Protein AF-A0A3C1KTX2-F1 (afdb_monomer)

Foldseek 3Di:
DDDDDDDDDDDDDDDDDDDDDDDDDDPPDDDDDDDPDDDDPDDDDDWDWDDDPQDIDTPDDDDDDDPDDFFDWDKDWDFQCAWDDLDLQKIWHGGWIKTWTADRNGTAWIWTKTWMDRHPFKTWIFGWTDRGGPNDKTWGKIKMFTQCWDAQPQFKIWDGGFIWIWTGTSVVHQQQTWIFAWIWMGTHQFKTFIFGADTAGNNFGFGKTWIFGCAWDDLPPQQKIFHGRFIWIWTDGRSDTQATAAWTWIDRNPFKTWIWGFDPRADSQWTWTKTWIFTPQWDDQPFKIFHGRFIWMFTGTRNHGAFIFDKTWIDGPQQKTFIWGFDGVGDPNWTWTKTWMFTQAWDDLDQQKIFGGGATWIFTGTRNHTQFIFAWTWIAGNPFKTWIFHQPTTHGSNWGWGKIKMFGQQWADQPDFKIWHGGFIWIFTGTGNAGAWIFAKTWIGGHPFKTFIFGFDRVDDSNFGWGKTWIWTPAWADQPPFQKIFGGGWIKIFTGDGRAGFFIWGKTWMDGNNFKTFMWTFDDGDDSNFTWTKTWIFGCDWAAAALQKIWDGRFIWIFTDGRRHTQKIFHWTFIAHDAFKFGTWGWIDRDPQFTWTWDATFTQPWAQAADQKIFDGRWFWTFGAGSSHTFWTWGQTWMARPQAAIWTWGWDTRADSQFTWTKTKGWGPAWDDQPDFKIFGTDIWIFGAGRNDTFFIFAKTWMDGPPAFTFMWGFDRPDGSHFTFTKTKGWGPDWAQEPDFKTWDTFIKIFGDGRNDTQWIWAKTWIAGPPAATGMWTWPTRDDSHDTWTWGWGFGPAWDDADVRQWTFGGWTWRFTAHPSDTQWTWTWTWIQHPQAWGGIWTWIQRVVPRFTFIWAKIWGPDWDDDDLKTKDRKIKTFTAGSNHTAKIWMKIWMDNDQFFTWMWTKIWGDDDVDIFIWTKIWGWHDNDPQKTKIKIKIQDRVRDIWTKIWMWGCPDPFKIKIWMWTQDPVRWIKIKIKIWGADWDFPDAKDKDKDKAWPDWDWDWDPDPQIKIKIKTWIKMKIWIKHTWIKGGWMWIKMATPVCRLQIKIKIKIKIKIKTKIKIKIKMKIWIWGDDQWKIKIWIKIKIKIKMKMKMKIKIWMFIQGRSRTWIKIKMKIKIKIWIKIKMKIKMWMKGWHDDPPDIDIDTDDMDMDIDDIQTQWMFMKMKIKMWTRHNNHTDIDMDIDGDDIPPDPVSNCVSVVD

pLDDT: mean 75.64, std 16.86, range [25.42, 95.5]

Sequence (1204 aa):
LTSIDGSLQGQLVAPVSPSGDAFTLLKGGSLRADVKSSSFDKLSGSVNWKYEGDQVKVAGSIELEPSDLQSITGQAKAHPTDVVDVGNNVKLLKGGELALRVDQSKPGSFSGRVNWQYDQWLKGSVQVQTSSGFSGPFSGQAEAQVIKTKKLGDKVELLKGGNAKMQFDTAAGLENTNFTGRVGLKYDNWLKGYITSTGSTFTSLSGDANLLLTKGMDIGDSGIKLLKDSTATFRLDANELKSIEGTVRFRYEDWLEGGVLIQPGSTLESITGSAGGTLKKKKDVKKISVMPGSGVNVDIRANDLASISGSILWESEGWISGSLALDSRTTMDKFYGQGSASTQDVKEIGKGFKIRAGSAALVQVEDSDIKGIGGTLLVGYEDWVEGSVAVDTPGKLDSISGQGTLRLVDEKKVGDKVTLRQGSFLAATVANSDITRWAGTVKFGFDDFIEGQLDLDGGSSLDTVSGFATVGLVKPVPIAGTALVLQEGGSITGTFDGTKMTSMSGQVVLEYDQWLRGTATMTGANSFETFSGTANVQVVKPKDFAGGIRLEENSSLVVEFGSGVPTEYSGNVDVTYDQWLKGSINFTATDLNSITGSGSLRVEQEKRLGGPLSLLDGSYIRANMENSKFKDFSGLVQLRVDEWGTGKLSIEEGSTLESVTGEGEVSLDGPKAMGSLVTLTKGSIGARVEASQLKNIFGEAEAELNNMGKGWIRVNRTSTLESLDGQAGLALTRPQKIGQFAELSGGEILVNFEKNAVKSFGGYAEITVYNWGSGRVEVDPGSTMEMISGVATISLDGPKSFAGGKLTVTHGEASARIENSALTELGGKIGIQIGNVAKGEVSGTLNVPEEKFSGQGKVEQIQAWTAGPATISGGVLQANVVDNELRSASGGADIKAGKFGEGRIDVNYMRRGDEDIIYGKATLDFEPHDRMKGQLIAELTEDGKFIGKGTVNIQITDEIFGEASITLTEEQHVILAGAVRMPGPFTLFEPEPYKKDLTLLDTSFLVYTPPMVKVNASAGMGLECGIKPLTIANVVLSGECNLMEPEFAGLSISADLSSSAYADLNAFIEGSVSVSAAVVAVEAGLNAALNLHLEAAIRATPTITANRNGLSFDMPVSAELSAALRLVLDFFAKVRVGIDVGLFSIMKTVWRYSVSPDPLELASMSIGARGNVRAGPDGFSATMEPQYQPPDMSIEGLKSALGI

Structure (mmCIF, N/CA/C/O backbone):
data_AF-A0A3C1KTX2-F1
#
_entry.id   AF-A0A3C1KTX2-F1
#
loop_
_atom_site.group_PDB
_atom_site.id
_atom_site.type_symbol
_atom_site.label_atom_id
_atom_site.label_alt_id
_atom_site.label_comp_id
_atom_site.label_asym_id
_atom_site.label_entity_id
_atom_site.label_seq_id
_atom_site.pdbx_PDB_ins_code
_atom_site.Cartn_x
_atom_site.Cartn_y
_atom_site.Cartn_z
_atom_site.occupancy
_atom_site.B_iso_or_equiv
_atom_site.auth_seq_id
_atom_site.auth_comp_id
_atom_site.auth_asym_id
_atom_site.auth_atom_id
_atom_site.pdbx_PDB_model_num
ATOM 1 N N . LEU A 1 1 ? 27.589 28.694 -164.954 1.00 37.69 1 LEU A N 1
ATOM 2 C CA . LEU A 1 1 ? 27.201 29.500 -166.138 1.00 37.69 1 LEU A CA 1
ATOM 3 C C . LEU A 1 1 ? 28.475 30.172 -166.635 1.00 37.69 1 LEU A C 1
ATOM 5 O O . LEU A 1 1 ? 29.136 30.775 -165.805 1.00 37.69 1 LEU A O 1
ATOM 9 N N . THR A 1 2 ? 28.904 30.035 -167.888 1.00 31.09 2 THR A N 1
ATOM 10 C CA . THR A 1 2 ? 28.186 29.607 -169.112 1.00 31.09 2 THR A CA 1
ATOM 11 C C . THR A 1 2 ? 28.755 28.335 -169.770 1.00 31.09 2 THR A C 1
ATOM 13 O O . THR A 1 2 ? 29.938 28.065 -169.630 1.00 31.09 2 THR A O 1
ATOM 16 N N . SER A 1 3 ? 27.890 27.614 -170.505 1.00 29.69 3 SER A N 1
ATOM 17 C CA . SER A 1 3 ? 28.160 26.526 -171.481 1.00 29.69 3 SER A CA 1
ATOM 18 C C . SER A 1 3 ? 29.060 25.337 -171.086 1.00 29.69 3 SER A C 1
ATOM 20 O O . SER A 1 3 ? 30.268 25.472 -170.927 1.00 29.69 3 SER A O 1
ATOM 22 N N . ILE A 1 4 ? 28.462 24.141 -171.098 1.00 30.16 4 ILE A N 1
ATOM 23 C CA . ILE A 1 4 ? 29.125 22.868 -171.431 1.00 30.16 4 ILE A CA 1
ATOM 24 C C . ILE A 1 4 ? 28.797 22.575 -172.899 1.00 30.16 4 ILE A C 1
ATOM 26 O O . ILE A 1 4 ? 27.669 22.843 -173.312 1.00 30.16 4 ILE A O 1
ATOM 30 N N . ASP A 1 5 ? 29.726 21.980 -173.646 1.00 27.06 5 ASP A N 1
ATOM 31 C CA . ASP A 1 5 ? 29.413 21.279 -174.895 1.00 27.06 5 ASP A CA 1
ATOM 32 C C . ASP A 1 5 ? 30.326 20.044 -175.023 1.00 27.06 5 ASP A C 1
ATOM 34 O O . ASP A 1 5 ? 31.542 20.152 -174.855 1.00 27.06 5 ASP A O 1
ATOM 38 N N . GLY A 1 6 ? 29.747 18.855 -175.226 1.00 29.38 6 GLY A N 1
ATOM 39 C CA . GLY A 1 6 ? 30.469 17.570 -175.188 1.00 29.38 6 GLY A CA 1
ATOM 40 C C . GLY A 1 6 ? 29.643 16.412 -174.608 1.00 29.38 6 GLY A C 1
ATOM 41 O O . GLY A 1 6 ? 29.035 16.534 -173.546 1.00 29.38 6 GLY A O 1
ATOM 42 N N . SER A 1 7 ? 29.595 15.279 -175.315 1.00 27.48 7 SER A N 1
ATOM 43 C CA . SER A 1 7 ? 28.630 14.194 -175.071 1.00 27.48 7 SER A CA 1
ATOM 44 C C . SER A 1 7 ? 29.121 13.069 -174.150 1.00 27.48 7 SER A C 1
ATOM 46 O O . SER A 1 7 ? 30.234 12.568 -174.294 1.00 27.48 7 SER A O 1
ATOM 48 N N . LEU A 1 8 ? 28.222 12.599 -173.283 1.00 29.97 8 LEU A N 1
ATOM 49 C CA . LEU A 1 8 ? 28.389 11.475 -172.353 1.00 29.97 8 LEU A CA 1
ATOM 50 C C . LEU A 1 8 ? 28.106 10.108 -173.015 1.00 29.97 8 LEU A C 1
ATOM 52 O O . LEU A 1 8 ? 27.215 10.019 -173.859 1.00 29.97 8 LEU A O 1
ATOM 56 N N . GLN A 1 9 ? 28.770 9.024 -172.580 1.00 27.81 9 GLN A N 1
ATOM 57 C CA . GLN A 1 9 ? 28.311 7.655 -172.876 1.00 27.81 9 GLN A CA 1
ATOM 58 C C . GLN A 1 9 ? 28.787 6.585 -171.871 1.00 27.81 9 GLN A C 1
ATOM 60 O O . GLN A 1 9 ? 29.975 6.477 -171.592 1.00 27.81 9 GLN A O 1
ATOM 65 N N . GLY A 1 10 ? 27.842 5.746 -171.419 1.00 25.42 10 GLY A N 1
ATOM 66 C CA . GLY A 1 10 ? 28.071 4.473 -170.715 1.00 25.42 10 GLY A CA 1
ATOM 67 C C . GLY A 1 10 ? 28.436 4.559 -169.219 1.00 25.42 10 GLY A C 1
ATOM 68 O O . GLY A 1 10 ? 29.173 5.438 -168.797 1.00 25.42 10 GLY A O 1
ATOM 69 N N . GLN A 1 11 ? 27.967 3.662 -168.346 1.00 29.09 11 GLN A N 1
ATOM 70 C CA . GLN A 1 11 ? 26.762 2.821 -168.408 1.00 29.09 11 GLN A CA 1
ATOM 71 C C . GLN A 1 11 ? 26.305 2.562 -166.961 1.00 29.09 11 GLN A C 1
ATOM 73 O O . GLN A 1 11 ? 27.083 2.064 -166.152 1.00 29.09 11 GLN A O 1
ATOM 78 N N . LEU A 1 12 ? 25.058 2.903 -166.620 1.00 26.30 12 LEU A N 1
ATOM 79 C CA . LEU A 1 12 ? 24.545 2.822 -165.248 1.00 26.30 12 LEU A CA 1
ATOM 80 C C . LEU A 1 12 ? 23.527 1.682 -165.106 1.00 26.30 12 LEU A C 1
ATOM 82 O O . LEU A 1 12 ? 22.547 1.640 -165.848 1.00 26.30 12 LEU A O 1
ATOM 86 N N . VAL A 1 13 ? 23.718 0.803 -164.120 1.00 36.59 13 VAL A N 1
ATOM 87 C CA . VAL A 1 13 ? 22.683 -0.136 -163.657 1.00 36.59 13 VAL A CA 1
ATOM 88 C C . VAL A 1 13 ? 22.153 0.385 -162.322 1.00 36.59 13 VAL A C 1
ATOM 90 O O . VAL A 1 13 ? 22.881 0.454 -161.336 1.00 36.59 13 VAL A O 1
ATOM 93 N N . ALA A 1 14 ? 20.902 0.843 -162.345 1.00 35.78 14 ALA A N 1
ATOM 94 C CA . ALA A 1 14 ? 20.225 1.556 -161.259 1.00 35.78 14 ALA A CA 1
ATOM 95 C C . ALA A 1 14 ? 19.597 0.570 -160.226 1.00 35.78 14 ALA A C 1
ATOM 97 O O . ALA A 1 14 ? 19.679 -0.641 -160.446 1.00 35.78 14 ALA A O 1
ATOM 98 N N . PRO A 1 15 ? 18.992 1.024 -159.101 1.00 39.66 15 PRO A N 1
ATOM 99 C CA . PRO A 1 15 ? 17.938 2.051 -159.081 1.00 39.66 15 PRO A CA 1
ATOM 100 C C . PRO A 1 15 ? 18.392 3.441 -158.611 1.00 39.66 15 PRO A C 1
ATOM 102 O O . PRO A 1 15 ? 19.232 3.572 -157.727 1.00 39.66 15 PRO A O 1
ATOM 105 N N . VAL A 1 16 ? 17.770 4.486 -159.166 1.00 35.53 16 VAL A N 1
ATOM 106 C CA . VAL A 1 16 ? 17.940 5.897 -158.779 1.00 35.53 16 VAL A CA 1
ATOM 107 C C . VAL A 1 16 ? 16.555 6.549 -158.745 1.00 35.53 16 VAL A C 1
ATOM 109 O O . VAL A 1 16 ? 15.743 6.286 -159.629 1.00 35.53 16 VAL A O 1
ATOM 112 N N . SER A 1 17 ? 16.298 7.414 -157.762 1.00 33.59 17 SER A N 1
ATOM 113 C CA . SER A 1 17 ? 15.111 8.280 -157.711 1.00 33.59 17 SER A CA 1
ATOM 114 C C . SER A 1 17 ? 15.563 9.748 -157.710 1.00 33.59 17 SER A C 1
ATOM 116 O O . SER A 1 17 ? 16.226 10.149 -156.753 1.00 33.59 17 SER A O 1
ATOM 118 N N . PRO A 1 18 ? 15.282 10.544 -158.759 1.00 38.59 18 PRO A N 1
ATOM 119 C CA . PRO A 1 18 ? 15.859 11.879 -158.911 1.00 38.59 18 PRO A CA 1
ATOM 120 C C . PRO A 1 18 ? 14.979 13.005 -158.339 1.00 38.59 18 PRO A C 1
ATOM 122 O O . PRO A 1 18 ? 13.834 13.172 -158.752 1.00 38.59 18 PRO A O 1
ATOM 125 N N . SER A 1 19 ? 15.554 13.852 -157.477 1.00 38.97 19 SER A N 1
ATOM 126 C CA . SER A 1 19 ? 15.031 15.197 -157.178 1.00 38.97 19 SER A CA 1
ATOM 127 C C . SER A 1 19 ? 16.106 16.102 -156.546 1.00 38.97 19 SER A C 1
ATOM 129 O O . SER A 1 19 ? 16.323 16.037 -155.339 1.00 38.97 19 SER A O 1
ATOM 131 N N . GLY A 1 20 ? 16.743 16.965 -157.347 1.00 36.75 20 GLY A N 1
ATOM 132 C CA . GLY A 1 20 ? 17.591 18.073 -156.870 1.00 36.75 20 GLY A CA 1
ATOM 133 C C . GLY A 1 20 ? 19.073 17.755 -156.604 1.00 36.75 20 GLY A C 1
ATOM 134 O O . GLY A 1 20 ? 19.436 17.287 -155.533 1.00 36.75 20 GLY A O 1
ATOM 135 N N . ASP A 1 21 ? 19.917 18.104 -157.577 1.00 39.19 21 ASP A N 1
ATOM 136 C CA . ASP A 1 21 ? 21.264 18.705 -157.478 1.00 39.19 21 ASP A CA 1
ATOM 137 C C . ASP A 1 21 ? 22.382 18.108 -156.582 1.00 39.19 21 ASP A C 1
ATOM 139 O O . ASP A 1 21 ? 23.498 18.627 -156.617 1.00 39.19 21 ASP A O 1
ATOM 143 N N . ALA A 1 22 ? 22.190 17.000 -155.856 1.00 38.31 22 ALA A N 1
ATOM 144 C CA . ALA A 1 22 ? 23.292 16.294 -155.182 1.00 38.31 22 ALA A CA 1
ATOM 145 C C . ALA A 1 22 ? 23.086 14.771 -155.067 1.00 38.31 22 ALA A C 1
ATOM 147 O O . ALA A 1 22 ? 22.065 14.293 -154.575 1.00 38.31 22 ALA A O 1
ATOM 148 N N . PHE A 1 23 ? 24.105 13.991 -155.448 1.00 34.16 23 PHE A N 1
ATOM 149 C CA . PHE A 1 23 ? 24.138 12.537 -155.242 1.00 34.16 23 PHE A CA 1
ATOM 150 C C . PHE A 1 23 ? 24.810 12.176 -153.912 1.00 34.16 23 PHE A C 1
ATOM 152 O O . PHE A 1 23 ? 25.927 12.609 -153.636 1.00 34.16 23 PHE A O 1
ATOM 159 N N . THR A 1 24 ? 24.167 11.312 -153.121 1.00 39.88 24 THR A N 1
ATOM 160 C CA . THR A 1 24 ? 24.758 10.708 -151.914 1.00 39.88 24 THR A CA 1
ATOM 161 C C . THR A 1 24 ? 25.093 9.241 -152.175 1.00 39.88 24 THR A C 1
ATOM 163 O O . THR A 1 24 ? 24.199 8.441 -152.443 1.00 39.88 24 THR A O 1
ATOM 166 N N . LEU A 1 25 ? 26.372 8.869 -152.067 1.00 35.75 25 LEU A N 1
ATOM 167 C CA . LEU A 1 25 ? 26.814 7.471 -152.096 1.00 35.75 25 LEU A CA 1
ATOM 168 C C . LEU A 1 25 ? 26.779 6.875 -150.683 1.00 35.75 25 LEU A C 1
ATOM 170 O O . LEU A 1 25 ? 27.402 7.399 -149.762 1.00 35.75 25 LEU A O 1
ATOM 174 N N . LEU A 1 26 ? 26.066 5.758 -150.518 1.00 43.38 26 LEU A N 1
ATOM 175 C CA . LEU A 1 26 ? 26.029 5.004 -149.264 1.00 43.38 26 LEU A CA 1
ATOM 176 C C . LEU A 1 26 ? 27.102 3.904 -149.224 1.00 43.38 26 LEU A C 1
ATOM 178 O O . LEU A 1 26 ? 27.585 3.416 -150.247 1.00 43.38 26 LEU A O 1
ATOM 182 N N . LYS A 1 27 ? 27.480 3.532 -147.997 1.00 39.34 27 LYS A N 1
ATOM 183 C CA . LYS A 1 27 ? 28.610 2.655 -147.662 1.00 39.34 27 LYS A CA 1
ATOM 184 C C . LYS A 1 27 ? 28.516 1.281 -148.346 1.00 39.34 27 LYS A C 1
ATOM 186 O O . LYS A 1 27 ? 27.815 0.399 -147.860 1.00 39.34 27 LYS A O 1
ATOM 191 N N . GLY A 1 28 ? 29.277 1.097 -149.426 1.00 46.28 28 GLY A N 1
ATOM 192 C CA . GLY A 1 28 ? 29.411 -0.178 -150.143 1.00 46.28 28 GLY A CA 1
ATOM 193 C C . GLY A 1 28 ? 29.586 -0.038 -151.658 1.00 46.28 28 GLY A C 1
ATOM 194 O O . GLY A 1 28 ? 30.169 -0.923 -152.276 1.00 46.28 28 GLY A O 1
ATOM 195 N N . GLY A 1 29 ? 29.131 1.068 -152.256 1.00 33.88 29 GLY A N 1
ATOM 196 C CA . GLY A 1 29 ? 29.366 1.355 -153.674 1.00 33.88 29 GLY A CA 1
ATOM 197 C C . GLY A 1 29 ? 30.774 1.898 -153.939 1.00 33.88 29 GLY A C 1
ATOM 198 O O . GLY A 1 29 ? 31.293 2.686 -153.149 1.00 33.88 29 GLY A O 1
ATOM 199 N N . SER A 1 30 ? 31.370 1.519 -155.071 1.00 33.28 30 SER A N 1
ATOM 200 C CA . SER A 1 30 ? 32.584 2.139 -155.610 1.00 33.28 30 SER A CA 1
ATOM 201 C C . SER A 1 30 ? 32.262 2.909 -156.892 1.00 33.28 30 SER A C 1
ATOM 203 O O . SER A 1 30 ? 31.525 2.433 -157.754 1.00 33.28 30 SER A O 1
ATOM 205 N N . LEU A 1 31 ? 32.821 4.112 -157.017 1.00 34.22 31 LEU A N 1
ATOM 206 C CA . LEU A 1 31 ? 32.758 4.929 -158.226 1.00 34.22 31 LEU A CA 1
ATOM 207 C C . LEU A 1 31 ? 34.181 5.062 -158.769 1.00 34.22 31 LEU A C 1
ATOM 209 O O . LEU A 1 31 ? 35.062 5.549 -158.063 1.00 34.22 31 LEU A O 1
ATOM 213 N N . ARG A 1 32 ? 34.410 4.628 -160.011 1.00 33.50 32 ARG A N 1
ATOM 214 C CA . ARG A 1 32 ? 35.694 4.787 -160.702 1.00 33.50 32 ARG A CA 1
ATOM 215 C C . ARG A 1 32 ? 35.477 5.617 -161.960 1.00 33.50 32 ARG A C 1
ATOM 217 O O . ARG A 1 32 ? 34.832 5.152 -162.893 1.00 33.50 32 ARG A O 1
ATOM 224 N N . ALA A 1 33 ? 36.012 6.832 -161.961 1.00 31.36 33 ALA A N 1
ATOM 225 C CA . ALA A 1 33 ? 35.987 7.743 -163.096 1.00 31.36 33 ALA A CA 1
ATOM 226 C C . ALA A 1 33 ? 37.378 8.367 -163.256 1.00 31.36 33 ALA A C 1
ATOM 228 O O . ALA A 1 33 ? 37.826 9.110 -162.385 1.00 31.36 33 ALA A O 1
ATOM 229 N N . ASP A 1 34 ? 38.064 8.050 -164.353 1.00 32.66 34 ASP A N 1
ATOM 230 C CA . ASP A 1 34 ? 39.357 8.648 -164.684 1.00 32.66 34 ASP A CA 1
ATOM 231 C C . ASP A 1 34 ? 39.141 10.049 -165.278 1.00 32.66 34 ASP A C 1
ATOM 233 O O . ASP A 1 34 ? 38.826 10.198 -166.459 1.00 32.66 34 ASP A O 1
ATOM 237 N N . VAL A 1 35 ? 39.311 11.088 -164.455 1.00 32.22 35 VAL A N 1
ATOM 238 C CA . VAL A 1 35 ? 39.239 12.495 -164.880 1.00 32.22 35 VAL A CA 1
ATOM 239 C C . VAL A 1 35 ? 40.634 13.107 -164.822 1.00 32.22 35 VAL A C 1
ATOM 241 O O . VAL A 1 35 ? 41.182 13.344 -163.747 1.00 32.22 35 VAL A O 1
ATOM 244 N N . LYS A 1 36 ? 41.226 13.379 -165.989 1.00 35.19 36 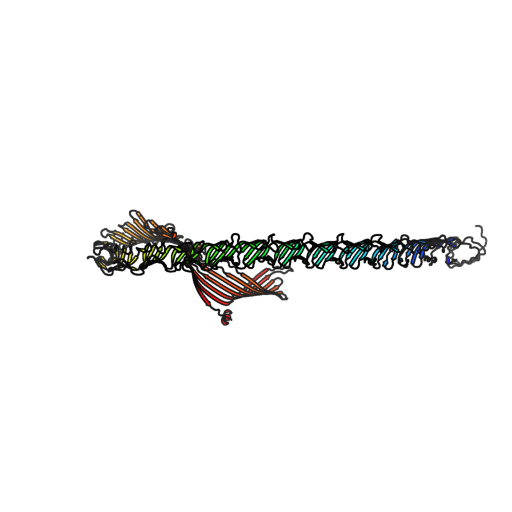LYS A N 1
ATOM 245 C CA . LYS A 1 36 ? 42.509 14.086 -166.072 1.00 35.19 36 LYS A CA 1
ATOM 246 C C . LYS A 1 36 ? 42.300 15.589 -165.858 1.00 35.19 36 LYS A C 1
ATOM 248 O O . LYS A 1 36 ? 41.502 16.200 -166.561 1.00 35.19 36 LYS A O 1
ATOM 253 N N . SER A 1 37 ? 43.073 16.155 -164.927 1.00 33.41 37 SER A N 1
ATOM 254 C CA . SER A 1 37 ? 43.244 17.592 -164.629 1.00 33.41 37 SER A CA 1
ATOM 255 C C . SER A 1 37 ? 41.978 18.412 -164.313 1.00 33.41 37 SER A C 1
ATOM 257 O O . SER A 1 37 ? 41.296 18.902 -165.210 1.00 33.41 37 SER A O 1
ATOM 259 N N . SER A 1 38 ? 41.742 18.671 -163.023 1.00 34.25 38 SER A N 1
ATOM 260 C CA . SER A 1 38 ? 40.995 19.824 -162.477 1.00 34.25 38 SER A CA 1
ATOM 261 C C . SER A 1 38 ? 41.355 20.003 -160.992 1.00 34.25 38 SER A C 1
ATOM 263 O O . SER A 1 38 ? 41.576 19.007 -160.307 1.00 34.25 38 SER A O 1
ATOM 265 N N . SER A 1 39 ? 41.443 21.242 -160.499 1.00 35.56 39 SER A N 1
ATOM 266 C CA . SER A 1 39 ? 41.819 21.575 -159.111 1.00 35.56 39 SER A CA 1
ATOM 267 C C . SER A 1 39 ? 40.608 21.931 -158.233 1.00 35.56 39 SER A C 1
ATOM 269 O O . SER A 1 39 ? 39.560 22.329 -158.739 1.00 35.56 39 SER A O 1
ATOM 271 N N . PHE A 1 40 ? 40.758 21.810 -156.908 1.00 33.91 40 PHE A N 1
ATOM 272 C CA . PHE A 1 40 ? 39.745 22.189 -155.914 1.00 33.91 40 PHE A CA 1
ATOM 273 C C . PHE A 1 40 ? 40.364 23.032 -154.790 1.00 33.91 40 PHE A C 1
ATOM 275 O O . PHE A 1 40 ? 41.082 22.508 -153.942 1.00 33.91 40 PHE A O 1
ATOM 282 N N . ASP A 1 41 ? 40.020 24.320 -154.725 1.00 36.59 41 ASP A N 1
ATOM 283 C CA . ASP A 1 41 ? 40.665 25.282 -153.811 1.00 36.59 41 ASP A CA 1
ATOM 284 C C . ASP A 1 41 ? 40.166 25.216 -152.352 1.00 36.59 41 ASP A C 1
ATOM 286 O O . ASP A 1 41 ? 40.604 25.992 -151.497 1.00 36.59 41 ASP A O 1
ATOM 290 N N . LYS A 1 42 ? 39.212 24.327 -152.034 1.00 35.50 42 LYS A N 1
ATOM 291 C CA . LYS A 1 42 ? 38.735 24.139 -150.656 1.00 35.50 42 LYS A CA 1
ATOM 292 C C . LYS A 1 42 ? 38.098 22.773 -150.417 1.00 35.50 42 LYS A C 1
ATOM 294 O O . LYS A 1 42 ? 37.066 22.449 -150.998 1.00 35.50 42 LYS A O 1
ATOM 299 N N . LEU A 1 43 ? 38.665 22.025 -149.472 1.00 33.25 43 LEU A N 1
ATOM 300 C CA . LEU A 1 43 ? 38.072 20.818 -148.901 1.00 33.25 43 LEU A CA 1
ATOM 301 C C . LEU A 1 43 ? 37.789 21.062 -147.412 1.00 33.25 43 LEU A C 1
ATOM 303 O O . LEU A 1 43 ? 38.656 21.545 -146.686 1.00 33.25 43 LEU A O 1
ATOM 307 N N . SER A 1 44 ? 36.585 20.736 -146.943 1.00 34.44 44 SER A N 1
ATOM 308 C CA . SER A 1 44 ? 36.207 20.861 -145.530 1.00 34.44 44 SER A CA 1
ATOM 309 C C . SER A 1 44 ? 35.444 19.626 -145.069 1.00 34.44 44 SER A C 1
ATOM 311 O O . SER A 1 44 ? 34.398 19.307 -145.630 1.00 34.44 44 SER A O 1
ATOM 313 N N . GLY A 1 45 ? 35.936 18.957 -144.027 1.00 40.91 45 GLY A N 1
ATOM 314 C CA . GLY A 1 45 ? 35.295 17.778 -143.450 1.00 40.91 45 GLY A CA 1
ATOM 315 C C . GLY A 1 45 ? 35.767 17.507 -142.024 1.00 40.91 45 GLY A C 1
ATOM 316 O O . GLY A 1 45 ? 36.868 17.893 -141.634 1.00 40.91 45 GLY A O 1
ATOM 317 N N . SER A 1 46 ? 34.925 16.840 -141.235 1.00 38.50 46 SER A N 1
ATOM 318 C CA . SER A 1 46 ? 35.253 16.407 -139.876 1.00 38.50 46 SER A CA 1
ATOM 319 C C . SER A 1 46 ? 36.147 15.165 -139.915 1.00 38.50 46 SER A C 1
ATOM 321 O O . SER A 1 46 ? 35.661 14.041 -140.054 1.00 38.50 46 SER A O 1
ATOM 323 N N . VAL A 1 47 ? 37.458 15.366 -139.808 1.00 45.16 47 VAL A N 1
ATOM 324 C CA . VAL A 1 47 ? 38.446 14.282 -139.765 1.00 45.16 47 VAL A CA 1
ATOM 325 C C . VAL A 1 47 ? 38.581 13.749 -138.338 1.00 45.16 47 VAL A C 1
ATOM 327 O O . VAL A 1 47 ? 38.775 14.526 -137.407 1.00 45.16 47 VAL A O 1
ATOM 330 N N . ASN A 1 48 ? 38.539 12.425 -138.165 1.00 44.59 48 ASN A N 1
ATOM 331 C CA . ASN A 1 48 ? 38.953 11.777 -136.919 1.00 44.59 48 ASN A CA 1
ATOM 332 C C . ASN A 1 48 ? 40.470 11.547 -136.942 1.00 44.59 48 ASN A C 1
ATOM 334 O O . ASN A 1 48 ? 40.997 10.862 -137.824 1.00 44.59 48 ASN A O 1
ATOM 338 N N . TRP A 1 49 ? 41.164 12.115 -135.958 1.00 50.34 49 TRP A N 1
ATOM 339 C CA . TRP A 1 49 ? 42.616 12.061 -135.818 1.00 50.34 49 TRP A CA 1
ATOM 340 C C . TRP A 1 49 ? 43.010 11.616 -134.409 1.00 50.34 49 TRP A C 1
ATOM 342 O O . TRP A 1 49 ? 42.310 11.894 -133.434 1.00 50.34 49 TRP A O 1
ATOM 352 N N . LYS A 1 50 ? 44.135 10.907 -134.308 1.00 47.59 50 LYS A N 1
ATOM 353 C CA . LYS A 1 50 ? 44.737 10.463 -133.050 1.00 47.59 50 LYS A CA 1
ATOM 354 C C . LYS A 1 50 ? 46.162 10.998 -132.973 1.00 47.59 50 LYS A C 1
ATOM 356 O O . LYS A 1 50 ? 46.941 10.810 -133.905 1.00 47.59 50 LYS A O 1
ATOM 361 N N . TYR A 1 51 ? 46.507 11.629 -131.857 1.00 49.28 51 TYR A N 1
ATOM 362 C CA . TYR A 1 51 ? 47.898 11.929 -131.528 1.00 49.28 51 TYR A CA 1
ATOM 363 C C . TYR A 1 51 ? 48.576 10.665 -130.977 1.00 49.28 51 TYR A C 1
ATOM 365 O O . TYR A 1 51 ? 48.049 10.030 -130.061 1.00 49.28 51 TYR A O 1
ATOM 373 N N . GLU A 1 52 ? 49.730 10.294 -131.530 1.00 49.84 52 GLU A N 1
ATOM 374 C CA . GLU A 1 52 ? 50.599 9.234 -131.002 1.00 49.84 52 GLU A CA 1
ATOM 375 C C . GLU A 1 52 ? 52.041 9.751 -130.966 1.00 49.84 52 GLU A C 1
ATOM 377 O O . GLU A 1 52 ? 52.688 9.880 -132.005 1.00 49.84 52 GLU A O 1
ATOM 382 N N . GLY A 1 53 ? 52.525 10.083 -129.765 1.00 60.94 53 GLY A N 1
ATOM 383 C CA . GLY A 1 53 ? 53.766 10.843 -129.600 1.00 60.94 53 GLY A CA 1
ATOM 384 C C . GLY A 1 53 ? 53.660 12.223 -130.254 1.00 60.94 53 GLY A C 1
ATOM 385 O O . GLY A 1 53 ? 52.619 12.870 -130.192 1.00 60.94 53 GLY A O 1
ATOM 386 N N . ASP A 1 54 ? 54.728 12.644 -130.919 1.00 48.66 54 ASP A N 1
ATOM 387 C CA . ASP A 1 54 ? 54.879 13.953 -131.561 1.00 48.66 54 ASP A CA 1
ATOM 388 C C . ASP A 1 54 ? 54.036 14.121 -132.844 1.00 48.66 54 ASP A C 1
ATOM 390 O O . ASP A 1 54 ? 53.999 15.211 -133.421 1.00 48.66 54 ASP A O 1
ATOM 394 N N . GLN A 1 55 ? 53.354 13.067 -133.317 1.00 40.75 55 GLN A N 1
ATOM 395 C CA . GLN A 1 55 ? 52.704 13.033 -134.633 1.00 40.75 55 GLN A CA 1
ATOM 396 C C . GLN A 1 55 ? 51.184 12.825 -134.587 1.00 40.75 55 GLN A C 1
ATOM 398 O O . GLN A 1 55 ? 50.645 12.016 -133.826 1.00 40.75 55 GLN A O 1
ATOM 403 N N . VAL A 1 56 ? 50.497 13.526 -135.493 1.00 43.50 56 VAL A N 1
ATOM 404 C CA . VAL A 1 56 ? 49.072 13.348 -135.790 1.00 43.50 56 VAL A CA 1
ATOM 405 C C . VAL A 1 56 ? 48.894 12.236 -136.821 1.00 43.50 56 VAL A C 1
ATOM 407 O O . VAL A 1 56 ? 49.351 12.364 -137.955 1.00 43.50 56 VAL A O 1
ATOM 410 N N . LYS A 1 57 ? 48.166 11.174 -136.463 1.00 47.53 57 LYS A N 1
ATOM 411 C CA . LYS A 1 57 ? 47.701 10.147 -137.404 1.00 47.53 57 LYS A CA 1
ATOM 412 C C . LYS A 1 57 ? 46.227 10.364 -137.737 1.00 47.53 57 LYS A C 1
ATOM 414 O O . LYS A 1 57 ? 45.374 10.397 -136.848 1.00 47.53 57 LYS A O 1
ATOM 419 N N . VAL A 1 58 ? 45.927 10.483 -139.027 1.00 45.53 58 VAL A N 1
ATOM 420 C CA . VAL A 1 58 ? 44.563 10.550 -139.572 1.00 45.53 58 VAL A CA 1
ATOM 421 C C . VAL A 1 58 ? 44.114 9.148 -139.984 1.00 45.53 58 VAL A C 1
ATOM 423 O O . VAL A 1 58 ? 44.850 8.431 -140.656 1.00 45.53 58 VAL A O 1
ATOM 426 N N . ALA A 1 59 ? 42.907 8.745 -139.580 1.00 41.88 59 ALA A N 1
ATOM 427 C CA . ALA A 1 59 ? 42.386 7.402 -139.835 1.00 41.88 59 ALA A CA 1
ATOM 428 C C . ALA A 1 59 ? 41.463 7.365 -141.070 1.00 41.88 59 ALA A C 1
ATOM 430 O O . ALA A 1 59 ? 40.239 7.368 -140.946 1.00 41.88 59 ALA A O 1
ATOM 431 N N . GLY A 1 60 ? 42.056 7.315 -142.265 1.00 41.41 60 GLY A N 1
ATOM 432 C CA . GLY A 1 60 ? 41.339 7.126 -143.531 1.00 41.41 60 GLY A CA 1
ATOM 433 C C . GLY A 1 60 ? 42.265 7.270 -144.739 1.00 41.41 60 GLY A C 1
ATOM 434 O O . GLY A 1 60 ? 43.086 8.181 -144.775 1.00 41.41 60 GLY A O 1
ATOM 435 N N . SER A 1 61 ? 42.152 6.373 -145.721 1.00 34.25 61 SER A N 1
ATOM 436 C CA . SER A 1 61 ? 43.000 6.379 -146.919 1.00 34.25 61 SER A CA 1
ATOM 437 C C . SER A 1 61 ? 42.529 7.426 -147.933 1.00 34.25 61 SER A C 1
ATOM 439 O O . SER A 1 61 ? 41.673 7.148 -148.773 1.00 34.25 61 SER A O 1
ATOM 441 N N . ILE A 1 62 ? 43.108 8.621 -147.849 1.00 34.34 62 ILE A N 1
ATOM 442 C CA . ILE A 1 62 ? 43.144 9.597 -148.940 1.00 34.34 62 ILE A CA 1
ATOM 443 C C . ILE A 1 62 ? 44.602 9.677 -149.392 1.00 34.34 62 ILE A C 1
ATOM 445 O O . ILE A 1 62 ? 45.468 10.090 -148.624 1.00 34.34 62 ILE A O 1
ATOM 449 N N . GLU A 1 63 ? 44.866 9.239 -150.619 1.00 33.50 63 GLU A N 1
ATOM 450 C CA . GLU A 1 63 ? 46.181 9.313 -151.250 1.00 33.50 63 GLU A CA 1
ATOM 451 C C . GLU A 1 63 ? 46.257 10.631 -152.036 1.00 33.50 63 GLU A C 1
ATOM 453 O O . GLU A 1 63 ? 45.485 10.856 -152.967 1.00 33.50 63 GLU A O 1
ATOM 458 N N . LEU A 1 64 ? 47.130 11.536 -151.592 1.00 33.53 64 LEU A N 1
ATOM 459 C CA . LEU A 1 64 ? 47.390 12.847 -152.192 1.00 33.53 64 LEU A CA 1
ATOM 460 C C . LEU A 1 64 ? 48.896 12.975 -152.414 1.00 33.53 64 LEU A C 1
ATOM 462 O O . LEU A 1 64 ? 49.675 12.619 -151.527 1.00 33.53 64 LEU A O 1
ATOM 466 N N . GLU A 1 65 ? 49.309 13.495 -153.571 1.00 34.41 65 GLU A N 1
ATOM 467 C CA . GLU A 1 65 ? 50.727 13.765 -153.812 1.00 34.41 65 GLU A CA 1
ATOM 468 C C . GLU A 1 65 ? 51.238 14.924 -152.925 1.00 34.41 65 GLU A C 1
ATOM 470 O O . GLU A 1 65 ? 50.462 15.811 -152.554 1.00 34.41 65 GLU A O 1
ATOM 475 N N . PRO A 1 66 ? 52.523 14.928 -152.513 1.00 37.12 66 PRO A N 1
ATOM 476 C CA . PRO A 1 66 ? 52.917 15.579 -151.256 1.00 37.12 66 PRO A CA 1
ATOM 477 C C . PRO A 1 66 ? 53.128 17.107 -151.292 1.00 37.12 66 PRO A C 1
ATOM 479 O O . PRO A 1 66 ? 53.720 17.644 -150.356 1.00 37.12 66 PRO A O 1
ATOM 482 N N . SER A 1 67 ? 52.722 17.814 -152.351 1.00 40.72 67 SER A N 1
ATOM 483 C CA . SER A 1 67 ? 53.134 19.206 -152.612 1.00 40.72 67 SER A CA 1
ATOM 484 C C . SER A 1 67 ? 52.307 20.298 -151.915 1.00 40.72 67 SER A C 1
ATOM 486 O O . SER A 1 67 ? 52.876 21.306 -151.496 1.00 40.72 67 SER A O 1
ATOM 488 N N . ASP A 1 68 ? 50.987 20.128 -151.774 1.00 42.22 68 ASP A N 1
ATOM 489 C CA . ASP A 1 68 ? 50.067 21.284 -151.683 1.00 42.22 68 ASP A CA 1
ATOM 490 C C . ASP A 1 68 ? 49.272 21.435 -150.365 1.00 42.22 68 ASP A C 1
ATOM 492 O O . ASP A 1 68 ? 48.293 22.180 -150.305 1.00 42.22 68 ASP A O 1
ATOM 496 N N . LEU A 1 69 ? 49.683 20.778 -149.270 1.00 43.38 69 LEU A N 1
ATOM 497 C CA . LEU A 1 69 ? 48.945 20.797 -147.990 1.00 43.38 69 LEU A CA 1
ATOM 498 C C . LEU A 1 69 ? 49.776 21.392 -146.833 1.00 43.38 69 LEU A C 1
ATOM 500 O O . LEU A 1 69 ? 50.338 20.681 -146.004 1.00 43.38 69 LEU A O 1
ATOM 504 N N . GLN A 1 70 ? 49.869 22.727 -146.784 1.00 50.66 70 GLN A N 1
ATOM 505 C CA . GLN A 1 70 ? 50.907 23.422 -146.001 1.00 50.66 70 GLN A CA 1
ATOM 506 C C . GLN A 1 70 ? 50.624 23.661 -144.499 1.00 50.66 70 GLN A C 1
ATOM 508 O O . GLN A 1 70 ? 51.580 23.834 -143.747 1.00 50.66 70 GLN A O 1
ATOM 513 N N . SER A 1 71 ? 49.370 23.689 -144.015 1.00 52.56 71 SER A N 1
ATOM 514 C CA . SER A 1 71 ? 49.079 23.742 -142.560 1.00 52.56 71 SER A CA 1
ATOM 515 C C . SER A 1 71 ? 47.616 23.442 -142.195 1.00 52.56 71 SER A C 1
ATOM 517 O O . SER A 1 71 ? 46.720 23.588 -143.024 1.00 52.56 71 SER A O 1
ATOM 519 N N . ILE A 1 72 ? 47.371 23.070 -140.930 1.00 54.19 72 ILE A N 1
ATOM 520 C CA . ILE A 1 72 ? 46.038 22.948 -140.315 1.00 54.19 72 ILE A CA 1
ATOM 521 C C . ILE A 1 72 ? 45.979 23.831 -139.057 1.00 54.19 72 ILE A C 1
ATOM 523 O O . ILE A 1 72 ? 46.865 23.766 -138.209 1.00 54.19 72 ILE A O 1
ATOM 527 N N . THR A 1 73 ? 44.918 24.626 -138.905 1.00 52.00 73 THR A N 1
ATOM 528 C CA . THR A 1 73 ? 44.690 25.508 -137.743 1.00 52.00 73 THR A CA 1
ATOM 529 C C . THR A 1 73 ? 43.220 25.427 -137.326 1.00 52.00 73 THR A C 1
ATOM 531 O O . THR A 1 73 ? 42.340 25.419 -138.187 1.00 52.00 73 THR A O 1
ATOM 534 N N . GLY A 1 74 ? 42.929 25.364 -136.023 1.00 66.81 74 GLY A N 1
ATOM 535 C CA . GLY A 1 74 ? 41.560 25.239 -135.513 1.00 66.81 74 GLY A CA 1
ATOM 536 C C . GLY A 1 74 ? 41.461 25.060 -133.995 1.00 66.81 74 GLY A C 1
ATOM 537 O O . GLY A 1 74 ? 42.459 25.079 -133.280 1.00 66.81 74 GLY A O 1
ATOM 538 N N . GLN A 1 75 ? 40.239 24.875 -133.495 1.00 60.16 75 GLN A N 1
ATOM 539 C CA . GLN A 1 75 ? 39.973 24.504 -132.100 1.00 60.16 75 GLN A CA 1
ATOM 540 C C . GLN A 1 75 ? 39.458 23.066 -132.036 1.00 60.16 75 GLN A C 1
ATOM 542 O O . GLN A 1 75 ? 38.619 22.670 -132.844 1.00 60.16 75 GLN A O 1
ATOM 547 N N . ALA A 1 76 ? 39.933 22.299 -131.058 1.00 63.44 76 ALA A N 1
ATOM 548 C CA . ALA A 1 76 ? 39.511 20.927 -130.813 1.00 63.44 76 ALA A CA 1
ATOM 549 C C . ALA A 1 76 ? 39.115 20.743 -129.343 1.00 63.44 76 ALA A C 1
ATOM 551 O O . ALA A 1 76 ? 39.780 21.252 -128.442 1.00 63.44 76 ALA A O 1
ATOM 552 N N . LYS A 1 77 ? 38.057 19.965 -129.092 1.00 64.12 77 LYS A N 1
ATOM 553 C CA . LYS A 1 77 ? 37.818 19.397 -127.762 1.00 64.12 77 LYS A CA 1
ATOM 554 C C . LYS A 1 77 ? 38.646 18.127 -127.627 1.00 64.12 77 LYS A C 1
ATOM 556 O O . LYS A 1 77 ? 38.491 17.201 -128.421 1.00 64.12 77 LYS A O 1
ATOM 561 N N . ALA A 1 78 ? 39.528 18.104 -126.639 1.00 66.06 78 ALA A N 1
ATOM 562 C CA . ALA A 1 78 ? 40.389 16.980 -126.323 1.00 66.06 78 ALA A CA 1
ATOM 563 C C . ALA A 1 78 ? 40.002 16.377 -124.967 1.00 66.06 78 ALA A C 1
ATOM 565 O O . ALA A 1 78 ? 39.654 17.080 -124.016 1.00 66.06 78 ALA A O 1
ATOM 566 N N . HIS A 1 79 ? 40.120 15.057 -124.875 1.00 64.75 79 HIS A N 1
ATOM 567 C CA . HIS A 1 79 ? 39.981 14.302 -123.637 1.00 64.75 79 HIS A CA 1
ATOM 568 C C . HIS A 1 79 ? 41.216 13.405 -123.503 1.00 64.75 79 HIS A C 1
ATOM 570 O O . HIS A 1 79 ? 41.491 12.652 -124.442 1.00 64.75 79 HIS A O 1
ATOM 576 N N . PRO A 1 80 ? 41.961 13.440 -122.383 1.00 69.31 80 PRO A N 1
ATOM 577 C CA . PRO A 1 80 ? 43.004 12.457 -122.109 1.00 69.31 80 PRO A CA 1
ATOM 578 C C . PRO A 1 80 ? 42.406 11.044 -122.158 1.00 69.31 80 PRO A C 1
ATOM 580 O O . PRO A 1 80 ? 41.577 10.679 -121.321 1.00 69.31 80 PRO A O 1
ATOM 583 N N . THR A 1 81 ? 42.766 10.262 -123.178 1.00 71.69 81 THR A N 1
ATOM 584 C CA . THR A 1 81 ? 42.265 8.890 -123.383 1.00 71.69 81 THR A CA 1
ATOM 585 C C . THR A 1 81 ? 43.074 7.846 -122.616 1.00 71.69 81 THR A C 1
ATOM 587 O O . THR A 1 81 ? 42.581 6.734 -122.407 1.00 71.69 81 THR A O 1
ATOM 590 N N . ASP A 1 82 ? 44.262 8.227 -122.156 1.00 76.69 82 ASP A N 1
ATOM 591 C CA . ASP A 1 82 ? 45.202 7.453 -121.350 1.00 76.69 82 ASP A CA 1
ATOM 592 C C . ASP A 1 82 ? 45.833 8.361 -120.272 1.00 76.69 82 ASP A C 1
ATOM 594 O O . ASP A 1 82 ? 45.538 9.560 -120.219 1.00 76.69 82 ASP A O 1
ATOM 598 N N . VAL A 1 83 ? 46.668 7.803 -119.396 1.00 76.50 83 VAL A N 1
ATOM 599 C CA . VAL A 1 83 ? 47.392 8.546 -118.353 1.00 76.50 83 VAL A CA 1
ATOM 600 C C . VAL A 1 83 ? 48.630 9.217 -118.951 1.00 76.50 83 VAL A C 1
ATOM 602 O O . VAL A 1 83 ? 49.542 8.538 -119.418 1.00 76.50 83 VAL A O 1
ATOM 605 N N . VAL A 1 84 ? 48.691 10.549 -118.897 1.00 78.69 84 VAL A N 1
ATOM 606 C CA . VAL A 1 84 ? 49.822 11.335 -119.420 1.00 78.69 84 VAL A CA 1
ATOM 607 C C . VAL A 1 84 ? 50.716 11.760 -118.261 1.00 78.69 84 VAL A C 1
ATOM 609 O O . VAL A 1 84 ? 50.269 12.480 -117.372 1.00 78.69 84 VAL A O 1
ATOM 612 N N . ASP A 1 85 ? 51.977 11.333 -118.259 1.00 79.19 85 ASP A N 1
ATOM 613 C CA . ASP A 1 85 ? 52.983 11.887 -117.349 1.00 79.19 85 ASP A CA 1
ATOM 614 C C . ASP A 1 85 ? 53.414 13.268 -117.857 1.00 79.19 85 ASP A C 1
ATOM 616 O O . ASP A 1 85 ? 53.786 13.404 -119.023 1.00 79.19 85 ASP A O 1
ATOM 620 N N . VAL A 1 86 ? 53.321 14.290 -117.006 1.00 77.31 86 VAL A N 1
ATOM 621 C CA . VAL A 1 86 ? 53.650 15.687 -117.349 1.00 77.31 86 VAL A CA 1
ATOM 622 C C . VAL A 1 86 ? 54.836 16.215 -116.535 1.00 77.31 86 VAL A C 1
ATOM 624 O O . VAL A 1 86 ? 55.032 17.423 -116.413 1.00 77.31 86 VAL A O 1
ATOM 627 N N . GLY A 1 87 ? 55.652 15.302 -115.997 1.00 77.25 87 GLY A N 1
ATOM 628 C CA . GLY A 1 87 ? 56.852 15.627 -115.235 1.00 77.25 87 GLY A CA 1
ATOM 629 C C . GLY A 1 87 ? 56.569 15.995 -113.779 1.00 77.25 87 GLY A C 1
ATOM 630 O O . GLY A 1 87 ? 55.425 16.075 -113.332 1.00 77.25 87 GLY A O 1
ATOM 631 N N . ASN A 1 88 ? 57.645 16.178 -113.007 1.00 77.44 88 ASN A N 1
ATOM 632 C CA . ASN A 1 88 ? 57.610 16.538 -111.583 1.00 77.44 88 ASN A CA 1
ATOM 633 C C . ASN A 1 88 ? 56.620 15.687 -110.758 1.00 77.44 88 ASN A C 1
ATOM 635 O O . ASN A 1 88 ? 55.885 16.199 -109.920 1.00 77.44 88 ASN A O 1
ATOM 639 N N . ASN A 1 89 ? 56.601 14.371 -111.012 1.00 84.12 89 ASN A N 1
ATOM 640 C CA . ASN A 1 89 ? 55.708 13.370 -110.408 1.00 84.12 89 ASN A CA 1
ATOM 641 C C . ASN A 1 89 ? 54.197 13.583 -110.647 1.00 84.12 89 ASN A C 1
ATOM 643 O O . ASN A 1 89 ? 53.388 12.910 -110.001 1.00 84.12 89 ASN A O 1
ATOM 647 N N . VAL A 1 90 ? 53.795 14.475 -111.558 1.00 85.50 90 VAL A N 1
ATOM 648 C CA . VAL A 1 90 ? 52.392 14.729 -111.907 1.00 85.50 90 VAL A CA 1
ATOM 649 C C . VAL A 1 90 ? 51.983 13.903 -113.121 1.00 85.50 90 VAL A C 1
ATOM 651 O O . VAL A 1 90 ? 52.591 13.969 -114.186 1.00 85.50 90 VAL A O 1
ATOM 654 N N . LYS A 1 91 ? 50.887 13.163 -112.975 1.00 87.44 91 LYS A N 1
ATOM 655 C CA . LYS A 1 91 ? 50.231 12.418 -114.049 1.00 87.44 91 LYS A CA 1
ATOM 656 C C . LYS A 1 91 ? 48.817 12.949 -114.242 1.00 87.44 91 LYS A C 1
ATOM 658 O O . LYS A 1 91 ? 48.023 12.949 -113.300 1.00 87.44 91 LYS A O 1
ATOM 663 N N . LEU A 1 92 ? 48.481 13.376 -115.452 1.00 85.00 92 LEU A N 1
ATOM 664 C CA . LEU A 1 92 ? 47.100 13.645 -115.837 1.00 85.00 92 LEU A CA 1
ATOM 665 C C . LEU A 1 92 ? 46.373 12.313 -116.007 1.00 85.00 92 LEU A C 1
ATOM 667 O O . LEU A 1 92 ? 46.846 11.411 -116.699 1.00 85.00 92 LEU A O 1
ATOM 671 N N . LEU A 1 93 ? 45.229 12.182 -115.347 1.00 85.56 93 LEU A N 1
ATOM 672 C CA . LEU A 1 93 ? 44.403 10.983 -115.385 1.00 85.56 93 LEU A CA 1
ATOM 673 C C . LEU A 1 93 ? 43.421 11.049 -116.557 1.00 85.56 93 LEU A C 1
ATOM 675 O O . LEU A 1 93 ? 43.004 12.126 -116.977 1.00 85.56 93 LEU A O 1
ATOM 679 N N . LYS A 1 94 ? 43.001 9.874 -117.034 1.00 83.12 94 LYS A N 1
ATOM 680 C CA . LYS A 1 94 ? 42.001 9.723 -118.096 1.00 83.12 94 LYS A CA 1
ATOM 681 C C . LYS A 1 94 ? 40.723 10.527 -117.800 1.00 83.12 94 LYS A C 1
ATOM 683 O O . LYS A 1 94 ? 40.174 10.462 -116.697 1.00 83.12 94 LYS A O 1
ATOM 688 N N . GLY A 1 95 ? 40.215 11.224 -118.814 1.00 76.00 95 GLY A N 1
ATOM 689 C CA . GLY A 1 95 ? 39.051 12.108 -118.712 1.00 76.00 95 GLY A CA 1
ATOM 690 C C . GLY A 1 95 ? 39.381 13.536 -118.260 1.00 76.00 95 GLY A C 1
ATOM 691 O O . GLY A 1 95 ? 40.535 13.951 -118.210 1.00 76.00 95 GLY A O 1
ATOM 692 N N . GLY A 1 96 ? 38.334 14.311 -117.971 1.00 71.31 96 GLY A N 1
ATOM 693 C CA . GLY A 1 96 ? 38.408 15.775 -118.014 1.00 71.31 96 GLY A CA 1
ATOM 694 C C . GLY A 1 96 ? 38.129 16.303 -119.426 1.00 71.31 96 GLY A C 1
ATOM 695 O O . GLY A 1 96 ? 38.054 15.528 -120.381 1.00 71.31 96 GLY A O 1
ATOM 696 N N . GLU A 1 97 ? 37.934 17.611 -119.559 1.00 76.06 97 GLU A N 1
ATOM 697 C CA . GLU A 1 97 ? 37.623 18.275 -120.831 1.00 76.06 97 GLU A CA 1
ATOM 698 C C . GLU A 1 97 ? 38.603 19.426 -121.052 1.00 76.06 97 GLU A C 1
ATOM 700 O O . GLU A 1 97 ? 38.711 20.324 -120.213 1.00 76.06 97 GLU A O 1
ATOM 705 N N . LEU A 1 98 ? 39.318 19.374 -122.177 1.00 74.56 98 LEU A N 1
ATOM 706 C CA . LEU A 1 98 ? 40.291 20.371 -122.606 1.00 74.56 98 LEU A CA 1
ATOM 707 C C . LEU A 1 98 ? 39.835 21.022 -123.912 1.00 74.56 98 LEU A C 1
ATOM 709 O O . LEU A 1 98 ? 39.588 20.338 -124.906 1.00 74.56 98 LEU A O 1
ATOM 713 N N . ALA A 1 99 ? 39.795 22.349 -123.935 1.00 76.12 99 ALA A N 1
ATOM 714 C CA . ALA A 1 99 ? 39.820 23.116 -125.168 1.00 76.12 99 ALA A CA 1
ATOM 715 C C . ALA A 1 99 ? 41.282 23.237 -125.619 1.00 76.12 99 ALA A C 1
ATOM 717 O O . ALA A 1 99 ? 42.080 23.917 -124.973 1.00 76.12 99 ALA A O 1
ATOM 718 N N . LEU A 1 100 ? 41.634 22.557 -126.710 1.00 71.19 100 LEU A N 1
ATOM 719 C CA . LEU A 1 100 ? 42.940 22.636 -127.357 1.00 71.19 100 LEU A CA 1
ATOM 720 C C . LEU A 1 100 ? 42.859 23.613 -128.534 1.00 71.19 100 LEU A C 1
ATOM 722 O O . LEU A 1 100 ? 42.027 23.446 -129.433 1.00 71.19 100 LEU A O 1
ATOM 726 N N . ARG A 1 101 ? 43.760 24.593 -128.579 1.00 72.25 101 ARG A N 1
ATOM 727 C CA . ARG A 1 101 ? 44.020 25.371 -129.791 1.00 72.25 101 ARG A CA 1
ATOM 728 C C . ARG A 1 101 ? 45.105 24.672 -130.616 1.00 72.25 101 ARG A C 1
ATOM 730 O O . ARG A 1 101 ? 46.144 24.302 -130.078 1.00 72.25 101 ARG A O 1
ATOM 737 N N . VAL A 1 102 ? 44.871 24.485 -131.912 1.00 66.12 102 VAL A N 1
ATOM 738 C CA . VAL A 1 102 ? 45.867 23.998 -132.876 1.00 66.12 102 VAL A CA 1
ATOM 739 C C . VAL A 1 102 ? 46.233 25.158 -133.791 1.00 66.12 102 VAL A C 1
ATOM 741 O O . VAL A 1 102 ? 45.366 25.670 -134.496 1.00 66.12 102 VAL A O 1
ATOM 744 N N . ASP A 1 103 ? 47.504 25.548 -133.803 1.00 62.59 103 ASP A N 1
ATOM 745 C CA . ASP A 1 103 ? 48.051 26.538 -134.734 1.00 62.59 103 ASP A CA 1
ATOM 746 C C . ASP A 1 103 ? 49.165 25.870 -135.551 1.00 62.59 103 ASP A C 1
ATOM 748 O O . ASP A 1 103 ? 50.050 25.229 -134.984 1.00 62.59 103 ASP A O 1
ATOM 752 N N . GLN A 1 104 ? 49.131 26.006 -136.882 1.00 66.62 104 GLN A N 1
ATOM 753 C CA . GLN A 1 104 ? 50.164 25.474 -137.792 1.00 66.62 104 GLN A CA 1
ATOM 754 C C . GLN A 1 104 ? 50.502 23.986 -137.554 1.00 66.62 104 GLN A C 1
ATOM 756 O O . GLN A 1 104 ? 51.665 23.590 -137.470 1.00 66.62 104 GLN A O 1
ATOM 761 N N . SER A 1 105 ? 49.465 23.156 -137.428 1.00 59.34 105 SER A N 1
ATOM 762 C CA . SER A 1 105 ? 49.542 21.709 -137.181 1.00 59.34 105 SER A CA 1
ATOM 763 C C . SER A 1 105 ? 50.258 21.310 -135.878 1.00 59.34 105 SER A C 1
ATOM 765 O O . SER A 1 105 ? 50.664 20.157 -135.737 1.00 59.34 105 SER A O 1
ATOM 767 N N . LYS A 1 106 ? 50.403 22.231 -134.913 1.00 61.12 106 LYS A N 1
ATOM 768 C CA . LYS A 1 106 ? 51.001 21.980 -133.591 1.00 61.12 106 LYS A CA 1
ATOM 769 C C . LYS A 1 106 ? 50.017 22.283 -132.451 1.00 61.12 106 LYS A C 1
ATOM 771 O O . LYS A 1 106 ? 49.157 23.153 -132.610 1.00 61.12 106 LYS A O 1
ATOM 776 N N . PRO A 1 107 ? 50.139 21.619 -131.284 1.00 60.81 107 PRO A N 1
ATOM 777 C CA . PRO A 1 107 ? 49.366 21.962 -130.094 1.00 60.81 107 PRO A CA 1
ATOM 778 C C . PRO A 1 107 ? 49.812 23.332 -129.564 1.00 60.81 107 PRO A C 1
ATOM 780 O O . PRO A 1 107 ? 50.952 23.491 -129.124 1.00 60.81 107 PRO A O 1
ATOM 783 N N . GLY A 1 108 ? 48.915 24.313 -129.622 1.00 69.88 108 GLY A N 1
ATOM 784 C CA . GLY A 1 108 ? 49.073 25.623 -129.000 1.00 69.88 108 GLY A CA 1
ATOM 785 C C . GLY A 1 108 ? 48.658 25.594 -127.527 1.00 69.88 108 GLY A C 1
ATOM 786 O O . GLY A 1 108 ? 48.824 24.589 -126.834 1.00 69.88 108 GLY A O 1
ATOM 787 N N . SER A 1 109 ? 48.099 26.702 -127.044 1.00 69.06 109 SER A N 1
ATOM 788 C CA . SER A 1 109 ? 47.554 26.790 -125.687 1.00 69.06 109 SER A CA 1
ATOM 789 C C . SER A 1 109 ? 46.363 25.851 -125.465 1.00 69.06 109 SER A C 1
ATOM 791 O O . SER A 1 109 ? 45.595 25.542 -126.385 1.00 69.06 109 SER A O 1
ATOM 793 N N . PHE A 1 110 ? 46.178 25.433 -124.213 1.00 76.00 110 PHE A N 1
ATOM 794 C CA . PHE A 1 110 ? 44.986 24.713 -123.782 1.00 76.00 110 PHE A CA 1
ATOM 795 C C . PHE A 1 110 ? 44.448 25.246 -122.455 1.00 76.00 110 PHE A C 1
ATOM 797 O O . PHE A 1 110 ? 45.175 25.765 -121.605 1.00 76.00 110 PHE A O 1
ATOM 804 N N . SER A 1 111 ? 43.142 25.091 -122.270 1.00 77.56 111 SER A N 1
ATOM 805 C CA . SER A 1 111 ? 42.480 25.346 -120.995 1.00 77.56 111 SER A CA 1
ATOM 806 C C . SER A 1 111 ? 41.338 24.364 -120.767 1.00 77.56 111 SER A C 1
ATOM 808 O O . SER A 1 111 ? 40.778 23.804 -121.712 1.00 77.56 111 SER A O 1
ATOM 810 N N . GLY A 1 112 ? 41.004 24.110 -119.504 1.00 82.31 112 GLY A N 1
ATOM 811 C CA . GLY A 1 112 ? 39.950 23.161 -119.153 1.00 82.31 112 GLY A CA 1
ATOM 812 C C . GLY A 1 112 ? 40.147 22.516 -117.789 1.00 82.31 112 GLY A C 1
ATOM 813 O O . GLY A 1 112 ? 41.054 22.883 -117.041 1.00 82.31 112 GLY A O 1
ATOM 814 N N . ARG A 1 113 ? 39.295 21.539 -117.468 1.00 85.31 113 ARG A N 1
ATOM 815 C CA . ARG A 1 113 ? 39.375 20.791 -116.207 1.00 85.31 113 ARG A CA 1
ATOM 816 C C . ARG A 1 113 ? 40.040 19.447 -116.456 1.00 85.31 113 ARG A C 1
ATOM 818 O O . ARG A 1 113 ? 39.452 18.592 -117.119 1.00 85.31 113 ARG A O 1
ATOM 825 N N . VAL A 1 114 ? 41.226 19.244 -115.887 1.00 87.06 114 VAL A N 1
ATOM 826 C CA . VAL A 1 114 ? 41.934 17.954 -115.930 1.00 87.06 114 VAL A CA 1
ATOM 827 C C . VAL A 1 114 ? 41.923 17.285 -114.564 1.00 87.06 114 VAL A C 1
ATOM 829 O O . VAL A 1 114 ? 42.067 17.934 -113.524 1.00 87.06 114 VAL A O 1
ATOM 832 N N . ASN A 1 115 ? 41.756 15.965 -114.575 1.00 89.12 115 ASN A N 1
ATOM 833 C CA . ASN A 1 115 ? 41.998 15.128 -113.409 1.00 89.12 115 ASN A CA 1
ATOM 834 C C . ASN A 1 115 ? 43.499 14.840 -113.326 1.00 89.12 115 ASN A C 1
ATOM 836 O O . ASN A 1 115 ? 44.143 14.617 -114.350 1.00 89.12 115 ASN A O 1
ATOM 840 N N . TRP A 1 116 ? 44.060 14.824 -112.123 1.00 91.06 116 TRP A N 1
ATOM 841 C CA . TRP A 1 116 ? 45.499 14.663 -111.919 1.00 91.06 116 TRP A CA 1
ATOM 842 C C . TRP A 1 116 ? 45.811 13.787 -110.710 1.00 91.06 116 TRP A C 1
ATOM 844 O O . TRP A 1 116 ? 44.991 13.626 -109.804 1.00 91.06 116 TRP A O 1
ATOM 854 N N . GLN A 1 117 ? 47.023 13.245 -110.693 1.00 90.75 117 GLN A N 1
ATOM 855 C CA . GLN A 1 117 ? 47.617 12.536 -109.572 1.00 90.75 117 GLN A CA 1
ATOM 856 C C . GLN A 1 117 ? 49.068 12.987 -109.402 1.00 90.75 117 GLN A C 1
ATOM 858 O O . GLN A 1 117 ? 49.797 13.086 -110.383 1.00 90.75 117 GLN A O 1
ATOM 863 N N . TYR A 1 118 ? 49.474 13.264 -108.169 1.00 89.88 118 TYR A N 1
ATOM 864 C CA . TYR A 1 118 ? 50.849 13.572 -107.795 1.00 89.88 118 TYR A CA 1
ATOM 865 C C . TYR A 1 118 ? 51.407 12.406 -106.979 1.00 89.88 118 TYR A C 1
ATOM 867 O O . TYR A 1 118 ? 50.836 12.030 -105.944 1.00 89.88 118 TYR A O 1
ATOM 875 N N . ASP A 1 119 ? 52.497 11.809 -107.476 1.00 85.50 119 ASP A N 1
ATOM 876 C CA . ASP A 1 119 ? 53.047 10.550 -106.955 1.00 85.50 119 ASP A CA 1
ATOM 877 C C . ASP A 1 119 ? 51.896 9.499 -106.897 1.00 85.50 119 ASP A C 1
ATOM 879 O O . ASP A 1 119 ? 51.066 9.427 -107.811 1.00 85.50 119 ASP A O 1
ATOM 883 N N . GLN A 1 120 ? 51.803 8.666 -105.862 1.00 88.81 120 GLN A N 1
ATOM 884 C CA . GLN A 1 120 ? 50.693 7.733 -105.624 1.00 88.81 120 GLN A CA 1
ATOM 885 C C . GLN A 1 120 ? 49.787 8.142 -104.452 1.00 88.81 120 GLN A C 1
ATOM 887 O O . GLN A 1 120 ? 48.977 7.329 -104.001 1.00 88.81 120 GLN A O 1
ATOM 892 N N . TRP A 1 121 ? 49.947 9.348 -103.894 1.00 90.88 121 TRP A N 1
ATOM 893 C CA . TRP A 1 121 ? 49.343 9.706 -102.601 1.00 90.88 121 TRP A CA 1
ATOM 894 C C . TRP A 1 121 ? 48.386 10.892 -102.628 1.00 90.88 121 TRP A C 1
ATOM 896 O O . TRP A 1 121 ? 47.520 10.958 -101.756 1.00 90.88 121 TRP A O 1
ATOM 906 N N . LEU A 1 122 ? 48.457 11.756 -103.639 1.00 91.56 122 LEU A N 1
ATOM 907 C CA . LEU A 1 122 ? 47.552 12.887 -103.816 1.00 91.56 122 LEU A CA 1
ATOM 908 C C . LEU A 1 122 ? 46.922 12.804 -105.212 1.00 91.56 122 LEU A C 1
ATOM 910 O O . LEU A 1 122 ? 47.620 12.560 -106.192 1.00 91.56 122 LEU A O 1
ATOM 914 N N . LYS A 1 123 ? 45.608 12.995 -105.324 1.00 92.69 123 LYS A N 1
ATOM 915 C CA . LYS A 1 123 ? 44.920 13.200 -106.613 1.00 92.69 123 LYS A CA 1
ATOM 916 C C . LYS A 1 123 ? 44.071 14.453 -106.547 1.00 92.69 123 LYS A C 1
ATOM 918 O O . LYS A 1 123 ? 43.729 14.884 -105.453 1.00 92.69 123 LYS A O 1
ATOM 923 N N . GLY A 1 124 ? 43.611 14.957 -107.678 1.00 91.38 124 GLY A N 1
ATOM 924 C CA . GLY A 1 124 ? 42.625 16.024 -107.679 1.00 91.38 124 GLY A CA 1
ATOM 925 C C . GLY A 1 124 ? 42.012 16.287 -109.039 1.00 91.38 124 GLY A C 1
ATOM 926 O O . GLY A 1 124 ? 42.179 15.524 -109.992 1.00 91.38 124 GLY A O 1
ATOM 927 N N . SER A 1 125 ? 41.323 17.419 -109.112 1.00 89.69 125 SER A N 1
ATOM 928 C CA . SER A 1 125 ? 41.030 18.087 -110.376 1.00 89.69 125 SER A CA 1
ATOM 929 C C . SER A 1 125 ? 41.538 19.522 -110.305 1.00 89.69 125 SER A C 1
ATOM 931 O O . SER A 1 125 ? 41.486 20.139 -109.240 1.00 89.69 125 SER A O 1
ATOM 933 N N . VAL A 1 126 ? 42.043 20.037 -111.419 1.00 89.44 126 VAL A N 1
ATOM 934 C CA . VAL A 1 126 ? 42.514 21.419 -111.553 1.00 89.44 126 VAL A CA 1
ATOM 935 C C . VAL A 1 126 ? 41.855 22.044 -112.777 1.00 89.44 126 VAL A C 1
ATOM 937 O O . VAL A 1 126 ? 41.697 21.381 -113.805 1.00 89.44 126 VAL A O 1
ATOM 940 N N . GLN A 1 127 ? 41.467 23.314 -112.665 1.00 86.12 127 GLN A N 1
ATOM 941 C CA . GLN A 1 127 ? 41.156 24.135 -113.831 1.00 86.12 127 GLN A CA 1
ATOM 942 C C . GLN A 1 127 ? 42.469 24.745 -114.335 1.00 86.12 127 GLN A C 1
ATOM 944 O O . GLN A 1 127 ? 42.993 25.664 -113.709 1.00 86.12 127 GLN A O 1
ATOM 949 N N . VAL A 1 128 ? 43.021 24.198 -115.419 1.00 81.06 128 VAL A N 1
ATOM 950 C CA . VAL A 1 128 ? 44.298 24.639 -116.006 1.00 81.06 128 VAL A CA 1
ATOM 951 C C . VAL A 1 128 ? 44.087 25.644 -117.124 1.00 81.06 128 VAL A C 1
ATOM 953 O O . VAL A 1 128 ? 43.092 25.595 -117.852 1.00 81.06 128 VAL A O 1
ATOM 956 N N . GLN A 1 129 ? 45.069 26.527 -117.276 1.00 72.94 129 GLN A N 1
ATOM 957 C CA . GLN A 1 129 ? 45.171 27.473 -118.378 1.00 72.94 129 GLN A CA 1
ATOM 958 C C . GLN A 1 129 ? 46.654 27.701 -118.689 1.00 72.94 129 GLN A C 1
ATOM 960 O O . GLN A 1 129 ? 47.332 28.429 -117.969 1.00 72.94 129 GLN A O 1
ATOM 965 N N . THR A 1 130 ? 47.166 27.078 -119.752 1.00 67.88 130 THR A N 1
ATOM 966 C CA . THR A 1 130 ? 48.568 27.234 -120.170 1.00 67.88 130 THR A CA 1
ATOM 967 C C . THR A 1 130 ? 48.682 28.124 -121.404 1.00 67.88 130 THR A C 1
ATOM 969 O O . THR A 1 130 ? 47.824 28.130 -122.288 1.00 67.88 130 THR A O 1
ATOM 972 N N . SER A 1 131 ? 49.768 28.892 -121.482 1.00 64.19 131 SER A N 1
ATOM 973 C CA . SER A 1 131 ? 50.148 29.663 -122.674 1.00 64.19 131 SER A CA 1
ATOM 974 C C . SER A 1 131 ? 51.037 28.868 -123.640 1.00 64.19 131 SER A C 1
ATOM 976 O O . SER A 1 131 ? 51.151 29.240 -124.806 1.00 64.19 131 SER A O 1
ATOM 978 N N . SER A 1 132 ? 51.634 27.769 -123.175 1.00 59.88 132 SER A N 1
ATOM 979 C CA . SER A 1 132 ? 52.445 26.824 -123.946 1.00 59.88 132 SER A CA 1
ATOM 980 C C . SER A 1 132 ? 51.763 25.452 -124.061 1.00 59.88 132 SER A C 1
ATOM 982 O O . SER A 1 132 ? 50.821 25.146 -123.325 1.00 59.88 132 SER A O 1
ATOM 984 N N . GLY A 1 133 ? 52.218 24.647 -125.029 1.00 65.69 133 GLY A N 1
ATOM 985 C CA . GLY A 1 133 ? 51.633 23.345 -125.369 1.00 65.69 133 GLY A CA 1
ATOM 986 C C . GLY A 1 133 ? 51.788 22.265 -124.292 1.00 65.69 133 GLY A C 1
ATOM 987 O O . GLY A 1 133 ? 52.281 22.515 -123.197 1.00 65.69 133 GLY A O 1
ATOM 988 N N . PHE A 1 134 ? 51.364 21.039 -124.615 1.00 65.25 134 PHE A N 1
ATOM 989 C CA . PHE A 1 134 ? 51.136 19.922 -123.673 1.00 65.25 134 PHE A CA 1
ATOM 990 C C . PHE A 1 134 ? 52.323 19.494 -122.777 1.00 65.25 134 PHE A C 1
ATOM 992 O O . PHE A 1 134 ? 52.117 18.732 -121.836 1.00 65.25 134 PHE A O 1
ATOM 999 N N . SER A 1 135 ? 53.539 19.973 -123.052 1.00 63.34 135 SER A N 1
ATOM 1000 C CA . SER A 1 135 ? 54.761 19.748 -122.263 1.00 63.34 135 SER A CA 1
ATOM 1001 C C . SER A 1 135 ? 55.162 20.933 -121.365 1.00 63.34 135 SER A C 1
ATOM 1003 O O . SER A 1 135 ? 56.252 20.926 -120.795 1.00 63.34 135 SER A O 1
ATOM 1005 N N . GLY A 1 136 ? 54.350 21.992 -121.295 1.00 66.88 136 GLY A N 1
ATOM 1006 C CA . GLY A 1 136 ? 54.577 23.154 -120.433 1.00 66.88 136 GLY A CA 1
ATOM 1007 C C . GLY A 1 136 ? 54.150 22.917 -118.977 1.00 66.88 136 GLY A C 1
ATOM 1008 O O . GLY A 1 136 ? 53.423 21.964 -118.697 1.00 66.88 136 GLY A O 1
ATOM 1009 N N . PRO A 1 137 ? 54.565 23.780 -118.031 1.00 71.62 137 PRO A N 1
ATOM 1010 C CA . PRO A 1 137 ? 54.096 23.699 -116.654 1.00 71.62 137 PRO A CA 1
ATOM 1011 C C . PRO A 1 137 ? 52.599 24.019 -116.563 1.00 71.62 137 PRO A C 1
ATOM 1013 O O . PRO A 1 137 ? 52.098 24.950 -117.196 1.00 71.62 137 PRO A O 1
ATOM 1016 N N . PHE A 1 138 ? 51.888 23.245 -115.750 1.00 80.50 138 PHE A N 1
ATOM 1017 C CA . PHE A 1 138 ? 50.449 23.359 -115.552 1.00 80.50 138 PHE A CA 1
ATOM 1018 C C . PHE A 1 138 ? 50.197 24.155 -114.273 1.00 80.50 138 PHE A C 1
ATOM 1020 O O . PHE A 1 138 ? 50.651 23.755 -113.200 1.00 80.50 138 PHE A O 1
ATOM 1027 N N . SER A 1 139 ? 49.437 25.245 -114.365 1.00 82.44 139 SER A N 1
ATOM 1028 C CA . SER A 1 139 ? 49.015 26.018 -113.196 1.00 82.44 139 SER A CA 1
ATOM 1029 C C . SER A 1 139 ? 47.518 26.325 -113.197 1.00 82.44 139 SER A C 1
ATOM 1031 O O . SER A 1 139 ? 46.844 26.244 -114.229 1.00 82.44 139 SER A O 1
ATOM 1033 N N . GLY A 1 140 ? 46.980 26.600 -112.007 1.00 85.88 140 GLY A N 1
ATOM 1034 C CA . GLY A 1 140 ? 45.553 26.826 -111.782 1.00 85.88 140 GLY A CA 1
ATOM 1035 C C . GLY A 1 140 ? 45.162 26.721 -110.308 1.00 85.88 140 GLY A C 1
ATOM 1036 O O . GLY A 1 140 ? 46.016 26.691 -109.428 1.00 85.88 140 GLY A O 1
ATOM 1037 N N . GLN A 1 141 ? 43.864 26.624 -110.030 1.00 86.75 141 GLN A N 1
ATOM 1038 C CA . GLN A 1 141 ? 43.335 26.290 -108.700 1.00 86.75 141 GLN A CA 1
ATOM 1039 C C . GLN A 1 141 ? 42.872 24.830 -108.692 1.00 86.75 141 GLN A C 1
ATOM 1041 O O . GLN A 1 141 ? 42.163 24.398 -109.610 1.00 86.75 141 GLN A O 1
ATOM 1046 N N . ALA A 1 142 ? 43.282 24.067 -107.676 1.00 89.44 142 ALA A N 1
ATOM 1047 C CA . ALA A 1 142 ? 43.009 22.637 -107.577 1.00 89.44 142 ALA A CA 1
ATOM 1048 C C . ALA A 1 142 ? 42.288 22.246 -106.286 1.00 89.44 142 ALA A C 1
ATOM 1050 O O . ALA A 1 142 ? 42.621 22.694 -105.188 1.00 89.44 142 ALA A O 1
ATOM 1051 N N . GLU A 1 143 ? 41.349 21.313 -106.435 1.00 89.75 143 GLU A N 1
ATOM 1052 C CA . GLU A 1 143 ? 40.773 20.550 -105.330 1.00 89.75 143 GLU A CA 1
ATOM 1053 C C . GLU A 1 143 ? 41.443 19.174 -105.309 1.00 89.75 143 GLU A C 1
ATOM 1055 O O . GLU A 1 143 ? 41.339 18.406 -106.273 1.00 89.75 143 GLU A O 1
ATOM 1060 N N . ALA A 1 144 ? 42.160 18.893 -104.223 1.00 91.19 144 ALA A N 1
ATOM 1061 C CA . ALA A 1 144 ? 42.994 17.717 -104.027 1.00 91.19 144 ALA A CA 1
ATOM 1062 C C . ALA A 1 144 ? 42.462 16.824 -102.892 1.00 91.19 144 ALA A C 1
ATOM 1064 O O . ALA A 1 144 ? 41.884 17.302 -101.917 1.00 91.19 144 ALA A O 1
ATOM 1065 N N . GLN A 1 145 ? 42.701 15.520 -103.000 1.00 91.62 145 GLN A N 1
ATOM 1066 C CA . GLN A 1 145 ? 42.348 14.493 -102.028 1.00 91.62 145 GLN A CA 1
ATOM 1067 C C . GLN A 1 145 ? 43.537 13.558 -101.789 1.00 91.62 145 GLN A C 1
ATOM 1069 O O . GLN A 1 145 ? 44.099 12.987 -102.729 1.00 91.62 145 GLN A O 1
ATOM 1074 N N . VAL A 1 146 ? 43.866 13.335 -100.516 1.00 91.62 146 VAL A N 1
ATOM 1075 C CA . VAL A 1 146 ? 44.871 12.358 -100.083 1.00 91.62 146 VAL A CA 1
ATOM 1076 C C . VAL A 1 146 ? 44.315 10.943 -100.294 1.00 91.62 146 VAL A C 1
ATOM 1078 O O . VAL A 1 146 ? 43.319 10.559 -99.682 1.00 91.62 146 VAL A O 1
ATOM 1081 N N . ILE A 1 147 ? 44.940 10.146 -101.161 1.00 91.62 147 ILE A N 1
ATOM 1082 C CA . ILE A 1 147 ? 44.505 8.785 -101.538 1.00 91.62 147 ILE A CA 1
ATOM 1083 C C . ILE A 1 147 ? 45.359 7.654 -100.955 1.00 91.62 147 ILE A C 1
ATOM 1085 O O . ILE A 1 147 ? 44.903 6.507 -100.920 1.00 91.62 147 ILE A O 1
ATOM 1089 N N . LYS A 1 148 ? 46.552 7.975 -100.452 1.00 91.94 148 LYS A N 1
ATOM 1090 C CA . LYS A 1 148 ? 47.493 7.073 -99.769 1.00 91.94 148 LYS A CA 1
ATOM 1091 C C . LYS A 1 148 ? 48.126 7.864 -98.624 1.00 91.94 148 LYS A C 1
ATOM 1093 O O . LYS A 1 148 ? 48.306 9.070 -98.760 1.00 91.94 148 LYS A O 1
ATOM 1098 N N . THR A 1 149 ? 48.439 7.217 -97.506 1.00 90.62 149 THR A N 1
ATOM 1099 C CA . THR A 1 149 ? 49.111 7.893 -96.384 1.00 90.62 149 THR A CA 1
ATOM 1100 C C . THR A 1 149 ? 50.515 8.353 -96.802 1.00 90.62 149 THR A C 1
ATOM 1102 O O . THR A 1 149 ? 51.223 7.594 -97.467 1.00 90.62 149 THR A O 1
ATOM 1105 N N . LYS A 1 150 ? 50.919 9.571 -96.419 1.00 91.81 150 LYS A N 1
ATOM 1106 C CA . LYS A 1 150 ? 52.228 10.178 -96.739 1.00 91.81 150 LYS A CA 1
ATOM 1107 C C . LYS A 1 150 ? 52.879 10.702 -95.453 1.00 91.81 150 LYS A C 1
ATOM 1109 O O . LYS A 1 150 ? 52.241 11.445 -94.713 1.00 91.81 150 LYS A O 1
ATOM 1114 N N . LYS A 1 151 ? 54.127 10.305 -95.185 1.00 89.38 151 LYS A N 1
ATOM 1115 C CA . LYS A 1 151 ? 54.917 10.771 -94.030 1.00 89.38 151 LYS A CA 1
ATOM 1116 C C . LYS A 1 151 ? 55.554 12.133 -94.346 1.00 89.38 151 LYS A C 1
ATOM 1118 O O . LYS A 1 151 ? 56.109 12.279 -95.435 1.00 89.38 151 LYS A O 1
ATOM 1123 N N . LEU A 1 152 ? 55.469 13.096 -93.428 1.00 88.44 152 LEU A N 1
ATOM 1124 C CA . LEU A 1 152 ? 55.977 14.470 -93.550 1.00 88.44 152 LEU A CA 1
ATOM 1125 C C . LEU A 1 152 ? 57.032 14.740 -92.460 1.00 88.44 152 LEU A C 1
ATOM 1127 O O . LEU A 1 152 ? 56.733 15.294 -91.405 1.00 88.44 152 LEU A O 1
ATOM 1131 N N . GLY A 1 153 ? 58.267 14.284 -92.675 1.00 85.06 153 GLY A N 1
ATOM 1132 C CA . GLY A 1 153 ? 59.262 14.209 -91.595 1.00 85.06 153 GLY A CA 1
ATOM 1133 C C . GLY A 1 153 ? 58.940 13.083 -90.605 1.00 85.06 153 GLY A C 1
ATOM 1134 O O . GLY A 1 153 ? 58.161 12.184 -90.922 1.00 85.06 153 GLY A O 1
ATOM 1135 N N . ASP A 1 154 ? 59.557 13.075 -89.421 1.00 85.00 154 ASP A N 1
ATOM 1136 C CA . ASP A 1 154 ? 59.488 11.884 -88.563 1.00 85.00 154 ASP A CA 1
ATOM 1137 C C . ASP A 1 154 ? 58.225 11.744 -87.717 1.00 85.00 154 ASP A C 1
ATOM 1139 O O . ASP A 1 154 ? 57.718 10.626 -87.584 1.00 85.00 154 ASP A O 1
ATOM 1143 N N . LYS A 1 155 ? 57.688 12.863 -87.227 1.00 89.88 155 LYS A N 1
ATOM 1144 C CA . LYS A 1 155 ? 56.534 12.894 -86.323 1.00 89.88 155 LYS A CA 1
ATOM 1145 C C . LYS A 1 155 ? 55.181 12.906 -87.033 1.00 89.88 155 LYS A C 1
ATOM 1147 O O . LYS A 1 155 ? 54.171 12.781 -86.359 1.00 89.88 155 LYS A O 1
ATOM 1152 N N . VAL A 1 156 ? 55.094 13.088 -88.354 1.00 91.00 156 VAL A N 1
ATOM 1153 C CA . VAL A 1 156 ? 53.815 13.460 -88.996 1.00 91.00 156 VAL A CA 1
ATOM 1154 C C . VAL A 1 156 ? 53.442 12.565 -90.177 1.00 91.00 156 VAL A C 1
ATOM 1156 O O . VAL A 1 156 ? 54.254 12.272 -91.049 1.00 91.00 156 VAL A O 1
ATOM 1159 N N . GLU A 1 157 ? 52.173 12.159 -90.240 1.00 92.62 157 GLU A N 1
ATOM 1160 C CA . GLU A 1 157 ? 51.568 11.412 -91.347 1.00 92.62 157 GLU A CA 1
ATOM 1161 C C . GLU A 1 157 ? 50.247 12.059 -91.790 1.00 92.62 157 GLU A C 1
ATOM 1163 O O . GLU A 1 157 ? 49.293 12.155 -91.014 1.00 92.62 157 GLU A O 1
ATOM 1168 N N . LEU A 1 158 ? 50.149 12.431 -93.069 1.00 91.75 158 LEU A N 1
ATOM 1169 C CA . LEU A 1 158 ? 48.875 12.768 -93.705 1.00 91.75 158 LEU A CA 1
ATOM 1170 C C . LEU A 1 158 ? 48.109 11.497 -94.060 1.00 91.75 158 LEU A C 1
ATOM 1172 O O . LEU A 1 158 ? 48.630 10.613 -94.742 1.00 91.75 158 LEU A O 1
ATOM 1176 N N . LEU A 1 159 ? 46.853 11.421 -93.626 1.00 92.19 159 LEU A N 1
ATOM 1177 C CA . LEU A 1 159 ? 45.990 10.253 -93.766 1.00 92.19 159 LEU A CA 1
ATOM 1178 C C . LEU A 1 159 ? 45.097 10.330 -95.010 1.00 92.19 159 LEU A C 1
ATOM 1180 O O . LEU A 1 159 ? 44.542 11.376 -95.355 1.00 92.19 159 LEU A O 1
ATOM 1184 N N . LYS A 1 160 ? 44.883 9.164 -95.629 1.00 92.12 160 LYS A N 1
ATOM 1185 C CA . LYS A 1 160 ? 43.917 8.964 -96.717 1.00 92.12 160 LYS A CA 1
ATOM 1186 C C . LYS A 1 160 ? 42.521 9.495 -96.352 1.00 92.12 160 LYS A C 1
ATOM 1188 O O . LYS A 1 160 ? 41.994 9.177 -95.290 1.00 92.12 160 LYS A O 1
ATOM 1193 N N . GLY A 1 161 ? 41.908 10.229 -97.280 1.00 85.50 161 GLY A N 1
ATOM 1194 C CA . GLY A 1 161 ? 40.553 10.784 -97.190 1.00 85.50 161 GLY A CA 1
ATOM 1195 C C . GLY A 1 161 ? 40.496 12.295 -96.946 1.00 85.50 161 GLY A C 1
ATOM 1196 O O . GLY A 1 161 ? 39.454 12.897 -97.190 1.00 85.50 161 GLY A O 1
ATOM 1197 N N . GLY A 1 162 ? 41.598 12.917 -96.510 1.00 86.25 162 GLY A N 1
ATOM 1198 C CA . GLY A 1 162 ? 41.688 14.371 -96.346 1.00 86.25 162 GLY A CA 1
ATOM 1199 C C . GLY A 1 162 ? 41.552 15.131 -97.668 1.00 86.25 162 GLY A C 1
ATOM 1200 O O . GLY A 1 162 ? 42.069 14.667 -98.686 1.00 86.25 162 GLY A O 1
ATOM 1201 N N . ASN A 1 163 ? 40.903 16.299 -97.641 1.00 86.81 163 ASN A N 1
ATOM 1202 C CA . ASN A 1 163 ? 40.702 17.153 -98.816 1.00 86.81 163 ASN A CA 1
ATOM 1203 C C . ASN A 1 163 ? 41.365 18.525 -98.610 1.00 86.81 163 ASN A C 1
ATOM 1205 O O . ASN A 1 163 ? 41.246 19.124 -97.540 1.00 86.81 163 ASN A O 1
ATOM 1209 N N . ALA A 1 164 ? 42.020 19.031 -99.651 1.00 89.19 164 ALA A N 1
ATOM 1210 C CA . ALA A 1 164 ? 42.764 20.284 -99.650 1.00 89.19 164 ALA A CA 1
ATOM 1211 C C . ALA A 1 164 ? 42.415 21.131 -100.884 1.00 89.19 164 ALA A C 1
ATOM 1213 O O . ALA A 1 164 ? 42.233 20.598 -101.979 1.00 89.19 164 ALA A O 1
ATOM 1214 N N . LYS A 1 165 ? 42.356 22.453 -100.718 1.00 89.12 165 LYS A N 1
ATOM 1215 C CA . LYS A 1 165 ? 42.352 23.425 -101.817 1.00 89.12 165 LYS A CA 1
ATOM 1216 C C . LYS A 1 165 ? 43.731 24.050 -101.903 1.00 89.12 165 LYS A C 1
ATOM 1218 O O . LYS A 1 165 ? 44.212 24.589 -100.908 1.00 89.12 165 LYS A O 1
ATOM 1223 N N . MET A 1 166 ? 44.360 23.963 -103.064 1.00 90.19 166 MET A N 1
ATOM 1224 C CA . MET A 1 166 ? 45.725 24.435 -103.283 1.00 90.19 166 MET A CA 1
ATOM 1225 C C . MET A 1 166 ? 45.815 25.243 -104.573 1.00 90.19 166 MET A C 1
ATOM 1227 O O . MET A 1 166 ? 45.070 24.994 -105.528 1.00 90.19 166 MET A O 1
ATOM 1231 N N . GLN A 1 167 ? 46.780 26.159 -104.629 1.00 86.00 167 GLN A N 1
ATOM 1232 C CA . GLN A 1 167 ? 47.307 26.554 -105.928 1.00 86.00 167 GLN A CA 1
ATOM 1233 C C . GLN A 1 167 ? 47.924 25.302 -106.569 1.00 86.00 167 GLN A C 1
ATOM 1235 O O . GLN A 1 167 ? 48.574 24.499 -105.903 1.00 86.00 167 GLN A O 1
ATOM 1240 N N . PHE A 1 168 ? 47.680 25.105 -107.854 1.00 85.12 168 PHE A N 1
ATOM 1241 C CA . PHE A 1 168 ? 48.370 24.113 -108.659 1.00 85.12 168 PHE A CA 1
ATOM 1242 C C . PHE A 1 168 ? 49.468 24.838 -109.422 1.00 85.12 168 PHE A C 1
ATOM 1244 O O . PHE A 1 168 ? 49.191 25.844 -110.079 1.00 85.12 168 PHE A O 1
ATOM 1251 N N . ASP A 1 169 ? 50.693 24.339 -109.324 1.00 86.00 169 ASP A N 1
ATOM 1252 C CA . ASP A 1 169 ? 51.824 24.790 -110.127 1.00 86.00 169 ASP A CA 1
ATOM 1253 C C . ASP A 1 169 ? 52.840 23.645 -110.231 1.00 86.00 169 ASP A C 1
ATOM 1255 O O . ASP A 1 169 ? 53.483 23.261 -109.249 1.00 86.00 169 ASP A O 1
ATOM 1259 N N . THR A 1 170 ? 52.967 23.053 -111.420 1.00 82.31 170 THR A N 1
ATOM 1260 C CA . THR A 1 170 ? 53.913 21.948 -111.628 1.00 82.31 170 THR A CA 1
ATOM 1261 C C . THR A 1 170 ? 55.360 22.407 -111.806 1.00 82.31 170 THR A C 1
ATOM 1263 O O . THR A 1 170 ? 56.246 21.559 -111.729 1.00 82.31 170 THR A O 1
ATOM 1266 N N . ALA A 1 171 ? 55.635 23.707 -111.977 1.00 81.12 171 ALA A N 1
ATOM 1267 C CA . ALA A 1 171 ? 56.993 24.257 -111.954 1.00 81.12 171 ALA A CA 1
ATOM 1268 C C . ALA A 1 171 ? 57.496 24.488 -110.520 1.00 81.12 171 ALA A C 1
ATOM 1270 O O . ALA A 1 171 ? 58.655 24.195 -110.234 1.00 81.12 171 ALA A O 1
ATOM 1271 N N . ALA A 1 172 ? 56.634 24.962 -109.613 1.00 76.62 172 ALA A N 1
ATOM 1272 C CA . ALA A 1 172 ? 56.990 25.201 -108.207 1.00 76.62 172 ALA A CA 1
ATOM 1273 C C . ALA A 1 172 ? 57.140 23.910 -107.372 1.00 76.62 172 ALA A C 1
ATOM 1275 O O . ALA A 1 172 ? 57.807 23.907 -106.337 1.00 76.62 172 ALA A O 1
ATOM 1276 N N . GLY A 1 173 ? 56.521 22.814 -107.820 1.00 83.44 173 GLY A N 1
ATOM 1277 C CA . GLY A 1 173 ? 56.475 21.545 -107.098 1.00 83.44 173 GLY A CA 1
ATOM 1278 C C . GLY A 1 173 ? 55.313 21.509 -106.103 1.00 83.44 173 GLY A C 1
ATOM 1279 O O . GLY A 1 173 ? 55.267 22.255 -105.123 1.00 83.44 173 GLY A O 1
ATOM 1280 N N . LEU A 1 174 ? 54.364 20.601 -106.342 1.00 85.44 174 LEU A N 1
ATOM 1281 C CA . LEU A 1 174 ? 53.094 20.565 -105.609 1.00 85.44 174 LEU A CA 1
ATOM 1282 C C . LEU A 1 174 ? 53.259 20.314 -104.102 1.00 85.44 174 LEU A C 1
ATOM 1284 O O . LEU A 1 174 ? 52.427 20.771 -103.325 1.00 85.44 174 LEU A O 1
ATOM 1288 N N . GLU A 1 175 ? 54.334 19.649 -103.670 1.00 83.19 175 GLU A N 1
ATOM 1289 C CA . GLU A 1 175 ? 54.621 19.419 -102.248 1.00 83.19 175 GLU A CA 1
ATOM 1290 C C . GLU A 1 175 ? 54.980 20.693 -101.465 1.00 83.19 175 GLU A C 1
ATOM 1292 O O . GLU A 1 175 ? 54.621 20.812 -100.294 1.00 83.19 175 GLU A O 1
ATOM 1297 N N . ASN A 1 176 ? 55.601 21.680 -102.118 1.00 83.31 176 ASN A N 1
ATOM 1298 C CA . ASN A 1 176 ? 55.956 22.972 -101.518 1.00 83.31 176 ASN A CA 1
ATOM 1299 C C . ASN A 1 176 ? 54.894 24.054 -101.756 1.00 83.31 176 ASN A C 1
ATOM 1301 O O . ASN A 1 176 ? 55.100 25.211 -101.398 1.00 83.31 176 ASN A O 1
ATOM 1305 N N . THR A 1 177 ? 53.760 23.704 -102.367 1.00 86.94 177 THR A N 1
ATOM 1306 C CA . THR A 1 177 ? 52.704 24.672 -102.668 1.00 86.94 177 THR A CA 1
ATOM 1307 C C . THR A 1 177 ? 51.721 24.790 -101.504 1.00 86.94 177 THR A C 1
ATOM 1309 O O . THR A 1 177 ? 51.281 23.783 -100.947 1.00 86.94 177 THR A O 1
ATOM 1312 N N . ASN A 1 178 ? 51.356 26.025 -101.147 1.00 87.31 178 ASN A N 1
ATOM 1313 C CA . ASN A 1 178 ? 50.427 26.291 -100.050 1.00 87.31 178 ASN A CA 1
ATOM 1314 C C . ASN A 1 178 ? 49.031 25.714 -100.334 1.00 87.31 178 ASN A C 1
ATOM 1316 O O . ASN A 1 178 ? 48.449 25.930 -101.405 1.00 87.31 178 ASN A O 1
ATOM 1320 N N . PHE A 1 179 ? 48.466 25.046 -99.331 1.00 90.12 179 PHE A N 1
ATOM 1321 C CA . PHE A 1 179 ? 47.105 24.532 -99.329 1.00 90.12 179 PHE A CA 1
ATOM 1322 C C . PHE A 1 179 ? 46.302 25.021 -98.117 1.00 90.12 179 PHE A C 1
ATOM 1324 O O . PHE A 1 179 ? 46.827 25.520 -97.120 1.00 90.12 179 PHE A O 1
ATOM 1331 N N . THR A 1 180 ? 44.986 24.876 -98.225 1.00 87.06 180 THR A N 1
ATOM 1332 C CA . THR A 1 180 ? 44.008 25.149 -97.170 1.00 87.06 180 THR A CA 1
ATOM 1333 C C . THR A 1 180 ? 42.994 24.011 -97.088 1.00 87.06 180 THR A C 1
ATOM 1335 O O . THR A 1 180 ? 42.779 23.288 -98.065 1.00 87.06 180 THR A O 1
ATOM 1338 N N . GLY A 1 181 ? 42.347 23.840 -95.937 1.00 86.94 181 GLY A N 1
ATOM 1339 C CA . GLY A 1 181 ? 41.276 22.857 -95.748 1.00 86.94 181 GLY A CA 1
ATOM 1340 C C . GLY A 1 181 ? 41.607 21.745 -94.755 1.00 86.94 181 GLY A C 1
ATOM 1341 O O . GLY A 1 181 ? 42.563 21.833 -93.986 1.00 86.94 181 GLY A O 1
ATOM 1342 N N . ARG A 1 182 ? 40.760 20.710 -94.734 1.00 90.31 182 ARG A N 1
ATOM 1343 C CA . ARG A 1 182 ? 40.736 19.682 -93.686 1.00 90.31 182 ARG A CA 1
ATOM 1344 C C . ARG A 1 182 ? 41.371 18.382 -94.169 1.00 90.31 182 ARG A C 1
ATOM 1346 O O . ARG A 1 182 ? 40.725 17.565 -94.836 1.00 90.31 182 ARG A O 1
ATOM 1353 N N . VAL A 1 183 ? 42.616 18.156 -93.762 1.00 90.94 183 VAL A N 1
ATOM 1354 C CA . VAL A 1 183 ? 43.343 16.910 -94.033 1.00 90.94 183 VAL A CA 1
ATOM 1355 C C . VAL A 1 183 ? 43.402 16.028 -92.788 1.00 90.94 183 VAL A C 1
ATOM 1357 O O . VAL A 1 183 ? 43.475 16.515 -91.660 1.00 90.94 183 VAL A O 1
ATOM 1360 N N . GLY A 1 184 ? 43.309 14.711 -92.985 1.00 91.38 184 GLY A N 1
ATOM 1361 C CA . GLY A 1 184 ? 43.475 13.750 -91.898 1.00 91.38 184 GLY A CA 1
ATOM 1362 C C . GLY A 1 184 ? 44.937 13.708 -91.461 1.00 91.38 184 GLY A C 1
ATOM 1363 O O . GLY A 1 184 ? 45.825 13.709 -92.312 1.00 91.38 184 GLY A O 1
ATOM 1364 N N . LEU A 1 185 ? 45.180 13.661 -90.155 1.00 92.69 185 LEU A N 1
ATOM 1365 C CA . LEU A 1 185 ? 46.509 13.735 -89.556 1.00 92.69 185 LEU A CA 1
ATOM 1366 C C . LEU A 1 185 ? 46.726 12.583 -88.573 1.00 92.69 185 LEU A C 1
ATOM 1368 O O . LEU A 1 185 ? 45.817 12.205 -87.832 1.00 92.69 185 LEU A O 1
ATOM 1372 N N . LYS A 1 186 ? 47.948 12.068 -88.518 1.00 92.12 186 LYS A N 1
ATOM 1373 C CA . LYS A 1 186 ? 48.487 11.297 -87.399 1.00 92.12 186 LYS A CA 1
ATOM 1374 C C . LYS A 1 186 ? 49.804 11.944 -86.973 1.00 92.12 186 LYS A C 1
ATOM 1376 O O . LYS A 1 186 ? 50.618 12.276 -87.832 1.00 92.12 186 LYS A O 1
ATOM 1381 N N . TYR A 1 187 ? 49.970 12.141 -85.669 1.00 91.25 187 TYR A N 1
ATOM 1382 C CA . TYR A 1 187 ? 51.180 12.693 -85.067 1.00 91.25 187 TYR A CA 1
ATOM 1383 C C . TYR A 1 187 ? 51.777 11.635 -84.123 1.00 91.25 187 TYR A C 1
ATOM 1385 O O . TYR A 1 187 ? 51.079 11.022 -83.306 1.00 91.25 187 TYR A O 1
ATOM 1393 N N . ASP A 1 188 ? 53.052 11.338 -84.345 1.00 88.25 188 ASP A N 1
ATOM 1394 C CA . ASP A 1 188 ? 53.786 10.158 -83.898 1.00 88.25 188 ASP A CA 1
ATOM 1395 C C . ASP A 1 188 ? 52.953 8.866 -84.036 1.00 88.25 188 ASP A C 1
ATOM 1397 O O . ASP A 1 188 ? 52.383 8.560 -85.090 1.00 88.25 188 ASP A O 1
ATOM 1401 N N . ASN A 1 189 ? 52.891 8.070 -82.968 1.00 87.25 189 ASN A N 1
ATOM 1402 C CA . ASN A 1 189 ? 52.061 6.876 -82.843 1.00 87.25 189 ASN A CA 1
ATOM 1403 C C . ASN A 1 189 ? 50.976 7.020 -81.752 1.00 87.25 189 ASN A C 1
ATOM 1405 O O . ASN A 1 189 ? 50.341 6.022 -81.392 1.00 87.25 189 ASN A O 1
ATOM 1409 N N . TRP A 1 190 ? 50.771 8.241 -81.239 1.00 89.00 190 TRP A N 1
ATOM 1410 C CA . TRP A 1 190 ? 49.906 8.533 -80.090 1.00 89.00 190 TRP A CA 1
ATOM 1411 C C . TRP A 1 190 ? 48.811 9.585 -80.349 1.00 89.00 190 TRP A C 1
ATOM 1413 O O . TRP A 1 190 ? 47.886 9.649 -79.546 1.00 89.00 190 TRP A O 1
ATOM 1423 N N . LEU A 1 191 ? 48.827 10.325 -81.468 1.00 91.38 191 LEU A N 1
ATOM 1424 C CA . LEU A 1 191 ? 47.753 11.250 -81.871 1.00 91.38 191 LEU A CA 1
ATOM 1425 C C . LEU A 1 191 ? 47.204 10.941 -83.272 1.00 91.38 191 LEU A C 1
ATOM 1427 O O . LEU A 1 191 ? 47.955 10.626 -84.197 1.00 91.38 191 LEU A O 1
ATOM 1431 N N . LYS A 1 192 ? 45.888 11.094 -83.465 1.00 92.56 192 LYS A N 1
ATOM 1432 C CA . LYS A 1 192 ? 45.209 10.906 -84.760 1.00 92.56 192 LYS A CA 1
ATOM 1433 C C . LYS A 1 192 ? 43.935 11.746 -84.874 1.00 92.56 192 LYS A C 1
ATOM 1435 O O . LYS A 1 192 ? 43.079 1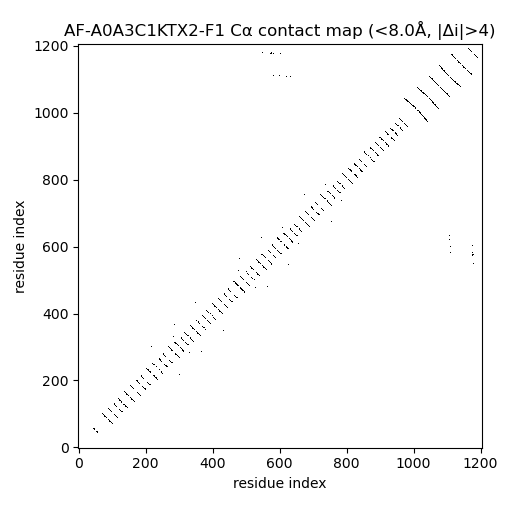1.678 -84.005 1.00 92.56 192 LYS A O 1
ATOM 1440 N N . GLY A 1 193 ? 43.732 12.460 -85.973 1.00 91.81 193 GLY A N 1
ATOM 1441 C CA . GLY A 1 193 ? 42.513 13.237 -86.197 1.00 91.81 193 GLY A CA 1
ATOM 1442 C C . GLY A 1 193 ? 42.556 14.038 -87.490 1.00 91.81 193 GLY A C 1
ATOM 1443 O O . GLY A 1 193 ? 42.826 13.472 -88.549 1.00 91.81 193 GLY A O 1
ATOM 1444 N N . TYR A 1 194 ? 42.270 15.338 -87.415 1.00 91.25 194 TYR A N 1
ATOM 1445 C CA . TYR A 1 194 ? 42.266 16.240 -88.570 1.00 91.25 194 TYR A CA 1
ATOM 1446 C C . TYR A 1 194 ? 42.873 17.598 -88.218 1.00 91.25 194 TYR A C 1
ATOM 1448 O O . TYR A 1 194 ? 42.538 18.163 -87.179 1.00 91.25 194 TYR A O 1
ATOM 1456 N N . ILE A 1 195 ? 43.688 18.145 -89.120 1.00 91.62 195 ILE A N 1
ATOM 1457 C CA . ILE A 1 195 ? 44.149 19.538 -89.074 1.00 91.62 195 ILE A CA 1
ATOM 1458 C C . ILE A 1 195 ? 43.358 20.379 -90.074 1.00 91.62 195 ILE A C 1
ATOM 1460 O O . ILE A 1 195 ? 43.115 19.943 -91.205 1.00 91.62 195 ILE A O 1
ATOM 1464 N N . THR A 1 196 ? 42.954 21.576 -89.650 1.00 87.69 196 THR A N 1
ATOM 1465 C CA . THR A 1 196 ? 42.401 22.600 -90.542 1.00 87.69 196 THR A CA 1
ATOM 14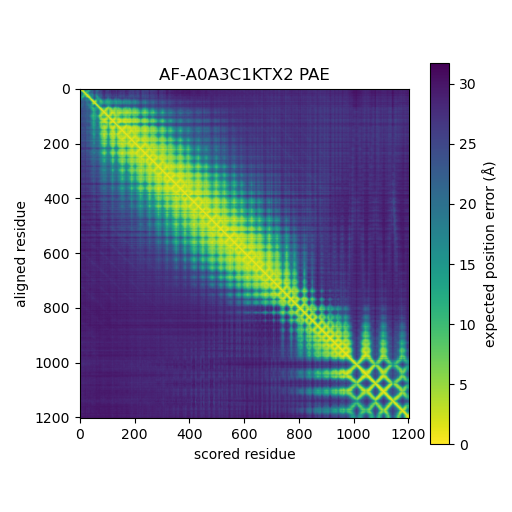66 C C . THR A 1 196 ? 43.533 23.547 -90.911 1.00 87.69 196 THR A C 1
ATOM 1468 O O . THR A 1 196 ? 43.916 24.409 -90.127 1.00 87.69 196 THR A O 1
ATOM 1471 N N . SER A 1 197 ? 44.104 23.354 -92.097 1.00 83.94 197 SER A N 1
ATOM 1472 C CA . SER A 1 197 ? 45.212 24.171 -92.584 1.00 83.94 197 SER A CA 1
ATOM 1473 C C . SER A 1 197 ? 44.721 25.498 -93.163 1.00 83.94 197 SER A C 1
ATOM 1475 O O . SER A 1 197 ? 43.758 25.533 -93.938 1.00 83.94 197 SER A O 1
ATOM 1477 N N . THR A 1 198 ? 45.441 26.573 -92.845 1.00 77.38 198 THR A N 1
ATOM 1478 C CA . THR A 1 198 ? 45.276 27.915 -93.420 1.00 77.38 198 THR A CA 1
ATOM 1479 C C . THR A 1 198 ? 46.601 28.415 -94.007 1.00 77.38 198 THR A C 1
ATOM 1481 O O . THR A 1 198 ? 47.107 29.458 -93.599 1.00 77.38 198 THR A O 1
ATOM 1484 N N . GLY A 1 199 ? 47.182 27.660 -94.949 1.00 80.88 199 GLY A N 1
ATOM 1485 C CA . GLY A 1 199 ? 48.419 28.035 -95.651 1.00 80.88 199 GLY A CA 1
ATOM 1486 C C . GLY A 1 199 ? 49.631 27.141 -95.376 1.00 80.88 199 GLY A C 1
ATOM 1487 O O . GLY A 1 199 ? 50.756 27.604 -95.520 1.00 80.88 199 GLY A O 1
ATOM 1488 N N . SER A 1 200 ? 49.428 25.880 -94.984 1.00 88.31 200 SER A N 1
ATOM 1489 C CA . SER A 1 200 ? 50.518 24.892 -94.905 1.00 88.31 200 SER A CA 1
ATOM 1490 C C . SER A 1 200 ? 51.015 24.489 -96.292 1.00 88.31 200 SER A C 1
ATOM 1492 O O . SER A 1 200 ? 50.235 24.492 -97.242 1.00 88.31 200 SER A O 1
ATOM 1494 N N . THR A 1 201 ? 52.254 24.015 -96.398 1.00 89.88 201 THR A N 1
ATOM 1495 C CA . THR A 1 201 ? 52.686 23.191 -97.541 1.00 89.88 201 THR A CA 1
ATOM 1496 C C . THR A 1 201 ? 52.498 21.708 -97.204 1.00 89.88 201 THR A C 1
ATOM 1498 O O . THR A 1 201 ? 52.283 21.343 -96.047 1.00 89.88 201 THR A O 1
ATOM 1501 N N . PHE A 1 202 ? 52.638 20.809 -98.180 1.00 87.38 202 PHE A N 1
ATOM 1502 C CA . PHE A 1 202 ? 52.740 19.371 -97.894 1.00 87.38 202 PHE A CA 1
ATOM 1503 C C . PHE A 1 202 ? 54.144 18.951 -97.416 1.00 87.38 202 PHE A C 1
ATOM 1505 O O . PHE A 1 202 ? 54.408 17.761 -97.276 1.00 87.38 202 PHE A O 1
ATOM 1512 N N . THR A 1 203 ? 55.033 19.907 -97.136 1.00 86.56 203 THR A N 1
ATOM 1513 C CA . THR A 1 203 ? 56.321 19.709 -96.451 1.00 86.56 203 THR A CA 1
ATOM 1514 C C . THR A 1 203 ? 56.337 20.305 -95.035 1.00 86.56 203 THR A C 1
ATOM 1516 O O . THR A 1 203 ? 57.140 19.876 -94.209 1.00 86.56 203 THR A O 1
ATOM 1519 N N . SER A 1 204 ? 55.432 21.239 -94.720 1.00 89.00 204 SER A N 1
ATOM 1520 C CA . SER A 1 204 ? 55.382 21.996 -93.465 1.00 89.00 204 SER A CA 1
ATOM 1521 C C . SER A 1 204 ? 53.934 22.304 -93.062 1.00 89.00 204 SER A C 1
ATOM 1523 O O . SER A 1 204 ? 53.287 23.183 -93.641 1.00 89.00 204 SER A O 1
ATOM 1525 N N . LEU A 1 205 ? 53.413 21.569 -92.074 1.00 90.12 205 LEU A N 1
ATOM 1526 C CA . LEU A 1 205 ? 52.072 21.766 -91.522 1.00 90.12 205 LEU A CA 1
ATOM 1527 C C . LEU A 1 205 ? 52.074 22.738 -90.336 1.00 90.12 205 LEU A C 1
ATOM 1529 O O . LEU A 1 205 ? 52.695 22.473 -89.306 1.00 90.12 205 LEU A O 1
ATOM 1533 N N . SER A 1 206 ? 51.282 23.801 -90.467 1.00 90.19 206 SER A N 1
ATOM 1534 C CA . SER A 1 206 ? 50.934 24.743 -89.397 1.00 90.19 206 SER A CA 1
ATOM 1535 C C . SER A 1 206 ? 49.420 24.963 -89.369 1.00 90.19 206 SER A C 1
ATOM 1537 O O . SER A 1 206 ? 48.785 25.057 -90.425 1.00 90.19 206 SER A O 1
ATOM 1539 N N . GLY A 1 207 ? 48.841 25.058 -88.174 1.00 89.06 207 GLY A N 1
ATOM 1540 C CA . GLY A 1 207 ? 47.404 25.244 -87.962 1.00 89.06 207 GLY A CA 1
ATOM 1541 C C . GLY A 1 207 ? 46.848 24.388 -86.826 1.00 89.06 207 GLY A C 1
ATOM 1542 O O . GLY A 1 207 ? 47.556 23.585 -86.213 1.00 89.06 207 GLY A O 1
ATOM 1543 N N . ASP A 1 208 ? 45.559 24.563 -86.554 1.00 88.81 208 ASP A N 1
ATOM 1544 C CA . ASP A 1 208 ? 44.901 23.965 -85.395 1.00 88.81 208 ASP A CA 1
ATOM 1545 C C . ASP A 1 208 ? 44.284 22.600 -85.754 1.00 88.81 208 ASP A C 1
ATOM 1547 O O . ASP A 1 208 ? 43.541 22.437 -86.734 1.00 88.81 208 ASP A O 1
ATOM 1551 N N . ALA A 1 209 ? 44.632 21.584 -84.965 1.00 89.62 209 ALA A N 1
ATOM 1552 C CA . ALA A 1 209 ? 44.326 20.186 -85.216 1.00 89.62 209 ALA A CA 1
ATOM 1553 C C . ALA A 1 209 ? 43.498 19.574 -84.086 1.00 89.62 209 ALA A C 1
ATOM 1555 O O . ALA A 1 209 ? 43.893 19.568 -82.926 1.00 89.62 209 ALA A O 1
ATOM 1556 N N . ASN A 1 210 ? 42.347 19.009 -84.440 1.00 90.00 210 ASN A N 1
ATOM 1557 C CA . ASN A 1 210 ? 41.499 18.263 -83.517 1.00 90.00 210 ASN A CA 1
ATOM 1558 C C . ASN A 1 210 ? 41.963 16.802 -83.547 1.00 90.00 210 ASN A C 1
ATOM 1560 O O . ASN A 1 210 ? 41.721 16.100 -84.539 1.00 90.00 210 ASN A O 1
ATOM 1564 N N . LEU A 1 211 ? 42.670 16.359 -82.502 1.00 88.50 211 LEU A N 1
ATOM 1565 C CA . LEU A 1 211 ? 43.347 15.057 -82.462 1.00 88.50 211 LEU A CA 1
ATOM 1566 C C . LEU A 1 211 ? 42.876 14.208 -81.275 1.00 88.50 211 LEU A C 1
ATOM 1568 O O . LEU A 1 211 ? 42.788 14.671 -80.140 1.00 88.50 211 LEU A O 1
ATOM 1572 N N . LEU A 1 212 ? 42.602 12.938 -81.569 1.00 90.81 212 LEU A N 1
ATOM 1573 C CA . LEU A 1 212 ? 42.333 11.866 -80.620 1.00 90.81 212 LEU A CA 1
ATOM 1574 C C . LEU A 1 212 ? 43.658 11.265 -80.136 1.00 90.81 212 LEU A C 1
ATOM 1576 O O . LEU A 1 212 ? 44.500 10.890 -80.957 1.00 90.81 212 LEU A O 1
ATOM 1580 N N . LEU A 1 213 ? 43.811 11.094 -78.826 1.00 90.94 213 LEU A N 1
ATOM 1581 C CA . LEU A 1 213 ? 44.912 10.353 -78.218 1.00 90.94 213 LEU A CA 1
ATOM 1582 C C . LEU A 1 213 ? 44.734 8.850 -78.492 1.00 90.94 213 LEU A C 1
ATOM 1584 O O . LEU A 1 213 ? 43.931 8.176 -77.852 1.00 90.94 213 LEU A O 1
ATOM 1588 N N . THR A 1 214 ? 45.479 8.288 -79.445 1.00 89.88 214 THR A N 1
ATOM 1589 C CA . THR A 1 214 ? 45.438 6.848 -79.771 1.00 89.88 214 THR A CA 1
ATOM 1590 C C . THR A 1 214 ? 46.212 5.979 -78.781 1.00 89.88 214 THR A C 1
ATOM 1592 O O . THR A 1 214 ? 46.056 4.756 -78.790 1.00 89.88 214 THR A O 1
ATOM 1595 N N . LYS A 1 215 ? 47.011 6.600 -77.908 1.00 89.00 215 LYS A N 1
ATOM 1596 C CA . LYS A 1 215 ? 47.650 6.004 -76.728 1.00 89.00 215 LYS A CA 1
ATOM 1597 C C . LYS A 1 215 ? 47.523 6.970 -75.549 1.00 89.00 215 LYS A C 1
ATOM 1599 O O . LYS A 1 215 ? 47.303 8.156 -75.763 1.00 89.00 215 LYS A O 1
ATOM 1604 N N . GLY A 1 216 ? 47.677 6.466 -74.325 1.00 86.75 216 GLY A N 1
ATOM 1605 C CA . GLY A 1 216 ? 47.924 7.348 -73.182 1.00 86.75 216 GLY A CA 1
ATOM 1606 C C . GLY A 1 216 ? 49.326 7.959 -73.269 1.00 86.75 216 GLY A C 1
ATOM 1607 O O . GLY A 1 216 ? 50.227 7.314 -73.808 1.00 86.75 216 GLY A O 1
ATOM 1608 N N . MET A 1 217 ? 49.486 9.176 -72.757 1.00 88.00 217 MET A N 1
ATOM 1609 C CA . MET A 1 217 ? 50.718 9.968 -72.824 1.00 88.00 217 MET A CA 1
ATOM 1610 C C . MET A 1 217 ? 51.043 10.528 -71.439 1.00 88.00 217 MET A C 1
ATOM 1612 O O . MET A 1 217 ? 50.174 11.125 -70.808 1.00 88.00 217 MET A O 1
ATOM 1616 N N . ASP A 1 218 ? 52.272 10.333 -70.977 1.00 86.69 218 ASP A N 1
ATOM 1617 C CA . ASP A 1 218 ? 52.770 10.883 -69.714 1.00 86.69 218 ASP A CA 1
ATOM 1618 C C . ASP A 1 218 ? 53.318 12.302 -69.931 1.00 86.69 218 ASP A C 1
ATOM 1620 O O . ASP A 1 218 ? 53.939 12.581 -70.960 1.00 86.69 218 ASP A O 1
ATOM 1624 N N . ILE A 1 219 ? 53.039 13.207 -68.992 1.00 85.44 219 ILE A N 1
ATOM 1625 C CA . ILE A 1 219 ? 53.326 14.642 -69.098 1.00 85.44 219 ILE A CA 1
ATOM 1626 C C . ILE A 1 219 ? 54.471 14.998 -68.145 1.00 85.44 219 ILE A C 1
ATOM 1628 O O . ILE A 1 219 ? 54.264 15.406 -67.003 1.00 85.44 219 ILE A O 1
ATOM 1632 N N . GLY A 1 220 ? 55.699 14.801 -68.629 1.00 79.62 220 GLY A N 1
ATOM 1633 C CA . GLY A 1 220 ? 56.906 14.919 -67.810 1.00 79.62 220 GLY A CA 1
ATOM 1634 C C . GLY A 1 220 ? 56.892 13.957 -66.617 1.00 79.62 220 GLY A C 1
ATOM 1635 O O . GLY A 1 220 ? 56.244 12.911 -66.652 1.00 79.62 220 GLY A O 1
ATOM 1636 N N . ASP A 1 221 ? 57.588 14.338 -65.547 1.00 77.44 221 ASP A N 1
ATOM 1637 C CA . ASP A 1 221 ? 57.702 13.534 -64.324 1.00 77.44 221 ASP A CA 1
ATOM 1638 C C . ASP A 1 221 ? 56.581 13.808 -63.296 1.00 77.44 221 ASP A C 1
ATOM 1640 O O . ASP A 1 221 ? 56.608 13.258 -62.198 1.00 77.44 221 ASP A O 1
ATOM 1644 N N . SER A 1 222 ? 55.574 14.637 -63.613 1.00 76.25 222 SER A N 1
ATOM 1645 C CA . SER A 1 222 ? 54.580 15.106 -62.623 1.00 76.25 222 SER A CA 1
ATOM 1646 C C . SER A 1 222 ? 53.486 14.093 -62.258 1.00 76.25 222 SER A C 1
ATOM 1648 O O . SER A 1 222 ? 52.535 14.425 -61.555 1.00 76.25 222 SER A O 1
ATOM 1650 N N . GLY A 1 223 ? 53.559 12.864 -62.772 1.00 82.81 223 GLY A N 1
ATOM 1651 C CA . GLY A 1 223 ? 52.542 11.832 -62.554 1.00 82.81 223 GLY A CA 1
ATOM 1652 C C . GLY A 1 223 ? 51.228 12.042 -63.323 1.00 82.81 223 GLY A C 1
ATOM 1653 O O . GLY A 1 223 ? 50.351 11.178 -63.244 1.00 82.81 223 GLY A O 1
ATOM 1654 N N . ILE A 1 224 ? 51.074 13.130 -64.093 1.00 88.62 224 ILE A N 1
ATOM 1655 C CA . ILE A 1 224 ? 49.930 13.323 -64.997 1.00 88.62 224 ILE A CA 1
ATOM 1656 C C . ILE A 1 224 ? 50.082 12.431 -66.234 1.00 88.62 224 ILE A C 1
ATOM 1658 O O . ILE A 1 224 ? 50.975 12.615 -67.061 1.00 88.62 224 ILE A O 1
ATOM 1662 N N . LYS A 1 225 ? 49.124 11.520 -66.419 1.00 90.25 225 LYS A N 1
ATOM 1663 C CA . LYS A 1 225 ? 48.951 10.703 -67.622 1.00 90.25 225 LYS A CA 1
ATOM 1664 C C . LYS A 1 225 ? 47.664 11.090 -68.345 1.00 90.25 225 LYS A C 1
ATOM 1666 O O . LYS A 1 225 ? 46.565 10.798 -67.869 1.00 90.25 225 LYS A O 1
ATOM 1671 N N . LEU A 1 226 ? 47.774 11.686 -69.529 1.00 91.00 226 LEU A N 1
ATOM 1672 C CA . LEU A 1 226 ? 46.629 11.865 -70.423 1.00 91.00 226 LEU A CA 1
ATOM 1673 C C . LEU A 1 226 ? 46.171 10.500 -70.946 1.00 91.00 226 LEU A C 1
ATOM 1675 O O . LEU A 1 226 ? 46.984 9.655 -71.331 1.00 91.00 226 LEU A O 1
ATOM 1679 N N . LEU A 1 227 ? 44.862 10.264 -70.953 1.00 90.94 227 LEU A N 1
ATOM 1680 C CA . LEU A 1 227 ? 44.290 8.961 -71.271 1.00 90.94 227 LEU A CA 1
ATOM 1681 C C . LEU A 1 227 ? 43.915 8.831 -72.748 1.00 90.94 227 LEU A C 1
ATOM 1683 O O . LEU A 1 227 ? 43.465 9.779 -73.398 1.00 90.94 227 LEU A O 1
ATOM 1687 N N . LYS A 1 228 ? 44.061 7.600 -73.250 1.00 91.06 228 LYS A N 1
ATOM 1688 C CA . LYS A 1 228 ? 43.630 7.181 -74.587 1.00 91.06 228 LYS A CA 1
ATOM 1689 C C . LYS A 1 228 ? 42.148 7.518 -74.819 1.00 91.06 228 LYS A C 1
ATOM 1691 O O . LYS A 1 228 ? 41.341 7.495 -73.894 1.00 91.06 228 LYS A O 1
ATOM 1696 N N . ASP A 1 229 ? 41.818 7.791 -76.076 1.00 87.81 229 ASP A N 1
ATOM 1697 C CA . ASP A 1 229 ? 40.498 8.156 -76.598 1.00 87.81 229 ASP A CA 1
ATOM 1698 C C . ASP A 1 229 ? 39.976 9.530 -76.122 1.00 87.81 229 ASP A C 1
ATOM 1700 O O . ASP A 1 229 ? 38.837 9.894 -76.405 1.00 87.81 229 ASP A O 1
ATOM 1704 N N . SER A 1 230 ? 40.830 10.337 -75.481 1.00 88.44 230 SER A N 1
ATOM 1705 C CA . SER A 1 230 ? 40.610 11.779 -75.287 1.00 88.44 230 SER A CA 1
ATOM 1706 C C . SER A 1 230 ? 40.786 12.552 -76.593 1.00 88.44 230 SER A C 1
ATOM 1708 O O . SER A 1 230 ? 41.652 12.204 -77.393 1.00 88.44 230 SER A O 1
ATOM 1710 N N . THR A 1 231 ? 40.045 13.644 -76.780 1.00 86.44 231 THR A N 1
ATOM 1711 C CA . THR A 1 231 ? 40.225 14.589 -77.898 1.00 86.44 231 THR A CA 1
ATOM 1712 C C . THR A 1 231 ? 40.657 15.957 -77.388 1.00 86.44 231 THR A C 1
ATOM 1714 O O . THR A 1 231 ? 39.979 16.503 -76.524 1.00 86.44 231 THR A O 1
ATOM 1717 N N . ALA A 1 232 ? 41.713 16.534 -77.959 1.00 88.62 232 ALA A N 1
ATOM 1718 C CA . ALA A 1 232 ? 42.126 17.914 -77.684 1.00 88.62 232 ALA A CA 1
ATOM 1719 C C . ALA A 1 232 ? 42.304 18.712 -78.983 1.00 88.62 232 ALA A C 1
ATOM 1721 O O . ALA A 1 232 ? 42.447 18.134 -80.071 1.00 88.62 232 ALA A O 1
ATOM 1722 N N . THR A 1 233 ? 42.335 20.038 -78.852 1.00 90.81 233 THR A N 1
ATOM 1723 C CA . THR A 1 233 ? 42.861 20.922 -79.893 1.00 90.81 233 THR A CA 1
ATOM 1724 C C . THR A 1 233 ? 44.364 21.057 -79.684 1.00 90.81 233 THR A C 1
ATOM 1726 O O . THR A 1 233 ? 44.840 21.315 -78.581 1.00 90.81 233 THR A O 1
ATOM 1729 N N . PHE A 1 234 ? 45.116 20.859 -80.758 1.00 90.25 234 PHE A N 1
ATOM 1730 C CA . PHE A 1 234 ? 46.570 20.886 -80.790 1.00 90.25 234 PHE A CA 1
ATOM 1731 C C . PHE A 1 234 ? 47.018 21.861 -81.872 1.00 90.25 234 PHE A C 1
ATOM 1733 O O . PHE A 1 234 ? 46.661 21.689 -83.039 1.00 90.25 234 PHE A O 1
ATOM 1740 N N . ARG A 1 235 ? 47.818 22.864 -81.516 1.00 90.50 235 ARG A N 1
ATOM 1741 C CA . ARG A 1 235 ? 48.386 23.797 -82.492 1.00 90.50 235 ARG A CA 1
ATOM 1742 C C . ARG A 1 235 ? 49.704 23.248 -83.010 1.00 90.50 235 ARG A C 1
ATOM 1744 O O . ARG A 1 235 ? 50.666 23.137 -82.246 1.00 90.50 235 ARG A O 1
ATOM 1751 N N . LEU A 1 236 ? 49.754 22.921 -84.297 1.00 90.50 236 LEU A N 1
ATOM 1752 C CA . LEU A 1 236 ? 51.006 22.615 -84.981 1.00 90.50 236 LEU A CA 1
ATOM 1753 C C . LEU A 1 236 ? 51.587 23.890 -85.586 1.00 90.50 236 LEU A C 1
ATOM 1755 O O . LEU A 1 236 ? 50.850 24.744 -86.086 1.00 90.50 236 LEU A O 1
ATOM 1759 N N . ASP A 1 237 ? 52.911 23.973 -85.600 1.00 88.94 237 ASP A N 1
ATOM 1760 C CA . ASP A 1 237 ? 53.649 24.924 -86.416 1.00 88.94 237 ASP A CA 1
ATOM 1761 C C . ASP A 1 237 ? 54.930 24.278 -86.959 1.00 88.94 237 ASP A C 1
ATOM 1763 O O . ASP A 1 237 ? 55.735 23.738 -86.197 1.00 88.94 237 ASP A O 1
ATOM 1767 N N . ALA A 1 238 ? 55.091 24.303 -88.283 1.00 88.31 238 ALA A N 1
ATOM 1768 C CA . ALA A 1 238 ? 56.176 23.666 -89.028 1.00 88.31 238 ALA A CA 1
ATOM 1769 C C . ALA A 1 238 ? 56.398 22.176 -88.685 1.00 88.31 238 ALA A C 1
ATOM 1771 O O . ALA A 1 238 ? 57.524 21.729 -88.473 1.00 88.31 238 ALA A O 1
ATOM 1772 N N . ASN A 1 239 ? 55.309 21.399 -88.644 1.00 89.12 239 ASN A N 1
ATOM 1773 C CA . ASN A 1 239 ? 55.242 19.990 -88.219 1.00 89.12 239 ASN A CA 1
ATOM 1774 C C . ASN A 1 239 ? 55.550 19.719 -86.731 1.00 89.12 239 ASN A C 1
ATOM 1776 O O . ASN A 1 239 ? 55.453 18.565 -86.317 1.00 89.12 239 ASN A O 1
ATOM 1780 N N . GLU A 1 240 ? 55.875 20.729 -85.920 1.00 89.56 240 GLU A N 1
ATOM 1781 C CA . GLU A 1 240 ? 56.102 20.581 -84.478 1.00 89.56 240 GLU A CA 1
ATOM 1782 C C . GLU A 1 240 ? 54.882 21.016 -83.665 1.00 89.56 240 GLU A C 1
ATOM 1784 O O . GLU A 1 240 ? 54.193 21.980 -84.004 1.00 89.56 240 GLU A O 1
ATOM 1789 N N . LEU A 1 241 ? 54.620 20.324 -82.558 1.00 89.19 241 LEU A N 1
ATOM 1790 C CA . LEU A 1 241 ? 53.548 20.699 -81.643 1.00 89.19 241 LEU A CA 1
ATOM 1791 C C . LEU A 1 241 ? 53.949 21.920 -80.797 1.00 89.19 241 LEU A C 1
ATOM 1793 O O . LEU A 1 241 ? 54.997 21.908 -80.154 1.00 89.19 241 LEU A O 1
ATOM 1797 N N . LYS A 1 242 ? 53.107 22.961 -80.773 1.00 89.88 242 LYS A N 1
ATOM 1798 C CA . LYS A 1 242 ? 53.345 24.195 -80.000 1.00 89.88 242 LYS A CA 1
ATOM 1799 C C . LYS A 1 242 ? 52.475 24.316 -78.756 1.00 89.88 242 LYS A C 1
ATOM 1801 O O . LYS A 1 242 ? 52.989 24.699 -77.712 1.00 89.88 242 LYS A O 1
ATOM 1806 N N . SER A 1 243 ? 51.186 23.993 -78.851 1.00 90.88 243 SER A N 1
ATOM 1807 C CA . SER A 1 243 ? 50.270 24.069 -77.707 1.00 90.88 243 SER A CA 1
ATOM 1808 C C . SER A 1 243 ? 49.163 23.018 -77.760 1.00 90.88 243 SER A C 1
ATOM 1810 O O . SER A 1 243 ? 48.835 22.487 -78.825 1.00 90.88 243 SER A O 1
ATOM 1812 N N . ILE A 1 244 ? 48.586 22.740 -76.594 1.00 91.69 244 ILE A N 1
ATOM 1813 C CA . ILE A 1 244 ? 47.443 21.855 -76.358 1.00 91.69 244 ILE A CA 1
ATOM 1814 C C . ILE A 1 244 ? 46.375 22.636 -75.580 1.00 91.69 244 ILE A C 1
ATOM 1816 O O . ILE A 1 244 ? 46.706 23.388 -74.668 1.00 91.69 244 ILE A O 1
ATOM 1820 N N . GLU A 1 245 ? 45.100 22.469 -75.929 1.00 91.12 245 GLU A N 1
ATOM 1821 C CA . GLU A 1 245 ? 43.973 23.090 -75.223 1.00 91.12 245 GLU A CA 1
ATOM 1822 C C . GLU A 1 245 ? 42.690 22.240 -75.306 1.00 91.12 245 GLU A C 1
ATOM 1824 O O . GLU A 1 245 ? 42.545 21.358 -76.164 1.00 91.12 245 GLU A O 1
ATOM 1829 N N . GLY A 1 246 ? 41.738 22.528 -74.415 1.00 88.69 246 GLY A N 1
ATOM 1830 C CA . GLY A 1 246 ? 40.445 21.843 -74.335 1.00 88.69 246 GLY A CA 1
ATOM 1831 C C . GLY A 1 246 ? 40.408 20.708 -73.306 1.00 88.69 246 GLY A C 1
ATOM 1832 O O . GLY A 1 246 ? 41.311 20.557 -72.484 1.00 88.69 246 GLY A O 1
ATOM 1833 N N . THR A 1 247 ? 39.323 19.928 -73.319 1.00 87.94 247 THR A N 1
ATOM 1834 C CA . THR A 1 247 ? 39.046 18.929 -72.274 1.00 87.94 247 THR A CA 1
ATOM 1835 C C . THR A 1 247 ? 39.550 17.538 -72.649 1.00 87.94 247 THR A C 1
ATOM 1837 O O . THR A 1 247 ? 38.974 16.877 -73.513 1.00 87.94 247 THR A O 1
ATOM 1840 N N . VAL A 1 248 ? 40.566 17.046 -71.941 1.00 90.31 248 VAL A N 1
ATOM 1841 C CA . VAL A 1 248 ? 41.089 15.674 -72.087 1.00 90.31 248 VAL A CA 1
ATOM 1842 C C . VAL A 1 248 ? 40.877 14.867 -70.809 1.00 90.31 248 VAL A C 1
ATOM 1844 O O . VAL A 1 248 ? 40.860 15.419 -69.709 1.00 90.31 248 VAL A O 1
ATOM 1847 N N . ARG A 1 249 ? 40.730 13.542 -70.923 1.00 91.75 249 ARG A N 1
ATOM 1848 C CA . ARG A 1 249 ? 40.760 12.673 -69.742 1.00 91.75 249 ARG A CA 1
ATOM 1849 C C . ARG A 1 249 ? 42.195 12.526 -69.259 1.00 91.75 249 ARG A C 1
ATOM 1851 O O . ARG A 1 249 ? 43.103 12.310 -70.062 1.00 91.75 249 ARG A O 1
ATOM 1858 N N . PHE A 1 250 ? 42.379 12.574 -67.950 1.00 92.62 250 PHE A N 1
ATOM 1859 C CA . PHE A 1 250 ? 43.671 12.389 -67.299 1.00 92.62 250 PHE A CA 1
ATOM 1860 C C . PHE A 1 250 ? 43.549 11.409 -66.134 1.00 92.62 250 PHE A C 1
ATOM 1862 O O . PHE A 1 250 ? 42.467 11.204 -65.577 1.00 92.62 250 PHE A O 1
ATOM 1869 N N . ARG A 1 251 ? 44.688 10.847 -65.750 1.00 91.12 251 ARG A N 1
ATOM 1870 C CA . ARG A 1 251 ? 44.921 10.214 -64.459 1.00 91.12 251 ARG A CA 1
ATOM 1871 C C . ARG A 1 251 ? 46.133 10.882 -63.818 1.00 91.12 251 ARG A C 1
ATOM 1873 O O . ARG A 1 251 ? 47.078 11.199 -64.533 1.00 91.12 251 ARG A O 1
ATOM 1880 N N . TYR A 1 252 ? 46.101 11.095 -62.511 1.00 88.94 252 TYR A N 1
ATOM 1881 C CA . TYR A 1 252 ? 47.264 11.491 -61.724 1.00 88.94 252 TYR A CA 1
ATOM 1882 C C . TYR A 1 252 ? 47.681 10.306 -60.850 1.00 88.94 252 TYR A C 1
ATOM 1884 O O . TYR A 1 252 ? 46.845 9.731 -60.141 1.00 88.94 252 TYR A O 1
ATOM 1892 N N . GLU A 1 253 ? 48.949 9.909 -60.972 1.00 85.44 253 GLU A N 1
ATOM 1893 C CA . GLU A 1 253 ? 49.491 8.651 -60.445 1.00 85.44 253 GLU A CA 1
ATOM 1894 C C . GLU A 1 253 ? 48.566 7.464 -60.817 1.00 85.44 253 GLU A C 1
ATOM 1896 O O . GLU A 1 253 ? 48.290 7.220 -61.998 1.00 85.44 253 GLU A O 1
ATOM 1901 N N . ASP A 1 254 ? 48.049 6.728 -59.830 1.00 85.38 254 ASP A N 1
ATOM 1902 C CA . ASP A 1 254 ? 47.063 5.659 -60.012 1.00 85.38 254 ASP A CA 1
ATOM 1903 C C . ASP A 1 254 ? 45.769 5.838 -59.188 1.00 85.38 254 ASP A C 1
ATOM 1905 O O . ASP A 1 254 ? 44.874 4.987 -59.263 1.00 85.38 254 ASP A O 1
ATOM 1909 N N . TRP A 1 255 ? 45.647 6.938 -58.434 1.00 86.94 255 TRP A N 1
ATOM 1910 C CA . TRP A 1 255 ? 44.589 7.144 -57.438 1.00 86.94 255 TRP A CA 1
ATOM 1911 C C . TRP A 1 255 ? 43.560 8.218 -57.810 1.00 86.94 255 TRP A C 1
ATOM 1913 O O . TRP A 1 255 ? 42.463 8.168 -57.260 1.00 86.94 255 TRP A O 1
ATOM 1923 N N . LEU A 1 256 ? 43.835 9.129 -58.750 1.00 89.88 256 LEU A N 1
ATOM 1924 C CA . LEU A 1 256 ? 42.887 10.155 -59.217 1.00 89.88 256 LEU A CA 1
ATOM 1925 C C . LEU A 1 256 ? 42.675 10.039 -60.732 1.00 89.88 256 LEU A C 1
ATOM 1927 O O . LEU A 1 256 ? 43.639 10.080 -61.488 1.00 89.88 256 LEU A O 1
ATOM 1931 N N . GLU A 1 257 ? 41.428 9.927 -61.201 1.00 91.62 257 GLU A N 1
ATOM 1932 C CA . GLU A 1 257 ? 41.106 9.933 -62.639 1.00 91.62 257 GLU A CA 1
ATOM 1933 C C . GLU A 1 257 ? 39.907 10.842 -62.942 1.00 91.62 257 GLU A C 1
ATOM 1935 O O . GLU A 1 257 ? 38.894 10.793 -62.241 1.00 91.62 257 GLU A O 1
ATOM 1940 N N . GLY A 1 258 ? 40.004 11.646 -64.003 1.00 90.94 258 GLY A N 1
ATOM 1941 C CA . GLY A 1 258 ? 39.011 12.668 -64.324 1.00 90.94 258 GLY A CA 1
ATOM 1942 C C . GLY A 1 258 ? 39.148 13.276 -65.717 1.00 90.94 258 GLY A C 1
ATOM 1943 O O . GLY A 1 258 ? 39.724 12.674 -66.628 1.00 90.94 258 GLY A O 1
ATOM 1944 N N . GLY A 1 259 ? 38.612 14.487 -65.874 1.00 90.19 259 GLY A N 1
ATOM 1945 C CA . GLY A 1 259 ? 38.797 15.346 -67.043 1.00 90.19 259 GLY A CA 1
ATOM 1946 C C . GLY A 1 259 ? 39.468 16.661 -66.653 1.00 90.19 259 GLY A C 1
ATOM 1947 O O . GLY A 1 259 ? 38.997 17.333 -65.738 1.00 90.19 259 GLY A O 1
ATOM 1948 N N . VAL A 1 260 ? 40.545 17.027 -67.350 1.00 90.19 260 VAL A N 1
ATOM 1949 C CA . VAL A 1 260 ? 41.221 18.326 -67.224 1.00 90.19 260 VAL A CA 1
ATOM 1950 C C . VAL A 1 260 ? 40.823 19.225 -68.388 1.00 90.19 260 VAL A C 1
ATOM 1952 O O . VAL A 1 260 ? 40.925 18.825 -69.548 1.00 90.19 260 VAL A O 1
ATOM 1955 N N . LEU A 1 261 ? 40.380 20.440 -68.069 1.00 91.25 261 LEU A N 1
ATOM 1956 C CA . LEU A 1 261 ? 40.221 21.543 -69.007 1.00 91.25 261 LEU A CA 1
ATOM 1957 C C . LEU A 1 261 ? 41.557 22.286 -69.101 1.00 91.25 261 LEU A C 1
ATOM 1959 O O . LEU A 1 261 ? 41.912 23.070 -68.219 1.00 91.25 261 LEU A O 1
ATOM 1963 N N . ILE A 1 262 ? 42.305 22.013 -70.168 1.00 90.50 262 ILE A N 1
ATOM 1964 C CA . ILE A 1 262 ? 43.598 22.642 -70.437 1.00 90.50 262 ILE A CA 1
ATOM 1965 C C . ILE A 1 262 ? 43.364 24.042 -71.016 1.00 90.50 262 ILE A C 1
ATOM 1967 O O . ILE A 1 262 ? 42.629 24.199 -71.997 1.00 90.50 262 ILE A O 1
ATOM 1971 N N . GLN A 1 263 ? 43.995 25.053 -70.414 1.00 89.69 263 GLN A N 1
ATOM 1972 C CA . GLN A 1 263 ? 43.875 26.448 -70.835 1.00 89.69 263 GLN A CA 1
ATOM 1973 C C . GLN A 1 263 ? 44.668 26.728 -72.126 1.00 89.69 263 GLN A C 1
ATOM 1975 O O . GLN A 1 263 ? 45.766 26.179 -72.291 1.00 89.69 263 GLN A O 1
ATOM 1980 N N . PRO A 1 264 ? 44.159 27.614 -73.010 1.00 87.50 264 PRO A N 1
ATOM 1981 C CA . PRO A 1 264 ? 44.861 28.056 -74.213 1.00 87.50 264 PRO A CA 1
ATOM 1982 C C . PRO A 1 264 ? 46.298 28.507 -73.942 1.00 87.50 264 PRO A C 1
ATOM 1984 O O . PRO A 1 264 ? 46.570 29.223 -72.980 1.00 87.50 264 PRO A O 1
ATOM 1987 N N . GLY A 1 265 ? 47.219 28.097 -74.815 1.00 84.69 265 GLY A N 1
ATOM 1988 C CA . GLY A 1 265 ? 48.651 28.396 -74.693 1.00 84.69 265 GLY A CA 1
ATOM 1989 C C . GLY A 1 265 ? 49.461 27.422 -73.827 1.00 84.69 265 GLY A C 1
ATOM 1990 O O . GLY A 1 265 ? 50.685 27.529 -73.815 1.00 84.69 265 GLY A O 1
ATOM 1991 N N . SER A 1 266 ? 48.826 26.447 -73.165 1.00 89.44 266 SER A N 1
ATOM 1992 C CA . SER A 1 266 ? 49.534 25.355 -72.475 1.00 89.44 266 SER A CA 1
ATOM 1993 C C . SER A 1 266 ? 50.397 24.527 -73.434 1.00 89.44 266 SER A C 1
ATOM 1995 O O . SER A 1 266 ? 50.004 24.273 -74.576 1.00 89.44 266 SER A O 1
ATOM 1997 N N . THR A 1 267 ? 51.543 24.038 -72.960 1.00 89.81 267 THR A N 1
ATOM 1998 C CA . THR A 1 267 ? 52.437 23.132 -73.710 1.00 89.81 267 THR A CA 1
ATOM 1999 C C . THR A 1 267 ? 52.494 21.758 -73.034 1.00 89.81 267 THR A C 1
ATOM 2001 O O . THR A 1 267 ? 52.004 21.597 -71.921 1.00 89.81 267 THR A O 1
ATOM 2004 N N . LEU A 1 268 ? 53.115 20.750 -73.664 1.00 84.25 268 LEU A N 1
ATOM 2005 C CA . LEU A 1 268 ? 53.369 19.463 -72.987 1.00 84.25 268 LEU A CA 1
ATOM 2006 C C . LEU A 1 268 ? 54.397 19.580 -71.840 1.00 84.25 268 LEU A C 1
ATOM 2008 O O . LEU A 1 268 ? 54.466 18.710 -70.980 1.00 84.25 268 LEU A O 1
ATOM 2012 N N . GLU A 1 269 ? 55.187 20.654 -71.818 1.00 84.62 269 GLU A N 1
ATOM 2013 C CA . GLU A 1 269 ? 56.175 20.955 -70.770 1.00 84.62 269 GLU A CA 1
ATOM 2014 C C . GLU A 1 269 ? 55.581 21.828 -69.650 1.00 84.62 269 GLU A C 1
ATOM 2016 O O . GLU A 1 269 ? 56.188 21.972 -68.594 1.00 84.62 269 GLU A O 1
ATOM 2021 N N . SER A 1 270 ? 54.398 22.413 -69.871 1.00 87.75 270 SER A N 1
ATOM 2022 C CA . SER A 1 270 ? 53.689 23.263 -68.914 1.00 87.75 270 SER A CA 1
ATOM 2023 C C . SER A 1 270 ? 52.189 23.300 -69.236 1.00 87.75 270 SER A C 1
ATOM 2025 O O . SER A 1 270 ? 51.681 24.212 -69.898 1.00 87.75 270 SER A O 1
ATOM 2027 N N . ILE A 1 271 ? 51.466 22.281 -68.772 1.00 88.25 271 ILE A N 1
ATOM 2028 C CA . ILE A 1 271 ? 50.005 22.254 -68.742 1.00 88.25 271 ILE A CA 1
ATOM 2029 C C . ILE A 1 271 ? 49.528 23.120 -67.578 1.00 88.25 271 ILE A C 1
ATOM 2031 O O . ILE A 1 271 ? 49.948 22.934 -66.433 1.00 88.25 271 ILE A O 1
ATOM 2035 N N . THR A 1 272 ? 48.621 24.050 -67.875 1.00 88.88 272 THR A N 1
ATOM 2036 C CA . THR A 1 272 ? 47.880 24.824 -66.874 1.00 88.88 272 THR A CA 1
ATOM 2037 C C . THR A 1 272 ? 46.381 24.691 -67.143 1.00 88.88 272 THR A C 1
ATOM 2039 O O . THR A 1 272 ? 45.938 24.682 -68.293 1.00 88.88 272 THR A O 1
ATOM 2042 N N . GLY A 1 273 ? 45.580 24.534 -66.093 1.00 89.81 273 GLY A N 1
ATOM 2043 C CA . GLY A 1 273 ? 44.154 24.253 -66.227 1.00 89.81 273 GLY A CA 1
ATOM 2044 C C . GLY A 1 273 ? 43.473 23.936 -64.906 1.00 89.81 273 GLY A C 1
ATOM 2045 O O . GLY A 1 273 ? 44.065 24.069 -63.839 1.00 89.81 273 GLY A O 1
ATOM 2046 N N . SER A 1 274 ? 42.227 23.486 -64.984 1.00 89.00 274 SER A N 1
ATOM 2047 C CA . SER A 1 274 ? 41.496 22.930 -63.844 1.00 89.00 274 SER A CA 1
ATOM 2048 C C . SER A 1 274 ? 40.893 21.584 -64.226 1.00 89.00 274 SER A C 1
ATOM 2050 O O . SER A 1 274 ? 40.551 21.349 -65.389 1.00 89.00 274 SER A O 1
ATOM 2052 N N . ALA A 1 275 ? 40.807 20.663 -63.269 1.00 87.00 275 ALA A N 1
ATOM 2053 C CA . ALA A 1 275 ? 40.382 19.298 -63.538 1.00 87.00 275 ALA A CA 1
ATOM 2054 C C . ALA A 1 275 ? 39.398 18.777 -62.492 1.00 87.00 275 ALA A C 1
ATOM 2056 O O . ALA A 1 275 ? 39.673 18.823 -61.296 1.00 87.00 275 ALA A O 1
ATOM 2057 N N . GLY A 1 276 ? 38.271 18.240 -62.959 1.00 88.75 276 GLY A N 1
ATOM 2058 C CA . GLY A 1 276 ? 37.317 17.509 -62.129 1.00 88.75 276 GLY A CA 1
ATOM 2059 C C . GLY A 1 276 ? 37.623 16.016 -62.193 1.00 88.75 276 GLY A C 1
ATOM 2060 O O . GLY A 1 276 ? 37.695 15.446 -63.286 1.00 88.75 276 GLY A O 1
ATOM 2061 N N . GLY A 1 277 ? 37.808 15.370 -61.043 1.00 87.81 277 GLY A N 1
ATOM 2062 C CA . GLY A 1 277 ? 38.182 13.961 -60.964 1.00 87.81 277 GLY A CA 1
ATOM 2063 C C . GLY A 1 277 ? 37.535 13.206 -59.811 1.00 87.81 277 GLY A C 1
ATOM 2064 O O . GLY A 1 277 ? 37.034 13.782 -58.848 1.00 87.81 277 GLY A O 1
ATOM 2065 N N . THR A 1 278 ? 37.545 11.881 -59.929 1.00 88.69 278 THR A N 1
ATOM 2066 C CA . THR A 1 278 ? 37.073 10.962 -58.892 1.00 88.69 278 THR A CA 1
ATOM 2067 C C . THR A 1 278 ? 38.221 10.077 -58.443 1.00 88.69 278 THR A C 1
ATOM 2069 O O . THR A 1 278 ? 38.905 9.474 -59.279 1.00 88.69 278 THR A O 1
ATOM 2072 N N . LEU A 1 279 ? 38.392 9.934 -57.132 1.00 90.94 279 LEU A N 1
ATOM 2073 C CA . LEU A 1 279 ? 39.400 9.038 -56.586 1.00 90.94 279 LEU A CA 1
ATOM 2074 C C . LEU A 1 279 ? 39.069 7.572 -56.903 1.00 90.94 279 LEU A C 1
ATOM 2076 O O . LEU A 1 279 ? 37.939 7.109 -56.728 1.00 90.94 279 LEU A O 1
ATOM 2080 N N . LYS A 1 280 ? 40.071 6.843 -57.393 1.00 90.06 280 LYS A N 1
ATOM 2081 C CA . LYS A 1 280 ? 40.032 5.421 -57.772 1.00 90.06 280 LYS A CA 1
ATOM 2082 C C . LYS A 1 280 ? 40.726 4.517 -56.756 1.00 90.06 280 LYS A C 1
ATOM 2084 O O . LYS A 1 280 ? 40.447 3.322 -56.733 1.00 90.06 280 LYS A O 1
ATOM 2089 N N . LYS A 1 281 ? 41.594 5.079 -55.911 1.00 88.75 281 LYS A N 1
ATOM 2090 C CA . LYS A 1 281 ? 42.248 4.397 -54.788 1.00 88.75 281 LYS A CA 1
ATOM 2091 C C . LYS A 1 281 ? 42.230 5.279 -53.543 1.00 88.75 281 LYS A C 1
ATOM 2093 O O . LYS A 1 281 ? 42.002 6.483 -53.640 1.00 88.75 281 LYS A O 1
ATOM 2098 N N . LYS A 1 282 ? 42.474 4.648 -52.394 1.00 89.56 282 LYS A N 1
ATOM 2099 C CA . LYS A 1 282 ? 42.763 5.325 -51.130 1.00 89.56 282 LYS A CA 1
ATOM 2100 C C . LYS A 1 282 ? 44.068 6.126 -51.273 1.00 89.56 282 LYS A C 1
ATOM 2102 O O . LYS A 1 282 ? 45.022 5.599 -51.845 1.00 89.56 282 LYS A O 1
ATOM 2107 N N . LYS A 1 283 ? 44.112 7.367 -50.780 1.00 89.31 283 LYS A N 1
ATOM 2108 C CA . LYS A 1 283 ? 45.322 8.214 -50.743 1.00 89.31 283 LYS A CA 1
ATOM 2109 C C . LYS A 1 283 ? 45.488 8.773 -49.334 1.00 89.31 283 LYS A C 1
ATOM 2111 O O . LYS A 1 283 ? 44.618 9.492 -48.850 1.00 89.31 283 LYS A O 1
ATOM 2116 N N . ASP A 1 284 ? 46.589 8.425 -48.683 1.00 89.50 284 ASP A N 1
ATOM 2117 C CA . ASP A 1 284 ? 46.876 8.840 -47.310 1.00 89.50 284 ASP A CA 1
ATOM 2118 C C . ASP A 1 284 ? 47.581 10.198 -47.280 1.00 89.50 284 ASP A C 1
ATOM 2120 O O . ASP A 1 284 ? 48.596 10.392 -47.950 1.00 89.50 284 ASP A O 1
ATOM 2124 N N . VAL A 1 285 ? 47.047 11.137 -46.495 1.00 89.38 285 VAL A N 1
ATOM 2125 C CA . VAL A 1 285 ? 47.608 12.478 -46.297 1.00 89.38 285 VAL A CA 1
ATOM 2126 C C . VAL A 1 285 ? 47.719 12.727 -44.794 1.00 89.38 285 VAL A C 1
ATOM 2128 O O . VAL A 1 285 ? 46.784 13.167 -44.125 1.00 89.38 285 VAL A O 1
ATOM 2131 N N . LYS A 1 286 ? 48.895 12.398 -44.249 1.00 90.56 286 LYS A N 1
ATOM 2132 C CA . LYS A 1 286 ? 49.180 12.311 -42.806 1.00 90.56 286 LYS A CA 1
ATOM 2133 C C . LYS A 1 286 ? 48.223 11.353 -42.085 1.00 90.56 286 LYS A C 1
ATOM 2135 O O . LYS A 1 286 ? 48.387 10.147 -42.220 1.00 90.56 286 LYS A O 1
ATOM 2140 N N . LYS A 1 287 ? 47.260 11.871 -41.313 1.00 90.75 287 LYS A N 1
ATOM 2141 C CA . LYS A 1 287 ? 46.252 11.075 -40.594 1.00 90.75 287 LYS A CA 1
ATOM 2142 C C . LYS A 1 287 ? 44.951 10.900 -41.370 1.00 90.75 287 LYS A C 1
ATOM 2144 O O . LYS A 1 287 ? 44.220 9.957 -41.091 1.00 90.75 287 LYS A O 1
ATOM 2149 N N . ILE A 1 288 ? 44.656 11.806 -42.306 1.00 92.75 288 ILE A N 1
ATOM 2150 C CA . ILE A 1 288 ? 43.435 11.760 -43.109 1.00 92.75 288 ILE A CA 1
ATOM 2151 C C . ILE A 1 288 ? 43.700 10.901 -44.339 1.00 92.75 288 ILE A C 1
ATOM 2153 O O . ILE A 1 288 ? 44.482 11.264 -45.219 1.00 92.75 288 ILE A O 1
ATOM 2157 N N . SER A 1 289 ? 43.011 9.775 -44.423 1.00 92.56 289 SER A N 1
ATOM 2158 C CA . SER A 1 289 ? 42.966 8.949 -45.618 1.00 92.56 289 SER A CA 1
ATOM 2159 C C . SER A 1 289 ? 41.783 9.358 -46.486 1.00 92.56 289 SER A C 1
ATOM 2161 O O . SER A 1 289 ? 40.637 9.267 -46.050 1.00 92.56 289 SER A O 1
ATOM 2163 N N . VAL A 1 290 ? 42.030 9.765 -47.731 1.00 91.94 290 VAL A N 1
ATOM 2164 C CA . VAL A 1 290 ? 40.961 10.033 -48.703 1.00 91.94 290 VAL A CA 1
ATOM 2165 C C . VAL A 1 290 ? 40.503 8.727 -49.334 1.00 91.94 290 VAL A C 1
ATOM 2167 O O . VAL A 1 290 ? 41.327 7.947 -49.816 1.00 91.94 290 VAL A O 1
ATOM 2170 N N . MET A 1 291 ? 39.193 8.497 -49.367 1.00 92.75 291 MET A N 1
ATOM 2171 C CA . MET A 1 291 ? 38.599 7.237 -49.813 1.00 92.75 291 MET A CA 1
ATOM 2172 C C . MET A 1 291 ? 38.195 7.267 -51.300 1.00 92.75 291 MET A C 1
ATOM 2174 O O . MET A 1 291 ? 37.855 8.335 -51.830 1.00 92.75 291 MET A O 1
ATOM 2178 N N . PRO A 1 292 ? 38.196 6.108 -51.996 1.00 90.44 292 PRO A N 1
ATOM 2179 C CA . PRO A 1 292 ? 37.689 5.995 -53.364 1.00 90.44 292 PRO A CA 1
ATOM 2180 C C . PRO A 1 292 ? 36.252 6.519 -53.502 1.00 90.44 292 PRO A C 1
ATOM 2182 O O . PRO A 1 292 ? 35.452 6.424 -52.577 1.00 90.44 292 PRO A O 1
ATOM 2185 N N . GLY A 1 293 ? 35.913 7.058 -54.673 1.00 87.12 293 GLY A N 1
ATOM 2186 C CA . GLY A 1 293 ? 34.607 7.676 -54.935 1.00 87.12 293 GLY A CA 1
ATOM 2187 C C . GLY A 1 293 ? 34.523 9.164 -54.579 1.00 87.12 293 GLY A C 1
ATOM 2188 O O . GLY A 1 293 ? 33.648 9.848 -55.103 1.00 87.12 293 GLY A O 1
ATOM 2189 N N . SER A 1 294 ? 35.460 9.689 -53.782 1.00 90.81 294 SER A N 1
ATOM 2190 C CA . SER A 1 294 ? 35.594 11.128 -53.503 1.00 90.81 294 SER A CA 1
ATOM 2191 C C . SER A 1 294 ? 35.692 11.959 -54.787 1.00 90.81 294 SER A C 1
ATOM 2193 O O . SER A 1 294 ? 36.490 11.631 -55.671 1.00 90.81 294 SER A O 1
ATOM 2195 N N . GLY A 1 295 ? 34.893 13.026 -54.884 1.00 86.81 295 GLY A N 1
ATOM 2196 C CA . GLY A 1 295 ? 34.821 13.916 -56.046 1.00 86.81 295 GLY A CA 1
ATOM 2197 C C . GLY A 1 295 ? 35.517 15.248 -55.777 1.00 86.81 295 GLY A C 1
ATOM 2198 O O . GLY A 1 295 ? 35.100 15.998 -54.896 1.00 86.81 295 GLY A O 1
ATOM 2199 N N . VAL A 1 296 ? 36.570 15.541 -56.538 1.00 90.62 296 VAL A N 1
ATOM 2200 C CA . VAL A 1 296 ? 37.467 16.679 -56.288 1.00 90.62 296 VAL A CA 1
ATOM 2201 C C . VAL A 1 296 ? 37.704 17.510 -57.543 1.00 90.62 296 VAL A C 1
ATOM 2203 O O . VAL A 1 296 ? 37.760 16.979 -58.654 1.00 90.62 296 VAL A O 1
ATOM 2206 N N . ASN A 1 297 ? 37.890 18.813 -57.348 1.00 89.81 297 ASN A N 1
ATOM 2207 C CA . ASN A 1 297 ? 38.388 19.740 -58.355 1.00 89.81 297 ASN A CA 1
ATOM 2208 C C . ASN A 1 297 ? 39.817 20.148 -57.978 1.00 89.81 297 ASN A C 1
ATOM 2210 O O . ASN A 1 297 ? 40.038 20.618 -56.859 1.00 89.81 297 ASN A O 1
ATOM 2214 N N . VAL A 1 298 ? 40.766 19.985 -58.899 1.00 89.69 298 VAL A N 1
ATOM 2215 C CA . VAL A 1 298 ? 42.175 20.372 -58.725 1.00 89.69 298 VAL A CA 1
ATOM 2216 C C . VAL A 1 298 ? 42.572 21.470 -59.709 1.00 89.69 298 VAL A C 1
ATOM 2218 O O . VAL A 1 298 ? 42.196 21.412 -60.884 1.00 89.69 298 VAL A O 1
ATOM 2221 N N . ASP A 1 299 ? 43.356 22.449 -59.254 1.00 88.44 299 ASP A N 1
ATOM 2222 C CA . ASP A 1 299 ? 44.080 23.354 -60.155 1.00 88.44 299 ASP A CA 1
ATOM 2223 C C . ASP A 1 299 ? 45.373 22.677 -60.613 1.00 88.44 299 ASP A C 1
ATOM 2225 O O . ASP A 1 299 ? 46.150 22.197 -59.787 1.00 88.44 299 ASP A O 1
ATOM 2229 N N . ILE A 1 300 ? 45.653 22.722 -61.914 1.00 88.75 300 ILE A N 1
ATOM 2230 C CA . ILE A 1 300 ? 46.926 22.278 -62.488 1.00 88.75 300 ILE A CA 1
ATOM 2231 C C . ILE A 1 300 ? 47.707 23.510 -62.941 1.00 88.75 300 ILE A C 1
ATOM 2233 O O . ILE A 1 300 ? 47.173 24.345 -63.675 1.00 88.75 300 ILE A O 1
ATOM 2237 N N . ARG A 1 301 ? 48.963 23.649 -62.509 1.00 87.50 301 ARG A N 1
ATOM 2238 C CA . ARG A 1 301 ? 49.842 24.776 -62.865 1.00 87.50 301 ARG A CA 1
ATOM 2239 C C . ARG A 1 301 ? 51.234 24.245 -63.178 1.00 87.50 301 ARG A C 1
ATOM 2241 O O . ARG A 1 301 ? 51.845 23.614 -62.325 1.00 87.50 301 ARG A O 1
ATOM 2248 N N . ALA A 1 302 ? 51.722 24.502 -64.392 1.00 85.94 302 ALA A N 1
ATOM 2249 C CA . ALA A 1 302 ? 53.015 24.005 -64.873 1.00 85.94 302 ALA A CA 1
ATOM 2250 C C . ALA A 1 302 ? 53.231 22.498 -64.601 1.00 85.94 302 ALA A C 1
ATOM 2252 O O . ALA A 1 302 ? 54.235 22.095 -64.022 1.00 85.94 302 ALA A O 1
ATOM 2253 N N . ASN A 1 303 ? 52.260 21.676 -65.020 1.00 84.38 303 ASN A N 1
ATOM 2254 C CA . ASN A 1 303 ? 52.179 20.222 -64.807 1.00 84.38 303 ASN A CA 1
ATOM 2255 C C . ASN A 1 303 ? 51.940 19.732 -63.361 1.00 84.38 303 ASN A C 1
ATOM 2257 O O . ASN A 1 303 ? 51.690 18.538 -63.204 1.00 84.38 303 ASN A O 1
ATOM 2261 N N . ASP A 1 304 ? 51.956 20.583 -62.331 1.00 83.25 304 ASP A N 1
ATOM 2262 C CA . ASP A 1 304 ? 51.768 20.174 -60.926 1.00 83.25 304 ASP A CA 1
ATOM 2263 C C . ASP A 1 304 ? 50.358 20.494 -60.379 1.00 83.25 304 ASP A C 1
ATOM 2265 O O . ASP A 1 304 ? 49.670 21.387 -60.885 1.00 83.25 304 ASP A O 1
ATOM 2269 N N . LEU A 1 305 ? 49.912 19.764 -59.348 1.00 84.75 305 LEU A N 1
ATOM 2270 C CA . LEU A 1 305 ? 48.602 19.926 -58.703 1.00 84.75 305 LEU A CA 1
ATOM 2271 C C . LEU A 1 305 ? 48.665 20.972 -57.578 1.00 84.75 305 LEU A C 1
ATOM 2273 O O . LEU A 1 305 ? 48.945 20.673 -56.419 1.00 84.75 305 LEU A O 1
ATOM 2277 N N . ALA A 1 306 ? 48.375 22.223 -57.932 1.00 83.25 306 ALA A N 1
ATOM 2278 C CA . ALA A 1 306 ? 48.593 23.389 -57.076 1.00 83.25 306 ALA A CA 1
ATOM 2279 C C . ALA A 1 306 ? 47.545 23.580 -55.961 1.00 83.25 306 ALA A C 1
ATOM 2281 O O . ALA A 1 306 ? 47.825 24.251 -54.967 1.00 83.25 306 ALA A O 1
ATOM 2282 N N . SER A 1 307 ? 46.331 23.051 -56.128 1.00 86.44 307 SER A N 1
ATOM 2283 C CA . SER A 1 307 ? 45.249 23.125 -55.136 1.00 86.44 307 SER A CA 1
ATOM 2284 C C . SER A 1 307 ? 44.277 21.955 -55.303 1.00 86.44 307 SER A C 1
ATOM 2286 O O . SER A 1 307 ? 44.203 21.353 -56.378 1.00 86.44 307 SER A O 1
ATOM 2288 N N . ILE A 1 308 ? 43.515 21.641 -54.252 1.00 89.12 308 ILE A N 1
ATOM 2289 C CA . ILE A 1 308 ? 42.439 20.643 -54.294 1.00 89.12 308 ILE A CA 1
ATOM 2290 C C . ILE A 1 308 ? 41.235 21.124 -53.478 1.00 89.12 308 ILE A C 1
ATOM 2292 O O . ILE A 1 308 ? 41.383 21.679 -52.394 1.00 89.12 308 ILE A O 1
ATOM 2296 N N . SER A 1 309 ? 40.034 20.953 -54.027 1.00 89.75 309 SER A N 1
ATOM 2297 C CA . SER A 1 309 ? 38.781 21.490 -53.483 1.00 89.75 309 SER A CA 1
ATOM 2298 C C . SER A 1 309 ? 37.589 20.576 -53.790 1.00 89.75 309 SER A C 1
ATOM 2300 O O . SER A 1 309 ? 37.676 19.687 -54.640 1.00 89.75 309 SER A O 1
ATOM 2302 N N . GLY A 1 310 ? 36.460 20.796 -53.112 1.00 88.88 310 GLY A N 1
ATOM 2303 C CA . GLY A 1 310 ? 35.249 19.977 -53.235 1.00 88.88 310 GLY A CA 1
ATOM 2304 C C . GLY A 1 310 ? 34.935 19.224 -51.944 1.00 88.88 310 GLY A C 1
ATOM 2305 O O . GLY A 1 310 ? 35.257 19.705 -50.858 1.00 88.88 310 GLY A O 1
ATOM 2306 N N . SER A 1 311 ? 34.316 18.048 -52.066 1.00 89.75 311 SER A N 1
ATOM 2307 C CA . SER A 1 311 ? 33.907 17.231 -50.917 1.00 89.75 311 SER A CA 1
ATOM 2308 C C . SER A 1 311 ? 34.494 15.830 -51.017 1.00 89.75 311 SER A C 1
ATOM 2310 O O . SER A 1 311 ? 34.228 15.100 -51.976 1.00 89.75 311 SER A O 1
ATOM 2312 N N . ILE A 1 312 ? 35.277 15.443 -50.011 1.00 93.50 312 ILE A N 1
ATOM 2313 C CA . ILE A 1 312 ? 35.930 14.135 -49.957 1.00 93.50 312 ILE A CA 1
ATOM 2314 C C . ILE A 1 312 ? 35.273 13.208 -48.941 1.00 93.50 312 ILE A C 1
ATOM 2316 O O . ILE A 1 312 ? 34.917 13.623 -47.840 1.00 93.50 312 ILE A O 1
ATOM 2320 N N . LEU A 1 313 ? 35.176 11.931 -49.304 1.00 93.75 313 LEU A N 1
ATOM 2321 C CA . LEU A 1 313 ? 34.980 10.840 -48.360 1.00 93.75 313 LEU A CA 1
ATOM 2322 C C . LEU A 1 313 ? 36.332 10.534 -47.711 1.00 93.75 313 LEU A C 1
ATOM 2324 O O . LEU A 1 313 ? 37.346 10.433 -48.407 1.00 93.75 313 LEU A O 1
ATOM 2328 N N . TRP A 1 314 ? 36.362 10.390 -46.392 1.00 94.56 314 TRP A N 1
ATOM 2329 C CA . TRP A 1 314 ? 37.610 10.246 -45.646 1.00 94.56 314 TRP A CA 1
ATOM 2330 C C . TRP A 1 314 ? 37.466 9.320 -44.438 1.00 94.56 314 TRP A C 1
ATOM 2332 O O . TRP A 1 314 ? 36.366 9.124 -43.925 1.00 94.56 314 TRP A O 1
ATOM 2342 N N . GLU A 1 315 ? 38.593 8.793 -43.969 1.00 94.00 315 GLU A N 1
ATOM 2343 C CA . GLU A 1 315 ? 38.748 8.133 -42.668 1.00 94.00 315 GLU A CA 1
ATOM 2344 C C . GLU A 1 315 ? 40.008 8.655 -41.956 1.00 94.00 315 GLU A C 1
ATOM 2346 O O . GLU A 1 315 ? 40.904 9.207 -42.597 1.00 94.00 315 GLU A O 1
ATOM 2351 N N . SER A 1 316 ? 40.081 8.517 -40.631 1.00 93.62 316 SER A N 1
ATOM 2352 C CA . SER A 1 316 ? 41.266 8.869 -39.838 1.00 93.62 316 SER A CA 1
ATOM 2353 C C . SER A 1 316 ? 41.491 7.857 -38.730 1.00 93.62 316 SER A C 1
ATOM 2355 O O . SER A 1 316 ? 40.589 7.592 -37.939 1.00 93.62 316 SER A O 1
ATOM 2357 N N . GLU A 1 317 ? 42.716 7.328 -38.644 1.00 88.94 317 GLU A N 1
ATOM 2358 C CA . GLU A 1 317 ? 43.159 6.413 -37.576 1.00 88.94 317 GLU A CA 1
ATOM 2359 C C . GLU A 1 317 ? 42.200 5.210 -37.335 1.00 88.94 317 GLU A C 1
ATOM 2361 O O . GLU A 1 317 ? 42.150 4.668 -36.235 1.00 88.94 317 GLU A O 1
ATOM 2366 N N . GLY A 1 318 ? 41.404 4.812 -38.339 1.00 88.44 318 GLY A N 1
ATOM 2367 C CA . GLY A 1 318 ? 40.397 3.738 -38.281 1.00 88.44 318 GLY A CA 1
ATOM 2368 C C . GLY A 1 318 ? 39.107 4.056 -37.504 1.00 88.44 318 GLY A C 1
ATOM 2369 O O . GLY A 1 318 ? 38.037 3.601 -37.895 1.00 88.44 318 GLY A O 1
ATOM 2370 N N . TRP A 1 319 ? 39.177 4.861 -36.440 1.00 93.31 319 TRP A N 1
ATOM 2371 C CA . TRP A 1 319 ? 38.060 5.073 -35.504 1.00 93.31 319 TRP A CA 1
ATOM 2372 C C . TRP A 1 319 ? 36.983 6.063 -35.978 1.00 93.31 319 TRP A C 1
ATOM 2374 O O . TRP A 1 319 ? 35.922 6.134 -35.359 1.00 93.31 319 TRP A O 1
ATOM 2384 N N . ILE A 1 320 ? 37.213 6.835 -37.045 1.00 94.50 320 ILE A N 1
ATOM 2385 C CA . ILE A 1 320 ? 36.256 7.831 -37.559 1.00 94.50 320 ILE A CA 1
ATOM 2386 C C . ILE A 1 320 ? 36.336 7.972 -39.083 1.00 94.50 320 ILE A C 1
ATOM 2388 O O . ILE A 1 320 ? 37.424 7.964 -39.660 1.00 94.50 320 ILE A O 1
ATOM 2392 N N . SER A 1 321 ? 35.180 8.118 -39.734 1.00 94.75 321 SER A N 1
ATOM 2393 C CA . SER A 1 321 ? 35.059 8.354 -41.178 1.00 94.75 321 SER A CA 1
ATOM 2394 C C . SER A 1 321 ? 33.880 9.273 -41.509 1.00 94.75 321 SER A C 1
ATOM 2396 O O . SER A 1 321 ? 32.984 9.466 -40.686 1.00 94.75 321 SER A O 1
ATOM 2398 N N . GLY A 1 322 ? 33.869 9.894 -42.690 1.00 94.31 322 GLY A N 1
ATOM 2399 C CA . GLY A 1 322 ? 32.832 10.869 -43.029 1.00 94.31 322 GLY A CA 1
ATOM 2400 C C . GLY A 1 322 ? 32.992 11.570 -44.372 1.00 94.31 322 GLY A C 1
ATOM 2401 O O . GLY A 1 322 ? 33.663 11.079 -45.279 1.00 94.31 322 GLY A O 1
ATOM 2402 N N . SER A 1 323 ? 32.372 12.750 -44.475 1.00 93.81 323 SER A N 1
ATOM 2403 C CA . SER A 1 323 ? 32.444 13.658 -45.623 1.00 93.81 323 SER A CA 1
ATOM 2404 C C . SER A 1 323 ? 32.988 15.020 -45.185 1.00 93.81 323 SER A C 1
ATOM 2406 O O . SER A 1 323 ? 32.373 15.694 -44.360 1.00 93.81 323 SER A O 1
ATOM 2408 N N . LEU A 1 324 ? 34.125 15.438 -45.745 1.00 94.31 324 LEU A N 1
ATOM 2409 C CA . LEU A 1 324 ? 34.802 16.707 -45.453 1.00 94.31 324 LEU A CA 1
ATOM 2410 C C . LEU A 1 324 ? 34.663 17.657 -46.647 1.00 94.31 324 LEU A C 1
ATOM 2412 O O . LEU A 1 324 ? 35.051 17.300 -47.760 1.00 94.31 324 LEU A O 1
ATOM 2416 N N . ALA A 1 325 ? 34.145 18.865 -46.417 1.00 93.12 325 ALA A N 1
ATOM 2417 C CA . ALA A 1 325 ? 34.184 19.947 -47.396 1.00 93.12 325 ALA A CA 1
ATOM 2418 C C . ALA A 1 325 ? 35.523 20.688 -47.268 1.00 93.12 325 ALA A C 1
ATOM 2420 O O . ALA A 1 325 ? 35.842 21.220 -46.203 1.00 93.12 325 ALA A O 1
ATOM 2421 N N . LEU A 1 326 ? 36.309 20.691 -48.345 1.00 93.06 326 LEU A N 1
ATOM 2422 C CA . LEU A 1 326 ? 37.657 21.257 -48.393 1.00 93.06 326 LEU A CA 1
ATOM 2423 C C . LEU A 1 326 ? 37.611 22.775 -48.616 1.00 93.06 326 LEU A C 1
ATOM 2425 O O . LEU A 1 326 ? 36.981 23.240 -49.569 1.00 93.06 326 LEU A O 1
ATOM 2429 N N . ASP A 1 327 ? 38.305 23.540 -47.771 1.00 89.69 327 ASP A N 1
ATOM 2430 C CA . ASP A 1 327 ? 38.435 24.996 -47.909 1.00 89.69 327 ASP A CA 1
ATOM 2431 C C . ASP A 1 327 ? 39.669 25.411 -48.735 1.00 89.69 327 ASP A C 1
ATOM 2433 O O . ASP A 1 327 ? 40.534 24.596 -49.058 1.00 89.69 327 ASP A O 1
ATOM 2437 N N . SER A 1 328 ? 39.756 26.692 -49.101 1.00 86.62 328 SER A N 1
ATOM 2438 C CA . SER A 1 328 ? 40.769 27.226 -50.025 1.00 86.62 328 SER A CA 1
ATOM 2439 C C . SER A 1 328 ? 42.217 27.212 -49.510 1.00 86.62 328 SER A C 1
ATOM 2441 O O . SER A 1 328 ? 43.125 27.536 -50.276 1.00 86.62 328 SER A O 1
ATOM 2443 N N . ARG A 1 329 ? 42.463 26.826 -48.250 1.00 89.06 329 ARG A N 1
ATOM 2444 C CA . ARG A 1 329 ? 43.809 26.568 -47.698 1.00 89.06 329 ARG A CA 1
ATOM 2445 C C . ARG A 1 329 ? 44.357 25.186 -48.093 1.00 89.06 329 ARG A C 1
ATOM 2447 O O . ARG A 1 329 ? 45.524 24.898 -47.838 1.00 89.06 329 ARG A O 1
ATOM 2454 N N . THR A 1 330 ? 43.515 24.327 -48.665 1.00 89.88 330 THR A N 1
ATOM 2455 C CA . THR A 1 330 ? 43.798 22.914 -48.947 1.00 89.88 330 THR A CA 1
ATOM 2456 C C . THR A 1 330 ? 44.796 22.725 -50.095 1.00 89.88 330 THR A C 1
ATOM 2458 O O . THR A 1 330 ? 44.588 23.193 -51.216 1.00 89.88 330 THR A O 1
ATOM 2461 N N . THR A 1 331 ? 45.858 21.964 -49.824 1.00 88.06 331 THR A N 1
ATOM 2462 C CA . THR A 1 331 ? 46.839 21.484 -50.809 1.00 88.06 331 THR A CA 1
ATOM 2463 C C . THR A 1 331 ? 46.872 19.954 -50.828 1.00 88.06 331 THR A C 1
ATOM 2465 O O . THR A 1 331 ? 46.230 19.294 -50.011 1.00 88.06 331 THR A O 1
ATOM 2468 N N . MET A 1 332 ? 47.644 19.371 -51.747 1.00 83.25 332 MET A N 1
ATOM 2469 C CA . MET A 1 332 ? 47.792 17.915 -51.877 1.00 83.25 332 MET A CA 1
ATOM 2470 C C . MET A 1 332 ? 48.354 17.233 -50.611 1.00 83.25 332 MET A C 1
ATOM 2472 O O . MET A 1 332 ? 48.010 16.085 -50.342 1.00 83.25 332 MET A O 1
ATOM 2476 N N . ASP A 1 333 ? 49.155 17.950 -49.812 1.00 85.88 333 ASP A N 1
ATOM 2477 C CA . ASP A 1 333 ? 49.797 17.446 -48.582 1.00 85.88 333 ASP A CA 1
ATOM 2478 C C . ASP A 1 333 ? 49.075 17.852 -47.281 1.00 85.88 333 ASP A C 1
ATOM 2480 O O . ASP A 1 333 ? 49.459 17.424 -46.184 1.00 85.88 333 ASP A O 1
ATOM 2484 N N . LYS A 1 334 ? 48.093 18.760 -47.371 1.00 91.75 334 LYS A N 1
ATOM 2485 C CA . LYS A 1 334 ? 47.491 19.446 -46.217 1.00 91.75 334 LYS A CA 1
ATOM 2486 C C . LYS A 1 334 ? 46.025 19.776 -46.473 1.00 91.75 334 LYS A C 1
ATOM 2488 O O . LYS A 1 334 ? 45.710 20.676 -47.248 1.00 91.75 334 LYS A O 1
ATOM 2493 N N . PHE A 1 335 ? 45.131 19.114 -45.753 1.00 92.94 335 PHE A N 1
ATOM 2494 C CA . PHE A 1 335 ? 43.700 19.368 -45.831 1.00 92.94 335 PHE A CA 1
ATOM 2495 C C . PHE A 1 335 ? 43.224 20.297 -44.721 1.00 92.94 335 PHE A C 1
ATOM 2497 O O . PHE A 1 335 ? 43.646 20.184 -43.565 1.00 92.94 335 PHE A O 1
ATOM 2504 N N . TYR A 1 336 ? 42.322 21.197 -45.102 1.00 93.56 336 TYR A N 1
ATOM 2505 C CA . TYR A 1 336 ? 41.645 22.136 -44.223 1.00 93.56 336 TYR A CA 1
ATOM 2506 C C . TYR A 1 336 ? 40.157 22.136 -44.567 1.00 93.56 336 TYR A C 1
ATOM 2508 O O . TYR A 1 336 ? 39.793 22.147 -45.743 1.00 93.56 336 TYR A O 1
ATOM 2516 N N . GLY A 1 337 ? 39.287 22.083 -43.563 1.00 93.31 337 GLY A N 1
ATOM 2517 C CA . GLY A 1 337 ? 37.852 22.078 -43.818 1.00 93.31 337 GLY A CA 1
ATOM 2518 C C . GLY A 1 337 ? 36.996 21.674 -42.629 1.00 93.31 337 GLY A C 1
ATOM 2519 O O . GLY A 1 337 ? 37.489 21.414 -41.528 1.00 93.31 337 GLY A O 1
ATOM 2520 N N . GLN A 1 338 ? 35.693 21.590 -42.880 1.00 93.19 338 GLN A N 1
ATOM 2521 C CA . GLN A 1 338 ? 34.691 21.128 -41.920 1.00 93.19 338 GLN A CA 1
ATOM 2522 C C . GLN A 1 338 ? 33.799 20.060 -42.558 1.00 93.19 338 GLN A C 1
ATOM 2524 O O . GLN A 1 338 ? 33.620 20.022 -43.779 1.00 93.19 338 GLN A O 1
ATOM 2529 N N . GLY A 1 339 ? 33.283 19.140 -41.747 1.00 92.19 339 GLY A N 1
ATOM 2530 C CA . GLY A 1 339 ? 32.591 17.959 -42.255 1.00 92.19 339 GLY A CA 1
ATOM 2531 C C . GLY A 1 339 ? 31.706 17.267 -41.232 1.00 92.19 339 GLY A C 1
ATOM 2532 O O . GLY A 1 339 ? 31.808 17.514 -40.032 1.00 92.19 339 GLY A O 1
ATOM 2533 N N . SER A 1 340 ? 30.855 16.371 -41.725 1.00 92.31 340 SER A N 1
ATOM 2534 C CA . SER A 1 340 ? 30.110 15.418 -40.904 1.00 92.31 340 SER A CA 1
ATOM 2535 C C . SER A 1 340 ? 30.809 14.062 -40.916 1.00 92.31 340 SER A C 1
ATOM 2537 O O . SER A 1 340 ? 31.413 13.660 -41.916 1.00 92.31 340 SER A O 1
ATOM 2539 N N . ALA A 1 341 ? 30.748 13.360 -39.791 1.00 93.88 341 ALA A N 1
ATOM 2540 C CA . ALA A 1 341 ? 31.452 12.109 -39.577 1.00 93.88 341 ALA A CA 1
ATOM 2541 C C . ALA A 1 341 ? 30.669 11.161 -38.668 1.00 93.88 341 ALA A C 1
ATOM 2543 O O . ALA A 1 341 ? 29.865 11.588 -37.838 1.00 93.88 341 ALA A O 1
ATOM 2544 N N . SER A 1 342 ? 30.953 9.871 -38.803 1.00 93.88 342 SER A N 1
ATOM 2545 C CA . SER A 1 342 ? 30.526 8.849 -37.862 1.00 93.88 342 SER A CA 1
ATOM 2546 C C . SER A 1 342 ? 31.731 8.083 -37.337 1.00 93.88 342 SER A C 1
ATOM 2548 O O . SER A 1 342 ? 32.627 7.693 -38.093 1.00 93.88 342 SER A O 1
ATOM 2550 N N . THR A 1 343 ? 31.772 7.878 -36.026 1.00 93.94 343 THR A N 1
ATOM 2551 C CA . THR A 1 343 ? 32.802 7.051 -35.397 1.00 93.94 343 THR A CA 1
ATOM 2552 C C . THR A 1 343 ? 32.532 5.577 -35.674 1.00 93.94 343 THR A C 1
ATOM 2554 O O . THR A 1 343 ? 31.408 5.098 -35.546 1.00 93.94 343 THR A O 1
ATOM 2557 N N . GLN A 1 344 ? 33.575 4.859 -36.071 1.00 91.75 344 GLN A N 1
ATOM 2558 C CA . GLN A 1 344 ? 33.535 3.436 -36.404 1.00 91.75 344 GLN A CA 1
ATOM 2559 C C . GLN A 1 344 ? 34.021 2.561 -35.239 1.00 91.75 344 GLN A C 1
ATOM 2561 O O . GLN A 1 344 ? 33.638 1.400 -35.153 1.00 91.75 344 GLN A O 1
ATOM 2566 N N . ASP A 1 345 ? 34.823 3.127 -34.332 1.00 92.31 345 ASP A N 1
ATOM 2567 C CA . ASP A 1 345 ? 35.397 2.438 -33.172 1.00 92.31 345 ASP A CA 1
ATOM 2568 C C . ASP A 1 345 ? 35.440 3.371 -31.944 1.00 92.31 345 ASP A C 1
ATOM 2570 O O . ASP A 1 345 ? 35.088 4.555 -32.028 1.00 92.31 345 ASP A O 1
ATOM 2574 N N . VAL A 1 346 ? 35.845 2.840 -30.791 1.00 91.94 346 VAL A N 1
ATOM 2575 C CA . VAL A 1 346 ? 36.010 3.578 -29.536 1.00 91.94 346 VAL A CA 1
ATOM 2576 C C . VAL A 1 346 ? 37.328 4.362 -29.535 1.00 91.94 346 VAL A C 1
ATOM 2578 O O . VAL A 1 346 ? 38.396 3.824 -29.820 1.00 91.94 346 VAL A O 1
ATOM 2581 N N . LYS A 1 347 ? 37.267 5.639 -29.151 1.00 92.62 347 LYS A N 1
ATOM 2582 C CA . LYS A 1 347 ? 38.423 6.530 -29.011 1.00 92.62 347 LYS A CA 1
ATOM 2583 C C . LYS A 1 347 ? 38.454 7.137 -27.614 1.00 92.62 347 LYS A C 1
ATOM 2585 O O . LYS A 1 347 ? 37.587 7.935 -27.267 1.00 92.62 347 LYS A O 1
ATOM 2590 N N . GLU A 1 348 ? 39.458 6.783 -26.819 1.00 89.75 348 GLU A N 1
ATOM 2591 C CA . GLU A 1 348 ? 39.731 7.492 -25.568 1.00 89.75 348 GLU A CA 1
ATOM 2592 C C . GLU A 1 348 ? 40.247 8.908 -25.865 1.00 89.75 348 GLU A C 1
ATOM 2594 O O . GLU A 1 348 ? 41.090 9.097 -26.748 1.00 89.75 348 GLU A O 1
ATOM 2599 N N . ILE A 1 349 ? 39.717 9.896 -25.141 1.00 87.75 349 ILE A N 1
ATOM 2600 C CA . ILE A 1 349 ? 40.026 11.327 -25.309 1.00 87.75 349 ILE A CA 1
ATOM 2601 C C . ILE A 1 349 ? 40.566 11.993 -24.031 1.00 87.75 349 ILE A C 1
ATOM 2603 O O . ILE A 1 349 ? 40.804 13.197 -24.020 1.00 87.75 349 ILE A O 1
ATOM 2607 N N . GLY A 1 350 ? 40.811 11.212 -22.974 1.00 83.31 350 GLY A N 1
ATOM 2608 C CA . GLY A 1 350 ? 41.402 11.661 -21.709 1.00 83.31 350 GLY A CA 1
ATOM 2609 C C . GLY A 1 350 ? 40.435 11.600 -20.524 1.00 83.31 350 GLY A C 1
ATOM 2610 O O . GLY A 1 350 ? 39.221 11.566 -20.705 1.00 83.31 350 GLY A O 1
ATOM 2611 N N . LYS A 1 351 ? 40.987 11.557 -19.300 1.00 83.00 351 LYS A N 1
ATOM 2612 C CA . LYS A 1 351 ? 40.239 11.456 -18.024 1.00 83.00 351 LYS A CA 1
ATOM 2613 C C . LYS A 1 351 ? 39.155 10.358 -18.010 1.00 83.00 351 LYS A C 1
ATOM 2615 O O . LYS A 1 351 ? 38.078 10.548 -17.461 1.00 83.00 351 LYS A O 1
ATOM 2620 N N . GLY A 1 352 ? 39.401 9.225 -18.668 1.00 85.12 352 GLY A N 1
ATOM 2621 C CA . GLY A 1 352 ? 38.421 8.141 -18.774 1.00 85.12 352 GLY A CA 1
ATOM 2622 C C . GLY A 1 352 ? 37.246 8.402 -19.728 1.00 85.12 352 GLY A C 1
ATOM 2623 O O . GLY A 1 352 ? 36.445 7.488 -19.921 1.00 85.12 352 GLY A O 1
ATOM 2624 N N . PHE A 1 353 ? 37.133 9.575 -20.369 1.00 91.25 353 PHE A N 1
ATOM 2625 C CA . PHE A 1 353 ? 36.161 9.782 -21.446 1.00 91.25 353 PHE A CA 1
ATOM 2626 C C . PHE A 1 353 ? 36.554 8.999 -22.702 1.00 91.25 353 PHE A C 1
ATOM 2628 O O . PHE A 1 353 ? 37.667 9.110 -23.226 1.00 91.25 353 PHE A O 1
ATOM 2635 N N . LYS A 1 354 ? 35.585 8.247 -23.223 1.00 92.88 354 LYS A N 1
ATOM 2636 C CA . LYS A 1 354 ? 35.684 7.429 -24.434 1.00 92.88 354 LYS A CA 1
ATOM 2637 C C . LYS A 1 354 ? 34.574 7.852 -25.396 1.00 92.88 354 LYS A C 1
ATOM 2639 O O . LYS A 1 354 ? 33.403 7.675 -25.072 1.00 92.88 354 LYS A O 1
ATOM 2644 N N . ILE A 1 355 ? 34.899 8.380 -26.576 1.00 93.81 355 ILE A N 1
ATOM 2645 C CA . ILE A 1 355 ? 33.915 8.520 -27.664 1.00 93.81 355 ILE A CA 1
ATOM 2646 C C . ILE A 1 355 ? 33.669 7.120 -28.233 1.00 93.81 355 ILE A C 1
ATOM 2648 O O . ILE A 1 355 ? 34.619 6.400 -28.528 1.00 93.81 355 ILE A O 1
ATOM 2652 N N . ARG A 1 356 ? 32.408 6.713 -28.373 1.00 94.19 356 ARG A N 1
ATOM 2653 C CA . ARG A 1 356 ? 32.006 5.377 -28.840 1.00 94.19 356 ARG A CA 1
ATOM 2654 C C . ARG A 1 356 ? 31.686 5.385 -30.332 1.00 94.19 356 ARG A C 1
ATOM 2656 O O . ARG A 1 356 ? 31.331 6.431 -30.884 1.00 94.19 356 ARG A O 1
ATOM 2663 N N . ALA A 1 357 ? 31.750 4.213 -30.965 1.00 92.31 357 ALA A N 1
ATOM 2664 C CA . ALA A 1 357 ? 31.245 3.987 -32.320 1.00 92.31 357 ALA A CA 1
ATOM 2665 C C . ALA A 1 357 ? 29.758 4.384 -32.451 1.00 92.31 357 ALA A C 1
ATOM 2667 O O . ALA A 1 357 ? 28.998 4.290 -31.487 1.00 92.31 357 ALA A O 1
ATOM 2668 N N . GLY A 1 358 ? 29.343 4.829 -33.639 1.00 91.81 358 GLY A N 1
ATOM 2669 C CA . GLY A 1 358 ? 27.981 5.296 -33.925 1.00 91.81 358 GLY A CA 1
ATOM 2670 C C . GLY A 1 358 ? 27.688 6.752 -33.533 1.00 91.81 358 GLY A C 1
ATOM 2671 O O . GLY A 1 358 ? 26.554 7.198 -33.688 1.00 91.81 358 GLY A O 1
ATOM 2672 N N . SER A 1 359 ? 28.680 7.514 -33.058 1.00 93.94 359 SER A N 1
ATOM 2673 C CA . SER A 1 359 ? 28.526 8.953 -32.789 1.00 93.94 359 SER A CA 1
ATOM 2674 C C . SER A 1 359 ? 28.234 9.735 -34.072 1.00 93.94 359 SER A C 1
ATOM 2676 O O . SER A 1 359 ? 28.771 9.403 -35.129 1.00 93.94 359 SER A O 1
ATOM 2678 N N . ALA A 1 360 ? 27.442 10.805 -33.972 1.00 92.62 360 ALA A N 1
ATOM 2679 C CA . ALA A 1 360 ? 27.150 11.731 -35.067 1.00 92.62 360 ALA A CA 1
ATOM 2680 C C . ALA A 1 360 ? 27.976 13.015 -34.887 1.00 92.62 360 ALA A C 1
ATOM 2682 O O . ALA A 1 360 ? 27.532 13.987 -34.270 1.00 92.62 360 ALA A O 1
ATOM 2683 N N . ALA A 1 361 ? 29.209 12.988 -35.392 1.00 92.38 361 ALA A N 1
ATOM 2684 C CA . ALA A 1 361 ? 30.204 14.022 -35.151 1.00 92.38 361 ALA A CA 1
ATOM 2685 C C . ALA A 1 361 ? 30.225 15.101 -36.249 1.00 92.38 361 ALA A C 1
ATOM 2687 O O . ALA A 1 361 ? 30.125 14.816 -37.445 1.00 92.38 361 ALA A O 1
ATOM 2688 N N . LEU A 1 362 ? 30.441 16.346 -35.834 1.00 92.38 362 LEU A N 1
ATOM 2689 C CA . LEU A 1 362 ? 30.900 17.445 -36.682 1.00 92.38 362 LEU A CA 1
ATOM 2690 C C . LEU A 1 362 ? 32.402 17.613 -36.457 1.00 92.38 362 LEU A C 1
ATOM 2692 O O . LEU A 1 362 ? 32.831 17.714 -35.310 1.00 92.38 362 LEU A O 1
ATOM 2696 N N . VAL A 1 363 ? 33.203 17.647 -37.520 1.00 93.94 363 VAL A N 1
ATOM 2697 C CA . VAL A 1 363 ? 34.666 17.778 -37.423 1.00 93.94 363 VAL A CA 1
ATOM 2698 C C . VAL A 1 363 ? 35.176 19.069 -38.052 1.00 93.94 363 VAL A C 1
ATOM 2700 O O . VAL A 1 363 ? 34.643 19.539 -39.058 1.00 93.94 363 VAL A O 1
ATOM 2703 N N . GLN A 1 364 ? 36.269 19.588 -37.496 1.00 93.62 364 GLN A N 1
ATOM 2704 C CA . GLN A 1 364 ? 37.145 20.566 -38.135 1.00 93.62 364 GLN A CA 1
ATOM 2705 C C . GLN A 1 364 ? 38.531 19.941 -38.307 1.00 93.62 364 GLN A C 1
ATOM 2707 O O . GLN A 1 364 ? 39.185 19.565 -37.330 1.00 93.62 364 GLN A O 1
ATOM 2712 N N . VAL A 1 365 ? 38.965 19.830 -39.559 1.00 93.19 365 VAL A N 1
ATOM 2713 C CA . VAL A 1 365 ? 40.270 19.288 -39.950 1.00 93.19 365 VAL A CA 1
ATOM 2714 C C . VAL A 1 365 ? 41.174 20.451 -40.324 1.00 93.19 365 VAL A C 1
ATOM 2716 O O . VAL A 1 365 ? 40.779 21.307 -41.114 1.00 93.19 365 VAL A O 1
ATOM 2719 N N . GLU A 1 366 ? 42.392 20.474 -39.786 1.00 92.44 366 GLU A N 1
ATOM 2720 C CA . GLU A 1 366 ? 43.420 21.439 -40.180 1.00 92.44 366 GLU A CA 1
ATOM 2721 C C . GLU A 1 366 ? 44.788 20.764 -40.265 1.00 92.44 366 GLU A C 1
ATOM 2723 O O . GLU A 1 366 ? 45.169 19.991 -39.384 1.00 92.44 366 GLU A O 1
ATOM 2728 N N . ASP A 1 367 ? 45.539 21.079 -41.322 1.00 92.31 367 ASP A N 1
ATOM 2729 C CA . ASP A 1 367 ? 46.848 20.484 -41.616 1.00 92.31 367 ASP A CA 1
ATOM 2730 C C . ASP A 1 367 ? 46.803 18.939 -41.715 1.00 92.31 367 ASP A C 1
ATOM 2732 O O . ASP A 1 367 ? 47.777 18.259 -41.388 1.00 92.31 367 ASP A O 1
ATOM 2736 N N . SER A 1 368 ? 45.674 18.383 -42.175 1.00 92.06 368 SER A N 1
ATOM 2737 C CA . SER A 1 368 ? 45.352 16.941 -42.182 1.00 92.06 368 SER A CA 1
ATOM 2738 C C . SER A 1 368 ? 45.414 16.247 -40.809 1.00 92.06 368 SER A C 1
ATOM 2740 O O . SER A 1 368 ? 45.914 15.126 -40.683 1.00 92.06 368 SER A O 1
ATOM 2742 N N . ASP A 1 369 ? 44.882 16.905 -39.779 1.00 91.50 369 ASP A N 1
ATOM 2743 C CA . ASP A 1 369 ? 44.631 16.347 -38.446 1.00 91.50 369 ASP A CA 1
ATOM 2744 C C . ASP A 1 369 ? 43.307 16.907 -37.888 1.00 91.50 369 ASP A C 1
ATOM 2746 O O . ASP A 1 369 ? 42.911 18.027 -38.224 1.00 91.50 369 ASP A O 1
ATOM 2750 N N . ILE A 1 370 ? 42.604 16.141 -37.049 1.00 91.62 370 ILE A N 1
ATOM 2751 C CA . ILE A 1 370 ? 41.314 16.560 -36.476 1.00 91.62 370 ILE A CA 1
ATOM 2752 C C . ILE A 1 370 ? 41.598 17.527 -35.323 1.00 91.62 370 ILE A C 1
ATOM 2754 O O . ILE A 1 370 ? 42.112 17.129 -34.279 1.00 91.62 370 ILE A O 1
ATOM 2758 N N . LYS A 1 371 ? 41.277 18.811 -35.515 1.00 89.69 371 LYS A N 1
ATOM 2759 C CA . LYS A 1 371 ? 41.490 19.866 -34.509 1.00 89.69 371 LYS A CA 1
ATOM 2760 C C . LYS A 1 371 ? 40.235 20.195 -33.714 1.00 89.69 371 LYS A C 1
ATOM 2762 O O . LYS A 1 371 ? 40.361 20.561 -32.550 1.00 89.69 371 LYS A O 1
ATOM 2767 N N . GLY A 1 372 ? 39.061 20.055 -34.329 1.00 90.25 372 GLY A N 1
ATOM 2768 C CA . GLY A 1 372 ? 37.765 20.264 -33.688 1.00 90.25 372 GLY A CA 1
ATOM 2769 C C . GLY A 1 372 ? 36.855 19.044 -33.821 1.00 90.25 372 GLY A C 1
ATOM 2770 O O . GLY A 1 372 ? 36.797 18.448 -34.898 1.00 90.25 372 GLY A O 1
ATOM 2771 N N . ILE A 1 373 ? 36.117 18.705 -32.762 1.00 92.81 373 ILE A N 1
ATOM 2772 C CA . ILE A 1 373 ? 35.020 17.732 -32.775 1.00 92.81 373 ILE A CA 1
ATOM 2773 C C . ILE A 1 373 ? 33.817 18.245 -31.968 1.00 92.81 373 ILE A C 1
ATOM 2775 O O . ILE A 1 373 ? 33.968 18.780 -30.870 1.00 92.81 373 ILE A O 1
ATOM 2779 N N . GLY A 1 374 ? 32.619 18.105 -32.529 1.00 91.69 374 GLY A N 1
ATOM 2780 C CA . GLY A 1 374 ? 31.345 18.478 -31.914 1.00 91.69 374 GLY A CA 1
ATOM 2781 C C . GLY A 1 374 ? 30.185 17.622 -32.428 1.00 91.69 374 GLY A C 1
ATOM 2782 O O . GLY A 1 374 ? 30.416 16.565 -33.011 1.00 91.69 374 GLY A O 1
ATOM 2783 N N . GLY A 1 375 ? 28.943 18.077 -32.253 1.00 91.69 375 GLY A N 1
ATOM 2784 C CA . GLY A 1 375 ? 27.738 17.317 -32.618 1.00 91.69 375 GLY A CA 1
ATOM 2785 C C . GLY A 1 375 ? 27.228 16.429 -31.478 1.00 91.69 375 GLY A C 1
ATOM 2786 O O . GLY A 1 375 ? 27.438 16.745 -30.308 1.00 91.69 375 GLY A O 1
ATOM 2787 N N . THR A 1 376 ? 26.540 15.330 -31.800 1.00 93.50 376 THR A N 1
ATOM 2788 C CA . THR A 1 376 ? 25.997 14.392 -30.801 1.00 93.50 376 THR A CA 1
ATOM 2789 C C . THR A 1 376 ? 26.920 13.185 -30.677 1.00 93.50 376 THR A C 1
ATOM 2791 O O . THR A 1 376 ? 26.879 12.249 -31.481 1.00 93.50 376 THR A O 1
ATOM 2794 N N . LEU A 1 377 ? 27.774 13.218 -29.657 1.00 94.31 377 LEU A N 1
ATOM 2795 C CA . LEU A 1 377 ? 28.766 12.184 -29.391 1.00 94.31 377 LEU A CA 1
ATOM 2796 C C . LEU A 1 377 ? 28.179 11.131 -28.451 1.00 94.31 377 LEU A C 1
ATOM 2798 O O . LEU A 1 377 ? 27.696 11.467 -27.372 1.00 94.31 377 LEU A O 1
ATOM 2802 N N . LEU A 1 378 ? 28.237 9.859 -28.841 1.00 94.94 378 LEU A N 1
ATOM 2803 C CA . LEU A 1 378 ? 28.024 8.744 -27.923 1.00 94.94 378 LEU A CA 1
ATOM 2804 C C . LEU A 1 378 ? 29.290 8.591 -27.081 1.00 94.94 378 LEU A C 1
ATOM 2806 O O . LEU A 1 378 ? 30.392 8.522 -27.625 1.00 94.94 378 LEU A O 1
ATOM 2810 N N . VAL A 1 379 ? 29.144 8.545 -25.761 1.00 94.69 379 VAL A N 1
ATOM 2811 C CA . VAL A 1 379 ? 30.268 8.549 -24.818 1.00 94.69 379 VAL A CA 1
ATOM 2812 C C . VAL A 1 379 ? 30.172 7.410 -23.808 1.00 94.69 379 VAL A C 1
ATOM 2814 O O . VAL A 1 379 ? 29.086 6.908 -23.512 1.00 94.69 379 VAL A O 1
ATOM 2817 N N . GLY A 1 380 ? 31.321 7.026 -23.264 1.00 92.94 380 GLY A N 1
ATOM 2818 C CA . GLY A 1 380 ? 31.442 6.391 -21.956 1.00 92.94 380 GLY A CA 1
ATOM 2819 C C . GLY A 1 380 ? 32.378 7.196 -21.052 1.00 92.94 380 GLY A C 1
ATOM 2820 O O . GLY A 1 380 ? 33.218 7.945 -21.560 1.00 92.94 380 GLY A O 1
ATOM 2821 N N . TYR A 1 381 ? 32.227 7.045 -19.736 1.00 91.88 381 TYR A N 1
ATOM 2822 C CA . TYR A 1 381 ? 33.139 7.595 -18.728 1.00 91.88 381 TYR A CA 1
ATOM 2823 C C . TYR A 1 381 ? 33.609 6.478 -17.799 1.00 91.88 381 TYR A C 1
ATOM 2825 O O . TYR A 1 381 ? 32.788 5.766 -17.214 1.00 91.88 381 TYR A O 1
ATOM 2833 N N . GLU A 1 382 ? 34.931 6.318 -17.711 1.00 88.56 382 GLU A N 1
ATOM 2834 C CA . GLU A 1 382 ? 35.583 5.136 -17.139 1.00 88.56 382 GLU A CA 1
ATOM 2835 C C . GLU A 1 382 ? 34.937 3.867 -17.735 1.00 88.56 382 GLU A C 1
ATOM 2837 O O . GLU A 1 382 ? 34.852 3.770 -18.963 1.00 88.56 382 GLU A O 1
ATOM 2842 N N . ASP A 1 383 ? 34.472 2.919 -16.920 1.00 88.88 383 ASP A N 1
ATOM 2843 C CA . ASP A 1 383 ? 33.714 1.736 -17.367 1.00 88.88 383 ASP A CA 1
ATOM 2844 C C . ASP A 1 383 ? 32.293 1.650 -16.758 1.00 88.88 383 ASP A C 1
ATOM 2846 O O . ASP A 1 383 ? 31.559 0.707 -17.042 1.00 88.88 383 ASP A O 1
ATOM 2850 N N . TRP A 1 384 ? 31.872 2.645 -15.960 1.00 91.44 384 TRP A N 1
ATOM 2851 C CA . TRP A 1 384 ? 30.601 2.634 -15.209 1.00 91.44 384 TRP A CA 1
ATOM 2852 C C . TRP A 1 384 ? 29.529 3.600 -15.747 1.00 91.44 384 TRP A C 1
ATOM 2854 O O . TRP A 1 384 ? 28.388 3.548 -15.285 1.00 91.44 384 TRP A O 1
ATOM 2864 N N . VAL A 1 385 ? 29.837 4.444 -16.744 1.00 92.75 385 VAL A N 1
ATOM 2865 C CA . VAL A 1 385 ? 28.858 5.340 -17.398 1.00 92.75 385 VAL A CA 1
ATOM 2866 C C . VAL A 1 385 ? 28.845 5.165 -18.911 1.00 92.75 385 VAL A C 1
ATOM 2868 O O . VAL A 1 385 ? 29.897 5.133 -19.546 1.00 92.75 385 VAL A O 1
ATOM 2871 N N . GLU A 1 386 ? 27.653 5.197 -19.506 1.00 94.44 386 GLU A N 1
ATOM 2872 C CA . GLU A 1 386 ? 27.445 5.342 -20.951 1.00 94.44 386 GLU A CA 1
ATOM 2873 C C . GLU A 1 386 ? 26.352 6.376 -21.260 1.00 94.44 386 GLU A C 1
ATOM 2875 O O . GLU A 1 386 ? 25.409 6.527 -20.487 1.00 94.44 386 GLU A O 1
ATOM 2880 N N . GLY A 1 387 ? 26.412 7.056 -22.407 1.00 94.19 387 GLY A N 1
ATOM 2881 C CA . GLY A 1 387 ? 25.335 7.957 -22.829 1.00 94.19 387 GLY A CA 1
ATOM 2882 C C . GLY A 1 387 ? 25.637 8.765 -24.085 1.00 94.19 387 GLY A C 1
ATOM 2883 O O . GLY A 1 387 ? 26.410 8.332 -24.941 1.00 94.19 387 GLY A O 1
ATOM 2884 N N . SER A 1 388 ? 25.028 9.946 -24.194 1.00 94.44 388 SER A N 1
ATOM 2885 C CA . SER A 1 388 ? 25.243 10.894 -25.290 1.00 94.44 388 SER A CA 1
ATOM 2886 C C . SER A 1 388 ? 25.459 12.321 -24.782 1.00 94.44 388 SER A C 1
ATOM 2888 O O . SER A 1 388 ? 24.805 12.759 -23.838 1.00 94.44 388 SER A O 1
ATOM 2890 N N . VAL A 1 389 ? 26.373 13.058 -25.418 1.00 94.00 389 VAL A N 1
ATOM 2891 C CA . VAL A 1 389 ? 26.683 14.468 -25.132 1.00 94.00 389 VAL A CA 1
ATOM 2892 C C . VAL A 1 389 ? 26.515 15.287 -26.410 1.00 94.00 389 VAL A C 1
ATOM 2894 O O . VAL A 1 389 ? 27.083 14.951 -27.451 1.00 94.00 389 VAL A O 1
ATOM 2897 N N . ALA A 1 390 ? 25.745 16.368 -26.327 1.00 93.12 390 ALA A N 1
ATOM 2898 C CA . ALA A 1 390 ? 25.669 17.408 -27.341 1.00 93.12 390 ALA A CA 1
ATOM 2899 C C . ALA A 1 390 ? 26.798 18.425 -27.115 1.00 93.12 390 ALA A C 1
ATOM 2901 O O . ALA A 1 390 ? 26.901 19.032 -26.048 1.00 93.12 390 ALA A O 1
ATOM 2902 N N . VAL A 1 391 ? 27.656 18.582 -28.122 1.00 91.44 391 VAL A N 1
ATOM 2903 C CA . VAL A 1 391 ? 28.809 19.491 -28.137 1.00 91.44 391 VAL A CA 1
ATOM 2904 C C . VAL A 1 391 ? 28.556 20.550 -29.212 1.00 91.44 391 VAL A C 1
ATOM 2906 O O . VAL A 1 391 ? 28.837 20.334 -30.394 1.00 91.44 391 VAL A O 1
ATOM 2909 N N . ASP A 1 392 ? 27.980 21.683 -28.800 1.00 73.69 392 ASP A N 1
ATOM 2910 C CA . ASP A 1 392 ? 27.417 22.711 -29.697 1.00 73.69 392 ASP A CA 1
ATOM 2911 C C . ASP A 1 392 ? 28.458 23.444 -30.557 1.00 73.69 392 ASP A C 1
ATOM 2913 O O . ASP A 1 392 ? 28.146 23.976 -31.621 1.00 73.69 392 ASP A O 1
ATOM 2917 N N . THR A 1 393 ? 29.708 23.497 -30.098 1.00 76.44 393 THR A N 1
ATOM 2918 C CA . THR A 1 393 ? 30.840 24.099 -30.815 1.00 76.44 393 THR A CA 1
ATOM 2919 C C . THR A 1 393 ? 31.976 23.083 -30.866 1.00 76.44 393 THR A C 1
ATOM 2921 O O . THR A 1 393 ? 32.328 22.574 -29.803 1.00 76.44 393 THR A O 1
ATOM 2924 N N . PRO A 1 394 ? 32.573 22.787 -32.040 1.00 76.94 394 PRO A N 1
ATOM 2925 C CA . PRO A 1 394 ? 33.670 21.828 -32.144 1.00 76.94 394 PRO A CA 1
ATOM 2926 C C . PRO A 1 394 ? 34.862 22.174 -31.236 1.00 76.94 394 PRO A C 1
ATOM 2928 O O . PRO A 1 394 ? 35.676 23.043 -31.553 1.00 76.94 394 PRO A O 1
ATOM 2931 N N . GLY A 1 395 ? 34.950 21.487 -30.096 1.00 78.06 395 GLY A N 1
ATOM 2932 C CA . GLY A 1 395 ? 36.039 21.601 -29.126 1.00 78.06 395 GLY A CA 1
ATOM 2933 C C . GLY A 1 395 ? 37.253 20.794 -29.569 1.00 78.06 395 GLY A C 1
ATOM 2934 O O . GLY A 1 395 ? 37.178 20.034 -30.533 1.00 78.06 395 GLY A O 1
ATOM 2935 N N . LYS A 1 396 ? 38.388 20.926 -28.875 1.00 84.88 396 LYS A N 1
ATOM 2936 C CA . LYS A 1 396 ? 39.549 20.086 -29.199 1.00 84.88 396 LYS A CA 1
ATOM 2937 C C . LYS A 1 396 ? 39.204 18.608 -28.997 1.00 84.88 396 LYS A C 1
ATOM 2939 O O . LYS A 1 396 ? 38.435 18.272 -28.101 1.00 84.88 396 LYS A O 1
ATOM 2944 N N . LEU A 1 397 ? 39.824 17.723 -29.777 1.00 83.00 397 LEU A N 1
ATOM 2945 C CA . LEU A 1 397 ? 39.588 16.278 -29.676 1.00 83.00 397 LEU A CA 1
ATOM 2946 C C . LEU A 1 397 ? 39.907 15.700 -28.280 1.00 83.00 397 LEU A C 1
ATOM 2948 O O . LEU A 1 397 ? 39.278 14.731 -27.882 1.00 83.00 397 LEU A O 1
ATOM 2952 N N . ASP A 1 398 ? 40.838 16.307 -27.539 1.00 83.06 398 ASP A N 1
ATOM 2953 C CA . ASP A 1 398 ? 41.207 15.965 -26.154 1.00 83.06 398 ASP A CA 1
ATOM 2954 C C . ASP A 1 398 ? 40.364 16.694 -25.082 1.00 83.06 398 ASP A C 1
ATOM 2956 O O . ASP A 1 398 ? 40.493 16.426 -23.888 1.00 83.06 398 ASP A O 1
ATOM 2960 N N . SER A 1 399 ? 39.493 17.627 -25.479 1.00 86.62 399 SER A N 1
ATOM 2961 C CA . SER A 1 399 ? 38.771 18.527 -24.574 1.00 86.62 399 SER A CA 1
ATOM 2962 C C . SER A 1 399 ? 37.373 18.853 -25.111 1.00 86.62 399 SER A C 1
ATOM 2964 O O . SER A 1 399 ? 37.112 19.943 -25.633 1.00 86.62 399 SER A O 1
ATOM 2966 N N . ILE A 1 400 ? 36.451 17.893 -24.975 1.00 90.06 400 ILE A N 1
ATOM 2967 C CA . ILE A 1 400 ? 35.031 18.110 -25.288 1.00 90.06 400 ILE A CA 1
ATOM 2968 C C . ILE A 1 400 ? 34.322 18.820 -24.129 1.00 90.06 400 ILE A C 1
ATOM 2970 O O . ILE A 1 400 ? 34.673 18.642 -22.961 1.00 90.06 400 ILE A O 1
ATOM 2974 N N . SER A 1 401 ? 33.324 19.646 -24.443 1.00 90.94 401 SER A N 1
ATOM 2975 C CA . SER A 1 401 ? 32.476 20.326 -23.455 1.00 90.94 401 SER A CA 1
ATOM 2976 C C . SER A 1 401 ? 31.049 20.445 -23.991 1.00 90.94 401 SER A C 1
ATOM 2978 O O . SER A 1 401 ? 30.873 20.714 -25.178 1.00 90.94 401 SER A O 1
ATOM 2980 N N . GLY A 1 402 ? 30.038 20.233 -23.150 1.00 92.12 402 GLY A N 1
ATOM 2981 C CA . GLY A 1 402 ? 28.645 20.148 -23.587 1.00 92.12 402 GLY A CA 1
ATOM 2982 C C . GLY A 1 402 ? 27.691 19.620 -22.516 1.00 92.12 402 GLY A C 1
ATOM 2983 O O . GLY A 1 402 ? 28.083 19.387 -21.371 1.00 92.12 402 GLY A O 1
ATOM 2984 N N . GLN A 1 403 ? 26.431 19.409 -22.895 1.00 92.06 403 GLN A N 1
ATOM 2985 C CA . GLN A 1 403 ? 25.406 18.804 -22.036 1.00 92.06 403 GLN A CA 1
ATOM 2986 C C . GLN A 1 403 ? 25.031 17.416 -22.551 1.00 92.06 403 GLN A C 1
ATOM 2988 O O . GLN A 1 403 ? 24.998 17.192 -23.760 1.00 92.06 403 GLN A O 1
ATOM 2993 N N . GLY A 1 404 ? 24.752 16.473 -21.654 1.00 91.56 404 GLY A N 1
ATOM 2994 C CA . GLY A 1 404 ? 24.460 15.096 -22.042 1.00 91.56 404 GLY A CA 1
ATOM 2995 C C . GLY A 1 404 ? 23.465 14.371 -21.151 1.00 91.56 404 GLY A C 1
ATOM 2996 O O . GLY A 1 404 ? 23.239 14.747 -20.001 1.00 91.56 404 GLY A O 1
ATOM 2997 N N . THR A 1 405 ? 22.903 13.296 -21.699 1.00 92.56 405 THR A N 1
ATOM 2998 C CA . THR A 1 405 ? 22.119 12.304 -20.962 1.00 92.56 405 THR A CA 1
ATOM 2999 C C . THR A 1 405 ? 22.959 11.043 -20.828 1.00 92.56 405 THR A C 1
ATOM 3001 O O . THR A 1 405 ? 23.349 10.431 -21.825 1.00 92.56 405 THR A O 1
ATOM 3004 N N . LEU A 1 406 ? 23.253 10.673 -19.588 1.00 92.94 406 LEU A N 1
ATOM 3005 C CA . LEU A 1 406 ? 24.110 9.557 -19.214 1.00 92.94 406 LEU A CA 1
ATOM 3006 C C . LEU A 1 406 ? 23.314 8.509 -18.419 1.00 92.94 406 LEU A C 1
ATOM 3008 O O . LEU A 1 406 ? 22.241 8.790 -17.885 1.00 92.94 406 LEU A O 1
ATOM 3012 N N . ARG A 1 407 ? 23.842 7.289 -18.345 1.00 92.75 407 ARG A N 1
ATOM 3013 C CA . ARG A 1 407 ? 23.272 6.148 -17.625 1.00 92.75 407 ARG A CA 1
ATOM 3014 C C . ARG A 1 407 ? 24.384 5.413 -16.882 1.00 92.75 407 ARG A C 1
ATOM 3016 O O . ARG A 1 407 ? 25.405 5.099 -17.496 1.00 92.75 407 ARG A O 1
ATOM 3023 N N . LEU A 1 408 ? 24.171 5.091 -15.604 1.00 92.69 408 LEU A N 1
ATOM 3024 C CA . LEU A 1 408 ? 25.053 4.168 -14.882 1.00 92.69 408 LEU A CA 1
ATOM 3025 C C . LEU A 1 408 ? 24.897 2.753 -15.461 1.00 92.69 408 LEU A C 1
ATOM 3027 O O . LEU A 1 408 ? 23.788 2.212 -15.492 1.00 92.69 408 LEU A O 1
ATOM 3031 N N . VAL A 1 409 ? 25.999 2.165 -15.922 1.00 92.75 409 VAL A N 1
ATOM 3032 C CA . VAL A 1 409 ? 26.069 0.778 -16.423 1.00 92.75 409 VAL A CA 1
ATOM 3033 C C . VAL A 1 409 ? 26.742 -0.184 -15.446 1.00 92.75 409 VAL A C 1
ATOM 3035 O O . VAL A 1 409 ? 26.562 -1.388 -15.582 1.00 92.75 409 VAL A O 1
ATOM 3038 N N . ASP A 1 410 ? 27.433 0.351 -14.442 1.00 92.50 410 ASP A N 1
ATOM 3039 C CA . ASP A 1 410 ? 27.938 -0.364 -13.268 1.00 92.50 410 ASP A CA 1
ATOM 3040 C C . ASP A 1 410 ? 27.680 0.497 -12.011 1.00 92.50 410 ASP A C 1
ATOM 3042 O O . ASP A 1 410 ? 27.177 1.622 -12.116 1.00 92.50 410 ASP A O 1
ATOM 3046 N N . GLU A 1 411 ? 27.972 -0.020 -10.821 1.00 92.12 411 GLU A N 1
ATOM 3047 C CA . GLU A 1 411 ? 27.823 0.717 -9.562 1.00 92.12 411 GLU A CA 1
ATOM 3048 C C . GLU A 1 411 ? 28.991 1.682 -9.305 1.00 92.12 411 GLU A C 1
ATOM 3050 O O . GLU A 1 411 ? 30.153 1.377 -9.578 1.00 92.12 411 GLU A O 1
ATOM 3055 N N . LYS A 1 412 ? 28.703 2.851 -8.718 1.00 91.06 412 LYS A N 1
ATOM 3056 C CA . LYS A 1 412 ? 29.726 3.851 -8.363 1.00 91.06 412 LYS A CA 1
ATOM 3057 C C . LYS A 1 412 ? 29.581 4.284 -6.912 1.00 91.06 412 LYS A C 1
ATOM 3059 O O . LYS A 1 412 ? 28.543 4.808 -6.513 1.00 91.06 412 LYS A O 1
ATOM 3064 N N . LYS A 1 413 ? 30.645 4.102 -6.129 1.00 90.50 413 LYS A N 1
ATOM 3065 C CA . LYS A 1 413 ? 30.750 4.693 -4.791 1.00 90.50 413 LYS A CA 1
ATOM 3066 C C . LYS A 1 413 ? 31.079 6.181 -4.877 1.00 90.50 413 LYS A C 1
ATOM 3068 O O . LYS A 1 413 ? 31.925 6.570 -5.681 1.00 90.50 413 LYS A O 1
ATOM 3073 N N . VAL A 1 414 ? 30.426 6.976 -4.034 1.00 90.25 414 VAL A N 1
ATOM 3074 C CA . VAL A 1 414 ? 30.627 8.422 -3.884 1.00 90.25 414 VAL A CA 1
ATOM 3075 C C . VAL A 1 414 ? 30.949 8.685 -2.410 1.00 90.25 414 VAL A C 1
ATOM 3077 O O . VAL A 1 414 ? 30.076 8.669 -1.539 1.00 90.25 414 VAL A O 1
ATOM 3080 N N . GLY A 1 415 ? 32.243 8.821 -2.115 1.00 86.75 415 GLY A N 1
ATOM 3081 C CA . GLY A 1 415 ? 32.769 8.680 -0.755 1.00 86.75 415 GLY A CA 1
ATOM 3082 C C . GLY A 1 415 ? 32.562 7.273 -0.171 1.00 86.75 415 GLY A C 1
ATOM 3083 O O . GLY A 1 415 ? 32.297 6.309 -0.890 1.00 86.75 415 GLY A O 1
ATOM 3084 N N . ASP A 1 416 ? 32.687 7.154 1.152 1.00 86.81 416 ASP A N 1
ATOM 3085 C CA . ASP A 1 416 ? 32.680 5.850 1.834 1.00 86.81 416 ASP A CA 1
ATOM 3086 C C . ASP A 1 416 ? 31.283 5.211 1.934 1.00 86.81 416 ASP A C 1
ATOM 3088 O O . ASP A 1 416 ? 31.166 3.983 1.954 1.00 86.81 416 ASP A O 1
ATOM 3092 N N . LYS A 1 417 ? 30.232 6.045 2.003 1.00 90.12 417 LYS A N 1
ATOM 3093 C CA . LYS A 1 417 ? 28.867 5.635 2.382 1.00 90.12 417 LYS A CA 1
ATOM 3094 C C . LYS A 1 417 ? 27.874 5.529 1.224 1.00 90.12 417 LYS A C 1
ATOM 3096 O O . LYS A 1 417 ? 27.009 4.663 1.270 1.00 90.12 417 LYS A O 1
ATOM 3101 N N . VAL A 1 418 ? 27.945 6.391 0.209 1.00 93.00 418 VAL A N 1
ATOM 3102 C CA . VAL A 1 418 ? 26.942 6.421 -0.874 1.00 93.00 418 VAL A CA 1
ATOM 3103 C C . VAL A 1 418 ? 27.360 5.466 -1.990 1.00 93.00 418 VAL A C 1
ATOM 3105 O O . V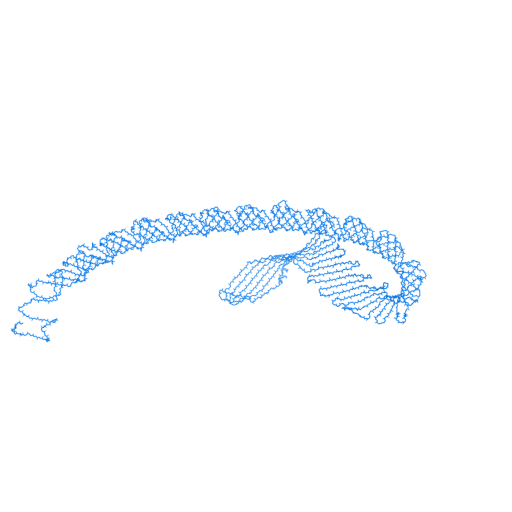AL A 1 418 ? 28.479 5.556 -2.490 1.00 93.00 418 VAL A O 1
ATOM 3108 N N . THR A 1 419 ? 26.462 4.578 -2.421 1.00 93.06 419 THR A N 1
ATOM 3109 C CA . THR A 1 419 ? 26.662 3.724 -3.605 1.00 93.06 419 THR A CA 1
ATOM 3110 C C . THR A 1 419 ? 25.531 3.951 -4.602 1.00 93.06 419 THR A C 1
ATOM 3112 O O . THR A 1 419 ? 24.384 3.593 -4.339 1.00 93.06 419 THR A O 1
ATOM 3115 N N . LEU A 1 420 ? 25.843 4.540 -5.756 1.00 92.62 420 LEU A N 1
ATOM 3116 C CA . LEU A 1 420 ? 24.901 4.713 -6.860 1.00 92.62 420 LEU A CA 1
ATOM 3117 C C . LEU A 1 420 ? 24.740 3.391 -7.615 1.00 92.62 420 LEU A C 1
ATOM 3119 O O . LEU A 1 420 ? 25.728 2.771 -8.013 1.00 92.62 420 LEU A O 1
ATOM 3123 N N . ARG A 1 421 ? 23.489 2.967 -7.816 1.00 92.44 421 ARG A N 1
ATOM 3124 C CA . ARG A 1 421 ? 23.128 1.682 -8.427 1.00 92.44 421 ARG A CA 1
ATOM 3125 C C . ARG A 1 421 ? 22.982 1.806 -9.951 1.00 92.44 421 ARG A C 1
ATOM 3127 O O . ARG A 1 421 ? 22.482 2.813 -10.472 1.00 92.44 421 ARG A O 1
ATOM 3134 N N . GLN A 1 422 ? 23.359 0.738 -10.654 1.00 92.19 422 GLN A N 1
ATOM 3135 C CA . GLN A 1 422 ? 23.217 0.586 -12.108 1.00 92.19 422 GLN A CA 1
ATOM 3136 C C . GLN A 1 422 ? 21.778 0.818 -12.622 1.00 92.19 422 GLN A C 1
ATOM 3138 O O . GLN A 1 422 ? 20.789 0.615 -11.914 1.00 92.19 422 GLN A O 1
ATOM 3143 N N . GLY A 1 423 ? 21.655 1.230 -13.886 1.00 85.56 423 GLY A N 1
ATOM 3144 C CA . GLY A 1 423 ? 20.375 1.487 -14.560 1.00 85.56 423 GLY A CA 1
ATOM 3145 C C . GLY A 1 423 ? 19.751 2.859 -14.274 1.00 85.56 423 GLY A C 1
ATOM 3146 O O . GLY A 1 423 ? 18.714 3.181 -14.851 1.00 85.56 423 GLY A O 1
ATOM 3147 N N . SER A 1 424 ? 20.379 3.669 -13.421 1.00 89.38 424 SER A N 1
ATOM 3148 C CA . SER A 1 424 ? 20.000 5.060 -13.144 1.00 89.38 424 SER A CA 1
ATOM 3149 C C . SER A 1 424 ? 20.336 5.993 -14.316 1.00 89.38 424 SER A C 1
ATOM 3151 O O . SER A 1 424 ? 21.336 5.772 -15.004 1.00 89.38 424 SER A O 1
ATOM 3153 N N . PHE A 1 425 ? 19.545 7.053 -14.515 1.00 87.56 425 PHE A N 1
ATOM 3154 C CA . PHE A 1 425 ? 19.736 8.052 -15.578 1.00 87.56 425 PHE A CA 1
ATOM 3155 C C . PHE A 1 425 ? 20.142 9.414 -15.004 1.00 87.56 425 PHE A C 1
ATOM 3157 O O . PHE A 1 425 ? 19.709 9.799 -13.924 1.00 87.56 425 PHE A O 1
ATOM 3164 N N . LEU A 1 426 ? 20.972 10.143 -15.747 1.00 89.06 426 LEU A N 1
ATOM 3165 C CA . LEU A 1 426 ? 21.641 11.367 -15.312 1.00 89.06 426 LEU A CA 1
ATOM 3166 C C . LEU A 1 426 ? 21.595 12.427 -16.416 1.00 89.06 426 LEU A C 1
ATOM 3168 O O . LEU A 1 426 ? 21.918 12.140 -17.570 1.00 89.06 426 LEU A O 1
ATOM 3172 N N . ALA A 1 427 ? 21.294 13.671 -16.058 1.00 90.56 427 ALA A N 1
ATOM 3173 C CA . ALA A 1 427 ? 21.672 14.837 -16.850 1.00 90.56 427 ALA A CA 1
ATOM 3174 C C . ALA A 1 427 ? 23.066 15.300 -16.399 1.00 90.56 427 ALA A C 1
ATOM 3176 O O . ALA A 1 427 ? 23.299 15.457 -15.202 1.00 90.56 427 ALA A O 1
ATOM 3177 N N . ALA A 1 428 ? 23.997 15.521 -17.329 1.00 91.25 428 ALA A N 1
ATOM 3178 C CA . ALA A 1 428 ? 25.390 15.842 -17.014 1.00 91.25 428 ALA A CA 1
ATOM 3179 C C . ALA A 1 428 ? 25.906 17.069 -17.780 1.00 91.25 428 ALA A C 1
ATOM 3181 O O . ALA A 1 428 ? 25.608 17.257 -18.960 1.00 91.25 428 ALA A O 1
ATOM 3182 N N . THR A 1 429 ? 26.732 17.878 -17.110 1.00 91.12 429 THR A N 1
ATOM 3183 C CA . THR A 1 429 ? 27.524 18.956 -17.722 1.00 91.12 429 THR A CA 1
ATOM 3184 C C . THR A 1 429 ? 28.974 18.501 -17.848 1.00 91.12 429 THR A C 1
ATOM 3186 O O . THR A 1 429 ? 29.701 18.400 -16.853 1.00 91.12 429 THR A O 1
ATOM 3189 N N . VAL A 1 430 ? 29.395 18.240 -19.083 1.00 90.50 430 VAL A N 1
ATOM 3190 C CA . VAL A 1 430 ? 30.767 17.850 -19.410 1.00 90.50 430 VAL A CA 1
ATOM 3191 C C . VAL A 1 430 ? 31.578 19.101 -19.728 1.00 90.50 430 VAL A C 1
ATOM 3193 O O . VAL A 1 430 ? 31.142 19.923 -20.534 1.00 90.50 430 VAL A O 1
ATOM 3196 N N . ALA A 1 431 ? 32.760 19.255 -19.134 1.00 89.38 431 ALA A N 1
ATOM 3197 C CA . ALA A 1 431 ? 33.678 20.337 -19.484 1.00 89.38 431 ALA A CA 1
ATOM 3198 C C . ALA A 1 431 ? 35.140 19.887 -19.411 1.00 89.38 431 ALA A C 1
ATOM 3200 O O . ALA A 1 431 ? 35.594 19.362 -18.398 1.00 89.38 431 ALA A O 1
ATOM 3201 N N . ASN A 1 432 ? 35.889 20.141 -20.484 1.00 88.50 432 ASN A N 1
ATOM 3202 C CA . ASN A 1 432 ? 37.260 19.662 -20.692 1.00 88.50 432 ASN A CA 1
ATOM 3203 C C . ASN A 1 432 ? 37.415 18.143 -20.493 1.00 88.50 432 ASN A C 1
ATOM 3205 O O . ASN A 1 432 ? 38.273 17.699 -19.723 1.00 88.50 432 ASN A O 1
ATOM 3209 N N . SER A 1 433 ? 36.557 17.371 -21.172 1.00 89.12 433 SER A N 1
ATOM 3210 C CA . SER A 1 433 ? 36.487 15.906 -21.074 1.00 89.12 433 SER A CA 1
ATOM 3211 C C . SER A 1 433 ? 36.367 15.434 -19.617 1.00 89.12 433 SER A C 1
ATOM 3213 O O . SER A 1 433 ? 37.121 14.576 -19.178 1.00 89.12 433 SER A O 1
ATOM 3215 N N . ASP A 1 434 ? 35.460 16.034 -18.839 1.00 88.56 434 ASP A N 1
ATOM 3216 C CA . ASP A 1 434 ? 35.249 15.696 -17.425 1.00 88.56 434 ASP A CA 1
ATOM 3217 C C . ASP A 1 434 ? 33.805 15.956 -16.976 1.00 88.56 434 ASP A C 1
ATOM 3219 O O . ASP A 1 434 ? 33.178 16.903 -17.462 1.00 88.56 434 ASP A O 1
ATOM 3223 N N . ILE A 1 435 ? 33.268 15.152 -16.052 1.00 89.69 435 ILE A N 1
ATOM 3224 C CA . ILE A 1 435 ? 31.897 15.321 -15.534 1.00 89.69 435 ILE A CA 1
ATOM 3225 C C . ILE A 1 435 ? 31.932 16.329 -14.383 1.00 89.69 435 ILE A C 1
ATOM 3227 O O . ILE A 1 435 ? 32.207 15.990 -13.237 1.00 89.69 435 ILE A O 1
ATOM 3231 N N . THR A 1 436 ? 31.655 17.596 -14.696 1.00 87.31 436 THR A N 1
ATOM 3232 C CA . THR A 1 436 ? 31.778 18.694 -13.718 1.00 87.31 436 THR A CA 1
ATOM 3233 C C . THR A 1 436 ? 30.551 18.886 -12.833 1.00 87.31 436 THR A C 1
ATOM 3235 O O . THR A 1 436 ? 30.684 19.371 -11.713 1.00 87.31 436 THR A O 1
ATOM 3238 N N . ARG A 1 437 ? 29.359 18.537 -13.334 1.00 86.62 437 ARG A N 1
ATOM 3239 C CA . ARG A 1 437 ? 28.082 18.560 -12.600 1.00 86.62 437 ARG A CA 1
ATOM 3240 C C . ARG A 1 437 ? 27.165 17.478 -13.154 1.00 86.62 437 ARG A C 1
ATOM 3242 O O . ARG A 1 437 ? 27.167 17.240 -14.366 1.00 86.62 437 ARG A O 1
ATOM 3249 N N . TRP A 1 438 ? 26.332 16.903 -12.299 1.00 90.81 438 TRP A N 1
ATOM 3250 C CA . TRP A 1 438 ? 25.261 15.977 -12.681 1.00 90.81 438 TRP A CA 1
ATOM 3251 C C . TRP A 1 438 ? 23.990 16.212 -11.857 1.00 90.81 438 TRP A C 1
ATOM 3253 O O . TRP A 1 438 ? 24.053 16.835 -10.802 1.00 90.81 438 TRP A O 1
ATOM 3263 N N . ALA A 1 439 ? 22.842 15.776 -12.376 1.00 89.75 439 ALA A N 1
ATOM 3264 C CA . ALA A 1 439 ? 21.526 15.930 -11.758 1.00 89.75 439 ALA A CA 1
ATOM 3265 C C . ALA A 1 439 ? 20.543 14.848 -12.250 1.00 89.75 439 ALA A C 1
ATOM 3267 O O . ALA A 1 439 ? 20.760 14.240 -13.305 1.00 89.75 439 ALA A O 1
ATOM 3268 N N . GLY A 1 440 ? 19.434 14.660 -11.530 1.00 89.75 440 GLY A N 1
ATOM 3269 C CA . GLY A 1 440 ? 18.359 13.715 -11.867 1.00 89.75 440 GLY A CA 1
ATOM 3270 C C . GLY A 1 440 ? 18.229 12.529 -10.905 1.00 89.75 440 GLY A C 1
ATOM 3271 O O . GLY A 1 440 ? 19.034 12.356 -9.991 1.00 89.75 440 GLY A O 1
ATOM 3272 N N . THR A 1 441 ? 17.183 11.725 -11.105 1.00 90.00 441 THR A N 1
ATOM 3273 C CA . THR A 1 441 ? 16.795 10.630 -10.206 1.00 90.00 441 THR A CA 1
ATOM 3274 C C . THR A 1 441 ? 17.696 9.404 -10.361 1.00 90.00 441 THR A C 1
ATOM 3276 O O . THR A 1 441 ? 17.663 8.710 -11.384 1.00 90.00 441 THR A O 1
ATOM 3279 N N . VAL A 1 442 ? 18.446 9.075 -9.311 1.00 92.62 442 VAL A N 1
ATOM 3280 C CA . VAL A 1 442 ? 19.278 7.867 -9.233 1.00 92.62 442 VAL A CA 1
ATOM 3281 C C . VAL A 1 442 ? 18.754 6.888 -8.188 1.00 92.62 442 VAL A C 1
ATOM 3283 O O . VAL A 1 442 ? 18.234 7.280 -7.144 1.00 92.62 442 VAL A O 1
ATOM 3286 N N . LYS A 1 443 ? 18.914 5.589 -8.449 1.00 93.00 443 LYS A N 1
ATOM 3287 C CA . LYS A 1 443 ? 18.824 4.559 -7.410 1.00 93.00 443 LYS A CA 1
ATOM 3288 C C . LYS A 1 443 ? 20.128 4.548 -6.621 1.00 93.00 443 LYS A C 1
ATOM 3290 O O . LYS A 1 443 ? 21.204 4.591 -7.221 1.00 93.00 443 LYS A O 1
ATOM 3295 N N . PHE A 1 444 ? 20.047 4.445 -5.302 1.00 94.75 444 PHE A N 1
ATOM 3296 C CA . PHE A 1 444 ? 21.229 4.425 -4.445 1.00 94.75 444 PHE A CA 1
ATOM 3297 C C . PHE A 1 444 ? 21.027 3.566 -3.194 1.00 94.75 444 PHE A C 1
ATOM 3299 O O . PHE A 1 444 ? 19.896 3.310 -2.778 1.00 94.75 444 PHE A O 1
ATOM 3306 N N . GLY A 1 445 ? 22.145 3.156 -2.601 1.00 92.62 445 GLY A N 1
ATOM 3307 C CA . GLY A 1 445 ? 22.229 2.735 -1.208 1.00 92.62 445 GLY A CA 1
ATOM 3308 C C . GLY A 1 445 ? 23.083 3.708 -0.392 1.00 92.62 445 GLY A C 1
ATOM 3309 O O . GLY A 1 445 ? 23.961 4.385 -0.943 1.00 92.62 445 GLY A O 1
ATOM 3310 N N . PHE A 1 446 ? 22.832 3.771 0.914 1.00 92.44 446 PHE A N 1
ATOM 3311 C CA . PHE A 1 446 ? 23.653 4.509 1.877 1.00 92.44 446 PHE A CA 1
ATOM 3312 C C . PHE A 1 446 ? 24.045 3.588 3.034 1.00 92.44 446 PHE A C 1
ATOM 3314 O O . PHE A 1 446 ? 23.192 2.920 3.624 1.00 92.44 446 PHE A O 1
ATOM 3321 N N . ASP A 1 447 ? 25.354 3.534 3.299 1.00 88.94 447 ASP A N 1
ATOM 3322 C CA . ASP A 1 447 ? 26.001 2.424 4.002 1.00 88.94 447 ASP A CA 1
ATOM 3323 C C . ASP A 1 447 ? 25.520 1.076 3.417 1.00 88.94 447 ASP A C 1
ATOM 3325 O O . ASP A 1 447 ? 25.480 0.909 2.196 1.00 88.94 447 ASP A O 1
ATOM 3329 N N . ASP A 1 448 ? 25.167 0.109 4.261 1.00 88.75 448 ASP A N 1
ATOM 3330 C CA . ASP A 1 448 ? 24.593 -1.183 3.883 1.00 88.75 448 ASP A CA 1
ATOM 3331 C C . ASP A 1 448 ? 23.186 -1.410 4.471 1.00 88.75 448 ASP A C 1
ATOM 3333 O O . ASP A 1 448 ? 22.685 -2.535 4.431 1.00 88.75 448 ASP A O 1
ATOM 3337 N N . PHE A 1 449 ? 22.563 -0.354 5.014 1.00 91.25 449 PHE A N 1
ATOM 3338 C CA . PHE A 1 449 ? 21.282 -0.401 5.731 1.00 91.25 449 PHE A CA 1
ATOM 3339 C C . PHE A 1 449 ? 20.179 0.500 5.146 1.00 91.25 449 PHE A C 1
ATOM 3341 O O . PHE A 1 449 ? 19.039 0.409 5.597 1.00 91.25 449 PHE A O 1
ATOM 3348 N N . ILE A 1 450 ? 20.466 1.315 4.124 1.00 91.81 450 ILE A N 1
ATOM 3349 C CA . ILE A 1 450 ? 19.469 2.114 3.389 1.00 91.81 450 ILE A CA 1
ATOM 3350 C C . ILE A 1 450 ? 19.500 1.764 1.901 1.00 91.81 450 ILE A C 1
ATOM 3352 O O . ILE A 1 450 ? 20.580 1.751 1.309 1.00 91.81 450 ILE A O 1
ATOM 3356 N N . GLU A 1 451 ? 18.329 1.623 1.273 1.00 92.81 451 GLU A N 1
ATOM 3357 C CA . GLU A 1 451 ? 18.178 1.735 -0.186 1.00 92.81 451 GLU A CA 1
ATOM 3358 C C . GLU A 1 451 ? 17.000 2.643 -0.574 1.00 92.81 451 GLU A C 1
ATOM 3360 O O . GLU A 1 451 ? 16.013 2.766 0.157 1.00 92.81 451 GLU A O 1
ATOM 3365 N N . GLY A 1 452 ? 17.089 3.286 -1.743 1.00 93.38 452 GLY A N 1
ATOM 3366 C CA . GLY A 1 452 ? 16.001 4.112 -2.263 1.00 93.38 452 GLY A CA 1
ATOM 3367 C C . GLY A 1 452 ? 16.327 4.891 -3.536 1.00 93.38 452 GLY A C 1
ATOM 3368 O O . GLY A 1 452 ? 17.155 4.484 -4.359 1.00 93.38 452 GLY A O 1
ATOM 3369 N N . GLN A 1 453 ? 15.637 6.019 -3.700 1.00 93.75 453 GLN A N 1
ATOM 3370 C CA . GLN A 1 453 ? 15.803 6.962 -4.806 1.00 93.75 453 GLN A CA 1
ATOM 3371 C C . GLN A 1 453 ? 16.288 8.317 -4.287 1.00 93.75 453 GLN A C 1
ATOM 3373 O O . GLN A 1 453 ? 15.828 8.786 -3.248 1.00 93.75 453 GLN A O 1
ATOM 3378 N N . LEU A 1 454 ? 17.213 8.931 -5.022 1.00 93.62 454 LEU A N 1
ATOM 3379 C CA . LEU A 1 454 ? 17.810 10.232 -4.737 1.00 93.62 454 LEU A CA 1
ATOM 3380 C C . LEU A 1 454 ? 17.674 11.115 -5.978 1.00 93.62 454 LEU A C 1
ATOM 3382 O O . LEU A 1 454 ? 18.214 10.797 -7.037 1.00 93.62 454 LEU A O 1
ATOM 3386 N N . ASP A 1 455 ? 16.958 12.224 -5.842 1.00 92.50 455 ASP A N 1
ATOM 3387 C CA . ASP A 1 455 ? 16.870 13.271 -6.853 1.00 92.50 455 ASP A CA 1
ATOM 3388 C C . ASP A 1 455 ? 18.062 14.216 -6.688 1.00 92.50 455 ASP A C 1
ATOM 3390 O O . ASP A 1 455 ? 18.056 15.101 -5.829 1.00 92.50 455 ASP A O 1
ATOM 3394 N N . LEU A 1 456 ? 19.104 14.001 -7.500 1.00 91.75 456 LEU A N 1
ATOM 3395 C CA . LEU A 1 456 ? 20.325 14.805 -7.480 1.00 91.75 456 LEU A CA 1
ATOM 3396 C C . LEU A 1 456 ? 20.044 16.228 -7.971 1.00 91.75 456 LEU A C 1
ATOM 3398 O O . LEU A 1 456 ? 19.605 16.429 -9.111 1.00 91.75 456 LEU A O 1
ATOM 3402 N N . ASP A 1 457 ? 20.366 17.212 -7.135 1.00 86.25 457 ASP A N 1
ATOM 3403 C CA . ASP A 1 457 ? 20.377 18.624 -7.495 1.00 86.25 457 ASP A CA 1
ATOM 3404 C C . ASP A 1 457 ? 21.721 19.051 -8.115 1.00 86.25 457 ASP A C 1
ATOM 3406 O O . ASP A 1 457 ? 22.718 18.324 -8.114 1.00 86.25 457 ASP A O 1
ATOM 3410 N N . GLY A 1 458 ? 21.752 20.272 -8.656 1.00 77.69 458 GLY A N 1
ATOM 3411 C CA . GLY A 1 458 ? 22.907 20.801 -9.381 1.00 77.69 458 GLY A CA 1
ATOM 3412 C C . GLY A 1 458 ? 24.173 21.061 -8.549 1.00 77.69 458 GLY A C 1
ATOM 3413 O O . GLY A 1 458 ? 25.167 21.502 -9.133 1.00 77.69 458 GLY A O 1
ATOM 3414 N N . GLY A 1 459 ? 24.169 20.865 -7.230 1.00 81.31 459 GLY A N 1
ATOM 3415 C CA . GLY A 1 459 ? 25.372 20.861 -6.389 1.00 81.31 459 GLY A CA 1
ATOM 3416 C C . GLY A 1 459 ? 26.191 19.567 -6.489 1.00 81.31 459 GLY A C 1
ATOM 3417 O O . GLY A 1 459 ? 27.359 19.554 -6.100 1.00 81.31 459 GLY A O 1
ATOM 3418 N N . SER A 1 460 ? 25.616 18.506 -7.060 1.00 87.69 460 SER A N 1
ATOM 3419 C CA . SER A 1 460 ? 26.240 17.185 -7.124 1.00 87.69 460 SER A CA 1
ATOM 3420 C C . SER A 1 460 ? 27.431 17.127 -8.100 1.00 87.69 460 SER A C 1
ATOM 3422 O O . SER A 1 460 ? 27.390 17.674 -9.209 1.00 87.69 460 SER A O 1
ATOM 3424 N N . SER A 1 461 ? 28.474 16.393 -7.706 1.00 86.56 461 SER A N 1
ATOM 3425 C CA . SER A 1 461 ? 29.708 16.111 -8.456 1.00 86.56 461 SER A CA 1
ATOM 3426 C C . SER A 1 461 ? 30.091 14.624 -8.346 1.00 86.56 461 SER A C 1
ATOM 3428 O O . SER A 1 461 ? 29.423 13.865 -7.649 1.00 86.56 461 SER A O 1
ATOM 3430 N N . LEU A 1 462 ? 31.171 14.185 -9.000 1.00 82.69 462 LEU A N 1
ATOM 3431 C CA . LEU A 1 462 ? 31.632 12.790 -8.912 1.00 82.69 462 LEU A CA 1
ATOM 3432 C C . LEU A 1 462 ? 32.000 12.340 -7.484 1.00 82.69 462 LEU A C 1
ATOM 3434 O O . LEU A 1 462 ? 31.883 11.154 -7.181 1.00 82.69 462 LEU A O 1
ATOM 3438 N N . ASP A 1 463 ? 32.398 13.278 -6.619 1.00 85.31 463 ASP A N 1
ATOM 3439 C CA . ASP A 1 463 ? 32.802 13.024 -5.230 1.00 85.31 463 ASP A CA 1
ATOM 3440 C C . ASP A 1 463 ? 31.713 13.403 -4.202 1.00 85.31 463 ASP A C 1
ATOM 3442 O O . ASP A 1 463 ? 31.868 13.135 -3.009 1.00 85.31 463 ASP A O 1
ATOM 3446 N N . THR A 1 464 ? 30.609 14.030 -4.637 1.00 89.38 464 THR A N 1
ATOM 3447 C CA . THR A 1 464 ? 29.552 14.562 -3.755 1.00 89.38 464 THR A CA 1
ATOM 3448 C C . THR A 1 464 ? 28.149 14.422 -4.342 1.00 89.38 464 THR A C 1
ATOM 3450 O O . THR A 1 464 ? 27.895 14.803 -5.482 1.00 89.38 464 THR A O 1
ATOM 3453 N N . VAL A 1 465 ? 27.187 13.994 -3.530 1.00 90.88 465 VAL A N 1
ATOM 3454 C CA . VAL A 1 465 ? 25.755 14.077 -3.838 1.00 90.88 465 VAL A CA 1
ATOM 3455 C C . VAL A 1 465 ? 25.073 15.152 -2.990 1.00 90.88 465 VAL A C 1
ATOM 3457 O O . VAL A 1 465 ? 25.325 15.279 -1.793 1.00 90.88 465 VAL A O 1
ATOM 3460 N N . SER A 1 466 ? 24.185 15.918 -3.610 1.00 90.75 466 SER A N 1
ATOM 3461 C CA . SER A 1 466 ? 23.268 16.845 -2.946 1.00 90.75 466 SER A CA 1
ATOM 3462 C C . SER A 1 466 ? 21.881 16.714 -3.562 1.00 90.75 466 SER A C 1
ATOM 3464 O O . SER A 1 466 ? 21.751 16.489 -4.768 1.00 90.75 466 SER A O 1
ATOM 3466 N N . GLY A 1 467 ? 20.844 16.793 -2.733 1.00 92.31 467 GLY A N 1
ATOM 3467 C CA . GLY A 1 467 ? 19.464 16.655 -3.187 1.00 92.31 467 GLY A CA 1
ATOM 3468 C C . GLY A 1 467 ? 18.554 15.977 -2.170 1.00 92.31 467 GLY A C 1
ATOM 3469 O O . GLY A 1 467 ? 18.866 15.899 -0.980 1.00 92.31 467 GLY A O 1
ATOM 3470 N N . PHE A 1 468 ? 17.413 15.488 -2.649 1.00 92.69 468 PHE A N 1
ATOM 3471 C CA . PHE A 1 468 ? 16.355 14.904 -1.824 1.00 92.69 468 PHE A CA 1
ATOM 3472 C C . PHE A 1 468 ? 16.239 13.398 -2.061 1.00 92.69 468 PHE A C 1
ATOM 3474 O O . PHE A 1 468 ? 16.213 12.947 -3.204 1.00 92.69 468 PHE A O 1
ATOM 3481 N N . ALA A 1 469 ? 16.152 12.618 -0.986 1.00 93.50 469 ALA A N 1
ATOM 3482 C CA . ALA A 1 469 ? 16.044 11.168 -1.037 1.00 93.50 469 ALA A CA 1
ATOM 3483 C C . ALA A 1 469 ? 14.734 10.662 -0.422 1.00 93.50 469 ALA A C 1
ATOM 3485 O O . ALA A 1 469 ? 14.285 11.168 0.607 1.00 93.50 469 ALA A O 1
ATOM 3486 N N . THR A 1 470 ? 14.173 9.613 -1.026 1.00 92.00 470 THR A N 1
ATOM 3487 C CA . THR A 1 470 ? 13.091 8.786 -0.468 1.00 92.00 470 THR A CA 1
ATOM 3488 C C . THR A 1 470 ? 13.597 7.350 -0.357 1.00 92.00 470 THR A C 1
ATOM 3490 O O . THR A 1 470 ? 14.045 6.774 -1.352 1.00 92.00 470 THR A O 1
ATOM 3493 N N . VAL A 1 471 ? 13.584 6.792 0.855 1.00 92.25 471 VAL A N 1
ATOM 3494 C CA . VAL A 1 471 ? 14.302 5.557 1.203 1.00 92.25 471 VAL A CA 1
ATOM 3495 C C . VAL A 1 471 ? 13.541 4.676 2.195 1.00 92.25 471 VAL A C 1
ATOM 3497 O O . VAL A 1 471 ? 12.697 5.155 2.955 1.00 92.25 471 VAL A O 1
ATOM 3500 N N . GLY A 1 472 ? 13.895 3.391 2.224 1.00 91.00 472 GLY A N 1
ATOM 3501 C CA . GLY A 1 472 ? 13.522 2.449 3.283 1.00 91.00 472 GLY A CA 1
ATOM 3502 C C . GLY A 1 472 ? 14.760 1.875 3.978 1.00 91.00 472 GLY A C 1
ATOM 3503 O O . GLY A 1 472 ? 15.853 1.859 3.401 1.00 91.00 472 GLY A O 1
ATOM 3504 N N . LEU A 1 473 ? 14.594 1.394 5.213 1.00 92.50 473 LEU A N 1
ATOM 3505 C CA . LEU A 1 473 ? 15.645 0.660 5.918 1.00 92.50 473 LEU A CA 1
ATOM 3506 C C . LEU A 1 473 ? 15.661 -0.800 5.458 1.00 92.50 473 LEU A C 1
ATOM 3508 O O . LEU A 1 473 ? 14.645 -1.489 5.530 1.00 92.50 473 LEU A O 1
ATOM 3512 N N . VAL A 1 474 ? 16.822 -1.274 5.006 1.00 92.50 474 VAL A N 1
ATOM 3513 C CA . VAL A 1 474 ? 17.048 -2.668 4.570 1.00 92.50 474 VAL A CA 1
ATOM 3514 C C . VAL A 1 474 ? 17.827 -3.502 5.594 1.00 92.50 474 VAL A C 1
ATOM 3516 O O . VAL A 1 474 ? 18.067 -4.680 5.351 1.00 92.50 474 VAL A O 1
ATOM 3519 N N . LYS A 1 475 ? 18.225 -2.896 6.724 1.00 91.12 475 LYS A N 1
ATOM 3520 C CA . LYS A 1 475 ? 18.737 -3.560 7.939 1.00 91.12 475 LYS A CA 1
ATOM 3521 C C . LYS A 1 475 ? 18.353 -2.752 9.188 1.00 91.12 475 LYS A C 1
ATOM 3523 O O . LYS A 1 475 ? 18.115 -1.549 9.055 1.00 91.12 475 LYS A O 1
ATOM 3528 N N . PRO A 1 476 ? 18.357 -3.345 10.397 1.00 92.50 476 PRO A N 1
ATOM 3529 C CA . PRO A 1 476 ? 18.150 -2.601 11.635 1.00 92.50 476 PRO A CA 1
ATOM 3530 C C . PRO A 1 476 ? 19.324 -1.661 11.953 1.00 92.50 476 PRO A C 1
ATOM 3532 O O . PRO A 1 476 ? 20.487 -2.018 11.754 1.00 92.50 476 PRO A O 1
ATOM 3535 N N . VAL A 1 477 ? 19.025 -0.480 12.499 1.00 92.31 477 VAL A N 1
ATOM 3536 C CA . VAL A 1 477 ? 19.997 0.578 12.818 1.00 92.31 477 VAL A CA 1
ATOM 3537 C C . VAL A 1 477 ? 19.857 1.004 14.287 1.00 92.31 477 VAL A C 1
ATOM 3539 O O . VAL A 1 477 ? 18.843 1.607 14.647 1.00 92.31 477 VAL A O 1
ATOM 3542 N N . PRO A 1 478 ? 20.842 0.723 15.161 1.00 91.81 478 PRO A N 1
ATOM 3543 C CA . PRO A 1 478 ? 20.824 1.199 16.542 1.00 91.81 478 PRO A CA 1
ATOM 3544 C C . PRO A 1 478 ? 21.133 2.702 16.612 1.00 91.81 478 PRO A C 1
ATOM 3546 O O . PRO A 1 478 ? 22.132 3.160 16.057 1.00 91.81 478 PRO A O 1
ATOM 3549 N N . ILE A 1 479 ? 20.312 3.467 17.336 1.00 90.94 479 ILE A N 1
ATOM 3550 C CA . ILE A 1 479 ? 20.547 4.894 17.585 1.00 90.94 479 ILE A CA 1
ATOM 3551 C C . ILE A 1 479 ? 21.619 5.039 18.670 1.00 90.94 479 ILE A C 1
ATOM 3553 O O . ILE A 1 479 ? 21.451 4.599 19.813 1.00 90.94 479 ILE A O 1
ATOM 3557 N N . ALA A 1 480 ? 22.750 5.637 18.293 1.00 84.75 480 ALA A N 1
ATOM 3558 C CA . ALA A 1 480 ? 23.972 5.646 19.090 1.00 84.75 480 ALA A CA 1
ATOM 3559 C C . ALA A 1 480 ? 23.766 6.190 20.519 1.00 84.75 480 ALA A C 1
ATOM 3561 O O . ALA A 1 480 ? 23.228 7.273 20.723 1.00 84.75 480 ALA A O 1
ATOM 3562 N N . GLY A 1 481 ? 24.238 5.439 21.521 1.00 84.81 481 GLY A N 1
ATOM 3563 C CA . GLY A 1 481 ? 24.143 5.823 22.936 1.00 84.81 481 GLY A CA 1
ATOM 3564 C C . GLY A 1 481 ? 22.788 5.552 23.603 1.00 84.81 481 GLY A C 1
ATOM 3565 O O . GLY A 1 481 ? 22.624 5.901 24.770 1.00 84.81 481 GLY A O 1
ATOM 3566 N N . THR A 1 482 ? 21.842 4.913 22.909 1.00 90.25 482 THR A N 1
ATOM 3567 C CA . THR A 1 482 ? 20.493 4.617 23.422 1.00 90.25 482 THR A CA 1
ATOM 3568 C C . THR A 1 482 ? 20.147 3.130 23.297 1.00 90.25 482 THR A C 1
ATOM 3570 O O . THR A 1 482 ? 20.880 2.363 22.674 1.00 90.25 482 THR A O 1
ATOM 3573 N N . ALA A 1 483 ? 19.018 2.714 23.881 1.00 91.88 483 ALA A N 1
ATOM 3574 C CA . ALA A 1 483 ? 18.455 1.372 23.702 1.00 91.88 483 ALA A CA 1
ATOM 3575 C C . ALA A 1 483 ? 17.458 1.282 22.522 1.00 91.88 483 ALA A C 1
ATOM 3577 O O . ALA A 1 483 ? 16.735 0.292 22.404 1.00 91.88 483 ALA A O 1
ATOM 3578 N N . LEU A 1 484 ? 17.392 2.319 21.677 1.00 93.56 484 LEU A N 1
ATOM 3579 C CA . LEU A 1 484 ? 16.501 2.416 20.524 1.00 93.56 484 LEU A CA 1
ATOM 3580 C C . LEU A 1 484 ? 17.154 1.816 19.270 1.00 93.56 484 LEU A C 1
ATOM 3582 O O . LEU A 1 484 ? 18.260 2.199 18.886 1.00 93.56 484 LEU A O 1
ATOM 3586 N N . VAL A 1 485 ? 16.434 0.927 18.590 1.00 93.69 485 VAL A N 1
ATOM 3587 C CA . VAL A 1 485 ? 16.811 0.349 17.297 1.00 93.69 485 VAL A CA 1
ATOM 3588 C C . VAL A 1 485 ? 15.708 0.646 16.288 1.00 93.69 485 VAL A C 1
ATOM 3590 O O . VAL A 1 485 ? 14.557 0.258 16.487 1.00 93.69 485 VAL A O 1
ATOM 3593 N N . LEU A 1 486 ? 16.052 1.324 15.194 1.00 93.69 486 LEU A N 1
ATOM 3594 C CA . LEU A 1 486 ? 15.175 1.420 14.030 1.00 93.69 486 LEU A CA 1
ATOM 3595 C C . LEU A 1 486 ? 15.218 0.081 13.293 1.00 93.69 486 LEU A C 1
ATOM 3597 O O . LEU A 1 486 ? 16.295 -0.464 13.072 1.00 93.69 486 LEU A O 1
ATOM 3601 N N . GLN A 1 487 ? 14.063 -0.465 12.944 1.00 94.38 487 GLN A N 1
ATOM 3602 C CA . GLN A 1 487 ? 13.928 -1.786 12.329 1.00 94.38 487 GLN A CA 1
ATOM 3603 C C . GLN A 1 487 ? 13.747 -1.675 10.807 1.00 94.38 487 GLN A C 1
ATOM 3605 O O . GLN A 1 487 ? 13.493 -0.594 10.276 1.00 94.38 487 GLN A O 1
ATOM 3610 N N . GLU A 1 488 ? 13.877 -2.802 10.105 1.00 93.06 488 GLU A N 1
ATOM 3611 C CA . GLU A 1 488 ? 13.675 -2.885 8.651 1.00 93.06 488 GLU A CA 1
ATOM 3612 C C . GLU A 1 488 ? 12.286 -2.378 8.212 1.00 93.06 488 GLU A C 1
ATOM 3614 O O . GLU A 1 488 ? 11.282 -2.547 8.911 1.00 93.06 488 GLU A O 1
ATOM 3619 N N . GLY A 1 489 ? 12.234 -1.767 7.025 1.00 89.31 489 GLY A N 1
ATOM 3620 C CA . GLY A 1 489 ? 11.045 -1.137 6.455 1.00 89.31 489 GLY A CA 1
ATOM 3621 C C . GLY A 1 489 ? 10.959 0.371 6.719 1.00 89.31 489 GLY A C 1
ATOM 3622 O O . GLY A 1 489 ? 11.963 1.087 6.717 1.00 89.31 489 GLY A O 1
ATOM 3623 N N . GLY A 1 490 ? 9.728 0.861 6.894 1.00 86.75 490 GLY A N 1
ATOM 3624 C CA . GLY A 1 490 ? 9.425 2.291 6.986 1.00 86.75 490 GLY A CA 1
ATOM 3625 C C . GLY A 1 490 ? 9.490 3.035 5.645 1.00 86.75 490 GLY A C 1
ATOM 3626 O O . GLY A 1 490 ? 9.767 2.462 4.593 1.00 86.75 490 GLY A O 1
ATOM 3627 N N . SER A 1 491 ? 9.213 4.336 5.700 1.00 88.62 491 SER A N 1
ATOM 3628 C CA . SER A 1 491 ? 9.309 5.277 4.582 1.00 88.62 491 SER A CA 1
ATOM 3629 C C . SER A 1 491 ? 9.908 6.578 5.106 1.00 88.62 491 SER A C 1
ATOM 3631 O O . SER A 1 491 ? 9.212 7.394 5.721 1.00 88.62 491 SER A O 1
ATOM 3633 N N . ILE A 1 492 ? 11.204 6.760 4.865 1.00 92.31 492 ILE A N 1
ATOM 3634 C CA . ILE A 1 492 ? 11.986 7.920 5.294 1.00 92.31 492 ILE A CA 1
ATOM 3635 C C . ILE A 1 492 ? 12.216 8.833 4.088 1.00 92.31 492 ILE A C 1
ATOM 3637 O O . ILE A 1 492 ? 12.582 8.384 3.002 1.00 92.31 492 ILE A O 1
ATOM 3641 N N . THR A 1 493 ? 12.055 10.133 4.293 1.00 91.44 493 THR A N 1
ATOM 3642 C CA . THR A 1 493 ? 12.545 11.178 3.395 1.00 91.44 493 THR A CA 1
ATOM 3643 C C . THR A 1 493 ? 13.684 11.940 4.060 1.00 91.44 493 THR A C 1
ATOM 3645 O O . THR A 1 493 ? 13.732 12.059 5.287 1.00 91.44 493 THR A O 1
ATOM 3648 N N . GLY A 1 494 ? 14.621 12.468 3.275 1.00 91.12 494 GLY A N 1
ATOM 3649 C CA . GLY A 1 494 ? 15.718 13.254 3.833 1.00 91.12 494 GLY A CA 1
ATOM 3650 C C . GLY A 1 494 ? 16.569 13.984 2.807 1.00 91.12 494 GLY A C 1
ATOM 3651 O O . GLY A 1 494 ? 16.479 13.734 1.606 1.00 91.12 494 GLY A O 1
ATOM 3652 N N . THR A 1 495 ? 17.403 14.896 3.300 1.00 91.19 495 THR A N 1
ATOM 3653 C CA . THR A 1 495 ? 18.256 15.755 2.463 1.00 91.19 495 THR A CA 1
ATOM 3654 C C . THR A 1 495 ? 19.706 15.292 2.524 1.00 91.19 495 THR A C 1
ATOM 3656 O O . THR A 1 495 ? 20.228 15.033 3.611 1.00 91.19 495 THR A O 1
ATOM 3659 N N . PHE A 1 496 ? 20.365 15.227 1.369 1.00 91.00 496 PHE A N 1
ATOM 3660 C CA . PHE A 1 496 ? 21.795 14.958 1.249 1.00 91.00 496 PHE A CA 1
ATOM 3661 C C . PHE A 1 496 ? 22.604 16.244 1.074 1.00 91.00 496 PHE A C 1
ATOM 3663 O O . PHE A 1 496 ? 22.256 17.098 0.259 1.00 91.00 496 PHE A O 1
ATOM 3670 N N . ASP A 1 497 ? 23.709 16.338 1.814 1.00 88.88 497 ASP A N 1
ATOM 3671 C CA . ASP A 1 497 ? 24.757 17.348 1.653 1.00 88.88 497 ASP A CA 1
ATOM 3672 C C . ASP A 1 497 ? 26.129 16.647 1.626 1.00 88.88 497 ASP A C 1
ATOM 3674 O O . ASP A 1 497 ? 26.565 16.023 2.604 1.00 88.88 497 ASP A O 1
ATOM 3678 N N . GLY A 1 498 ? 26.789 16.680 0.467 1.00 87.56 498 GLY A N 1
ATOM 3679 C CA . GLY A 1 498 ? 28.075 16.031 0.215 1.00 87.56 498 GLY A CA 1
ATOM 3680 C C . GLY A 1 498 ? 27.997 14.502 0.211 1.00 87.56 498 GLY A C 1
ATOM 3681 O O . GLY A 1 498 ? 27.830 13.871 -0.826 1.00 87.56 498 GLY A O 1
ATOM 3682 N N . THR A 1 499 ? 28.179 13.892 1.378 1.00 86.81 499 THR A N 1
ATOM 3683 C CA . THR A 1 499 ? 28.083 12.433 1.595 1.00 86.81 499 THR A CA 1
ATOM 3684 C C . THR A 1 499 ? 27.347 12.103 2.897 1.00 86.81 499 THR A C 1
ATOM 3686 O O . THR A 1 499 ? 27.456 10.996 3.424 1.00 86.81 499 THR A O 1
ATOM 3689 N N . LYS A 1 500 ? 26.589 13.070 3.433 1.00 88.00 500 LYS A N 1
ATOM 3690 C CA . LYS A 1 500 ? 25.827 12.951 4.679 1.00 88.00 500 LYS A CA 1
ATOM 3691 C C . LYS A 1 500 ? 24.345 13.204 4.430 1.00 88.00 500 LYS A C 1
ATOM 3693 O O . LYS A 1 500 ? 23.983 14.178 3.777 1.00 88.00 500 LYS A O 1
ATOM 3698 N N . MET A 1 501 ? 23.499 12.368 5.025 1.00 89.56 501 MET A N 1
ATOM 3699 C CA . MET A 1 501 ? 22.070 12.634 5.167 1.00 89.56 501 MET A CA 1
ATOM 3700 C C . MET A 1 501 ? 21.897 13.567 6.377 1.00 89.56 501 MET A C 1
ATOM 3702 O O . MET A 1 501 ? 22.134 13.157 7.512 1.00 89.56 501 MET A O 1
ATOM 3706 N N . THR A 1 502 ? 21.606 14.848 6.141 1.00 86.25 502 THR A N 1
ATOM 3707 C CA . THR A 1 502 ? 21.662 15.915 7.168 1.00 86.25 502 THR A CA 1
ATOM 3708 C C . THR A 1 502 ? 20.342 16.154 7.890 1.00 86.25 502 THR A C 1
ATOM 3710 O O . THR A 1 502 ? 20.304 16.836 8.912 1.00 86.25 502 THR A O 1
ATOM 3713 N N . SER A 1 503 ? 19.253 15.619 7.349 1.00 86.25 503 SER A N 1
ATOM 3714 C CA . SER A 1 503 ? 17.911 15.696 7.917 1.00 86.25 503 SER A CA 1
ATOM 3715 C C . SER A 1 503 ? 17.102 14.487 7.467 1.00 86.25 503 SER A C 1
ATOM 3717 O O . SER A 1 503 ? 17.214 14.069 6.313 1.00 86.25 503 SER A O 1
ATOM 3719 N N . MET A 1 504 ? 16.285 13.950 8.372 1.00 90.88 504 MET A N 1
ATOM 3720 C CA . MET A 1 504 ? 15.339 12.870 8.098 1.00 90.88 504 MET A CA 1
ATOM 3721 C C . MET A 1 504 ? 13.959 13.169 8.685 1.00 90.88 504 MET A C 1
ATOM 3723 O O . MET A 1 504 ? 13.847 13.727 9.779 1.00 90.88 504 MET A O 1
ATOM 3727 N N . SER A 1 505 ? 12.914 12.754 7.974 1.00 90.56 505 SER A N 1
ATOM 3728 C CA . SER A 1 505 ? 11.521 12.781 8.430 1.00 90.56 505 SER A CA 1
ATOM 3729 C C . SER A 1 505 ? 10.724 11.653 7.777 1.00 90.56 505 SER A C 1
ATOM 3731 O O . SER A 1 505 ? 11.065 11.222 6.680 1.00 90.56 505 SER A O 1
ATOM 3733 N N . GLY A 1 506 ? 9.658 11.171 8.410 1.00 92.12 506 GLY A N 1
ATOM 3734 C CA . GLY A 1 506 ? 8.844 10.081 7.865 1.00 92.12 506 GLY A CA 1
ATOM 3735 C C . GLY A 1 506 ? 8.380 9.107 8.939 1.00 92.12 506 GLY A C 1
ATOM 3736 O O . GLY A 1 506 ? 8.345 9.455 10.121 1.00 92.12 506 GLY A O 1
ATOM 3737 N N . GLN A 1 507 ? 8.027 7.892 8.521 1.00 92.94 507 GLN A N 1
ATOM 3738 C CA . GLN A 1 507 ? 7.604 6.818 9.419 1.00 92.94 507 GLN A CA 1
ATOM 3739 C C . GLN A 1 507 ? 8.627 5.687 9.442 1.00 92.94 507 GLN A C 1
ATOM 3741 O O . GLN A 1 507 ? 9.081 5.228 8.394 1.00 92.94 507 GLN A O 1
ATOM 3746 N N . VAL A 1 508 ? 8.951 5.214 10.642 1.00 93.94 508 VAL A N 1
ATOM 3747 C CA . VAL A 1 508 ? 9.881 4.103 10.880 1.00 93.94 508 VAL A CA 1
ATOM 3748 C C . VAL A 1 508 ? 9.250 3.062 11.795 1.00 93.94 508 VAL A C 1
ATOM 3750 O O . VAL A 1 508 ? 8.423 3.388 12.649 1.00 93.94 508 VAL A O 1
ATOM 3753 N N . VAL A 1 509 ? 9.662 1.807 11.633 1.00 94.19 509 VAL A N 1
ATOM 3754 C CA . VAL A 1 509 ? 9.439 0.765 12.640 1.00 94.19 509 VAL A CA 1
ATOM 3755 C C . VAL A 1 509 ? 10.564 0.880 13.669 1.00 94.19 509 VAL A C 1
ATOM 3757 O O . VAL A 1 509 ? 11.714 1.107 13.292 1.00 94.19 509 VAL A O 1
ATOM 3760 N N . LEU A 1 510 ? 10.258 0.738 14.957 1.00 95.50 510 LEU A N 1
ATOM 3761 C CA . LEU A 1 510 ? 11.258 0.764 16.024 1.00 95.50 510 LEU A CA 1
ATOM 3762 C C . LEU A 1 510 ? 11.072 -0.355 17.049 1.00 95.50 510 LEU A C 1
ATOM 3764 O O . LEU A 1 510 ? 9.990 -0.928 17.192 1.00 95.50 510 LEU A O 1
ATOM 3768 N N . GLU A 1 511 ? 12.149 -0.626 17.776 1.00 95.19 511 GLU A N 1
ATOM 3769 C CA . GLU A 1 511 ? 12.203 -1.436 18.988 1.00 95.19 511 GLU A CA 1
ATOM 3770 C C . GLU A 1 511 ? 13.015 -0.681 20.049 1.00 95.19 511 GLU A C 1
ATOM 3772 O O . GLU A 1 511 ? 14.027 -0.058 19.728 1.00 95.19 511 GLU A O 1
ATOM 3777 N N . TYR A 1 512 ? 12.586 -0.722 21.310 1.00 94.62 512 TYR A N 1
ATOM 3778 C CA . TYR A 1 512 ? 13.292 -0.096 22.426 1.00 94.62 512 TYR A CA 1
ATOM 3779 C C . TYR A 1 512 ? 13.499 -1.097 23.568 1.00 94.62 512 TYR A C 1
ATOM 3781 O O . TYR A 1 512 ? 12.542 -1.684 24.082 1.00 94.62 512 TYR A O 1
ATOM 3789 N N . ASP A 1 513 ? 14.767 -1.288 23.948 1.00 92.56 513 ASP A N 1
ATOM 3790 C CA . ASP A 1 513 ? 15.211 -2.114 25.085 1.00 92.56 513 ASP A CA 1
ATOM 3791 C C . ASP A 1 513 ? 14.629 -3.554 25.087 1.00 92.56 513 ASP A C 1
ATOM 3793 O O . ASP A 1 513 ? 14.410 -4.169 26.130 1.00 92.56 513 ASP A O 1
ATOM 3797 N N . GLN A 1 514 ? 14.354 -4.096 23.891 1.00 91.31 514 GLN A N 1
ATOM 3798 C CA . GLN A 1 514 ? 13.768 -5.427 23.647 1.00 91.31 514 GLN A CA 1
ATOM 3799 C C . GLN A 1 514 ? 12.397 -5.686 24.306 1.00 91.31 514 GLN A C 1
ATOM 3801 O O . GLN A 1 514 ? 11.982 -6.842 24.421 1.00 91.31 514 GLN A O 1
ATOM 3806 N N . TRP A 1 515 ? 11.696 -4.646 24.773 1.00 93.81 515 TRP A N 1
ATOM 3807 C CA . TRP A 1 515 ? 10.401 -4.793 25.458 1.00 93.81 515 TRP A CA 1
ATOM 3808 C C . TRP A 1 515 ? 9.290 -3.889 24.914 1.00 93.81 515 TRP A C 1
ATOM 3810 O O . TRP A 1 515 ? 8.120 -4.204 25.114 1.00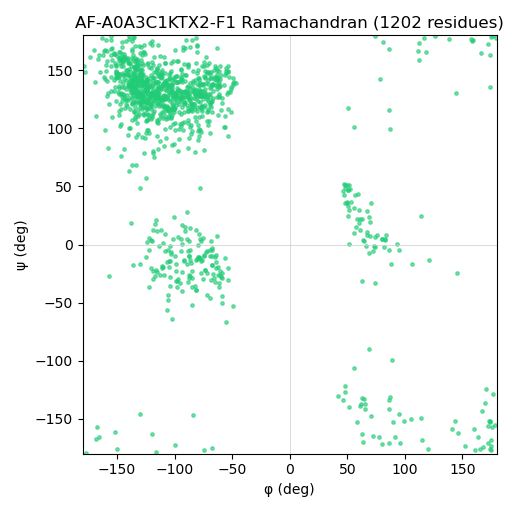 93.81 515 TRP A O 1
ATOM 3820 N N . LEU A 1 516 ? 9.628 -2.843 24.151 1.00 94.31 516 LEU A N 1
ATOM 3821 C CA . LEU A 1 516 ? 8.682 -2.065 23.344 1.00 94.31 516 LEU A CA 1
ATOM 3822 C C . LEU A 1 516 ? 8.984 -2.232 21.854 1.00 94.31 516 LEU A C 1
ATOM 3824 O O . LEU A 1 516 ? 10.147 -2.180 21.456 1.00 94.31 516 LEU A O 1
ATOM 3828 N N . ARG A 1 517 ? 7.949 -2.354 21.019 1.00 95.06 517 ARG A N 1
ATOM 3829 C CA . ARG A 1 517 ? 8.069 -2.350 19.550 1.00 95.06 517 ARG A CA 1
ATOM 3830 C C . ARG A 1 517 ? 6.873 -1.646 18.914 1.00 95.06 517 ARG A C 1
ATOM 3832 O O . ARG A 1 517 ? 5.766 -1.748 19.431 1.00 95.06 517 ARG A O 1
ATOM 3839 N N . GLY A 1 518 ? 7.064 -0.948 17.796 1.00 95.06 518 GLY A N 1
ATOM 3840 C CA . GLY A 1 518 ? 5.953 -0.286 17.107 1.00 95.06 518 GLY A CA 1
ATOM 3841 C C . GLY A 1 518 ? 6.364 0.621 15.956 1.00 95.06 518 GLY A C 1
ATOM 3842 O O . GLY A 1 518 ? 7.430 0.442 15.367 1.00 95.06 518 GLY A O 1
ATOM 3843 N N . THR A 1 519 ? 5.509 1.592 15.633 1.00 94.69 519 THR A N 1
ATOM 3844 C CA . THR A 1 519 ? 5.717 2.564 14.550 1.00 94.69 519 THR A CA 1
ATOM 3845 C C . THR A 1 519 ? 5.811 3.981 15.099 1.00 94.69 519 THR A C 1
ATOM 3847 O O . THR A 1 519 ? 5.056 4.379 15.988 1.00 94.69 519 THR A O 1
ATOM 3850 N N . ALA A 1 520 ? 6.740 4.767 14.561 1.00 94.00 520 ALA A N 1
ATOM 3851 C CA . ALA A 1 520 ? 6.986 6.128 15.015 1.00 94.00 520 ALA A CA 1
ATOM 3852 C C . ALA A 1 520 ? 7.091 7.119 13.860 1.00 94.00 520 ALA A C 1
ATOM 3854 O O . ALA A 1 520 ? 7.606 6.797 12.788 1.00 94.00 520 ALA A O 1
ATOM 3855 N N . THR A 1 521 ? 6.612 8.338 14.106 1.00 93.38 521 THR A N 1
ATOM 3856 C CA . THR A 1 521 ? 6.713 9.457 13.164 1.00 93.38 521 THR A CA 1
ATOM 3857 C C . THR A 1 521 ? 7.848 10.373 13.605 1.00 93.38 521 THR A C 1
ATOM 3859 O O . THR A 1 521 ? 7.790 10.964 14.683 1.00 93.38 521 THR A O 1
ATOM 3862 N N . MET A 1 522 ? 8.881 10.484 12.772 1.00 91.12 522 MET A N 1
ATOM 3863 C CA . MET A 1 522 ? 10.064 11.309 13.025 1.00 91.12 522 MET A CA 1
ATOM 3864 C C . MET A 1 522 ? 9.710 12.796 12.897 1.00 91.12 522 MET A C 1
ATOM 3866 O O . MET A 1 522 ? 9.226 13.220 11.843 1.00 91.12 522 MET A O 1
ATOM 3870 N N . THR A 1 523 ? 9.980 13.600 13.928 1.00 81.25 523 THR A N 1
ATOM 3871 C CA . THR A 1 523 ? 9.705 15.047 13.932 1.00 81.25 523 THR A CA 1
ATOM 3872 C C . THR A 1 523 ? 10.979 15.860 14.177 1.00 81.25 523 THR A C 1
ATOM 3874 O O . THR A 1 523 ? 11.843 15.490 14.969 1.00 81.25 523 THR A O 1
ATOM 3877 N N . GLY A 1 524 ? 11.130 16.978 13.461 1.00 73.25 524 GLY A N 1
ATOM 3878 C CA . GLY A 1 524 ? 12.342 17.804 13.515 1.00 73.25 524 GLY A CA 1
ATOM 3879 C C . GLY A 1 524 ? 13.530 17.245 12.716 1.00 73.25 524 GLY A C 1
ATOM 3880 O O . GLY A 1 524 ? 13.378 16.385 11.850 1.00 73.25 524 GLY A O 1
ATOM 3881 N N . ALA A 1 525 ? 14.724 17.785 12.976 1.00 78.19 525 ALA A N 1
ATOM 3882 C CA . ALA A 1 525 ? 15.950 17.473 12.238 1.00 78.19 525 ALA A CA 1
ATOM 3883 C C . ALA A 1 525 ? 16.611 16.179 12.752 1.00 78.19 525 ALA A C 1
ATOM 3885 O O . ALA A 1 525 ? 17.556 16.219 13.537 1.00 78.19 525 ALA A O 1
ATOM 3886 N N . ASN A 1 526 ? 16.086 15.030 12.324 1.00 86.56 526 ASN A N 1
ATOM 3887 C CA . ASN A 1 526 ? 16.575 13.719 12.755 1.00 86.56 526 ASN A CA 1
ATOM 3888 C C . ASN A 1 526 ? 17.819 13.255 11.989 1.00 86.56 526 ASN A C 1
ATOM 3890 O O . ASN A 1 526 ? 18.043 13.641 10.840 1.00 86.56 526 ASN A O 1
ATOM 3894 N N . SER A 1 527 ? 18.583 12.363 12.622 1.00 86.50 527 SER A N 1
ATOM 3895 C CA . SER A 1 527 ? 19.763 11.693 12.066 1.00 86.50 527 SER A CA 1
ATOM 3896 C C . SER A 1 527 ? 19.864 10.258 12.612 1.00 86.50 527 SER A C 1
ATOM 3898 O O . SER A 1 527 ? 19.114 9.885 13.511 1.00 86.50 527 SER A O 1
ATOM 3900 N N . PHE A 1 528 ? 20.809 9.450 12.125 1.00 84.00 528 PHE A N 1
ATOM 3901 C CA . PHE A 1 528 ? 21.082 8.122 12.709 1.00 84.00 528 PHE A CA 1
ATOM 3902 C C . PHE A 1 528 ? 21.790 8.183 14.077 1.00 84.00 528 PHE A C 1
ATOM 3904 O O . PHE A 1 528 ? 21.932 7.167 14.753 1.00 84.00 528 PHE A O 1
ATOM 3911 N N . GLU A 1 529 ? 22.196 9.378 14.510 1.00 84.56 529 GLU A N 1
ATOM 3912 C CA . GLU A 1 529 ? 22.757 9.651 15.837 1.00 84.56 529 GLU A CA 1
ATOM 3913 C C . GLU A 1 529 ? 21.700 10.235 16.798 1.00 84.56 529 GLU A C 1
ATOM 3915 O O . GLU A 1 529 ? 21.907 10.240 18.007 1.00 84.56 529 GLU A O 1
ATOM 3920 N N . THR A 1 530 ? 20.562 10.733 16.286 1.00 87.75 530 THR A N 1
ATOM 3921 C CA . THR A 1 530 ? 19.565 11.494 17.061 1.00 87.75 530 THR A CA 1
ATOM 3922 C C . THR A 1 530 ? 18.137 11.276 16.548 1.00 87.75 530 THR A C 1
ATOM 3924 O O . THR A 1 530 ? 17.797 11.723 15.447 1.00 87.75 530 THR A O 1
ATOM 3927 N N . PHE A 1 531 ? 17.284 10.668 17.376 1.00 90.88 531 PHE A N 1
ATOM 3928 C CA . PHE A 1 531 ? 15.876 10.404 17.069 1.00 90.88 531 PHE A CA 1
ATOM 3929 C C . PHE A 1 531 ? 14.925 11.197 17.979 1.00 90.88 531 PHE A C 1
ATOM 3931 O O . PHE A 1 531 ? 15.012 11.094 19.197 1.00 90.88 531 PHE A O 1
ATOM 3938 N N . SER A 1 532 ? 13.977 11.925 17.404 1.00 91.88 532 SER A N 1
ATOM 3939 C CA . SER A 1 532 ? 12.900 12.614 18.112 1.00 91.88 532 SER A CA 1
ATOM 3940 C C . SER A 1 532 ? 11.581 12.430 17.363 1.00 91.88 532 SER A C 1
ATOM 3942 O O . SER A 1 532 ? 11.536 12.487 16.129 1.00 91.88 532 SER A O 1
ATOM 3944 N N . GLY A 1 533 ? 10.501 12.191 18.102 1.00 92.88 533 GLY A N 1
ATOM 3945 C CA . GLY A 1 533 ? 9.196 11.896 17.516 1.00 92.88 533 GLY A CA 1
ATOM 3946 C C . GLY A 1 533 ? 8.254 11.159 18.458 1.00 92.88 533 GLY A C 1
ATOM 3947 O O . GLY A 1 533 ? 8.636 10.750 19.553 1.00 92.88 533 GLY A O 1
ATOM 3948 N N . THR A 1 534 ? 7.020 10.965 18.000 1.00 94.19 534 THR A N 1
ATOM 3949 C CA . THR A 1 534 ? 5.973 10.244 18.737 1.00 94.19 534 THR A CA 1
ATOM 3950 C C . THR A 1 534 ? 5.816 8.840 18.155 1.00 94.19 534 THR A C 1
ATOM 3952 O O . THR A 1 534 ? 5.750 8.667 16.931 1.00 94.19 534 THR A O 1
ATOM 3955 N N . ALA A 1 535 ? 5.754 7.837 19.028 1.00 95.25 535 ALA A N 1
ATOM 3956 C CA . ALA A 1 535 ? 5.647 6.427 18.680 1.00 95.25 535 ALA A CA 1
ATOM 3957 C C . ALA A 1 535 ? 4.375 5.799 19.256 1.00 95.25 535 ALA A C 1
ATOM 3959 O O . ALA A 1 535 ? 4.068 5.986 20.431 1.00 95.25 535 ALA A O 1
ATOM 3960 N N . ASN A 1 536 ? 3.681 5.004 18.441 1.00 94.88 536 ASN A N 1
ATOM 3961 C CA . ASN A 1 536 ? 2.664 4.066 18.905 1.00 94.88 536 ASN A CA 1
ATOM 3962 C C . ASN A 1 536 ? 3.346 2.703 19.039 1.00 94.88 536 ASN A C 1
ATOM 3964 O O . ASN A 1 536 ? 3.812 2.144 18.041 1.00 94.88 536 ASN A O 1
ATOM 3968 N N . VAL A 1 537 ? 3.451 2.191 20.263 1.00 95.06 537 VAL A N 1
ATOM 3969 C CA . VAL A 1 537 ? 4.204 0.970 20.576 1.00 95.06 537 VAL A CA 1
ATOM 3970 C C . VAL A 1 537 ? 3.388 0.008 21.424 1.00 95.06 537 VAL A C 1
ATOM 3972 O O . VAL A 1 537 ? 2.493 0.402 22.166 1.00 95.06 537 VAL A O 1
ATOM 3975 N N . GLN A 1 538 ? 3.727 -1.270 21.322 1.00 94.38 538 GLN A N 1
ATOM 3976 C CA . GLN A 1 538 ? 3.191 -2.335 22.152 1.00 94.38 538 GLN A CA 1
ATOM 3977 C C . GLN A 1 538 ? 4.296 -2.925 23.024 1.00 94.38 538 GLN A C 1
ATOM 3979 O O . GLN A 1 538 ? 5.459 -3.011 22.613 1.00 94.38 538 GLN A O 1
ATOM 3984 N N . VAL A 1 539 ? 3.916 -3.349 24.226 1.00 94.00 539 VAL A N 1
ATOM 3985 C CA . VAL A 1 539 ? 4.765 -4.142 25.114 1.00 94.00 539 VAL A CA 1
ATOM 3986 C C . VAL A 1 539 ? 4.911 -5.541 24.517 1.00 94.00 539 VAL A C 1
ATOM 3988 O O . VAL A 1 539 ? 3.974 -6.332 24.549 1.00 94.00 539 VAL A O 1
ATOM 3991 N N . VAL A 1 540 ? 6.085 -5.850 23.966 1.00 93.62 540 VAL A N 1
ATOM 3992 C CA . VAL A 1 540 ? 6.421 -7.168 23.381 1.00 93.62 540 VAL A CA 1
ATOM 3993 C C . VAL A 1 540 ? 7.118 -8.104 24.371 1.00 93.62 540 VAL A C 1
ATOM 3995 O O . VAL A 1 540 ? 7.507 -9.214 24.020 1.00 93.62 540 VAL A O 1
ATOM 3998 N N . LYS A 1 541 ? 7.318 -7.642 25.608 1.00 90.81 541 LYS A N 1
ATOM 3999 C CA . LYS A 1 541 ? 7.855 -8.427 26.718 1.00 90.81 541 LYS A CA 1
ATOM 4000 C C . LYS A 1 541 ? 7.447 -7.769 28.040 1.00 90.81 541 LYS A C 1
ATOM 4002 O O . LYS A 1 541 ? 7.730 -6.580 28.196 1.00 90.81 541 LYS A O 1
ATOM 4007 N N . PRO A 1 542 ? 6.845 -8.499 28.996 1.00 92.06 542 PRO A N 1
ATOM 4008 C CA . PRO A 1 542 ? 6.529 -7.955 30.311 1.00 92.06 542 PRO A CA 1
ATOM 4009 C C . PRO A 1 542 ? 7.735 -7.320 31.007 1.00 92.06 542 PRO A C 1
ATOM 4011 O O . PRO A 1 542 ? 8.868 -7.801 30.884 1.00 92.06 542 PRO A O 1
ATOM 4014 N N . LYS A 1 543 ? 7.484 -6.234 31.740 1.00 91.56 543 LYS A N 1
ATOM 4015 C CA . LYS A 1 543 ? 8.524 -5.377 32.316 1.00 91.56 543 LYS A CA 1
ATOM 4016 C C . LYS A 1 543 ? 8.140 -4.958 33.732 1.00 91.56 543 LYS A C 1
ATOM 4018 O O . LYS A 1 543 ? 7.138 -4.275 33.917 1.00 91.56 543 LYS A O 1
ATOM 4023 N N . ASP A 1 544 ? 8.932 -5.372 34.717 1.00 89.25 544 ASP A N 1
ATOM 4024 C CA . ASP A 1 544 ? 8.788 -4.969 36.119 1.00 89.25 544 ASP A CA 1
ATOM 4025 C C . ASP A 1 544 ? 9.374 -3.565 36.370 1.00 89.25 544 ASP A C 1
ATOM 4027 O O . ASP A 1 544 ? 10.430 -3.217 35.833 1.00 89.25 544 ASP A O 1
ATOM 4031 N N . PHE A 1 545 ? 8.711 -2.778 37.220 1.00 87.81 545 PHE A N 1
ATOM 4032 C CA . PHE A 1 545 ? 9.062 -1.403 37.592 1.00 87.81 545 PHE A CA 1
ATOM 4033 C C . PHE A 1 545 ? 9.086 -1.210 39.116 1.00 87.81 545 PHE A C 1
ATOM 4035 O O . PHE A 1 545 ? 8.579 -2.021 39.898 1.00 87.81 545 PHE A O 1
ATOM 4042 N N . ALA A 1 546 ? 9.689 -0.107 39.568 1.00 78.56 546 ALA A N 1
ATOM 4043 C CA . ALA A 1 546 ? 9.696 0.238 40.986 1.00 78.56 546 ALA A CA 1
ATOM 4044 C C . ALA A 1 546 ? 8.268 0.469 41.524 1.00 78.56 546 ALA A C 1
ATOM 4046 O O . ALA A 1 546 ? 7.413 1.029 40.844 1.00 78.56 546 ALA A O 1
ATOM 4047 N N . GLY A 1 547 ? 8.028 0.056 42.773 1.00 78.62 547 GLY A N 1
ATOM 4048 C CA . GLY A 1 547 ? 6.715 0.145 43.429 1.00 78.62 547 GLY A CA 1
ATOM 4049 C C . GLY A 1 547 ? 5.867 -1.127 43.341 1.00 78.62 547 GLY A C 1
ATOM 4050 O O . GLY A 1 547 ? 4.827 -1.186 43.982 1.00 78.62 547 GLY A O 1
ATOM 4051 N N . GLY A 1 548 ? 6.324 -2.151 42.612 1.00 85.06 548 GLY A N 1
ATOM 4052 C CA . GLY A 1 548 ? 5.612 -3.425 42.466 1.00 85.06 548 GLY A CA 1
ATOM 4053 C C . GLY A 1 548 ? 4.703 -3.485 41.239 1.00 85.06 548 GLY A C 1
ATOM 4054 O O . GLY A 1 548 ? 4.089 -4.525 41.025 1.00 85.06 548 GLY A O 1
ATOM 4055 N N . ILE A 1 549 ? 4.643 -2.408 40.437 1.00 90.44 549 ILE A N 1
ATOM 4056 C CA . ILE A 1 549 ? 3.993 -2.402 39.121 1.00 90.44 549 ILE A CA 1
ATOM 4057 C C . ILE A 1 549 ? 4.870 -3.134 38.096 1.00 90.44 549 ILE A C 1
ATOM 4059 O O . ILE A 1 549 ? 6.067 -2.891 38.004 1.00 90.44 549 ILE A O 1
ATOM 4063 N N . ARG A 1 550 ? 4.251 -3.954 37.257 1.00 92.12 550 ARG A N 1
ATOM 4064 C CA . ARG A 1 550 ? 4.785 -4.567 36.047 1.00 92.12 550 ARG A CA 1
ATOM 4065 C C . ARG A 1 550 ? 3.796 -4.301 34.916 1.00 92.12 550 ARG A C 1
ATOM 4067 O O . ARG A 1 550 ? 2.603 -4.540 35.092 1.00 92.12 550 ARG A O 1
ATOM 4074 N N . LEU A 1 551 ? 4.284 -3.794 33.786 1.00 93.19 551 LEU A N 1
ATOM 4075 C CA . LEU A 1 551 ? 3.490 -3.660 32.561 1.00 93.19 551 LEU A CA 1
ATOM 4076 C C . LEU A 1 551 ? 3.510 -4.987 31.802 1.00 93.19 551 LEU A C 1
ATOM 4078 O O . LEU A 1 551 ? 4.554 -5.644 31.727 1.00 93.19 551 LEU A O 1
ATOM 4082 N N . GLU A 1 552 ? 2.371 -5.363 31.233 1.00 93.94 552 GLU A N 1
ATOM 4083 C CA . GLU A 1 552 ? 2.173 -6.683 30.639 1.00 93.94 552 GLU A CA 1
ATOM 4084 C C . GLU A 1 552 ? 2.095 -6.672 29.106 1.00 93.94 552 GLU A C 1
ATOM 4086 O O . GLU A 1 552 ? 1.867 -5.641 28.472 1.00 93.94 552 GLU A O 1
ATOM 4091 N N . GLU A 1 553 ? 2.311 -7.841 28.505 1.00 91.88 553 GLU A N 1
ATOM 4092 C CA . GLU A 1 553 ? 2.429 -8.023 27.056 1.00 91.88 553 GLU A CA 1
ATOM 4093 C C . GLU A 1 553 ? 1.148 -7.636 26.298 1.00 91.88 553 GLU A C 1
ATOM 4095 O O . GLU A 1 553 ? 0.040 -7.916 26.747 1.00 91.88 553 GLU A O 1
ATOM 4100 N N . ASN A 1 554 ? 1.305 -7.045 25.110 1.00 89.00 554 ASN A N 1
ATOM 4101 C CA . ASN A 1 554 ? 0.263 -6.449 24.255 1.00 89.00 554 ASN A CA 1
ATOM 4102 C C . ASN A 1 554 ? -0.331 -5.116 24.759 1.00 89.00 554 ASN A C 1
ATOM 4104 O O . ASN A 1 554 ? -1.059 -4.459 24.007 1.00 89.00 554 ASN A O 1
ATOM 4108 N N . SER A 1 555 ? 0.040 -4.648 25.959 1.00 91.88 555 SER A N 1
ATOM 4109 C CA . SER A 1 555 ? -0.272 -3.286 26.422 1.00 91.88 555 SER A CA 1
ATOM 4110 C C . SER A 1 555 ? 0.161 -2.241 25.394 1.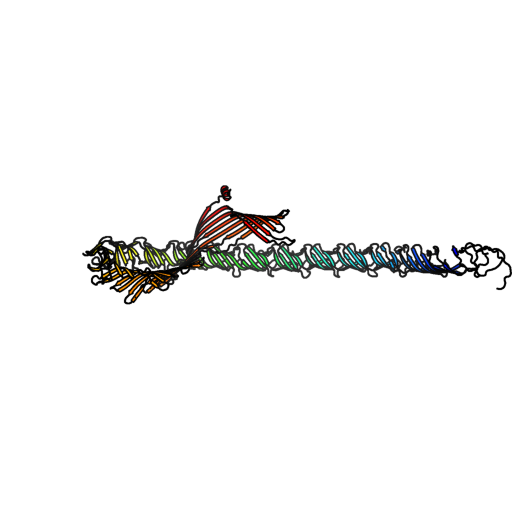00 91.88 555 SER A C 1
ATOM 4112 O O . SER A 1 555 ? 1.297 -2.277 24.916 1.00 91.88 555 SER A O 1
ATOM 4114 N N . SER A 1 556 ? -0.732 -1.307 25.060 1.00 90.88 556 SER A N 1
ATOM 4115 C CA . SER A 1 556 ? -0.513 -0.317 24.000 1.00 90.88 556 SER A CA 1
ATOM 4116 C C . SER A 1 556 ? -0.224 1.069 24.580 1.00 90.88 556 SER A C 1
ATOM 4118 O O . SER A 1 556 ? -0.953 1.576 25.431 1.00 90.88 556 SER A O 1
ATOM 4120 N N . LEU A 1 557 ? 0.862 1.679 24.112 1.00 93.94 557 LEU A N 1
ATOM 4121 C CA . LEU A 1 557 ? 1.458 2.898 24.650 1.00 93.94 557 LEU A CA 1
ATOM 4122 C C . LEU A 1 557 ? 1.684 3.926 23.539 1.00 93.94 557 LEU A C 1
ATOM 4124 O O . LEU A 1 557 ? 2.170 3.594 22.454 1.00 93.94 557 LEU A O 1
ATOM 4128 N N . VAL A 1 558 ? 1.427 5.191 23.857 1.00 95.12 558 VAL A N 1
ATOM 4129 C CA . VAL A 1 558 ? 2.001 6.332 23.143 1.00 95.12 558 VAL A CA 1
ATOM 4130 C C . VAL A 1 558 ? 3.251 6.761 23.904 1.00 95.12 558 VAL A C 1
ATOM 4132 O O . VAL A 1 558 ? 3.191 7.019 25.109 1.00 95.12 558 VAL A O 1
ATOM 4135 N N . VAL A 1 559 ? 4.384 6.814 23.206 1.00 94.81 559 VAL A N 1
ATOM 4136 C CA . VAL A 1 559 ? 5.682 7.201 23.771 1.00 94.81 559 VAL A CA 1
ATOM 4137 C C . VAL A 1 559 ? 6.262 8.356 22.970 1.00 94.81 559 VAL A C 1
ATOM 4139 O O . VAL A 1 559 ? 6.447 8.249 21.755 1.00 94.81 559 VAL A O 1
ATOM 4142 N N . GLU A 1 560 ? 6.576 9.455 23.648 1.00 93.75 560 GLU A N 1
ATOM 4143 C CA . GLU A 1 560 ? 7.384 10.528 23.070 1.00 93.75 560 GLU A CA 1
ATOM 4144 C C . GLU A 1 560 ? 8.868 10.225 23.272 1.00 93.75 560 GLU A C 1
ATOM 4146 O O . GLU A 1 560 ? 9.284 9.845 24.367 1.00 93.75 560 GLU A O 1
ATOM 4151 N N . PHE A 1 561 ? 9.668 10.403 22.223 1.00 93.12 561 PHE A N 1
ATOM 4152 C CA . PHE A 1 561 ? 11.121 10.269 22.262 1.00 93.12 561 PHE A CA 1
ATOM 4153 C C . PHE A 1 561 ? 11.794 11.624 22.039 1.00 93.12 561 PHE A C 1
ATOM 4155 O O . PHE A 1 561 ? 11.487 12.329 21.073 1.00 93.12 561 PHE A O 1
ATOM 4162 N N . GLY A 1 562 ? 12.789 11.928 22.872 1.00 90.62 562 GLY A N 1
ATOM 4163 C CA . GLY A 1 562 ? 13.744 13.014 22.675 1.00 90.62 562 GLY A CA 1
ATOM 4164 C C . GLY A 1 562 ? 15.170 12.467 22.625 1.00 90.62 562 GLY A C 1
ATOM 4165 O O . GLY A 1 562 ? 15.634 11.839 23.575 1.00 90.62 562 GLY A O 1
ATOM 4166 N N . SER A 1 563 ? 15.882 12.697 21.519 1.00 88.69 563 SER A N 1
ATOM 4167 C CA . SER A 1 563 ? 17.265 12.218 21.313 1.00 88.69 563 SER A CA 1
ATOM 4168 C C . SER A 1 563 ? 17.457 10.702 21.532 1.00 88.69 563 SER A C 1
ATOM 4170 O O . SER A 1 563 ? 18.483 10.261 22.041 1.00 88.69 563 SER A O 1
ATOM 4172 N N . GLY A 1 564 ? 16.465 9.899 21.142 1.00 87.75 564 GLY A N 1
ATOM 4173 C CA . GLY A 1 564 ? 16.446 8.434 21.205 1.00 87.75 564 GLY A CA 1
ATOM 4174 C C . GLY A 1 564 ? 16.105 7.847 22.579 1.00 87.75 564 GLY A C 1
ATOM 4175 O O . GLY A 1 564 ? 16.110 6.628 22.737 1.00 87.75 564 GLY A O 1
ATOM 4176 N N . VAL A 1 565 ? 15.769 8.691 23.558 1.00 90.62 565 VAL A N 1
ATOM 4177 C CA . VAL A 1 565 ? 15.319 8.285 24.896 1.00 90.62 565 VAL A CA 1
ATOM 4178 C C . VAL A 1 565 ? 13.843 8.672 25.069 1.00 90.62 565 VAL A C 1
ATOM 4180 O O . VAL A 1 565 ? 13.476 9.784 24.682 1.00 90.62 565 VAL A O 1
ATOM 4183 N N . PRO A 1 566 ? 12.983 7.803 25.632 1.00 92.12 566 PRO A N 1
ATOM 4184 C CA . PRO A 1 566 ? 11.624 8.174 26.012 1.00 92.12 566 PRO A CA 1
ATOM 4185 C C . PRO A 1 566 ? 11.592 9.354 26.993 1.00 92.12 566 PRO A C 1
ATOM 4187 O O . PRO A 1 566 ? 12.367 9.387 27.950 1.00 92.12 566 PRO A O 1
ATOM 4190 N N . THR A 1 567 ? 10.679 10.297 26.774 1.00 92.69 567 THR A N 1
ATOM 4191 C CA . THR A 1 567 ? 10.471 11.485 27.623 1.00 92.69 567 THR A CA 1
ATOM 4192 C C . THR A 1 567 ? 9.089 11.534 28.268 1.00 92.69 567 THR A C 1
ATOM 4194 O O . THR A 1 567 ? 8.945 12.113 29.344 1.00 92.69 567 THR A O 1
ATOM 4197 N N . GLU A 1 568 ? 8.084 10.918 27.642 1.00 93.50 568 GLU A N 1
ATOM 4198 C CA . GLU A 1 568 ? 6.737 10.766 28.195 1.00 93.50 568 GLU A CA 1
ATOM 4199 C C . GLU A 1 568 ? 6.100 9.460 27.704 1.00 93.50 568 GLU A C 1
ATOM 4201 O O . GLU A 1 568 ? 6.312 9.035 26.565 1.00 93.50 568 GLU A O 1
ATOM 4206 N N . TYR A 1 569 ? 5.318 8.831 28.580 1.00 94.00 569 TYR A N 1
ATOM 4207 C CA . TYR A 1 569 ? 4.552 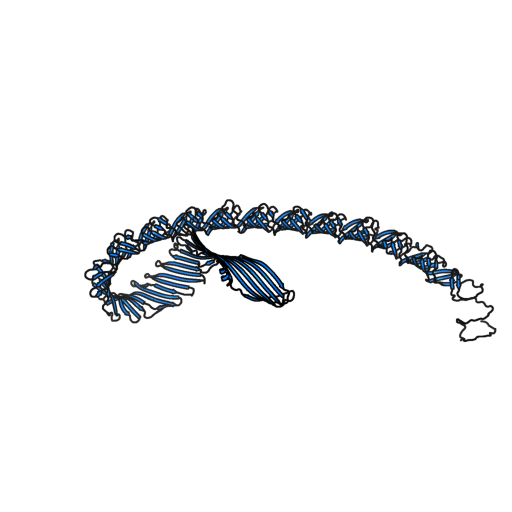7.613 28.348 1.00 94.00 569 TYR A CA 1
ATOM 4208 C C . TYR A 1 569 ? 3.088 7.870 28.718 1.00 94.00 569 TYR A C 1
ATOM 4210 O O . TYR A 1 569 ? 2.795 8.375 29.805 1.00 94.00 569 TYR A O 1
ATOM 4218 N N . SER A 1 570 ? 2.159 7.470 27.854 1.00 93.12 570 SER A N 1
ATOM 4219 C CA . SER A 1 570 ? 0.726 7.484 28.164 1.00 93.12 570 SER A CA 1
ATOM 4220 C C . SER A 1 570 ? -0.008 6.331 27.485 1.00 93.12 570 SER A C 1
ATOM 4222 O O . SER A 1 570 ? 0.432 5.819 26.453 1.00 93.12 570 SER A O 1
ATOM 4224 N N . GLY A 1 571 ? -1.130 5.900 28.060 1.00 91.81 571 GLY A N 1
ATOM 4225 C CA . GLY A 1 571 ? -1.970 4.874 27.445 1.00 91.81 571 GLY A CA 1
ATOM 4226 C C . GLY A 1 571 ? -2.930 4.185 28.407 1.00 91.81 571 GLY A C 1
ATOM 4227 O O . GLY A 1 571 ? -3.006 4.516 29.594 1.00 91.81 571 GLY A O 1
ATOM 4228 N N . ASN A 1 572 ? -3.641 3.201 27.858 1.00 90.19 572 ASN A N 1
ATOM 4229 C CA . ASN A 1 572 ? -4.363 2.181 28.606 1.00 90.19 572 ASN A CA 1
ATOM 4230 C C . ASN A 1 572 ? -3.523 0.899 28.552 1.00 90.19 572 ASN A C 1
ATOM 4232 O O . ASN A 1 572 ? -3.249 0.391 27.463 1.00 90.19 572 ASN A O 1
ATOM 4236 N N . VAL A 1 573 ? -3.053 0.428 29.705 1.00 91.38 573 VAL A N 1
ATOM 4237 C CA . VAL A 1 573 ? -2.087 -0.678 29.787 1.00 91.38 573 VAL A CA 1
ATOM 4238 C C . VAL A 1 573 ? -2.482 -1.680 30.852 1.00 91.38 573 VAL A C 1
ATOM 4240 O O . VAL A 1 573 ? -2.929 -1.282 31.927 1.00 91.38 573 VAL A O 1
ATOM 4243 N N . ASP A 1 574 ? -2.275 -2.960 30.560 1.00 93.00 574 ASP A N 1
ATOM 4244 C CA . ASP A 1 574 ? -2.478 -4.059 31.494 1.00 93.00 574 ASP A CA 1
ATOM 4245 C C . ASP A 1 574 ? -1.314 -4.135 32.483 1.00 93.00 574 ASP A C 1
ATOM 4247 O O . ASP A 1 574 ? -0.137 -4.076 32.105 1.00 93.00 574 ASP A O 1
ATOM 4251 N N . VAL A 1 575 ? -1.653 -4.245 33.769 1.00 93.44 575 VAL A N 1
ATOM 4252 C CA . VAL A 1 575 ? -0.710 -4.112 34.874 1.00 93.44 575 VAL A CA 1
ATOM 4253 C C . VAL A 1 575 ? -0.846 -5.164 35.960 1.00 93.44 575 VAL A C 1
ATOM 4255 O O . VAL A 1 575 ? -1.907 -5.698 36.287 1.00 93.44 575 VAL A O 1
ATOM 4258 N N . THR A 1 576 ? 0.304 -5.365 36.583 1.00 92.81 576 THR A N 1
ATOM 4259 C CA . THR A 1 576 ? 0.554 -6.215 37.729 1.00 92.81 576 THR A CA 1
ATOM 4260 C C . THR A 1 576 ? 1.141 -5.375 38.854 1.00 92.81 576 THR A C 1
ATOM 4262 O O . THR A 1 576 ? 2.274 -4.959 38.757 1.00 92.81 576 THR A O 1
ATOM 4265 N N . TYR A 1 577 ? 0.394 -5.121 39.916 1.00 92.88 577 TYR A N 1
ATOM 4266 C CA . TYR A 1 577 ? 0.806 -4.634 41.233 1.00 92.88 577 TYR A CA 1
ATOM 4267 C C . TYR A 1 577 ? 0.930 -5.744 42.324 1.00 92.88 577 TYR A C 1
ATOM 4269 O O . TYR A 1 577 ? -0.040 -6.161 42.963 1.00 92.88 577 TYR A O 1
ATOM 4277 N N . ASP A 1 578 ? 2.161 -6.133 42.661 1.00 88.00 578 ASP A N 1
ATOM 4278 C CA . ASP A 1 578 ? 2.487 -6.609 44.026 1.00 88.00 578 ASP A CA 1
ATOM 4279 C C . ASP A 1 578 ? 1.900 -7.980 44.487 1.00 88.00 578 ASP A C 1
ATOM 4281 O O . ASP A 1 578 ? 1.778 -8.228 45.686 1.00 88.00 578 ASP A O 1
ATOM 4285 N N . GLN A 1 579 ? 1.552 -8.900 43.573 1.00 87.19 579 GLN A N 1
ATOM 4286 C CA . GLN A 1 579 ? 1.144 -10.296 43.892 1.00 87.19 579 GLN A CA 1
ATOM 4287 C C . GLN A 1 579 ? -0.090 -10.469 44.806 1.00 87.19 579 GLN A C 1
ATOM 4289 O O . GLN A 1 579 ? -0.102 -11.283 45.729 1.00 87.19 579 GLN A O 1
ATOM 4294 N N . TRP A 1 580 ? -1.142 -9.682 44.544 1.00 91.50 580 TRP A N 1
ATOM 4295 C CA . TRP A 1 580 ? -2.501 -9.909 45.085 1.00 91.50 580 TRP A CA 1
ATOM 4296 C C . TRP A 1 580 ? -3.621 -9.271 44.251 1.00 91.50 580 TRP A C 1
ATOM 4298 O O . TRP A 1 580 ? -4.779 -9.707 44.270 1.00 91.50 580 TRP A O 1
ATOM 4308 N N . LEU A 1 581 ? -3.260 -8.200 43.548 1.00 93.25 581 LEU A N 1
ATOM 4309 C CA . LEU A 1 581 ? -4.061 -7.473 42.532 1.00 93.25 581 LEU A CA 1
ATOM 4310 C C . LEU A 1 581 ? -4.025 -8.217 40.963 1.00 93.25 581 LEU A C 1
ATOM 4312 O O . LEU A 1 581 ? -3.369 -9.190 41.405 1.00 93.25 581 LEU A O 1
ATOM 4316 N N . LYS A 1 582 ? -4.996 -7.803 38.914 1.00 93.62 582 LYS A N 1
ATOM 4317 C CA . LYS A 1 582 ? -5.303 -8.147 37.464 1.00 93.62 582 LYS A CA 1
ATOM 4318 C C . LYS A 1 582 ? -5.711 -6.809 36.874 1.00 93.62 582 LYS A C 1
ATOM 4320 O O . LYS A 1 582 ? -6.439 -6.153 37.590 1.00 93.62 582 LYS A O 1
ATOM 4325 N N . GLY A 1 583 ? -5.376 -6.441 35.643 1.00 93.38 583 GLY A N 1
ATOM 4326 C CA . GLY A 1 583 ? -6.164 -5.473 34.870 1.00 93.38 583 GLY A CA 1
ATOM 4327 C C . GLY A 1 583 ? -5.479 -4.195 34.415 1.00 93.38 583 GLY A C 1
ATOM 4328 O O . GLY A 1 583 ? -4.283 -4.014 34.603 1.00 93.38 583 GLY A O 1
ATOM 4329 N N . SER A 1 584 ? -6.256 -3.309 33.796 1.00 93.19 584 SER A N 1
ATOM 4330 C CA . SER A 1 584 ? -5.758 -2.181 33.008 1.00 93.19 584 SER A CA 1
ATOM 4331 C C . SER A 1 584 ? -5.837 -0.841 33.747 1.00 93.19 584 SER A C 1
ATOM 4333 O O . SER A 1 584 ? -6.828 -0.536 34.406 1.00 93.19 584 SER A O 1
ATOM 4335 N N . ILE A 1 585 ? -4.841 0.030 33.601 1.00 92.94 585 ILE A N 1
ATOM 4336 C CA . ILE A 1 585 ? -4.890 1.416 34.102 1.00 92.94 585 ILE A CA 1
ATOM 4337 C C . ILE A 1 585 ? -4.775 2.423 32.960 1.00 92.94 585 ILE A C 1
ATOM 4339 O O . ILE A 1 585 ? -4.027 2.213 32.007 1.00 92.94 585 ILE A O 1
ATOM 4343 N N . ASN A 1 586 ? -5.492 3.543 33.084 1.00 91.12 586 ASN A N 1
ATOM 4344 C CA . ASN A 1 586 ? -5.213 4.740 32.295 1.00 91.12 586 ASN A CA 1
ATOM 4345 C C . ASN A 1 586 ? -4.191 5.572 33.069 1.00 91.12 586 ASN A C 1
ATOM 4347 O O . ASN A 1 586 ? -4.468 5.974 34.206 1.00 91.12 586 ASN A O 1
ATOM 4351 N N . PHE A 1 587 ? -3.023 5.821 32.478 1.00 91.25 587 PHE A N 1
ATOM 4352 C CA . PHE A 1 587 ? -1.925 6.505 33.161 1.00 91.25 587 PHE A CA 1
ATOM 4353 C C . PHE A 1 587 ? -1.180 7.494 32.257 1.00 91.25 587 PHE A C 1
ATOM 4355 O O . PHE A 1 587 ? -1.216 7.401 31.027 1.00 91.25 587 PHE A O 1
ATOM 4362 N N . THR A 1 588 ? -0.467 8.410 32.907 1.00 87.88 588 THR A N 1
ATOM 4363 C CA . THR A 1 588 ? 0.565 9.262 32.310 1.00 87.88 588 THR A CA 1
ATOM 4364 C C . THR A 1 588 ? 1.810 9.221 33.196 1.00 87.88 588 THR A C 1
ATOM 4366 O O . THR A 1 588 ? 1.707 9.183 34.426 1.00 87.88 588 THR A O 1
ATOM 4369 N N . ALA A 1 589 ? 2.999 9.186 32.594 1.00 90.00 589 ALA A N 1
ATOM 4370 C CA . ALA A 1 589 ? 4.256 9.209 33.337 1.00 90.00 589 ALA A CA 1
ATOM 4371 C C . ALA A 1 589 ? 5.421 9.754 32.500 1.00 90.00 589 ALA A C 1
ATOM 4373 O O . ALA A 1 589 ? 5.541 9.455 31.316 1.00 90.00 589 ALA A O 1
ATOM 4374 N N . THR A 1 590 ? 6.332 10.488 33.138 1.00 87.69 590 THR A N 1
ATOM 4375 C CA . THR A 1 590 ? 7.634 10.874 32.558 1.00 87.69 590 THR A CA 1
ATOM 4376 C C . THR A 1 590 ? 8.716 9.814 32.801 1.00 87.69 590 THR A C 1
ATOM 4378 O O . THR A 1 590 ? 9.633 9.665 32.000 1.00 87.69 590 THR A O 1
ATOM 4381 N N . ASP A 1 591 ? 8.578 9.026 33.870 1.00 85.81 591 ASP A N 1
ATOM 4382 C CA . ASP A 1 591 ? 9.318 7.787 34.125 1.00 85.81 591 ASP A CA 1
ATOM 4383 C C . ASP A 1 591 ? 8.331 6.706 34.595 1.00 85.81 591 ASP A C 1
ATOM 4385 O O . ASP A 1 591 ? 7.468 6.954 35.439 1.00 85.81 591 ASP A O 1
ATOM 4389 N N . LEU A 1 592 ? 8.474 5.487 34.077 1.00 83.31 592 LEU A N 1
ATOM 4390 C CA . LEU A 1 592 ? 7.638 4.335 34.425 1.00 83.31 592 LEU A CA 1
ATOM 4391 C C . LEU A 1 592 ? 7.869 3.833 35.863 1.00 83.31 592 LEU A C 1
ATOM 4393 O O . LEU A 1 592 ? 7.072 3.057 36.385 1.00 83.31 592 LEU A O 1
ATOM 4397 N N . ASN A 1 593 ? 8.902 4.325 36.554 1.00 83.56 593 ASN A N 1
ATOM 4398 C CA . ASN A 1 593 ? 9.032 4.158 38.006 1.00 83.56 593 ASN A CA 1
ATOM 4399 C C . ASN A 1 593 ? 8.087 5.061 38.828 1.00 83.56 593 ASN A C 1
ATOM 4401 O O . ASN A 1 593 ? 7.986 4.862 40.038 1.00 83.56 593 ASN A O 1
ATOM 4405 N N . SER A 1 594 ? 7.396 6.030 38.214 1.00 87.50 594 SER A N 1
ATOM 4406 C CA . SER A 1 594 ? 6.444 6.937 38.877 1.00 87.50 594 SER A CA 1
ATOM 4407 C C . SER A 1 594 ? 5.096 7.012 38.146 1.00 87.50 594 SER A C 1
ATOM 4409 O O . SER A 1 594 ? 4.566 8.094 37.886 1.00 87.50 594 SER A O 1
ATOM 4411 N N . ILE A 1 595 ? 4.529 5.851 37.817 1.00 89.44 595 ILE A N 1
ATOM 4412 C CA . ILE A 1 595 ? 3.208 5.713 37.193 1.00 89.44 595 ILE A CA 1
ATOM 4413 C C . ILE A 1 595 ? 2.137 6.338 38.092 1.00 89.44 595 ILE A C 1
ATOM 4415 O O . ILE A 1 595 ? 2.011 5.990 39.268 1.00 89.44 595 ILE A O 1
ATOM 4419 N N . THR A 1 596 ? 1.350 7.256 37.534 1.00 90.50 596 THR A N 1
ATOM 4420 C CA . THR A 1 596 ? 0.196 7.860 38.208 1.00 90.50 596 THR A CA 1
ATOM 4421 C C . THR A 1 596 ? -1.018 7.762 37.294 1.00 90.50 596 THR A C 1
ATOM 4423 O O . THR A 1 596 ? -0.938 8.048 36.099 1.00 90.50 596 THR A O 1
ATOM 4426 N N . GLY A 1 597 ? -2.140 7.306 37.842 1.00 91.44 597 GLY A N 1
ATOM 4427 C CA . GLY A 1 597 ? -3.322 6.979 37.058 1.00 91.44 597 GLY A CA 1
ATOM 4428 C C . GLY A 1 597 ? -4.446 6.403 37.906 1.00 91.44 597 GLY A C 1
ATOM 4429 O O . GLY A 1 597 ? -4.315 6.210 39.115 1.00 91.44 597 GLY A O 1
ATOM 4430 N N . SER A 1 598 ? -5.563 6.101 37.257 1.00 92.44 598 SER A N 1
ATOM 4431 C CA . SER A 1 598 ? -6.660 5.364 37.883 1.00 92.44 598 SER A CA 1
ATOM 4432 C C . SER A 1 598 ? -7.137 4.276 36.944 1.00 92.44 598 SER A C 1
ATOM 4434 O O . SER A 1 598 ? -7.004 4.376 35.717 1.00 92.44 598 SER A O 1
ATOM 4436 N N . GLY A 1 599 ? -7.683 3.218 37.520 1.00 92.88 599 GLY A N 1
ATOM 4437 C CA . GLY A 1 599 ? -8.186 2.137 36.713 1.00 92.88 599 GLY A CA 1
ATOM 4438 C C . GLY A 1 599 ? -8.490 0.897 37.513 1.00 92.88 599 GLY A C 1
ATOM 4439 O O . GLY A 1 599 ? -9.115 0.951 38.571 1.00 92.88 599 GLY A O 1
ATOM 4440 N N . SER A 1 600 ? -8.191 -0.214 36.858 1.00 92.81 600 SER A N 1
ATOM 4441 C CA . SER A 1 600 ? -9.298 -0.985 36.336 1.00 92.81 600 SER A CA 1
ATOM 4442 C C . SER A 1 600 ? -8.978 -2.483 36.452 1.00 92.81 600 SER A C 1
ATOM 4444 O O . SER A 1 600 ? -8.461 -3.048 35.503 1.00 92.81 600 SER A O 1
ATOM 4446 N N . LEU A 1 601 ? -9.189 -3.098 37.625 1.00 93.12 601 LEU A N 1
ATOM 4447 C CA . LEU A 1 601 ? -8.521 -4.335 38.053 1.00 93.12 601 LEU A CA 1
ATOM 4448 C C . LEU A 1 601 ? -9.468 -5.560 38.348 1.00 93.12 601 LEU A C 1
ATOM 4450 O O . LEU A 1 601 ? -10.602 -5.572 37.898 1.00 93.12 601 LEU A O 1
ATOM 4454 N N . ARG A 1 602 ? -9.045 -6.636 39.052 1.00 93.25 602 ARG A N 1
ATOM 4455 C CA . ARG A 1 602 ? -9.858 -7.739 39.697 1.00 93.25 602 ARG A CA 1
ATOM 4456 C C . ARG A 1 602 ? -9.033 -8.636 40.646 1.00 93.25 602 ARG A C 1
ATOM 4458 O O . ARG A 1 602 ? -8.247 -9.395 40.131 1.00 93.25 602 ARG A O 1
ATOM 4465 N N . VAL A 1 603 ? -9.194 -8.633 41.976 1.00 92.94 603 VAL A N 1
ATOM 4466 C CA . VAL A 1 603 ? -8.333 -9.398 42.942 1.00 92.94 603 VAL A CA 1
ATOM 4467 C C . VAL A 1 603 ? -8.146 -10.886 42.566 1.00 92.94 603 VAL A C 1
ATOM 4469 O O . VAL A 1 603 ? -9.131 -11.517 42.179 1.00 92.94 603 VAL A O 1
ATOM 4472 N N . GLU A 1 604 ? -6.928 -11.442 42.712 1.00 90.56 604 GLU A N 1
ATOM 4473 C CA . GLU A 1 604 ? -6.621 -12.884 42.497 1.00 90.56 604 GLU A CA 1
ATOM 4474 C C . GLU A 1 604 ? -6.088 -13.614 43.744 1.00 90.56 604 GLU A C 1
ATOM 4476 O O . GLU A 1 604 ? -6.242 -14.831 43.830 1.00 90.56 604 GLU A O 1
ATOM 4481 N N . GLN A 1 605 ? -5.507 -12.920 44.733 1.00 89.69 605 GLN A N 1
ATOM 4482 C CA . GLN A 1 605 ? -5.120 -13.539 46.012 1.00 89.69 605 GLN A CA 1
ATOM 4483 C C . GLN A 1 605 ? -5.804 -12.856 47.197 1.00 89.69 605 GLN A C 1
ATOM 4485 O O . GLN A 1 605 ? -5.981 -11.638 47.219 1.00 89.69 605 GLN A O 1
ATOM 4490 N N . GLU A 1 606 ? -6.180 -13.650 48.204 1.00 90.44 606 GLU A N 1
ATOM 4491 C CA . GLU A 1 606 ? -6.872 -13.150 49.392 1.00 90.44 606 GLU A CA 1
ATOM 4492 C C . GLU A 1 606 ? -5.991 -12.151 50.163 1.00 90.44 606 GLU A C 1
ATOM 4494 O O . GLU A 1 606 ? -4.985 -12.520 50.774 1.00 90.44 606 GLU A O 1
ATOM 4499 N N . LYS A 1 607 ? -6.382 -10.872 50.161 1.00 92.56 607 LYS A N 1
ATOM 4500 C CA . LYS A 1 607 ? -5.624 -9.790 50.797 1.00 92.56 607 LYS A CA 1
ATOM 4501 C C . LYS A 1 607 ? -6.257 -9.421 52.131 1.00 92.56 607 LYS A C 1
ATOM 4503 O O . LYS A 1 607 ? -7.342 -8.841 52.174 1.00 92.56 607 LYS A O 1
ATOM 4508 N N . ARG A 1 608 ? -5.561 -9.714 53.231 1.00 90.19 608 ARG A N 1
ATOM 4509 C CA . ARG A 1 608 ? -5.957 -9.225 54.557 1.00 90.19 608 ARG A CA 1
ATOM 4510 C C . ARG A 1 608 ? -5.925 -7.691 54.576 1.00 90.19 608 ARG A C 1
ATOM 4512 O O . ARG A 1 608 ? -4.918 -7.090 54.202 1.00 90.19 608 ARG A O 1
ATOM 4519 N N . LEU A 1 609 ? -7.027 -7.090 55.009 1.00 89.50 609 LEU A N 1
ATOM 4520 C CA . LEU A 1 609 ? -7.197 -5.656 55.233 1.00 89.50 609 LEU A CA 1
ATOM 4521 C C . LEU A 1 609 ? -7.038 -5.357 56.738 1.00 89.50 609 LEU A C 1
ATOM 4523 O O . LEU A 1 609 ? -6.683 -6.231 57.536 1.00 89.50 609 LEU A O 1
ATOM 4527 N N . GLY A 1 610 ? -7.317 -4.124 57.156 1.00 81.56 610 GLY A N 1
ATOM 4528 C CA . GLY A 1 610 ? -7.407 -3.774 58.572 1.00 81.56 610 GLY A CA 1
ATOM 4529 C C . GLY A 1 610 ? -8.410 -4.643 59.351 1.00 81.56 610 GLY A C 1
ATOM 4530 O O . GLY A 1 610 ? -9.451 -5.060 58.841 1.00 81.56 610 GLY A O 1
ATOM 4531 N N . GLY A 1 611 ? -8.115 -4.887 60.630 1.00 83.62 611 GLY A N 1
ATOM 4532 C CA . GLY A 1 611 ? -9.035 -5.561 61.550 1.00 83.62 611 GLY A CA 1
ATOM 4533 C C . GLY A 1 611 ? -9.324 -7.034 61.190 1.00 83.62 611 GLY A C 1
ATOM 4534 O O . GLY A 1 611 ? -8.386 -7.782 60.892 1.00 83.62 611 GLY A O 1
ATOM 4535 N N . PRO A 1 612 ? -10.593 -7.484 61.272 1.00 87.38 612 PRO A N 1
ATOM 4536 C CA . PRO A 1 612 ? -11.016 -8.856 60.985 1.00 87.38 612 PRO A CA 1
ATOM 4537 C C . PRO A 1 612 ? -11.332 -9.089 59.496 1.00 87.38 612 PRO A C 1
ATOM 4539 O O . PRO A 1 612 ? -12.024 -10.047 59.175 1.00 87.38 612 PRO A O 1
ATOM 4542 N N . LEU A 1 613 ? -10.937 -8.193 58.587 1.00 90.94 613 LEU A N 1
ATOM 4543 C CA . LEU A 1 613 ? -11.402 -8.207 57.198 1.00 90.94 613 LEU A CA 1
ATOM 4544 C C . LEU A 1 613 ? -10.348 -8.791 56.251 1.00 90.94 613 LEU A C 1
ATOM 4546 O O . LEU A 1 613 ? -9.189 -8.377 56.279 1.00 90.94 613 LEU A O 1
ATOM 4550 N N . SER A 1 614 ? -10.770 -9.676 55.350 1.00 91.31 614 SER A N 1
ATOM 4551 C CA . SER A 1 614 ? -9.964 -10.134 54.210 1.00 91.31 614 SER A CA 1
ATOM 4552 C C . SER A 1 614 ? -10.738 -9.992 52.906 1.00 91.31 614 SER A C 1
ATOM 4554 O O . SER A 1 614 ? -11.869 -10.459 52.793 1.00 91.31 614 SER A O 1
ATOM 4556 N N . LEU A 1 615 ? -10.113 -9.364 51.914 1.00 92.31 615 LEU A N 1
ATOM 4557 C CA . LEU A 1 615 ? -10.621 -9.187 50.558 1.00 92.31 615 LEU A CA 1
ATOM 4558 C C . LEU A 1 615 ? -10.397 -10.472 49.751 1.00 92.31 615 LEU A C 1
ATOM 4560 O O . LEU A 1 615 ? -9.261 -10.930 49.654 1.00 92.31 615 LEU A O 1
ATOM 4564 N N . LEU A 1 616 ? -11.453 -11.059 49.187 1.00 92.25 616 LEU A N 1
ATOM 4565 C CA . LEU A 1 616 ? -11.384 -12.361 48.511 1.00 92.25 616 LEU A CA 1
ATOM 4566 C C . LEU A 1 616 ? -11.031 -12.234 47.017 1.00 92.25 616 LEU A C 1
ATOM 4568 O O . LEU A 1 616 ? -11.333 -11.218 46.384 1.00 92.25 616 LEU A O 1
ATOM 4572 N N . ASP A 1 617 ? -10.453 -13.297 46.449 1.00 89.50 617 ASP A N 1
ATOM 4573 C CA . ASP A 1 617 ? -10.318 -13.501 44.996 1.00 89.50 617 ASP A CA 1
ATOM 4574 C C . ASP A 1 617 ? -11.665 -13.279 44.271 1.00 89.50 617 ASP A C 1
ATOM 4576 O O . ASP A 1 617 ? -12.740 -13.575 44.797 1.00 89.50 617 ASP A O 1
ATOM 4580 N N . GLY A 1 618 ? -11.615 -12.697 43.072 1.00 86.75 618 GLY A N 1
ATOM 4581 C CA . GLY A 1 618 ? -12.789 -12.371 42.260 1.00 86.75 618 GLY A CA 1
ATOM 4582 C C . GLY A 1 618 ? -13.573 -11.141 42.738 1.00 86.75 618 GLY A C 1
ATOM 4583 O O . GLY A 1 618 ? -14.661 -10.873 42.226 1.00 86.75 618 GLY A O 1
ATOM 4584 N N . SER A 1 619 ? -13.050 -10.389 43.712 1.00 91.44 619 SER A N 1
ATOM 4585 C CA . SER A 1 619 ? -13.612 -9.108 44.170 1.00 91.44 619 SER A CA 1
ATOM 4586 C C . SER A 1 619 ? -13.360 -7.957 43.206 1.00 91.44 619 SER A C 1
ATOM 4588 O O . SER A 1 619 ? -12.359 -7.956 42.479 1.00 91.44 619 SER A O 1
ATOM 4590 N N . TYR A 1 620 ? -14.203 -6.913 43.289 1.00 91.25 620 TYR A N 1
ATOM 4591 C CA . TYR A 1 620 ? -14.078 -5.750 42.419 1.00 91.25 620 TYR A CA 1
ATOM 4592 C C . TYR A 1 620 ? -13.950 -4.340 43.117 1.00 91.25 620 TYR A C 1
ATOM 4594 O O . TYR A 1 620 ? -14.966 -3.716 43.417 1.00 91.25 620 TYR A O 1
ATOM 4602 N N . ILE A 1 621 ? -12.706 -3.822 43.317 1.00 93.62 621 ILE A N 1
ATOM 4603 C CA . ILE A 1 621 ? -12.252 -2.542 43.967 1.00 93.62 621 ILE A CA 1
ATOM 4604 C C . ILE A 1 621 ? -11.537 -1.452 43.093 1.00 93.62 621 ILE A C 1
ATOM 4606 O O . ILE A 1 621 ? -10.357 -1.574 42.801 1.00 93.62 621 ILE A O 1
ATOM 4610 N N . ARG A 1 622 ? -12.170 -0.329 42.718 1.00 94.56 622 ARG A N 1
ATOM 4611 C CA . ARG A 1 622 ? -11.574 0.748 41.881 1.00 94.56 622 ARG A CA 1
ATOM 4612 C C . ARG A 1 622 ? -10.268 1.262 42.453 1.00 94.56 622 ARG A C 1
ATOM 4614 O O . ARG A 1 622 ? -10.298 1.832 43.533 1.00 94.56 622 ARG A O 1
ATOM 4621 N N . ALA A 1 623 ? -9.158 1.100 41.739 1.00 93.31 623 ALA A N 1
ATOM 4622 C CA . ALA A 1 623 ? -7.837 1.421 42.266 1.00 93.31 623 ALA A CA 1
ATOM 4623 C C . ALA A 1 623 ? -7.314 2.758 41.727 1.00 93.31 623 ALA A C 1
ATOM 4625 O O . ALA A 1 623 ? -7.225 2.973 40.512 1.00 93.31 623 ALA A O 1
ATOM 4626 N N . ASN A 1 624 ? -6.905 3.632 42.646 1.00 92.38 624 ASN A N 1
ATOM 4627 C CA . ASN A 1 624 ? -6.127 4.824 42.332 1.00 92.38 624 ASN A CA 1
ATOM 4628 C C . ASN A 1 624 ? -4.637 4.554 42.606 1.00 92.38 624 ASN A C 1
ATOM 4630 O O . ASN A 1 624 ? -4.267 4.058 43.675 1.00 92.38 624 ASN A O 1
ATOM 4634 N N . MET A 1 625 ? -3.784 4.879 41.631 1.00 91.75 625 MET A N 1
ATOM 4635 C CA . MET A 1 625 ? -2.338 4.651 41.673 1.00 91.75 625 MET A CA 1
ATOM 4636 C C . MET A 1 625 ? -1.598 5.989 41.640 1.00 91.75 625 MET A C 1
ATOM 4638 O O . MET A 1 625 ? -1.814 6.806 40.744 1.00 91.75 625 MET A O 1
ATOM 4642 N N . GLU A 1 626 ? -0.699 6.214 42.595 1.00 91.06 626 GLU A N 1
ATOM 4643 C CA . GLU A 1 626 ? 0.069 7.456 42.713 1.00 91.06 626 GLU A CA 1
ATOM 4644 C C . GLU A 1 626 ? 1.549 7.140 42.956 1.00 91.06 626 GLU A C 1
ATOM 4646 O O . GLU A 1 626 ? 1.896 6.465 43.926 1.00 91.06 626 GLU A O 1
ATOM 4651 N N . ASN A 1 627 ? 2.433 7.617 42.070 1.00 88.56 627 ASN A N 1
ATOM 4652 C CA . ASN A 1 627 ? 3.878 7.342 42.104 1.00 88.56 627 ASN A CA 1
ATOM 4653 C C . ASN A 1 627 ? 4.207 5.838 42.251 1.00 88.56 627 ASN A C 1
ATOM 4655 O O . ASN A 1 627 ? 4.957 5.427 43.141 1.00 88.56 627 ASN A O 1
ATOM 4659 N N . SER A 1 628 ? 3.592 5.024 41.390 1.00 87.31 628 SER A N 1
ATOM 4660 C CA . SER A 1 628 ? 3.662 3.557 41.344 1.00 87.31 628 SER A CA 1
ATOM 4661 C C . SER A 1 628 ? 3.216 2.824 42.617 1.00 87.31 628 SER A C 1
ATOM 4663 O O . SER A 1 628 ? 3.591 1.672 42.826 1.00 87.31 628 SER A O 1
ATOM 4665 N N . LYS A 1 629 ? 2.403 3.458 43.472 1.00 89.12 629 LYS A N 1
ATOM 4666 C CA . LYS A 1 629 ? 1.851 2.854 44.697 1.00 89.12 629 LYS A CA 1
ATOM 4667 C C . LYS A 1 629 ? 0.332 2.848 44.687 1.00 89.12 629 LYS A C 1
ATOM 4669 O O . LYS A 1 629 ? -0.295 3.796 44.218 1.00 89.12 629 LYS A O 1
ATOM 4674 N N . PHE A 1 630 ? -0.242 1.803 45.273 1.00 89.81 630 PHE A N 1
ATOM 4675 C CA . PHE A 1 630 ? -1.667 1.733 45.576 1.00 89.81 630 PHE A CA 1
ATOM 4676 C C . PHE A 1 630 ? -2.031 2.762 46.652 1.00 89.81 630 PHE A C 1
ATOM 4678 O O . PHE A 1 630 ? -1.409 2.788 47.718 1.00 89.81 630 PHE A O 1
ATOM 4685 N N . LYS A 1 631 ? -3.016 3.615 46.361 1.00 91.56 631 LYS A N 1
ATOM 4686 C CA . LYS A 1 631 ? -3.389 4.759 47.201 1.00 91.56 631 LYS A CA 1
ATOM 4687 C C . LYS A 1 631 ? -4.643 4.484 48.031 1.00 91.56 631 LYS A C 1
ATOM 4689 O O . LYS A 1 631 ? -4.587 4.454 49.258 1.00 91.56 631 LYS A O 1
ATOM 4694 N N . ASP A 1 632 ? -5.759 4.288 47.344 1.00 93.38 632 ASP A N 1
ATOM 4695 C CA . ASP A 1 632 ? -7.100 4.131 47.899 1.00 93.38 632 ASP A CA 1
ATOM 4696 C C . ASP A 1 632 ? -7.988 3.347 46.918 1.00 93.38 632 ASP A C 1
ATOM 4698 O O . ASP A 1 632 ? -7.589 3.089 45.772 1.00 93.38 632 ASP A O 1
ATOM 4702 N N . PHE A 1 633 ? -9.164 2.923 47.391 1.00 94.81 633 PHE A N 1
ATOM 4703 C CA . PHE A 1 633 ? -10.140 2.211 46.577 1.00 94.81 633 PHE A CA 1
ATOM 4704 C C . PHE A 1 633 ? -11.605 2.364 47.007 1.00 94.81 633 PHE A C 1
ATOM 4706 O O . PHE A 1 633 ? -11.910 2.730 48.138 1.00 94.81 633 PHE A O 1
ATOM 4713 N N . SER A 1 634 ? -12.521 2.005 46.100 1.00 93.38 634 SER A N 1
ATOM 4714 C CA . SER A 1 634 ? -13.955 1.790 46.366 1.00 93.38 634 SER A CA 1
ATOM 4715 C C . SER A 1 634 ? -14.442 0.546 45.623 1.00 93.38 634 SER A C 1
ATOM 4717 O O . SER A 1 634 ? -14.061 0.332 44.480 1.00 93.38 634 SER A O 1
ATOM 4719 N N . GLY A 1 635 ? -15.277 -0.321 46.200 1.00 90.81 635 GLY A N 1
ATOM 4720 C CA . GLY A 1 635 ? -15.557 -1.610 45.545 1.00 90.81 635 GLY A CA 1
ATOM 4721 C C . GLY A 1 635 ? -16.827 -2.322 45.959 1.00 90.81 635 GLY A C 1
ATOM 4722 O O . GLY A 1 635 ? -17.245 -2.215 47.105 1.00 90.81 635 GLY A O 1
ATOM 4723 N N . LEU A 1 636 ? -17.418 -3.080 45.031 1.00 89.44 636 LEU A N 1
ATOM 4724 C CA . LEU A 1 636 ? -18.376 -4.124 45.386 1.00 89.44 636 LEU A CA 1
ATOM 4725 C C . LEU A 1 636 ? -17.572 -5.415 45.520 1.00 89.44 636 LEU A C 1
ATOM 4727 O O . LEU A 1 636 ? -17.185 -6.041 44.530 1.00 89.44 636 LEU A O 1
ATOM 4731 N N . VAL A 1 637 ? -17.242 -5.751 46.760 1.00 91.00 637 VAL A N 1
ATOM 4732 C CA . VAL A 1 637 ? -16.250 -6.782 47.065 1.00 91.00 637 VAL A CA 1
ATOM 4733 C C . VAL A 1 637 ? -16.887 -8.029 47.626 1.00 91.00 637 VAL A C 1
ATOM 4735 O O . VAL A 1 637 ? -17.948 -7.964 48.241 1.00 91.00 637 VAL A O 1
ATOM 4738 N N . GLN A 1 638 ? -16.191 -9.147 47.469 1.00 91.69 638 GLN A N 1
ATOM 4739 C CA . GLN A 1 638 ? -16.387 -10.322 48.298 1.00 91.69 638 GLN A CA 1
ATOM 4740 C C . GLN A 1 638 ? -15.370 -10.243 49.441 1.00 91.69 638 GLN A C 1
ATOM 4742 O O . GLN A 1 638 ? -14.188 -9.978 49.217 1.00 91.69 638 GLN A O 1
ATOM 4747 N N . LEU A 1 639 ? -15.814 -10.431 50.678 1.00 91.94 639 LEU A N 1
ATOM 4748 C CA . LEU A 1 639 ? -14.918 -10.411 51.831 1.00 91.94 639 LEU A CA 1
ATOM 4749 C C . LEU A 1 639 ? -15.210 -11.541 52.813 1.00 91.94 639 LEU A C 1
ATOM 4751 O O . LEU A 1 639 ? -16.306 -12.105 52.837 1.00 91.94 639 LEU A O 1
ATOM 4755 N N . ARG A 1 640 ? -14.212 -11.858 53.634 1.00 91.00 640 ARG A N 1
ATOM 4756 C CA . ARG A 1 640 ? -14.376 -12.613 54.874 1.00 91.00 640 ARG A CA 1
ATOM 4757 C C . ARG A 1 640 ? -14.305 -11.642 56.047 1.00 91.00 640 ARG A C 1
ATOM 4759 O O . ARG A 1 640 ? -13.440 -10.767 56.071 1.00 91.00 640 ARG A O 1
ATOM 4766 N N . VAL A 1 641 ? -15.206 -11.817 57.005 1.00 90.50 641 VAL A N 1
ATOM 4767 C CA . VAL A 1 641 ? -15.124 -11.237 58.344 1.00 90.50 641 VAL A CA 1
ATOM 4768 C C . VAL A 1 641 ? -14.717 -12.369 59.283 1.00 90.50 641 VAL A C 1
ATOM 4770 O O . VAL A 1 641 ? -15.476 -13.328 59.441 1.00 90.50 641 VAL A O 1
ATOM 4773 N N . ASP A 1 642 ? -13.524 -12.278 59.876 1.00 85.06 642 ASP A N 1
ATOM 4774 C CA . ASP A 1 642 ? -12.991 -13.267 60.817 1.00 85.06 642 ASP A CA 1
ATOM 4775 C C . ASP A 1 642 ? -14.041 -13.605 61.890 1.00 85.06 642 ASP A C 1
ATOM 4777 O O . ASP A 1 642 ? -14.781 -12.747 62.375 1.00 85.06 642 ASP A O 1
ATOM 4781 N N . GLU A 1 643 ? -14.118 -14.891 62.227 1.00 84.19 643 GLU A N 1
ATOM 4782 C CA . GLU A 1 643 ? -15.150 -15.534 63.050 1.00 84.19 643 GLU A CA 1
ATOM 4783 C C . GLU A 1 643 ? -16.594 -15.513 62.516 1.00 84.19 643 GLU A C 1
ATOM 4785 O O . GLU A 1 643 ? -17.326 -16.449 62.837 1.00 84.19 643 GLU A O 1
ATOM 4790 N N . TRP A 1 644 ? -17.042 -14.504 61.765 1.00 87.06 644 TRP A N 1
ATOM 4791 C CA . TRP A 1 644 ? -18.446 -14.374 61.341 1.00 87.06 644 TRP A CA 1
ATOM 4792 C C . TRP A 1 644 ? -18.761 -15.169 60.074 1.00 87.06 644 TRP A C 1
ATOM 4794 O O . TRP A 1 644 ? -19.692 -15.975 60.092 1.00 87.06 644 TRP A O 1
ATOM 4804 N N . GLY A 1 645 ? -17.973 -14.970 59.017 1.00 88.31 645 GLY A N 1
ATOM 4805 C CA . GLY A 1 645 ? -18.094 -15.711 57.764 1.00 88.31 645 GLY A CA 1
ATOM 4806 C C . GLY A 1 645 ? -17.820 -14.877 56.519 1.00 88.31 645 GLY A C 1
ATOM 4807 O O . GLY A 1 645 ? -17.031 -13.930 56.555 1.00 88.31 645 GLY A O 1
ATOM 4808 N N . THR A 1 646 ? -18.434 -15.244 55.396 1.00 90.19 646 THR A N 1
ATOM 4809 C CA . THR A 1 646 ? -18.175 -14.633 54.076 1.00 90.19 646 THR A CA 1
ATOM 4810 C C . THR A 1 646 ? -19.360 -13.830 53.547 1.00 90.19 646 THR A C 1
ATOM 4812 O O . THR A 1 646 ? -20.515 -14.118 53.854 1.00 90.19 646 THR A O 1
ATOM 4815 N N . GLY A 1 647 ? -19.087 -12.773 52.782 1.00 89.06 647 GLY A N 1
ATOM 4816 C CA . GLY A 1 647 ? -20.088 -11.757 52.468 1.00 89.06 647 GLY A CA 1
ATOM 4817 C C . GLY A 1 647 ? -19.752 -10.857 51.284 1.00 89.06 647 GLY A C 1
ATOM 4818 O O . GLY A 1 647 ? -18.675 -10.956 50.691 1.00 89.06 647 GLY A O 1
ATOM 4819 N N . LYS A 1 648 ? -20.683 -9.955 50.957 1.00 90.88 648 LYS A N 1
ATOM 4820 C CA . LYS A 1 648 ? -20.507 -8.889 49.961 1.00 90.88 648 LYS A CA 1
ATOM 4821 C C . LYS A 1 648 ? -20.616 -7.526 50.632 1.00 90.88 648 LYS A C 1
ATOM 4823 O O . LYS A 1 648 ? -21.576 -7.296 51.360 1.00 90.88 648 LYS A O 1
ATOM 4828 N N . LEU A 1 649 ? -19.681 -6.618 50.351 1.00 91.06 649 LEU A N 1
ATOM 4829 C CA . LEU A 1 649 ? -19.662 -5.263 50.920 1.00 91.06 649 LEU A CA 1
ATOM 4830 C C . LEU A 1 649 ? -19.547 -4.206 49.815 1.00 91.06 649 LEU A C 1
ATOM 4832 O O . LEU A 1 649 ? -18.756 -4.362 48.883 1.00 91.06 649 LEU A O 1
ATOM 4836 N N . SER A 1 650 ? -20.313 -3.122 49.940 1.00 91.44 650 SER A N 1
ATOM 4837 C CA . SER A 1 650 ? -20.122 -1.887 49.180 1.00 91.44 650 SER A CA 1
ATOM 4838 C C . SER A 1 650 ? -19.153 -0.981 49.938 1.00 91.44 650 SER A C 1
ATOM 4840 O O . SER A 1 650 ? -19.514 -0.435 50.975 1.00 91.44 650 SER A O 1
ATOM 4842 N N . ILE A 1 651 ? -17.922 -0.851 49.443 1.00 91.94 651 ILE A N 1
ATOM 4843 C CA . ILE A 1 651 ? -16.844 -0.057 50.053 1.00 91.94 651 ILE A CA 1
ATOM 4844 C C . ILE A 1 651 ? -16.851 1.373 49.504 1.00 91.94 651 ILE A C 1
ATOM 4846 O O . ILE A 1 651 ? -16.892 1.565 48.286 1.00 91.94 651 ILE A O 1
ATOM 4850 N N . GLU A 1 652 ? -16.798 2.356 50.400 1.00 90.62 652 GLU A N 1
ATOM 4851 C CA . GLU A 1 652 ? -16.842 3.797 50.108 1.00 90.62 652 GLU A CA 1
ATOM 4852 C C . GLU A 1 652 ? -15.516 4.325 49.520 1.00 90.62 652 GLU A C 1
ATOM 4854 O O . GLU A 1 652 ? -14.448 3.758 49.762 1.00 90.62 652 GLU A O 1
ATOM 4859 N N . GLU A 1 653 ? -15.572 5.413 48.741 1.00 88.19 653 GLU A N 1
ATOM 4860 C CA . GLU A 1 653 ? -14.388 6.056 48.146 1.00 88.19 653 GLU A CA 1
ATOM 4861 C C . GLU A 1 653 ? -13.460 6.674 49.202 1.00 88.19 653 GLU A C 1
ATOM 4863 O O . GLU A 1 653 ? -13.904 7.203 50.218 1.00 88.19 653 GLU A O 1
ATOM 4868 N N . GLY A 1 654 ? -12.147 6.566 48.968 1.00 86.94 654 GLY A N 1
ATOM 4869 C CA . GLY A 1 654 ? -11.119 6.920 49.949 1.00 86.94 654 GLY A CA 1
ATOM 4870 C C . GLY A 1 654 ? -10.817 5.824 50.981 1.00 86.94 654 GLY A C 1
ATOM 4871 O O . GLY A 1 654 ? -9.993 6.054 51.867 1.00 86.94 654 GLY A O 1
ATOM 4872 N N . SER A 1 655 ? -11.429 4.636 50.880 1.00 91.31 655 SER A N 1
ATOM 4873 C CA . SER A 1 655 ? -11.041 3.486 51.710 1.00 91.31 655 SER A CA 1
ATOM 4874 C C . SER A 1 655 ? -9.622 3.020 51.374 1.00 91.31 655 SER A C 1
ATOM 4876 O O . SER A 1 655 ? -9.200 3.028 50.218 1.00 91.31 655 SER A O 1
ATOM 4878 N N . THR A 1 656 ? -8.872 2.583 52.383 1.00 92.81 656 THR A N 1
ATOM 4879 C CA . THR A 1 656 ? -7.484 2.115 52.240 1.00 92.81 656 THR A CA 1
ATOM 4880 C C . THR A 1 656 ? -7.341 0.674 52.723 1.00 92.81 656 THR A C 1
ATOM 4882 O O . THR A 1 656 ? -8.267 0.095 53.292 1.00 92.81 656 THR A O 1
ATOM 4885 N N . LEU A 1 657 ? -6.162 0.071 52.529 1.00 89.44 657 LEU A N 1
ATOM 4886 C CA . LEU A 1 657 ? -5.871 -1.268 53.065 1.00 89.44 657 LEU A CA 1
ATOM 4887 C C . LEU A 1 657 ? -5.957 -1.325 54.604 1.00 89.44 657 LEU A C 1
ATOM 4889 O O . LEU A 1 657 ? -6.183 -2.396 55.161 1.00 89.44 657 LEU A O 1
ATOM 4893 N N . GLU A 1 658 ? -5.802 -0.188 55.287 1.00 90.12 658 GLU A N 1
ATOM 4894 C CA . GLU A 1 658 ? -5.861 -0.081 56.750 1.00 90.12 658 GLU A CA 1
ATOM 4895 C C . GLU A 1 658 ? -7.271 0.281 57.253 1.00 90.12 658 GLU A C 1
ATOM 4897 O O . GLU A 1 658 ? -7.740 -0.282 58.248 1.00 90.12 658 GLU A O 1
ATOM 4902 N N . SER A 1 659 ? -7.971 1.185 56.556 1.00 91.50 659 SER A N 1
ATOM 4903 C CA . SER A 1 659 ? -9.279 1.719 56.956 1.00 91.50 659 SER A CA 1
ATOM 4904 C C . SER A 1 659 ? -10.330 1.515 55.867 1.00 91.50 659 SER A C 1
ATOM 4906 O O . SER A 1 659 ? -10.350 2.232 54.868 1.00 91.50 659 SER A O 1
ATOM 4908 N N . VAL A 1 660 ? -11.242 0.575 56.111 1.00 91.56 660 VAL A N 1
ATOM 4909 C CA . VAL A 1 660 ? -12.373 0.237 55.239 1.00 91.56 660 VAL A CA 1
ATOM 4910 C C . VAL A 1 660 ? -13.674 0.745 55.859 1.00 91.56 660 VAL A C 1
ATOM 4912 O O . VAL A 1 660 ? -13.938 0.473 57.035 1.00 91.56 660 VAL A O 1
ATOM 4915 N N . THR A 1 661 ? -14.512 1.409 55.064 1.00 91.06 661 THR A N 1
ATOM 4916 C CA . THR A 1 661 ? -15.893 1.758 55.435 1.00 91.06 661 THR A CA 1
ATOM 4917 C C . THR A 1 661 ? -16.858 1.242 54.369 1.00 91.06 661 THR A C 1
ATOM 4919 O O . THR A 1 661 ? -16.545 1.279 53.177 1.00 91.06 661 THR A O 1
ATOM 4922 N N . GLY A 1 662 ? -18.009 0.714 54.790 1.00 91.69 662 GLY A N 1
ATOM 4923 C CA . GLY A 1 662 ? -19.019 0.195 53.873 1.00 91.69 662 GLY A CA 1
ATOM 4924 C C . GLY A 1 662 ? -20.185 -0.536 54.539 1.00 91.69 662 GLY A C 1
ATOM 4925 O O . GLY A 1 662 ? -20.174 -0.823 55.738 1.00 91.69 662 GLY A O 1
ATOM 4926 N N . GLU A 1 663 ? -21.186 -0.888 53.737 1.00 90.75 663 GLU A N 1
ATOM 4927 C CA . GLU A 1 663 ? -22.375 -1.642 54.161 1.00 90.75 663 GLU A CA 1
ATOM 4928 C C . GLU A 1 663 ? -22.666 -2.792 53.177 1.00 90.75 663 GLU A C 1
ATOM 4930 O O . GLU A 1 663 ? -22.284 -2.734 52.003 1.00 90.75 663 GLU A O 1
ATOM 4935 N N . GLY A 1 664 ? -23.272 -3.879 53.658 1.00 89.62 664 GLY A N 1
ATOM 4936 C CA . GLY A 1 664 ? -23.497 -5.089 52.863 1.00 89.62 664 GLY A CA 1
ATOM 4937 C C . GLY A 1 664 ? -24.055 -6.256 53.677 1.00 89.62 664 GLY A C 1
ATOM 4938 O O . GLY A 1 664 ? -24.727 -6.035 54.679 1.00 89.62 664 GLY A O 1
ATOM 4939 N N . GLU A 1 665 ? -23.770 -7.490 53.261 1.00 89.12 665 GLU A N 1
ATOM 4940 C CA . GLU A 1 665 ? -24.263 -8.732 53.879 1.00 89.12 665 GLU A CA 1
ATOM 4941 C C . GLU A 1 665 ? -23.133 -9.721 54.185 1.00 89.12 665 GLU A C 1
ATOM 4943 O O . GLU A 1 665 ? -22.183 -9.838 53.409 1.00 89.12 665 GLU A O 1
ATOM 4948 N N . VAL A 1 666 ? -23.273 -10.481 55.276 1.00 88.69 666 VAL A N 1
ATOM 4949 C CA . VAL A 1 666 ? -22.372 -11.565 55.700 1.00 88.69 666 VAL A CA 1
ATOM 4950 C C . VAL A 1 666 ? -23.189 -12.817 56.027 1.00 88.69 666 VAL A C 1
ATOM 4952 O O . VAL A 1 666 ? -24.073 -12.793 56.884 1.00 88.69 666 VAL A O 1
ATOM 4955 N N . SER A 1 667 ? -22.870 -13.929 55.367 1.00 87.69 667 SER A N 1
ATOM 4956 C CA . SER A 1 667 ? -23.380 -15.259 55.705 1.00 87.69 667 SER A CA 1
ATOM 4957 C C . SER A 1 667 ? -22.639 -15.835 56.912 1.00 87.69 667 SER A C 1
ATOM 4959 O O . SER A 1 667 ? -21.424 -15.690 57.025 1.00 87.69 667 SER A O 1
ATOM 4961 N N . LEU A 1 668 ? -23.377 -16.486 57.814 1.00 86.56 668 LEU A N 1
ATOM 4962 C CA . LEU A 1 668 ? -22.832 -17.062 59.045 1.00 86.56 668 LEU A CA 1
ATOM 4963 C C . LEU A 1 668 ? -22.193 -18.438 58.798 1.00 86.56 668 LEU A C 1
ATOM 4965 O O . LEU A 1 668 ? -22.899 -19.404 58.504 1.00 86.56 668 LEU A O 1
ATOM 4969 N N . ASP A 1 669 ? -20.883 -18.547 59.028 1.00 82.25 669 ASP A N 1
ATOM 4970 C CA . ASP A 1 669 ? -20.118 -19.803 58.896 1.00 82.25 669 ASP A CA 1
ATOM 4971 C C . ASP A 1 669 ? -20.376 -20.794 60.060 1.00 82.25 669 ASP A C 1
ATOM 4973 O O . ASP A 1 669 ? -19.957 -21.953 60.020 1.00 82.25 669 ASP A O 1
ATOM 4977 N N . GLY A 1 670 ? -21.076 -20.363 61.117 1.00 83.00 670 GLY A N 1
ATOM 4978 C CA . GLY A 1 670 ? -21.479 -21.207 62.243 1.00 83.00 670 GLY A CA 1
ATOM 4979 C C . GLY A 1 670 ? -22.249 -20.448 63.334 1.00 83.00 670 GLY A C 1
ATOM 4980 O O . GLY A 1 670 ? -22.423 -19.232 63.229 1.00 83.00 670 GLY A O 1
ATOM 4981 N N . PRO A 1 671 ? -22.717 -21.135 64.397 1.00 85.12 671 PRO A N 1
ATOM 4982 C CA . PRO A 1 671 ? -23.583 -20.524 65.404 1.00 85.12 671 PRO A CA 1
ATOM 4983 C C . PRO A 1 671 ? -22.940 -19.369 66.188 1.00 85.12 671 PRO A C 1
ATOM 4985 O O . PRO A 1 671 ? -21.772 -19.441 66.581 1.00 85.12 671 PRO A O 1
ATOM 4988 N N . LYS A 1 672 ? -23.732 -18.329 66.478 1.00 86.44 672 LYS A N 1
ATOM 4989 C CA . LYS A 1 672 ? -23.335 -17.124 67.224 1.00 86.44 672 LYS A CA 1
ATOM 4990 C C . LYS A 1 672 ? -24.329 -16.813 68.340 1.00 86.44 672 LYS A C 1
ATOM 4992 O O . LYS A 1 672 ? -25.513 -16.601 68.092 1.00 86.44 672 LYS A O 1
ATOM 4997 N N . ALA A 1 673 ? -23.841 -16.787 69.578 1.00 82.69 673 ALA A N 1
ATOM 4998 C CA . ALA A 1 673 ? -24.638 -16.397 70.737 1.00 82.69 673 ALA A CA 1
ATOM 4999 C C . ALA A 1 673 ? -24.862 -14.876 70.743 1.00 82.69 673 ALA A C 1
ATOM 5001 O O . ALA A 1 673 ? -23.901 -14.111 70.681 1.00 82.69 673 ALA A O 1
ATOM 5002 N N . MET A 1 674 ? -26.122 -14.455 70.853 1.00 80.88 674 MET A N 1
ATOM 5003 C CA . MET A 1 674 ? -26.536 -13.058 70.988 1.00 80.88 674 MET A CA 1
ATOM 5004 C C . MET A 1 674 ? -27.126 -12.877 72.390 1.00 80.88 674 MET A C 1
ATOM 5006 O O . MET A 1 674 ? -28.315 -13.096 72.634 1.00 80.88 674 MET A O 1
ATOM 5010 N N . GLY A 1 675 ? -26.256 -12.550 73.346 1.00 76.81 675 GLY A N 1
ATOM 5011 C CA . GLY A 1 675 ? -26.596 -12.552 74.768 1.00 76.81 675 GLY A CA 1
ATOM 5012 C C . GLY A 1 675 ? -26.787 -13.968 75.335 1.00 76.81 675 GLY A C 1
ATOM 5013 O O . GLY A 1 675 ? -26.112 -14.913 74.935 1.00 76.81 675 GLY A O 1
ATOM 5014 N N . SER A 1 676 ? -27.683 -14.110 76.316 1.00 76.50 676 SER A N 1
ATOM 5015 C CA . SER A 1 676 ? -27.878 -15.347 77.099 1.00 76.50 676 SER A CA 1
ATOM 5016 C C . SER A 1 676 ? -29.103 -16.185 76.711 1.00 76.50 676 SER A C 1
ATOM 5018 O O . SER A 1 676 ? -29.273 -17.290 77.231 1.00 76.50 676 SER A O 1
ATOM 5020 N N . LEU A 1 677 ? -29.972 -15.663 75.839 1.00 75.31 677 LEU A N 1
ATOM 5021 C CA . LEU A 1 677 ? -31.274 -16.261 75.507 1.00 75.31 677 LEU A CA 1
ATOM 5022 C C . LEU A 1 677 ? -31.396 -16.721 74.051 1.00 75.31 677 LEU A C 1
ATOM 5024 O O . LEU A 1 677 ? -32.205 -17.610 73.783 1.00 75.31 677 LEU A O 1
ATOM 5028 N N . VAL A 1 678 ? -30.601 -16.149 73.141 1.00 84.00 678 VAL A N 1
ATOM 5029 C CA . VAL A 1 678 ? -30.688 -16.381 71.695 1.00 84.00 678 VAL A CA 1
ATOM 5030 C C . VAL A 1 678 ? -29.341 -16.838 71.149 1.00 84.00 678 VAL A C 1
ATOM 5032 O O . VAL A 1 678 ? -28.314 -16.208 71.398 1.00 84.00 678 VAL A O 1
ATOM 5035 N N . THR A 1 679 ? -29.360 -17.892 70.340 1.00 87.06 679 THR A N 1
ATOM 5036 C CA . THR A 1 679 ? -28.223 -18.287 69.501 1.00 87.06 679 THR A CA 1
ATOM 5037 C C . THR A 1 679 ? -28.671 -18.272 68.049 1.00 87.06 679 THR A C 1
ATOM 5039 O O . THR A 1 679 ? -29.562 -19.037 67.686 1.00 87.06 679 THR A O 1
ATOM 5042 N N . LEU A 1 680 ? -28.055 -17.422 67.224 1.00 88.38 680 LEU A N 1
ATOM 5043 C CA . LEU A 1 680 ? -28.158 -17.498 65.766 1.00 88.38 680 LEU A CA 1
ATOM 5044 C C . LEU A 1 680 ? -27.450 -18.776 65.309 1.00 88.38 680 LEU A C 1
ATOM 5046 O O . LEU A 1 680 ? -26.370 -19.086 65.811 1.00 88.38 680 LEU A O 1
ATOM 5050 N N . THR A 1 681 ? -28.027 -19.519 64.371 1.00 83.62 681 THR A N 1
ATOM 5051 C CA . THR A 1 681 ? -27.490 -20.819 63.936 1.00 83.62 681 THR A CA 1
ATOM 5052 C C . THR A 1 681 ? -27.112 -20.868 62.460 1.00 83.62 681 THR A C 1
ATOM 5054 O O . THR A 1 681 ? -26.206 -21.626 62.120 1.00 83.62 681 THR A O 1
ATOM 5057 N N . LYS A 1 682 ? -27.784 -20.092 61.596 1.00 81.12 682 LYS A N 1
ATOM 5058 C CA . LYS A 1 682 ? -27.589 -20.076 60.133 1.00 81.12 682 LYS A CA 1
ATOM 5059 C C . LYS A 1 682 ? -28.332 -18.887 59.509 1.00 81.12 682 LYS A C 1
ATOM 5061 O O . LYS A 1 682 ? -29.450 -18.613 59.919 1.00 81.12 682 LYS A O 1
ATOM 5066 N N . GLY A 1 683 ? -27.762 -18.196 58.521 1.00 82.94 683 GLY A N 1
ATOM 5067 C CA . GLY A 1 683 ? -28.433 -17.077 57.835 1.00 82.94 683 GLY A CA 1
ATOM 5068 C C . GLY A 1 683 ? -27.466 -16.125 57.130 1.00 82.94 683 GLY A C 1
ATOM 5069 O O . GLY A 1 683 ? -26.252 -16.291 57.256 1.00 82.94 683 GLY A O 1
ATOM 5070 N N . SER A 1 684 ? -28.015 -15.133 56.421 1.00 83.06 684 SER A N 1
ATOM 5071 C CA . SER A 1 684 ? -27.285 -13.957 55.924 1.00 83.06 684 SER A CA 1
ATOM 5072 C C . SER A 1 684 ? -27.762 -12.738 56.701 1.00 83.06 684 SER A C 1
ATOM 5074 O O . SER A 1 684 ? -28.965 -12.484 56.777 1.00 83.06 684 SER A O 1
ATOM 5076 N N . ILE A 1 685 ? -26.832 -12.005 57.308 1.00 86.88 685 ILE A N 1
ATOM 5077 C CA . ILE A 1 685 ? -27.130 -10.793 58.070 1.00 86.88 685 ILE A CA 1
ATOM 5078 C C . ILE A 1 685 ? -26.518 -9.575 57.385 1.00 86.88 685 ILE A C 1
ATOM 5080 O O . ILE A 1 685 ? -25.356 -9.580 56.978 1.00 86.88 685 ILE A O 1
ATOM 5084 N N . GLY A 1 686 ? -27.306 -8.510 57.290 1.00 88.81 686 GLY A N 1
ATOM 5085 C CA . GLY A 1 686 ? -26.820 -7.192 56.917 1.00 88.81 686 GLY A CA 1
ATOM 5086 C C . GLY A 1 686 ? -25.816 -6.689 57.952 1.00 88.81 686 GLY A C 1
ATOM 5087 O O . GLY A 1 686 ? -26.012 -6.872 59.155 1.00 88.81 686 GLY A O 1
ATOM 5088 N N . ALA A 1 687 ? -24.734 -6.080 57.483 1.00 88.62 687 ALA A N 1
ATOM 5089 C CA . ALA A 1 687 ? -23.569 -5.712 58.272 1.00 88.62 687 ALA A CA 1
ATOM 5090 C C . ALA A 1 687 ? -23.060 -4.324 57.865 1.00 88.62 687 ALA A C 1
ATOM 5092 O O . ALA A 1 687 ? -22.870 -4.043 56.679 1.00 88.62 687 ALA A O 1
ATOM 5093 N N . ARG A 1 688 ? -22.793 -3.469 58.859 1.00 90.19 688 ARG A N 1
ATOM 5094 C CA . ARG A 1 688 ? -22.157 -2.157 58.663 1.00 90.19 688 ARG A CA 1
ATOM 5095 C C . ARG A 1 688 ? -20.739 -2.161 59.229 1.00 90.19 688 ARG A C 1
ATOM 5097 O O . ARG A 1 688 ? -20.537 -2.505 60.399 1.00 90.19 688 ARG A O 1
ATOM 5104 N N . VAL A 1 689 ? -19.778 -1.772 58.398 1.00 89.56 689 VAL A N 1
ATOM 5105 C CA . VAL A 1 689 ? -18.344 -1.721 58.697 1.00 89.56 689 VAL A CA 1
ATOM 5106 C C . VAL A 1 689 ? -17.887 -0.266 58.703 1.00 89.56 689 VAL A C 1
ATOM 5108 O O . VAL A 1 689 ? -18.053 0.442 57.715 1.00 89.56 689 VAL A O 1
ATOM 5111 N N . GLU A 1 690 ? -17.269 0.173 59.797 1.00 88.88 690 GLU A N 1
ATOM 5112 C CA . GLU A 1 690 ? -16.694 1.519 59.919 1.00 88.88 690 GLU A CA 1
ATOM 5113 C C . GLU A 1 690 ? -15.281 1.427 60.493 1.00 88.88 690 GLU A C 1
ATOM 5115 O O . GLU A 1 690 ? -15.084 0.796 61.537 1.00 88.88 690 GLU A O 1
ATOM 5120 N N . ALA A 1 691 ? -14.306 2.052 59.821 1.00 88.31 691 ALA A N 1
ATOM 5121 C CA . ALA A 1 691 ? -12.883 1.987 60.174 1.00 88.31 691 ALA A CA 1
ATOM 5122 C C . ALA A 1 691 ? -12.403 0.541 60.428 1.00 88.31 691 ALA A C 1
ATOM 5124 O O . ALA A 1 691 ? -11.788 0.228 61.450 1.00 88.31 691 ALA A O 1
ATOM 5125 N N . SER A 1 692 ? -12.741 -0.359 59.500 1.00 87.69 692 SER A N 1
ATOM 5126 C CA . SER A 1 692 ? -12.392 -1.784 59.542 1.00 87.69 692 SER A CA 1
ATOM 5127 C C . SER A 1 692 ? -12.946 -2.545 60.764 1.00 87.69 692 SER A C 1
ATOM 5129 O O . SER A 1 692 ? -12.333 -3.509 61.228 1.00 87.69 692 SER A O 1
ATOM 5131 N N . GLN A 1 693 ? -14.094 -2.131 61.318 1.00 86.19 693 GLN A N 1
ATOM 5132 C CA . GLN A 1 693 ? -14.774 -2.789 62.449 1.00 86.19 693 GLN A CA 1
ATOM 5133 C C . GLN A 1 693 ? -16.274 -2.981 62.181 1.00 86.19 693 GLN A C 1
ATOM 5135 O O . GLN A 1 693 ? -16.946 -2.050 61.743 1.00 86.19 693 GLN A O 1
ATOM 5140 N N . LEU A 1 694 ? -16.814 -4.161 62.511 1.00 85.81 694 LEU A N 1
ATOM 5141 C CA . LEU A 1 694 ? -18.254 -4.446 62.473 1.00 85.81 694 LEU A CA 1
ATOM 5142 C C . LEU A 1 694 ? -18.976 -3.663 63.587 1.00 85.81 694 LEU A C 1
ATOM 5144 O O . LEU A 1 694 ? -18.638 -3.816 64.762 1.00 85.81 694 LEU A O 1
ATOM 5148 N N . LYS A 1 695 ? -19.953 -2.821 63.228 1.00 84.88 695 LYS A N 1
ATOM 5149 C CA . LYS A 1 695 ? -20.687 -1.951 64.172 1.00 84.88 695 LYS A CA 1
ATOM 5150 C C . LYS A 1 695 ? -22.103 -2.428 64.471 1.00 84.88 695 LYS A C 1
ATOM 5152 O O . LYS A 1 695 ? -22.504 -2.483 65.633 1.00 84.88 695 LYS A O 1
ATOM 5157 N N . ASN A 1 696 ? -22.846 -2.769 63.424 1.00 88.31 696 ASN A N 1
ATOM 5158 C CA . ASN A 1 696 ? -24.264 -3.106 63.484 1.00 88.31 696 ASN A CA 1
ATOM 5159 C C . ASN A 1 696 ? -24.547 -4.355 62.655 1.00 88.31 696 ASN A C 1
ATOM 5161 O O . ASN A 1 696 ? -23.903 -4.572 61.624 1.00 88.31 696 ASN A O 1
ATOM 5165 N N . ILE A 1 697 ? -25.544 -5.122 63.098 1.00 86.88 697 ILE A N 1
ATOM 5166 C CA . ILE A 1 697 ? -26.076 -6.285 62.385 1.00 86.88 697 ILE A CA 1
ATOM 5167 C C . ILE A 1 697 ? -27.596 -6.171 62.232 1.00 86.88 697 ILE A C 1
ATOM 5169 O O . ILE A 1 697 ? -28.269 -5.609 63.097 1.00 86.88 697 ILE A O 1
ATOM 5173 N N . PHE A 1 698 ? -28.140 -6.685 61.131 1.00 88.19 698 PHE A N 1
ATOM 5174 C CA . PHE A 1 698 ? -29.575 -6.677 60.830 1.00 88.19 698 PHE A CA 1
ATOM 5175 C C . PHE A 1 698 ? -29.966 -7.805 59.865 1.00 88.19 698 PHE A C 1
ATOM 5177 O O . PHE A 1 698 ? -29.107 -8.533 59.381 1.00 88.19 698 PHE A O 1
ATOM 5184 N N . GLY A 1 699 ? -31.256 -7.959 59.565 1.00 86.06 699 GLY A N 1
ATOM 5185 C CA . GLY A 1 699 ? -31.748 -8.987 58.635 1.00 86.06 699 GLY A CA 1
ATOM 5186 C C . GLY A 1 699 ? -32.292 -10.218 59.355 1.00 86.06 699 GLY A C 1
ATOM 5187 O O . GLY A 1 699 ? -32.807 -10.093 60.467 1.00 86.06 699 GLY A O 1
ATOM 5188 N N . GLU A 1 700 ? -32.232 -11.390 58.719 1.00 84.81 700 GLU A N 1
ATOM 5189 C CA . GLU A 1 700 ? -32.934 -12.599 59.172 1.00 84.81 700 GLU A CA 1
ATOM 5190 C C . GLU A 1 700 ? -32.027 -13.834 59.240 1.00 84.81 700 GLU A C 1
ATOM 5192 O O . GLU A 1 700 ? -31.228 -14.104 58.344 1.00 84.81 700 GLU A O 1
ATOM 5197 N N . ALA A 1 701 ? -32.175 -14.613 60.313 1.00 87.31 701 ALA A N 1
ATOM 5198 C CA . ALA A 1 701 ? -31.418 -15.840 60.543 1.00 87.31 701 ALA A CA 1
ATOM 5199 C C . ALA A 1 701 ? -32.270 -16.910 61.244 1.00 87.31 701 ALA A C 1
ATOM 5201 O O . ALA A 1 701 ? -33.222 -16.603 61.954 1.00 87.31 701 ALA A O 1
ATOM 5202 N N . GLU A 1 702 ? -31.902 -18.178 61.093 1.00 86.81 702 GLU A N 1
ATOM 5203 C CA . GLU A 1 702 ? -32.355 -19.264 61.963 1.00 86.81 702 GLU A CA 1
ATOM 5204 C C . GLU A 1 702 ? -31.761 -19.076 63.367 1.00 86.81 702 GLU A C 1
ATOM 5206 O O . GLU A 1 702 ? -30.578 -18.745 63.504 1.00 86.81 702 GLU A O 1
ATOM 5211 N N . ALA A 1 703 ? -32.564 -19.298 64.407 1.00 86.56 703 ALA A N 1
ATOM 5212 C CA . ALA A 1 703 ? -32.150 -19.169 65.798 1.00 86.56 703 ALA A CA 1
ATOM 5213 C C . ALA A 1 703 ? -32.829 -20.179 66.737 1.00 86.56 703 ALA A C 1
ATOM 5215 O O . ALA A 1 703 ? -33.923 -20.696 66.486 1.00 86.56 703 ALA A O 1
ATOM 5216 N N . GLU A 1 704 ? -32.170 -20.430 67.866 1.00 85.44 704 GLU A N 1
ATOM 5217 C CA . GLU A 1 704 ? -32.664 -21.260 68.965 1.00 85.44 704 GLU A CA 1
ATOM 5218 C C . GLU A 1 704 ? -32.887 -20.421 70.227 1.00 85.44 704 GLU A C 1
ATOM 5220 O O . GLU A 1 704 ? -32.026 -19.623 70.610 1.00 85.44 704 GLU A O 1
ATOM 5225 N N . LEU A 1 705 ? -34.038 -20.633 70.878 1.00 82.94 705 LEU A N 1
ATOM 5226 C CA . LEU A 1 705 ? -34.421 -19.969 72.121 1.00 82.94 705 LEU A CA 1
ATOM 5227 C C . LEU A 1 705 ? -34.512 -20.972 73.273 1.00 82.94 705 LEU A C 1
ATOM 5229 O O . LEU A 1 705 ? -35.289 -21.935 73.247 1.00 82.94 705 LEU A O 1
ATOM 5233 N N . ASN A 1 706 ? -33.714 -20.723 74.309 1.00 77.06 706 ASN A N 1
ATOM 5234 C CA . ASN A 1 706 ? -33.444 -21.684 75.374 1.00 77.06 706 ASN A CA 1
ATOM 5235 C C . ASN A 1 706 ? -34.729 -22.137 76.109 1.00 77.06 706 ASN A C 1
ATOM 5237 O O . ASN A 1 706 ? -35.445 -21.328 76.694 1.00 77.06 706 ASN A O 1
ATOM 5241 N N . ASN A 1 707 ? -35.000 -23.448 76.100 1.00 69.12 707 ASN A N 1
ATOM 5242 C CA . ASN A 1 707 ? -36.195 -24.123 76.644 1.00 69.12 707 ASN A CA 1
ATOM 5243 C C . ASN A 1 707 ? -37.562 -23.817 75.990 1.00 69.12 707 ASN A C 1
ATOM 5245 O O . ASN A 1 707 ? -38.557 -24.373 76.457 1.00 69.12 707 ASN A O 1
ATOM 5249 N N . MET A 1 708 ? -37.643 -23.017 74.918 1.00 72.06 708 MET A N 1
ATOM 5250 C CA . MET A 1 708 ? -38.918 -22.723 74.232 1.00 72.06 708 MET A CA 1
ATOM 5251 C C . MET A 1 708 ? -39.045 -23.438 72.879 1.00 72.06 708 MET A C 1
ATOM 5253 O O . MET A 1 708 ? -39.987 -24.208 72.671 1.00 72.06 708 MET A O 1
ATOM 5257 N N . GLY A 1 709 ? -38.091 -23.225 71.968 1.00 79.56 709 GLY A N 1
ATOM 5258 C CA . GLY A 1 709 ? -38.180 -23.733 70.599 1.00 79.56 709 GLY A CA 1
ATOM 5259 C C . GLY A 1 709 ? -37.050 -23.264 69.682 1.00 79.56 709 GLY A C 1
ATOM 5260 O O . GLY A 1 709 ? -36.096 -22.617 70.115 1.00 79.56 709 GLY A O 1
ATOM 5261 N N . LYS A 1 710 ? -37.181 -23.597 68.397 1.00 82.94 710 LYS A N 1
ATOM 5262 C CA . LYS A 1 710 ? -36.290 -23.182 67.301 1.00 82.94 710 LYS A CA 1
ATOM 5263 C C . LYS A 1 710 ? -37.128 -22.564 66.181 1.00 82.94 710 LYS A C 1
ATOM 5265 O O . LYS A 1 710 ? -38.298 -22.923 66.037 1.00 82.94 710 LYS A O 1
ATOM 5270 N N . GLY A 1 711 ? -36.528 -21.694 65.379 1.00 85.31 711 GLY A N 1
ATOM 5271 C CA . GLY A 1 711 ? -37.157 -21.128 64.187 1.00 85.31 711 GLY A CA 1
ATOM 5272 C C . GLY A 1 711 ? -36.332 -19.982 63.609 1.00 85.31 711 GLY A C 1
ATOM 5273 O O . GLY A 1 711 ? -35.116 -20.119 63.509 1.00 85.31 711 GLY A O 1
ATOM 5274 N N . TRP A 1 712 ? -36.967 -18.877 63.221 1.00 86.75 712 TRP A N 1
ATOM 5275 C CA . TRP A 1 712 ? -36.310 -17.707 62.620 1.00 86.75 712 TRP A CA 1
ATOM 5276 C C . TRP A 1 712 ? -36.285 -16.513 63.580 1.00 86.75 712 TRP A C 1
ATOM 5278 O O . TRP A 1 712 ? -37.143 -16.409 64.452 1.00 86.75 712 TRP A O 1
ATOM 5288 N N . ILE A 1 713 ? -35.343 -15.588 63.397 1.00 86.69 713 ILE A N 1
ATOM 5289 C CA . ILE A 1 713 ? -35.291 -14.279 64.055 1.00 86.69 713 ILE A CA 1
ATOM 5290 C C . ILE A 1 713 ? -34.966 -13.170 63.048 1.00 86.69 713 ILE A C 1
ATOM 5292 O O . ILE A 1 713 ? -34.043 -13.301 62.246 1.00 86.69 713 ILE A O 1
ATOM 5296 N N . ARG A 1 714 ? -35.716 -12.066 63.121 1.00 87.69 714 ARG A N 1
ATOM 5297 C CA . ARG A 1 714 ? -35.450 -10.795 62.440 1.00 87.69 714 ARG A CA 1
ATOM 5298 C C . ARG A 1 714 ? -34.793 -9.825 63.421 1.00 87.69 714 ARG A C 1
ATOM 5300 O O . ARG A 1 714 ? -35.335 -9.570 64.498 1.00 87.69 714 ARG A O 1
ATOM 5307 N N . VAL A 1 715 ? -33.646 -9.278 63.031 1.00 86.31 715 VAL A N 1
ATOM 5308 C CA . VAL A 1 715 ? -32.785 -8.395 63.829 1.00 86.31 715 VAL A CA 1
ATOM 5309 C C . VAL A 1 715 ? -32.834 -6.974 63.261 1.00 86.31 715 VAL A C 1
ATOM 5311 O O . VAL A 1 715 ? -32.619 -6.765 62.065 1.00 86.31 715 VAL A O 1
ATOM 5314 N N . ASN A 1 716 ? -33.123 -5.983 64.108 1.00 83.88 716 ASN A N 1
ATOM 5315 C CA . ASN A 1 716 ? -33.255 -4.585 63.685 1.00 83.88 716 ASN A CA 1
ATOM 5316 C C . ASN A 1 716 ? -31.889 -3.901 63.509 1.00 83.88 716 ASN A C 1
ATOM 5318 O O . ASN A 1 716 ? -30.974 -4.175 64.280 1.00 83.88 716 ASN A O 1
ATOM 5322 N N . ARG A 1 717 ? -31.787 -2.920 62.592 1.00 83.88 717 ARG A N 1
ATOM 5323 C CA . ARG A 1 717 ? -30.574 -2.098 62.328 1.00 83.88 717 ARG A CA 1
ATOM 5324 C C . ARG A 1 717 ? -29.979 -1.394 63.559 1.00 83.88 717 ARG A C 1
ATOM 5326 O O . ARG A 1 717 ? -28.809 -1.032 63.539 1.00 83.88 717 ARG A O 1
ATOM 5333 N N . THR A 1 718 ? -30.756 -1.206 64.626 1.00 79.69 718 THR A N 1
ATOM 5334 C CA . THR A 1 718 ? -30.288 -0.666 65.916 1.00 79.69 718 THR A CA 1
ATOM 5335 C C . THR A 1 718 ? -29.501 -1.671 66.759 1.00 79.69 718 THR A C 1
ATOM 5337 O O . THR A 1 718 ? -28.869 -1.267 67.734 1.00 79.69 718 THR A O 1
ATOM 5340 N N . SER A 1 719 ? -29.541 -2.960 66.415 1.00 82.75 719 SER A N 1
ATOM 5341 C CA . SER A 1 719 ? -28.880 -4.019 67.174 1.00 82.75 719 SER A CA 1
ATOM 5342 C C . SER A 1 719 ? -27.363 -3.913 67.058 1.00 82.75 719 SER A C 1
ATOM 5344 O O . SER A 1 719 ? -26.803 -3.591 66.002 1.00 82.75 719 SER A O 1
ATOM 5346 N N . THR A 1 720 ? -26.700 -4.219 68.165 1.00 83.94 720 THR A N 1
ATOM 5347 C CA . THR A 1 720 ? -25.242 -4.316 68.268 1.00 83.94 720 THR A CA 1
ATOM 5348 C C . THR A 1 720 ? -24.862 -5.752 68.614 1.00 83.94 720 THR A C 1
ATOM 5350 O O . THR A 1 720 ? -25.723 -6.615 68.782 1.00 83.94 720 THR A O 1
ATOM 5353 N N . LEU A 1 721 ? -23.567 -6.019 68.782 1.00 79.69 721 LEU A N 1
ATOM 5354 C CA . LEU A 1 721 ? -23.091 -7.326 69.244 1.00 79.69 721 LEU A CA 1
ATOM 5355 C C . LEU A 1 721 ? -23.474 -7.632 70.713 1.00 79.69 721 LEU A C 1
ATOM 5357 O O . LEU A 1 721 ? -23.318 -8.764 71.159 1.00 79.69 721 LEU A O 1
ATOM 5361 N N . GLU A 1 722 ? -23.993 -6.645 71.458 1.00 77.12 722 GLU A N 1
ATOM 5362 C CA . GLU A 1 722 ? -24.330 -6.749 72.890 1.00 77.12 722 GLU A CA 1
ATOM 5363 C C . GLU A 1 722 ? -25.836 -6.579 73.194 1.00 77.12 722 GLU A C 1
ATOM 5365 O O . GLU A 1 722 ? -26.315 -7.040 74.235 1.00 77.12 722 GLU A O 1
ATOM 5370 N N . SER A 1 723 ? -26.601 -5.936 72.300 1.00 80.19 723 SER A N 1
ATOM 5371 C CA . SER A 1 723 ? -28.040 -5.680 72.468 1.00 80.19 723 SER A CA 1
ATOM 5372 C C . SER A 1 723 ? -28.832 -6.152 71.254 1.00 80.19 723 SER A C 1
ATOM 5374 O O . SER A 1 723 ? -28.668 -5.617 70.156 1.00 80.19 723 SER A O 1
ATOM 5376 N N . LEU A 1 724 ? -29.716 -7.128 71.479 1.00 80.75 724 LEU A N 1
ATOM 5377 C CA . LEU A 1 724 ? -30.629 -7.677 70.484 1.00 80.75 724 LEU A CA 1
ATOM 5378 C C . LEU A 1 724 ? -32.029 -7.061 70.635 1.00 80.75 724 LEU A C 1
ATOM 5380 O O . LEU A 1 724 ? -32.702 -7.273 71.650 1.00 80.75 724 LEU A O 1
ATOM 5384 N N . ASP A 1 725 ? -32.474 -6.352 69.597 1.00 80.06 725 ASP A N 1
ATOM 5385 C CA . ASP A 1 725 ? -33.838 -5.839 69.447 1.00 80.06 725 ASP A CA 1
ATOM 5386 C C . ASP A 1 725 ? -34.441 -6.422 68.156 1.00 80.06 725 ASP A C 1
ATOM 5388 O O . ASP A 1 725 ? -33.895 -6.234 67.064 1.00 80.06 725 ASP A O 1
ATOM 5392 N N . GLY A 1 726 ? -35.557 -7.151 68.255 1.00 83.38 726 GLY A N 1
ATOM 5393 C CA . GLY A 1 726 ? -36.042 -7.964 67.133 1.00 83.38 726 GLY A CA 1
ATOM 5394 C C . GLY A 1 726 ? -37.260 -8.838 67.435 1.00 83.38 726 GLY A C 1
ATOM 5395 O O . GLY A 1 726 ? -37.920 -8.687 68.463 1.00 83.38 726 GLY A O 1
ATOM 5396 N N . GLN A 1 727 ? -37.566 -9.763 66.524 1.00 82.69 727 GLN A N 1
ATOM 5397 C CA . GLN A 1 727 ? -38.721 -10.670 66.607 1.00 82.69 727 GLN A CA 1
ATOM 5398 C C . GLN A 1 727 ? -38.321 -12.078 66.158 1.00 82.69 727 GLN A C 1
ATOM 5400 O O . GLN A 1 727 ? -37.650 -12.192 65.137 1.00 82.69 727 GLN A O 1
ATOM 5405 N N . ALA A 1 728 ? -38.743 -13.136 66.858 1.00 82.69 728 ALA A N 1
ATOM 5406 C CA . ALA A 1 728 ? -38.462 -14.521 66.465 1.00 82.69 728 ALA A CA 1
ATOM 5407 C C . ALA A 1 728 ? -39.726 -15.380 66.356 1.00 82.69 728 ALA A C 1
ATOM 5409 O O . ALA A 1 728 ? -40.514 -15.421 67.298 1.00 82.69 728 ALA A O 1
ATOM 5410 N N . GLY A 1 729 ? -39.900 -16.091 65.242 1.00 83.25 729 GLY A N 1
ATOM 5411 C CA . GLY A 1 729 ? -40.902 -17.150 65.100 1.00 83.25 729 GLY A CA 1
ATOM 5412 C C . GLY A 1 729 ? -40.327 -18.489 65.559 1.00 83.25 729 GLY A C 1
ATOM 5413 O O . GLY A 1 729 ? -39.258 -18.876 65.093 1.00 83.25 729 GLY A O 1
ATOM 5414 N N . LEU A 1 730 ? -41.002 -19.195 66.470 1.00 79.00 730 LEU A N 1
ATOM 5415 C CA . LEU A 1 730 ? -40.488 -20.395 67.144 1.00 79.00 730 LEU A CA 1
ATOM 5416 C C . LEU A 1 730 ? -41.522 -21.525 67.181 1.00 79.00 730 LEU A C 1
ATOM 5418 O O . LEU A 1 730 ? -42.610 -21.344 67.725 1.00 79.00 730 LEU A O 1
ATOM 5422 N N . ALA A 1 731 ? -41.151 -22.718 66.714 1.00 78.38 731 ALA A N 1
ATOM 5423 C CA . ALA A 1 731 ? -41.979 -23.917 66.847 1.00 78.38 731 ALA A CA 1
ATOM 5424 C C . ALA A 1 731 ? -42.026 -24.407 68.309 1.00 78.38 731 ALA A C 1
ATOM 5426 O O . ALA A 1 731 ? -40.985 -24.692 68.915 1.00 78.38 731 ALA A O 1
ATOM 5427 N N . LEU A 1 732 ? -43.232 -24.531 68.875 1.00 74.69 732 LEU A N 1
ATOM 5428 C CA . LEU A 1 732 ? -43.450 -24.969 70.255 1.00 74.69 732 LEU A CA 1
ATOM 5429 C C . LEU A 1 732 ? -43.275 -26.482 70.402 1.00 74.69 732 LEU A C 1
ATOM 5431 O O . LEU A 1 732 ? -44.027 -27.282 69.850 1.00 74.69 732 LEU A O 1
ATOM 5435 N N . THR A 1 733 ? -42.313 -26.885 71.233 1.00 72.62 733 THR A N 1
ATOM 5436 C CA . THR A 1 733 ? -41.967 -28.306 71.432 1.00 72.62 733 THR A CA 1
ATOM 5437 C C . THR A 1 733 ? -42.672 -28.977 72.620 1.00 72.62 733 THR A C 1
ATOM 5439 O O . THR A 1 733 ? -42.513 -30.184 72.813 1.00 72.62 733 THR A O 1
ATOM 5442 N N . ARG A 1 734 ? -43.437 -28.231 73.440 1.00 71.56 734 ARG A N 1
ATOM 5443 C CA . ARG A 1 734 ? -44.162 -28.735 74.632 1.00 71.56 734 ARG A CA 1
ATOM 5444 C C . ARG A 1 734 ? -45.473 -27.949 74.886 1.00 71.56 734 ARG A C 1
ATOM 5446 O O . ARG A 1 734 ? -45.413 -26.720 74.827 1.00 71.56 734 ARG A O 1
ATOM 5453 N N . PRO A 1 735 ? -46.616 -28.603 75.206 1.00 74.75 735 PRO A N 1
ATOM 5454 C CA . PRO A 1 735 ? -47.910 -27.939 75.457 1.00 74.75 735 PRO A CA 1
ATOM 5455 C C . PRO A 1 735 ? -47.923 -26.949 76.631 1.00 74.75 735 PRO A C 1
ATOM 5457 O O . PRO A 1 735 ? -47.170 -27.121 77.590 1.00 74.75 735 PRO A O 1
ATOM 5460 N N . GLN A 1 736 ? -48.821 -25.957 76.578 1.00 75.00 736 GLN A N 1
ATOM 5461 C CA . GLN A 1 736 ? -48.990 -24.890 77.576 1.00 75.00 736 GLN A CA 1
ATOM 5462 C C . GLN A 1 736 ? -50.486 -24.686 77.912 1.00 75.00 736 GLN A C 1
ATOM 5464 O O . GLN A 1 736 ? -51.336 -24.670 77.023 1.00 75.00 736 GLN A O 1
ATOM 5469 N N . LYS A 1 737 ? -50.834 -24.526 79.197 1.00 66.56 737 LYS A N 1
ATOM 5470 C CA . LYS A 1 737 ? -52.236 -24.406 79.663 1.00 66.56 737 LYS A CA 1
ATOM 5471 C C . LYS A 1 737 ? -52.661 -22.955 79.877 1.00 66.56 737 LYS A C 1
ATOM 5473 O O . LYS A 1 737 ? -51.903 -22.192 80.464 1.00 66.56 737 LYS A O 1
ATOM 5478 N N . ILE A 1 738 ? -53.897 -22.619 79.488 1.00 65.69 738 ILE A N 1
ATOM 5479 C CA . ILE A 1 738 ? -54.443 -21.252 79.518 1.00 65.69 738 ILE A CA 1
ATOM 5480 C C . ILE A 1 738 ? -55.838 -21.235 80.181 1.00 65.69 738 ILE A C 1
ATOM 5482 O O . ILE A 1 738 ? -56.869 -21.455 79.546 1.00 65.69 738 ILE A O 1
ATOM 5486 N N . GLY A 1 739 ? -55.880 -20.943 81.485 1.00 66.19 739 GLY A N 1
ATOM 5487 C CA . GLY A 1 739 ? -57.132 -20.753 82.233 1.00 66.19 739 GLY A CA 1
ATOM 5488 C C . GLY A 1 739 ? -58.009 -22.012 82.358 1.00 66.19 739 GLY A C 1
ATOM 5489 O O . GLY A 1 739 ? -57.509 -23.112 82.583 1.00 66.19 739 GLY A O 1
ATOM 5490 N N . GLN A 1 740 ? -59.335 -21.834 82.268 1.00 60.50 740 GLN A N 1
ATOM 5491 C CA . GLN A 1 740 ? -60.337 -22.923 82.279 1.00 60.50 740 GLN A CA 1
ATOM 5492 C C . GLN A 1 740 ? -61.096 -23.076 80.946 1.00 60.50 740 GLN A C 1
ATOM 5494 O O . GLN A 1 740 ? -61.952 -23.949 80.823 1.00 60.50 740 GLN A O 1
ATOM 5499 N N . PHE A 1 741 ? -60.810 -22.221 79.962 1.00 62.44 741 PHE A N 1
ATOM 5500 C CA . PHE A 1 741 ? -61.573 -22.112 78.716 1.00 62.44 741 PHE A CA 1
ATOM 5501 C C . PHE A 1 741 ? -60.969 -22.936 77.564 1.00 62.44 741 PHE A C 1
ATOM 5503 O O . PHE A 1 741 ? -61.723 -23.467 76.753 1.00 62.44 741 PHE A O 1
ATOM 5510 N N . ALA A 1 742 ? -59.638 -23.078 77.507 1.00 71.94 742 ALA A N 1
ATOM 5511 C CA . ALA A 1 742 ? -58.922 -23.774 76.433 1.00 71.94 742 ALA A CA 1
ATOM 5512 C C . ALA A 1 742 ? -57.544 -24.319 76.889 1.00 71.94 742 ALA A C 1
ATOM 5514 O O . ALA A 1 742 ? -57.122 -24.133 78.030 1.00 71.94 742 ALA A O 1
ATOM 5515 N N . GLU A 1 743 ? -56.827 -24.983 75.982 1.00 79.06 743 GLU A N 1
ATOM 5516 C CA . GLU A 1 743 ? -55.438 -25.445 76.137 1.00 79.06 743 GLU A CA 1
ATOM 5517 C C . GLU A 1 743 ? -54.697 -25.252 74.802 1.00 79.06 743 GLU A C 1
ATOM 5519 O O . GLU A 1 743 ? -55.349 -25.301 73.758 1.00 79.06 743 GLU A O 1
ATOM 5524 N N . LEU A 1 744 ? -53.375 -25.012 74.833 1.00 75.56 744 LEU A N 1
ATOM 5525 C CA . LEU A 1 744 ? -52.546 -24.818 73.637 1.00 75.56 744 LEU A CA 1
ATOM 5526 C C . LEU A 1 744 ? -51.498 -25.922 73.474 1.00 75.56 744 LEU A C 1
ATOM 5528 O O . LEU A 1 744 ? -50.713 -26.206 74.386 1.00 75.56 744 LEU A O 1
ATOM 5532 N N . SER A 1 745 ? -51.410 -26.482 72.270 1.00 71.38 745 SER A N 1
ATOM 5533 C CA . SER A 1 745 ? -50.371 -27.447 71.898 1.00 71.38 745 SER A CA 1
ATOM 5534 C C . SER A 1 745 ? -49.938 -27.298 70.441 1.00 71.38 745 SER A C 1
ATOM 5536 O O . SER A 1 745 ? -50.747 -26.966 69.581 1.00 71.38 745 SER A O 1
ATOM 5538 N N . GLY A 1 746 ? -48.659 -27.572 70.165 1.00 65.62 746 GLY A N 1
ATOM 5539 C CA . GLY A 1 746 ? -48.080 -27.453 68.824 1.00 65.62 746 GLY A CA 1
ATOM 5540 C C . GLY A 1 746 ? -48.082 -26.022 68.270 1.00 65.62 746 GLY A C 1
ATOM 5541 O O . GLY A 1 746 ? -48.366 -25.061 68.985 1.00 65.62 746 GLY A O 1
ATOM 5542 N N . GLY A 1 747 ? -47.758 -25.897 66.982 1.00 70.19 747 GLY A N 1
ATOM 5543 C CA . GLY A 1 747 ? -47.715 -24.619 66.270 1.00 70.19 747 GLY A CA 1
ATOM 5544 C C . GLY A 1 747 ? -46.445 -23.788 66.496 1.00 70.19 747 GLY A C 1
ATOM 5545 O O . GLY A 1 747 ? -45.459 -24.260 67.066 1.00 70.19 747 GLY A O 1
ATOM 5546 N N . GLU A 1 748 ? -46.466 -22.556 65.991 1.00 71.56 748 GLU A N 1
ATOM 5547 C CA . GLU A 1 748 ? -45.342 -21.619 65.977 1.00 71.56 748 GLU A CA 1
ATOM 5548 C C . GLU A 1 748 ? -45.779 -20.263 66.531 1.00 71.56 748 GLU A C 1
ATOM 5550 O O . GLU A 1 748 ? -46.751 -19.668 66.059 1.00 71.56 748 GLU A O 1
ATOM 5555 N N . ILE A 1 749 ? -45.029 -19.758 67.511 1.00 76.94 749 ILE A N 1
ATOM 5556 C CA . ILE A 1 749 ? -45.288 -18.465 68.146 1.00 76.94 749 ILE A CA 1
ATOM 5557 C C . ILE A 1 749 ? -44.274 -17.411 67.708 1.00 76.94 749 ILE A C 1
ATOM 5559 O O . ILE A 1 749 ? -43.074 -17.674 67.653 1.00 76.94 749 ILE A O 1
ATOM 5563 N N . LEU A 1 750 ? -44.758 -16.201 67.440 1.00 78.56 750 LEU A N 1
ATOM 5564 C CA . LEU A 1 750 ? -43.935 -15.011 67.258 1.00 78.56 750 LEU A CA 1
ATOM 5565 C C . LEU A 1 750 ? -43.649 -14.392 68.629 1.00 78.56 750 LEU A C 1
ATOM 5567 O O . LEU A 1 750 ? -44.574 -14.094 69.382 1.00 78.56 750 LEU A O 1
ATOM 5571 N N . VAL A 1 751 ? -42.375 -14.178 68.943 1.00 79.50 751 VAL A N 1
ATOM 5572 C CA . VAL A 1 751 ? -41.882 -13.645 70.217 1.00 79.50 751 VAL A CA 1
ATOM 5573 C C . VAL A 1 751 ? -41.157 -12.325 69.966 1.00 79.50 751 VAL A C 1
ATOM 5575 O O . VAL A 1 751 ? -40.263 -12.259 69.124 1.00 79.50 751 VAL A O 1
ATOM 5578 N N . ASN A 1 752 ? -41.533 -11.268 70.689 1.00 79.62 752 ASN A N 1
ATOM 5579 C CA . ASN A 1 752 ? -40.927 -9.939 70.548 1.00 79.62 752 ASN A CA 1
ATOM 5580 C C . ASN A 1 752 ? -39.836 -9.706 71.602 1.00 79.62 752 ASN A C 1
ATOM 5582 O O . ASN A 1 752 ? -40.077 -9.920 72.795 1.00 79.62 752 ASN A O 1
ATOM 5586 N N . PHE A 1 753 ? -38.679 -9.201 71.168 1.00 79.75 753 PHE A N 1
ATOM 5587 C CA . PHE A 1 753 ? -37.520 -8.907 72.010 1.00 79.75 753 PHE A CA 1
ATOM 5588 C C . PHE A 1 753 ? -37.235 -7.409 72.064 1.00 79.75 753 PHE A C 1
ATOM 5590 O O . PHE A 1 753 ? -37.100 -6.755 71.030 1.00 79.75 753 PHE A O 1
ATOM 5597 N N . GLU A 1 754 ? -37.072 -6.893 73.279 1.00 79.94 754 GLU A N 1
ATOM 5598 C CA . GLU A 1 754 ? -36.434 -5.600 73.529 1.00 79.94 754 GLU A CA 1
ATOM 5599 C C . GLU A 1 754 ? -35.287 -5.825 74.521 1.00 79.94 754 GLU A C 1
ATOM 5601 O O . GLU A 1 754 ? -35.510 -6.389 75.595 1.00 79.94 754 GLU A O 1
ATOM 5606 N N . LYS A 1 755 ? -34.065 -5.410 74.167 1.00 79.31 755 LYS A N 1
ATOM 5607 C CA . LYS A 1 755 ? -32.849 -5.506 75.001 1.00 79.31 755 LYS A CA 1
ATOM 5608 C C . LYS A 1 755 ? -32.669 -6.897 75.621 1.00 79.31 755 LYS A C 1
ATOM 5610 O O . LYS A 1 755 ? -32.481 -7.042 76.830 1.00 79.31 755 LYS A O 1
ATOM 5615 N N . ASN A 1 756 ? -32.736 -7.924 74.774 1.00 75.44 756 ASN A N 1
ATOM 5616 C CA . ASN A 1 756 ? -32.631 -9.344 75.135 1.00 75.44 756 ASN A CA 1
ATOM 5617 C C . ASN A 1 756 ? -33.788 -9.921 75.995 1.00 75.44 756 ASN A C 1
ATOM 5619 O O . ASN A 1 756 ? -33.678 -11.065 76.434 1.00 75.44 756 ASN A O 1
ATOM 5623 N N . ALA A 1 757 ? -34.896 -9.205 76.241 1.00 75.50 757 ALA A N 1
ATOM 5624 C CA . ALA A 1 757 ? -36.023 -9.687 77.058 1.00 75.50 757 ALA A CA 1
ATOM 5625 C C . ALA A 1 757 ? -37.298 -9.966 76.237 1.00 75.50 757 ALA A C 1
ATOM 5627 O O . ALA A 1 757 ? -37.671 -9.176 75.371 1.00 75.50 757 ALA A O 1
ATOM 5628 N N . VAL A 1 758 ? -38.003 -11.063 76.553 1.00 76.06 758 VAL A N 1
ATOM 5629 C CA . VAL A 1 758 ? -39.305 -11.406 75.947 1.00 76.06 758 VAL A CA 1
ATOM 5630 C C . VAL A 1 758 ? -40.385 -10.449 76.452 1.00 76.06 758 VAL A C 1
ATOM 5632 O O . VAL A 1 758 ? -40.719 -10.449 77.636 1.00 76.06 758 VAL A O 1
ATOM 5635 N N . LYS A 1 759 ? -40.937 -9.645 75.541 1.00 74.19 759 LYS A N 1
ATOM 5636 C CA . LYS A 1 759 ? -41.914 -8.586 75.841 1.00 74.19 759 LYS A CA 1
ATOM 5637 C C . LYS A 1 759 ? -43.365 -9.012 75.603 1.00 74.19 759 LYS A C 1
ATOM 5639 O O . LYS A 1 759 ? -44.265 -8.534 76.288 1.00 74.19 759 LYS A O 1
ATOM 5644 N N . SER A 1 760 ? -43.586 -9.896 74.635 1.00 72.38 760 SER A N 1
ATOM 5645 C CA . SER A 1 760 ? -44.883 -10.498 74.314 1.00 72.38 760 SER A CA 1
ATOM 5646 C C . SER A 1 760 ? -44.699 -11.709 73.402 1.00 72.38 760 SER A C 1
ATOM 5648 O O . SER A 1 760 ? -43.655 -11.849 72.755 1.00 72.38 760 SER A O 1
ATOM 5650 N N . PHE A 1 761 ? -45.731 -12.549 73.317 1.00 70.44 761 PHE A N 1
ATOM 5651 C CA . PHE A 1 761 ? -45.869 -13.544 72.259 1.00 70.44 761 PHE A CA 1
ATOM 5652 C C . PHE A 1 761 ? -47.227 -13.415 71.549 1.00 70.44 761 PHE A C 1
ATOM 5654 O O . PHE A 1 761 ? -48.126 -12.709 72.014 1.00 70.44 761 PHE A O 1
ATOM 5661 N N . GLY A 1 762 ? -47.335 -14.071 70.399 1.00 63.69 762 GLY A N 1
ATOM 5662 C CA . GLY A 1 762 ? -48.538 -14.247 69.584 1.00 63.69 762 GLY A CA 1
ATOM 5663 C C . GLY A 1 762 ? -48.290 -15.344 68.544 1.00 63.69 762 GLY A C 1
ATOM 5664 O O . GLY A 1 762 ? -47.297 -16.062 68.649 1.00 63.69 762 GLY A O 1
ATOM 5665 N N . GLY A 1 763 ? -49.136 -15.471 67.525 1.00 70.69 763 GLY A N 1
ATOM 5666 C CA . GLY A 1 763 ? -49.009 -16.527 66.508 1.00 70.69 763 GLY A CA 1
ATOM 5667 C C . GLY A 1 763 ? -49.802 -17.788 66.862 1.00 70.69 763 GLY A C 1
ATOM 5668 O O . GLY A 1 763 ? -50.694 -17.739 67.707 1.00 70.69 763 GLY A O 1
ATOM 5669 N N . TYR A 1 764 ? -49.548 -18.909 66.185 1.00 68.12 764 TYR A N 1
ATOM 5670 C CA . TYR A 1 764 ? -50.516 -20.006 66.122 1.00 68.12 764 TYR A CA 1
ATOM 5671 C C . TYR A 1 764 ? -50.200 -21.231 66.982 1.00 68.12 764 TYR A C 1
ATOM 5673 O O . TYR A 1 764 ? -49.071 -21.711 67.028 1.00 68.12 764 TYR A O 1
ATOM 5681 N N . ALA A 1 765 ? -51.252 -21.810 67.561 1.00 72.88 765 ALA A N 1
ATOM 5682 C CA . ALA A 1 765 ? -51.247 -23.105 68.242 1.00 72.88 765 ALA A CA 1
ATOM 5683 C C . ALA A 1 765 ? -52.571 -23.850 67.984 1.00 72.88 765 ALA A C 1
ATOM 5685 O O . ALA A 1 765 ? -53.560 -23.255 67.549 1.00 72.88 765 ALA A O 1
ATOM 5686 N N . GLU A 1 766 ? -52.621 -25.156 68.239 1.00 79.06 766 GLU A N 1
ATOM 5687 C CA . GLU A 1 766 ? -53.887 -25.902 68.213 1.00 79.06 766 GLU A CA 1
ATOM 5688 C C . GLU A 1 766 ? -54.731 -25.550 69.448 1.00 79.06 766 GLU A C 1
ATOM 5690 O O . GLU A 1 766 ? -54.189 -25.334 70.534 1.00 79.06 766 GLU A O 1
ATOM 5695 N N . ILE A 1 767 ? -56.056 -25.473 69.276 1.00 72.50 767 ILE A N 1
ATOM 5696 C CA . ILE A 1 767 ? -57.019 -25.101 70.321 1.00 72.50 767 ILE A CA 1
ATOM 5697 C C . ILE A 1 767 ? -58.273 -25.984 70.263 1.00 72.50 767 ILE A C 1
ATOM 5699 O O . ILE A 1 767 ? -58.729 -26.407 69.199 1.00 72.50 767 ILE A O 1
ATOM 5703 N N . THR A 1 768 ? -58.893 -26.211 71.418 1.00 75.06 768 THR A N 1
ATOM 5704 C CA . THR A 1 768 ? -60.229 -26.816 71.525 1.00 75.06 768 THR A CA 1
ATOM 5705 C C . THR A 1 768 ? -61.168 -25.853 72.247 1.00 75.06 768 THR A C 1
ATOM 5707 O O . THR A 1 768 ? -60.838 -25.398 73.341 1.00 75.06 768 THR A O 1
ATOM 5710 N N . VAL A 1 769 ? -62.324 -25.540 71.643 1.00 67.62 769 VAL A N 1
ATOM 5711 C CA . VAL A 1 769 ? -63.298 -24.562 72.159 1.00 67.62 769 VAL A CA 1
ATOM 5712 C C . VAL A 1 769 ? -64.665 -25.231 72.324 1.00 67.62 769 VAL A C 1
ATOM 5714 O O . VAL A 1 769 ? -65.330 -25.620 71.361 1.00 67.62 769 VAL A O 1
ATOM 5717 N N . TYR A 1 770 ? -65.092 -25.403 73.574 1.00 67.62 770 TYR A N 1
ATOM 5718 C CA . TYR A 1 770 ? -66.241 -26.248 73.904 1.00 67.62 770 TYR A CA 1
ATOM 5719 C C . TYR A 1 770 ? -67.559 -25.773 73.258 1.00 67.62 770 TYR A C 1
ATOM 5721 O O . TYR A 1 770 ? -67.874 -24.585 73.240 1.00 67.62 770 TYR A O 1
ATOM 5729 N N . ASN A 1 771 ? -68.357 -26.734 72.776 1.00 55.97 771 ASN A N 1
ATOM 5730 C CA . ASN A 1 771 ? -69.676 -26.566 72.135 1.00 55.97 771 ASN A CA 1
ATOM 5731 C C . ASN A 1 771 ? -69.729 -25.788 70.803 1.00 55.97 771 ASN A C 1
ATOM 5733 O O . ASN A 1 771 ? -70.827 -25.618 70.278 1.00 55.97 771 ASN A O 1
ATOM 5737 N N . TRP A 1 772 ? -68.593 -25.360 70.242 1.00 66.50 772 TRP A N 1
ATOM 5738 C CA . TRP A 1 772 ? -68.544 -24.692 68.930 1.00 66.50 772 TRP A CA 1
ATOM 5739 C C . TRP A 1 772 ? -67.647 -25.404 67.912 1.00 66.50 772 TRP A C 1
ATOM 5741 O O . TRP A 1 772 ? -68.005 -25.453 66.741 1.00 66.50 772 TRP A O 1
ATOM 5751 N N . GLY A 1 773 ? -66.515 -25.972 68.345 1.00 69.62 773 GLY A N 1
ATOM 5752 C CA . GLY A 1 773 ? -65.645 -26.779 67.489 1.00 69.62 773 GLY A CA 1
ATOM 5753 C C . GLY A 1 773 ? -64.202 -26.875 67.991 1.00 69.62 773 GLY A C 1
ATOM 5754 O O . GLY A 1 773 ? -63.807 -26.264 68.985 1.00 69.62 773 GLY A O 1
ATOM 5755 N N . SER A 1 774 ? -63.391 -27.653 67.283 1.00 65.94 774 SER A N 1
ATOM 5756 C CA . SER A 1 774 ? -61.943 -27.786 67.499 1.00 65.94 774 SER A CA 1
ATOM 5757 C C . SER A 1 774 ? -61.171 -27.255 66.295 1.00 65.94 774 SER A C 1
ATOM 5759 O O . SER A 1 774 ? -61.668 -27.357 65.173 1.00 65.94 774 SER A O 1
ATOM 5761 N N . GLY A 1 775 ? -59.949 -26.764 66.505 1.00 69.50 775 GLY A N 1
ATOM 5762 C CA . GLY A 1 775 ? -59.070 -26.373 65.407 1.00 69.50 775 GLY A CA 1
ATOM 5763 C C . GLY A 1 775 ? -57.820 -25.630 65.868 1.00 69.50 775 GLY A C 1
ATOM 5764 O O . GLY A 1 775 ? -57.035 -26.154 66.656 1.00 69.50 775 GLY A O 1
ATOM 5765 N N . ARG A 1 776 ? -57.597 -24.422 65.345 1.00 65.31 776 ARG A N 1
ATOM 5766 C CA . ARG A 1 776 ? -56.327 -23.683 65.474 1.00 65.31 776 ARG A CA 1
ATOM 5767 C C . ARG A 1 776 ? -56.585 -22.242 65.891 1.00 65.31 776 ARG A C 1
ATOM 5769 O O . ARG A 1 776 ? -57.363 -21.556 65.232 1.00 65.31 776 ARG A O 1
ATOM 5776 N N . VAL A 1 777 ? -55.941 -21.791 66.966 1.00 70.38 777 VAL A N 1
ATOM 5777 C CA . VAL A 1 777 ? -55.967 -20.387 67.394 1.00 70.38 777 VAL A CA 1
ATOM 5778 C C . VAL A 1 777 ? -54.773 -19.641 66.832 1.00 70.38 777 VAL A C 1
ATOM 5780 O O . VAL A 1 777 ? -53.665 -20.174 66.785 1.00 70.38 777 VAL A O 1
ATOM 5783 N N . GLU A 1 778 ? -55.005 -18.394 66.453 1.00 68.25 778 GLU A N 1
ATOM 5784 C CA . GLU A 1 778 ? -53.987 -17.362 66.353 1.00 68.25 778 GLU A CA 1
ATOM 5785 C C . GLU A 1 778 ? -54.115 -16.457 67.585 1.00 68.25 778 GLU A C 1
ATOM 5787 O O . GLU A 1 778 ? -55.170 -15.876 67.842 1.00 68.25 778 GLU A O 1
ATOM 5792 N N . VAL A 1 779 ? -53.071 -16.439 68.412 1.00 69.88 779 VAL A N 1
ATOM 5793 C CA . VAL A 1 779 ? -52.985 -15.690 69.669 1.00 69.88 779 VAL A CA 1
ATOM 5794 C C . VAL A 1 779 ? -52.570 -14.254 69.357 1.00 69.88 779 VAL A C 1
ATOM 5796 O O . VAL A 1 779 ? -51.531 -14.041 68.722 1.00 69.88 779 VAL A O 1
ATOM 5799 N N . ASP A 1 780 ? -53.349 -13.278 69.827 1.00 68.06 780 ASP A N 1
ATOM 5800 C CA . ASP A 1 780 ? -53.126 -11.858 69.541 1.00 68.06 780 ASP A CA 1
ATOM 5801 C C . ASP A 1 780 ? -51.751 -11.409 70.095 1.00 68.06 780 ASP A C 1
ATOM 5803 O O . ASP A 1 780 ? -51.488 -11.600 71.294 1.00 68.06 780 ASP A O 1
ATOM 5807 N N . PRO A 1 781 ? -50.867 -10.795 69.276 1.00 53.97 781 PRO A N 1
ATOM 5808 C CA . PRO A 1 781 ? -49.559 -10.319 69.721 1.00 53.97 781 PRO A CA 1
ATOM 5809 C C . PRO A 1 781 ? -49.669 -9.283 70.846 1.00 53.97 781 PRO A C 1
ATOM 5811 O O . PRO A 1 781 ? -50.174 -8.179 70.652 1.00 53.97 781 PRO A O 1
ATOM 5814 N N . GLY A 1 782 ? -49.162 -9.633 72.028 1.00 59.56 782 GLY A N 1
ATOM 5815 C CA . GLY A 1 782 ? -49.383 -8.857 73.259 1.00 59.56 782 GLY A CA 1
ATOM 5816 C C . GLY A 1 782 ? -50.061 -9.664 74.365 1.00 59.56 782 GLY A C 1
ATOM 5817 O O . GLY A 1 782 ? -50.018 -9.249 75.522 1.00 59.56 782 GLY A O 1
ATOM 5818 N N . SER A 1 783 ? -50.612 -10.833 74.029 1.00 65.12 783 SER A N 1
ATOM 5819 C CA . SER A 1 783 ? -51.043 -11.836 75.002 1.00 65.12 783 SER A CA 1
ATOM 5820 C C . SER A 1 783 ? -49.905 -12.241 75.946 1.00 65.12 783 SER A C 1
ATOM 5822 O O . SER A 1 783 ? -48.717 -12.198 75.602 1.00 65.12 783 SER A O 1
ATOM 5824 N N . THR A 1 784 ? -50.282 -12.657 77.153 1.00 70.06 784 THR A N 1
ATOM 5825 C CA . THR A 1 784 ? -49.367 -13.168 78.182 1.00 70.06 784 THR A CA 1
ATOM 5826 C C . THR A 1 784 ? -49.736 -14.609 78.534 1.00 70.06 784 THR A C 1
ATOM 5828 O O . THR A 1 784 ? -50.785 -15.111 78.139 1.00 70.06 784 THR A O 1
ATOM 5831 N N . MET A 1 785 ? -48.902 -15.291 79.325 1.00 61.97 785 MET A N 1
ATOM 5832 C CA . MET A 1 785 ? -49.189 -16.666 79.773 1.00 61.97 785 MET A CA 1
ATOM 5833 C C . MET A 1 785 ? -50.436 -16.769 80.681 1.00 61.97 785 MET A C 1
ATOM 5835 O O . MET A 1 785 ? -50.866 -17.874 80.997 1.00 61.97 785 MET A O 1
ATOM 5839 N N . GLU A 1 786 ? -51.009 -15.638 81.108 1.00 55.88 786 GLU A N 1
ATOM 5840 C CA . GLU A 1 786 ? -52.167 -15.566 82.011 1.00 55.88 786 GLU A CA 1
ATOM 5841 C C . GLU A 1 786 ? -53.445 -15.059 81.319 1.00 55.88 786 GLU A C 1
ATOM 5843 O O . GLU A 1 786 ? -54.545 -15.309 81.812 1.00 55.88 786 GLU A O 1
ATOM 5848 N N . MET A 1 787 ? -53.325 -14.367 80.178 1.00 60.03 787 MET A N 1
ATOM 5849 C CA . MET A 1 787 ? -54.449 -13.809 79.419 1.00 60.03 787 MET A CA 1
ATOM 5850 C C . MET A 1 787 ? -54.200 -13.936 77.914 1.00 60.03 787 MET A C 1
ATOM 5852 O O . MET A 1 787 ? -53.241 -13.369 77.389 1.00 60.03 787 MET A O 1
ATOM 5856 N N . ILE A 1 788 ? -55.109 -14.635 77.231 1.00 61.72 788 ILE A N 1
ATOM 5857 C CA . ILE A 1 788 ? -55.158 -14.731 75.770 1.00 61.72 788 ILE A CA 1
ATOM 5858 C C . ILE A 1 788 ? -56.406 -14.022 75.250 1.00 61.72 788 ILE A C 1
ATOM 5860 O O . ILE A 1 788 ? -57.528 -14.346 75.649 1.00 61.72 788 ILE A O 1
ATOM 5864 N N . SER A 1 789 ? -56.171 -13.116 74.307 1.00 61.22 789 SER A N 1
ATOM 5865 C CA . SER A 1 789 ? -57.123 -12.768 73.253 1.00 61.22 789 SER A CA 1
ATOM 5866 C C . SER A 1 789 ? -56.653 -13.439 71.962 1.00 61.22 789 SER A C 1
ATOM 5868 O O . SER A 1 789 ? -55.453 -13.665 71.780 1.00 61.22 789 SER A O 1
ATOM 5870 N N . GLY A 1 790 ? -57.573 -13.811 71.079 1.00 64.44 790 GLY A N 1
ATOM 5871 C CA . GLY A 1 790 ? -57.193 -14.433 69.814 1.00 64.44 790 GLY A CA 1
ATOM 5872 C C . GLY A 1 790 ? -58.367 -14.905 68.973 1.00 64.44 790 GLY A C 1
ATOM 5873 O O . GLY A 1 790 ? -59.535 -14.798 69.359 1.00 64.44 790 GLY A O 1
ATOM 5874 N N . VAL A 1 791 ? -58.042 -15.454 67.807 1.00 57.12 791 VAL A N 1
ATOM 5875 C CA . VAL A 1 791 ? -59.004 -15.899 66.796 1.00 57.12 791 VAL A CA 1
ATOM 5876 C C . VAL A 1 791 ? -58.855 -17.405 66.588 1.00 57.12 791 VAL A C 1
ATOM 5878 O O . VAL A 1 791 ? -57.817 -17.875 66.131 1.00 57.12 791 VAL A O 1
ATOM 5881 N N . ALA A 1 792 ? -59.886 -18.180 66.929 1.00 61.31 792 ALA A N 1
ATOM 5882 C CA . ALA A 1 792 ? -59.897 -19.636 66.803 1.00 61.31 792 ALA A CA 1
ATOM 5883 C C . ALA A 1 792 ? -60.666 -20.085 65.557 1.00 61.31 792 ALA A C 1
ATOM 5885 O O . ALA A 1 792 ? -61.876 -19.896 65.463 1.00 61.31 792 ALA A O 1
ATOM 5886 N N . THR A 1 793 ? -59.976 -20.729 64.618 1.00 56.12 793 THR A N 1
ATOM 5887 C CA . THR A 1 793 ? -60.618 -21.389 63.474 1.00 56.12 793 THR A CA 1
ATOM 5888 C C . THR A 1 793 ? -61.219 -22.718 63.916 1.00 56.12 793 THR A C 1
ATOM 5890 O O . THR A 1 793 ? -60.506 -23.570 64.448 1.00 56.12 793 THR A O 1
ATOM 5893 N N . ILE A 1 794 ? -62.525 -22.872 63.700 1.00 61.19 794 ILE A N 1
ATOM 5894 C CA . ILE A 1 794 ? -63.367 -24.000 64.104 1.00 61.19 794 ILE A CA 1
ATOM 5895 C C . ILE A 1 794 ? -64.319 -24.398 62.960 1.00 61.19 794 ILE A C 1
ATOM 5897 O O . ILE A 1 794 ? -64.991 -23.557 62.361 1.00 61.19 794 ILE A O 1
ATOM 5901 N N . SER A 1 795 ? -64.386 -25.690 62.642 1.00 63.41 795 SER A N 1
ATOM 5902 C CA . SER A 1 795 ? -65.280 -26.225 61.599 1.00 63.41 795 SER A CA 1
ATOM 5903 C C . SER A 1 795 ? -66.752 -26.208 62.058 1.00 63.41 795 SER A C 1
ATOM 5905 O O . SER A 1 795 ? -67.022 -26.526 63.215 1.00 63.41 795 SER A O 1
ATOM 5907 N N . LEU A 1 796 ? -67.705 -25.834 61.186 1.00 61.25 796 LEU A N 1
ATOM 5908 C CA . LEU A 1 796 ? -69.124 -25.637 61.551 1.00 61.25 796 LEU A CA 1
ATOM 5909 C C . LEU A 1 796 ? -70.062 -26.789 61.139 1.00 61.25 796 LEU A C 1
ATOM 5911 O O . LEU A 1 796 ? -70.167 -27.130 59.960 1.00 61.25 796 LEU A O 1
ATOM 5915 N N . ASP A 1 797 ? -70.909 -27.240 62.070 1.00 58.81 797 ASP A N 1
ATOM 5916 C CA . ASP A 1 797 ? -71.951 -28.263 61.851 1.00 58.81 797 ASP A CA 1
ATOM 5917 C C . ASP A 1 797 ? -73.239 -27.743 61.138 1.00 58.81 797 ASP A C 1
ATOM 5919 O O . ASP A 1 797 ? -74.372 -28.012 61.553 1.00 58.81 797 ASP A O 1
ATOM 5923 N N . GLY A 1 798 ? -73.097 -27.003 60.027 1.00 58.81 798 GLY A N 1
ATOM 5924 C CA . GLY A 1 798 ? -74.158 -26.844 59.007 1.00 58.81 798 GLY A CA 1
ATOM 5925 C C . GLY A 1 798 ? -74.729 -25.430 58.720 1.00 58.81 798 GLY A C 1
ATOM 5926 O O . GLY A 1 798 ? -74.532 -24.488 59.490 1.00 58.81 798 GLY A O 1
ATOM 5927 N N . PRO A 1 799 ? -75.472 -25.273 57.597 1.00 62.66 799 PRO A N 1
ATOM 5928 C CA . PRO A 1 799 ? -75.792 -23.984 56.951 1.00 62.66 799 PRO A CA 1
ATOM 5929 C C . PRO A 1 799 ? -76.810 -23.087 57.678 1.00 62.66 799 PRO A C 1
ATOM 5931 O O . PRO A 1 799 ? -77.603 -23.559 58.502 1.00 62.66 799 PRO A O 1
ATOM 5934 N N . LYS A 1 800 ? -76.806 -21.785 57.325 1.00 63.41 800 LYS A N 1
ATOM 5935 C CA . LYS A 1 800 ? -77.642 -20.692 57.885 1.00 63.41 800 LYS A CA 1
ATOM 5936 C C . LYS A 1 800 ? -78.019 -19.651 56.802 1.00 63.41 800 LYS A C 1
ATOM 5938 O O . LYS A 1 800 ? -77.493 -19.677 55.693 1.00 63.41 800 LYS A O 1
ATOM 5943 N N . SER A 1 801 ? -78.933 -18.722 57.099 1.00 55.50 801 SER A N 1
ATOM 5944 C CA . SER A 1 801 ? -79.387 -17.678 56.156 1.00 55.50 801 SER A CA 1
ATOM 5945 C C . SER A 1 801 ? -79.683 -16.363 56.878 1.00 55.50 801 SER A C 1
ATOM 5947 O O . SER A 1 801 ? -80.188 -16.393 57.997 1.00 55.50 801 SER A O 1
ATOM 5949 N N . PHE A 1 802 ? -79.414 -15.227 56.223 1.00 59.25 802 PHE A N 1
ATOM 5950 C CA . PHE A 1 802 ? -79.427 -13.891 56.841 1.00 59.25 802 PHE A CA 1
ATOM 5951 C C . PHE A 1 802 ? -80.050 -12.823 55.914 1.00 59.25 802 PHE A C 1
ATOM 5953 O O . PHE A 1 802 ? -80.473 -13.124 54.793 1.00 59.25 802 PHE A O 1
ATOM 5960 N N . ALA A 1 803 ? -80.123 -11.569 56.383 1.00 53.97 803 ALA A N 1
ATOM 5961 C CA . ALA A 1 803 ? -80.375 -10.362 55.578 1.00 53.97 803 ALA A CA 1
ATOM 5962 C C . ALA A 1 803 ? -81.535 -10.463 54.554 1.00 53.97 803 ALA A C 1
ATOM 5964 O O . ALA A 1 803 ? -81.405 -10.097 53.380 1.00 53.97 803 ALA A O 1
ATOM 5965 N N . GLY A 1 804 ? -82.684 -11.001 54.981 1.00 55.16 804 GLY A N 1
ATOM 5966 C CA . GLY A 1 804 ? -83.900 -11.078 54.159 1.00 55.16 804 GLY A CA 1
ATOM 5967 C C . GLY A 1 804 ? -83.782 -11.931 52.886 1.00 55.16 804 GLY A C 1
ATOM 5968 O O . GLY A 1 804 ? -84.543 -11.713 51.946 1.00 55.16 804 GLY A O 1
ATOM 5969 N N . GLY A 1 805 ? -82.826 -12.866 52.826 1.00 54.19 805 GLY A N 1
ATOM 5970 C CA . GLY A 1 805 ? -82.631 -13.762 51.678 1.00 54.19 805 GLY A CA 1
ATOM 5971 C C . GLY A 1 805 ? -81.806 -13.176 50.527 1.00 54.19 805 GLY A C 1
ATOM 5972 O O . GLY A 1 805 ? -81.699 -13.810 49.481 1.00 54.19 805 GLY A O 1
ATOM 5973 N N . LYS A 1 806 ? -81.194 -11.995 50.703 1.00 52.84 806 LYS A N 1
ATOM 5974 C CA . LYS A 1 806 ? -80.200 -11.454 49.751 1.00 52.84 806 LYS A CA 1
ATOM 5975 C C . LYS A 1 806 ? -78.794 -12.038 49.943 1.00 52.84 806 LYS A C 1
ATOM 5977 O O . LYS A 1 806 ? -77.953 -11.865 49.068 1.00 52.84 806 LYS A O 1
ATOM 5982 N N . LEU A 1 807 ? -78.555 -12.718 51.066 1.00 56.41 807 LEU A N 1
ATOM 5983 C CA . LEU A 1 807 ? -77.305 -13.393 51.411 1.00 56.41 807 LEU A CA 1
ATOM 5984 C C . LEU A 1 807 ? -77.634 -14.755 52.046 1.00 56.41 807 LEU A C 1
ATOM 5986 O O . LEU A 1 807 ? -78.470 -14.840 52.946 1.00 56.41 807 LEU A O 1
ATOM 5990 N N . THR A 1 808 ? -76.995 -15.824 51.572 1.00 61.06 808 THR A N 1
ATOM 5991 C CA . THR A 1 808 ? -77.183 -17.207 52.054 1.00 61.06 808 THR A CA 1
ATOM 5992 C C . THR A 1 808 ? -75.820 -17.804 52.382 1.00 61.06 808 THR A C 1
ATOM 5994 O O . THR A 1 808 ? -74.880 -17.549 51.636 1.00 61.06 808 THR A O 1
ATOM 5997 N N . VAL A 1 809 ? -75.716 -18.582 53.466 1.00 65.50 809 VAL A N 1
ATOM 5998 C CA . VAL A 1 809 ? -74.460 -19.175 53.956 1.00 65.50 809 VAL A CA 1
ATOM 5999 C C . VAL A 1 809 ? -74.528 -20.697 53.848 1.00 65.50 809 VAL A C 1
ATOM 6001 O O . VAL A 1 809 ? -75.219 -21.364 54.621 1.00 65.50 809 VAL A O 1
ATOM 6004 N N . THR A 1 810 ? -73.833 -21.246 52.851 1.00 55.75 810 THR A N 1
ATOM 6005 C CA . THR A 1 810 ? -74.017 -22.640 52.400 1.00 55.75 810 THR A CA 1
ATOM 6006 C C . THR A 1 810 ? -73.163 -23.673 53.137 1.00 55.75 810 THR A C 1
ATOM 6008 O O . THR A 1 810 ? -73.591 -24.814 53.286 1.00 55.75 810 THR A O 1
ATOM 6011 N N . HIS A 1 811 ? -71.965 -23.292 53.576 1.00 57.66 811 HIS A N 1
ATOM 6012 C CA . HIS A 1 811 ? -70.982 -24.098 54.318 1.00 57.66 811 HIS A CA 1
ATOM 6013 C C . HIS A 1 811 ? -69.824 -23.187 54.747 1.00 57.66 811 HIS A C 1
ATOM 6015 O O . HIS A 1 811 ? -69.652 -22.121 54.148 1.00 57.66 811 HIS A O 1
ATOM 6021 N N . GLY A 1 812 ? -69.016 -23.600 55.730 1.00 60.50 812 GLY A N 1
ATOM 6022 C CA . GLY A 1 812 ? -67.815 -22.856 56.109 1.00 60.50 812 GLY A CA 1
ATOM 6023 C C . GLY A 1 812 ? -67.073 -23.367 57.343 1.00 60.50 812 GLY A C 1
ATOM 6024 O O . GLY A 1 812 ? -67.639 -24.087 58.163 1.00 60.50 812 GLY A O 1
ATOM 6025 N N . GLU A 1 813 ? -65.822 -22.931 57.485 1.00 54.16 813 GLU A N 1
ATOM 6026 C CA . GLU A 1 813 ? -65.077 -22.963 58.751 1.00 54.16 813 GLU A CA 1
ATOM 6027 C C . GLU A 1 813 ? -65.026 -21.541 59.320 1.00 54.16 813 GLU A C 1
ATOM 6029 O O . GLU A 1 813 ? -64.698 -20.592 58.598 1.00 54.16 813 GLU A O 1
ATOM 6034 N N . ALA A 1 814 ? -65.365 -21.386 60.599 1.00 60.00 814 ALA A N 1
ATOM 6035 C CA . ALA A 1 814 ? -65.473 -20.091 61.257 1.00 60.00 814 ALA A CA 1
ATOM 6036 C C . ALA A 1 814 ? -64.206 -19.744 62.043 1.00 60.00 814 ALA A C 1
ATOM 6038 O O . ALA A 1 814 ? -63.790 -20.496 62.917 1.00 60.00 814 ALA A O 1
ATOM 6039 N N . SER A 1 815 ? -63.623 -18.576 61.790 1.00 55.84 815 SER A N 1
ATOM 6040 C CA . SER A 1 815 ? -62.566 -17.986 62.614 1.00 55.84 815 SER A CA 1
ATOM 6041 C C . SER A 1 815 ? -63.218 -17.147 63.720 1.00 55.84 815 SER A C 1
ATOM 6043 O O . SER A 1 815 ? -63.434 -15.943 63.569 1.00 55.84 815 SER A O 1
ATOM 6045 N N . ALA A 1 816 ? -63.618 -17.805 64.803 1.00 58.47 816 ALA A N 1
ATOM 6046 C CA . ALA A 1 816 ? -64.372 -17.198 65.887 1.00 58.47 816 ALA A CA 1
ATOM 6047 C C . ALA A 1 816 ? -63.451 -16.449 66.864 1.00 58.47 816 ALA A C 1
ATOM 6049 O O . ALA A 1 816 ? -62.448 -16.994 67.332 1.00 58.47 816 ALA A O 1
ATOM 6050 N N . ARG A 1 817 ? -63.784 -15.194 67.178 1.00 61.03 817 ARG A N 1
ATOM 6051 C CA . ARG A 1 817 ? -62.966 -14.346 68.052 1.00 61.03 817 ARG A CA 1
ATOM 6052 C C . ARG A 1 817 ? -63.290 -14.592 69.520 1.00 61.03 817 ARG A C 1
ATOM 6054 O O . ARG A 1 817 ? -64.458 -14.702 69.903 1.00 61.03 817 ARG A O 1
ATOM 6061 N N . ILE A 1 818 ? -62.234 -14.691 70.322 1.00 58.81 818 ILE A N 1
ATOM 6062 C CA . ILE A 1 818 ? -62.282 -14.981 71.751 1.00 58.81 818 ILE A CA 1
ATOM 6063 C C . ILE A 1 818 ? -61.644 -13.809 72.490 1.00 58.81 818 ILE A C 1
ATOM 6065 O O . ILE A 1 818 ? -60.427 -13.624 72.455 1.00 58.81 818 ILE A O 1
ATOM 6069 N N . GLU A 1 819 ? -62.468 -13.040 73.194 1.00 60.19 819 GLU A N 1
ATOM 6070 C CA . GLU A 1 819 ? -62.023 -11.947 74.059 1.00 60.19 819 GLU A CA 1
ATOM 6071 C C . GLU A 1 819 ? -62.383 -12.284 75.508 1.00 60.19 819 GLU A C 1
ATOM 6073 O O . GLU A 1 819 ? -63.516 -12.662 75.804 1.00 60.19 819 GLU A O 1
ATOM 6078 N N . ASN A 1 820 ? -61.418 -12.180 76.429 1.00 58.47 820 ASN A N 1
ATOM 6079 C CA . ASN A 1 820 ? -61.610 -12.459 77.862 1.00 58.47 820 ASN A CA 1
ATOM 6080 C C . ASN A 1 820 ? -62.299 -13.815 78.168 1.00 58.47 820 ASN A C 1
ATOM 6082 O O . ASN A 1 820 ? -63.054 -13.930 79.132 1.00 58.47 820 ASN A O 1
ATOM 6086 N N . SER A 1 821 ? -62.014 -14.858 77.374 1.00 59.81 821 SER A N 1
ATOM 6087 C CA . SER A 1 821 ? -62.652 -16.193 77.442 1.00 59.81 821 SER A CA 1
ATOM 6088 C C . SER A 1 821 ? -64.145 -16.256 77.049 1.00 59.81 821 SER A C 1
ATOM 6090 O O . SER A 1 821 ? -64.867 -17.135 77.524 1.00 59.81 821 SER A O 1
ATOM 6092 N N . ALA A 1 822 ? -64.623 -15.367 76.172 1.00 54.72 822 ALA A N 1
ATOM 6093 C CA . ALA A 1 822 ? -65.971 -15.420 75.596 1.00 54.72 822 ALA A CA 1
ATOM 6094 C C . ALA A 1 822 ? -65.952 -15.298 74.061 1.00 54.72 822 ALA A C 1
ATOM 6096 O O . ALA A 1 822 ? -65.122 -14.584 73.504 1.00 54.72 822 ALA A O 1
ATOM 6097 N N . LEU A 1 823 ? -66.883 -15.985 73.386 1.00 58.06 823 LEU A N 1
ATOM 6098 C CA . LEU A 1 823 ? -67.043 -15.934 71.928 1.00 58.06 823 LEU A CA 1
ATOM 6099 C C . LEU A 1 823 ? -67.908 -14.726 71.540 1.00 58.06 823 LEU A C 1
ATOM 6101 O O . LEU A 1 823 ? -69.087 -14.685 71.899 1.00 58.06 823 LEU A O 1
ATOM 6105 N N . THR A 1 824 ? -67.337 -13.751 70.836 1.00 56.31 824 THR A N 1
ATOM 6106 C CA . THR A 1 824 ? -68.001 -12.461 70.550 1.00 56.31 824 THR A CA 1
ATOM 6107 C C . THR A 1 824 ? -68.340 -12.249 69.074 1.00 56.31 824 THR A C 1
ATOM 6109 O O . THR A 1 824 ? -69.292 -11.539 68.757 1.00 56.31 824 THR A O 1
ATOM 6112 N N . GLU A 1 825 ? -67.600 -12.884 68.167 1.00 56.97 825 GLU A N 1
ATOM 6113 C CA . GLU A 1 825 ? -67.609 -12.569 66.738 1.00 56.97 825 GLU A CA 1
ATOM 6114 C C . GLU A 1 825 ? -67.339 -13.842 65.916 1.00 56.97 825 GLU A C 1
ATOM 6116 O O . GLU A 1 825 ? -66.438 -14.613 66.255 1.00 56.97 825 GLU A O 1
ATOM 6121 N N . LEU A 1 826 ? -68.106 -14.090 64.846 1.00 57.28 826 LEU A N 1
ATOM 6122 C CA . LEU A 1 826 ? -67.900 -15.241 63.954 1.00 57.28 826 LEU A CA 1
ATOM 6123 C C . LEU A 1 826 ? -67.315 -14.778 62.622 1.00 57.28 826 LEU A C 1
ATOM 6125 O O . LEU A 1 826 ? -68.060 -14.437 61.706 1.00 57.28 826 LEU A O 1
ATOM 6129 N N . GLY A 1 827 ? -65.985 -14.777 62.526 1.00 57.47 827 GLY A N 1
ATOM 6130 C CA . GLY A 1 827 ? -65.265 -14.703 61.255 1.00 57.47 827 GLY A CA 1
ATOM 6131 C C . GLY A 1 827 ? -65.304 -16.019 60.477 1.00 57.47 827 GLY A C 1
ATOM 6132 O O . GLY A 1 827 ? -65.857 -17.013 60.943 1.00 57.47 827 GLY A O 1
ATOM 6133 N N . GLY A 1 828 ? -64.619 -16.059 59.334 1.00 62.59 828 GLY A N 1
ATOM 6134 C CA . GLY A 1 828 ? -64.307 -17.291 58.599 1.00 62.59 828 GLY A CA 1
ATOM 6135 C C . GLY A 1 828 ? -65.022 -17.438 57.258 1.00 62.59 828 GLY A C 1
ATOM 6136 O O . GLY A 1 828 ? -65.913 -16.659 56.920 1.00 62.59 828 GLY A O 1
ATOM 6137 N N . LYS A 1 829 ? -64.556 -18.396 56.445 1.00 50.19 829 LYS A N 1
ATOM 6138 C CA . LYS A 1 829 ? -64.961 -18.553 55.039 1.00 50.19 829 LYS A CA 1
ATOM 6139 C C . LYS A 1 829 ? -66.326 -19.204 54.922 1.00 50.19 829 LYS A C 1
ATOM 6141 O O . LYS A 1 829 ? -66.485 -20.366 55.279 1.00 50.19 829 LYS A O 1
ATOM 6146 N N . ILE A 1 830 ? -67.262 -18.469 54.336 1.00 61.47 830 ILE A N 1
ATOM 6147 C CA . ILE A 1 830 ? -68.630 -18.892 54.060 1.00 61.47 830 ILE A CA 1
ATOM 6148 C C . ILE A 1 830 ? -68.944 -18.750 52.566 1.00 61.47 830 ILE A C 1
ATOM 6150 O O . ILE A 1 830 ? -68.656 -17.726 51.944 1.00 61.47 830 ILE A O 1
ATOM 6154 N N . GLY A 1 831 ? -69.533 -19.788 51.968 1.00 61.53 831 GLY A N 1
ATOM 6155 C CA . GLY A 1 831 ? -69.997 -19.739 50.577 1.00 61.53 831 GLY A CA 1
ATOM 6156 C C . GLY A 1 831 ? -71.205 -18.809 50.421 1.00 61.53 831 GLY A C 1
ATOM 6157 O O . GLY A 1 831 ? -72.165 -18.940 51.185 1.00 61.53 831 GLY A O 1
ATOM 6158 N N . ILE A 1 832 ? -71.157 -17.882 49.451 1.00 61.62 832 ILE A N 1
ATOM 6159 C CA . ILE A 1 832 ? -72.215 -16.890 49.180 1.00 61.62 832 ILE A CA 1
ATOM 6160 C C . ILE A 1 832 ? -72.498 -16.718 47.672 1.00 61.62 832 ILE A C 1
ATOM 6162 O O . ILE A 1 832 ? -71.720 -17.111 46.801 1.00 61.62 832 ILE A O 1
ATOM 6166 N N . GLN A 1 833 ? -73.612 -16.066 47.329 1.00 59.28 833 GLN A N 1
ATOM 6167 C CA . GLN A 1 833 ? -73.960 -15.751 45.939 1.00 59.28 833 GLN A CA 1
ATOM 6168 C C . GLN A 1 833 ? -74.626 -14.373 45.834 1.00 59.28 833 GLN A C 1
ATOM 6170 O O . GLN A 1 833 ? -75.541 -14.074 46.598 1.00 59.28 833 GLN A O 1
ATOM 6175 N N . ILE A 1 834 ? -74.192 -13.547 44.870 1.00 60.78 834 ILE A N 1
ATOM 6176 C CA . ILE A 1 834 ? -74.656 -12.160 44.697 1.00 60.78 834 ILE A CA 1
ATOM 6177 C C . ILE A 1 834 ? -75.347 -12.017 43.329 1.00 60.78 834 ILE A C 1
ATOM 6179 O O . ILE A 1 834 ? -74.812 -11.477 42.357 1.00 60.78 834 ILE A O 1
ATOM 6183 N N . GLY A 1 835 ? -76.573 -12.540 43.253 1.00 60.78 835 GLY A N 1
ATOM 6184 C CA . GLY A 1 835 ? -77.401 -12.503 42.045 1.00 60.78 835 GLY A CA 1
ATOM 6185 C C . GLY A 1 835 ? -76.788 -13.271 40.867 1.00 60.78 835 GLY A C 1
ATOM 6186 O O . GLY A 1 835 ? -76.370 -14.420 41.019 1.00 60.78 835 GLY A O 1
ATOM 6187 N N . ASN A 1 836 ? -76.760 -12.624 39.695 1.00 56.62 836 ASN A N 1
ATOM 6188 C CA . ASN A 1 836 ? -76.311 -13.207 38.421 1.00 56.62 836 ASN A CA 1
ATOM 6189 C C . ASN A 1 836 ? -74.979 -12.624 37.903 1.00 56.62 836 ASN A C 1
ATOM 6191 O O . ASN A 1 836 ? -74.559 -12.984 36.806 1.00 56.62 836 ASN A O 1
ATOM 6195 N N . VAL A 1 837 ? -74.344 -11.698 38.632 1.00 52.06 837 VAL A N 1
ATOM 6196 C CA . VAL A 1 837 ? -73.147 -10.970 38.151 1.00 52.06 837 VAL A CA 1
ATOM 6197 C C . VAL A 1 837 ? -71.853 -11.591 38.681 1.00 52.06 837 VAL A C 1
ATOM 6199 O O . VAL A 1 837 ? -70.867 -11.658 37.945 1.00 52.06 837 VAL A O 1
ATOM 6202 N N . ALA A 1 838 ? -71.867 -12.080 39.927 1.00 59.69 838 ALA A N 1
ATOM 6203 C CA . ALA A 1 838 ? -70.741 -12.780 40.534 1.00 59.69 838 ALA A CA 1
ATOM 6204 C C . ALA A 1 838 ? -71.178 -13.800 41.610 1.00 59.69 838 ALA A C 1
ATOM 6206 O O . ALA A 1 838 ? -72.248 -13.689 42.218 1.00 59.69 838 ALA A O 1
ATOM 6207 N N . LYS A 1 839 ? -70.325 -14.800 41.850 1.00 61.75 839 LYS A N 1
ATOM 6208 C CA . LYS A 1 839 ? -70.486 -15.894 42.834 1.00 61.75 839 LYS A CA 1
ATOM 6209 C C . LYS A 1 839 ? -69.147 -16.164 43.533 1.00 61.75 839 LYS A C 1
ATOM 6211 O O . LYS A 1 839 ? -68.114 -15.889 42.926 1.00 61.75 839 LYS A O 1
ATOM 6216 N N . GLY A 1 840 ? -69.138 -16.735 44.741 1.00 65.00 840 GLY A N 1
ATOM 6217 C CA . GLY A 1 840 ? -67.884 -17.166 45.371 1.00 65.00 840 GLY A CA 1
ATOM 6218 C C . GLY A 1 840 ? -67.941 -17.359 46.887 1.00 65.00 840 GLY A C 1
ATOM 6219 O O . GLY A 1 840 ? -69.007 -17.547 47.463 1.00 65.00 840 GLY A O 1
ATOM 6220 N N . GLU A 1 841 ? -66.783 -17.321 47.540 1.00 59.44 841 GLU A N 1
ATOM 6221 C CA . GLU A 1 841 ? -66.658 -17.518 48.991 1.00 59.44 841 GLU A CA 1
ATOM 6222 C C . GLU A 1 841 ? -66.154 -16.245 49.665 1.00 59.44 841 GLU A C 1
ATOM 6224 O O . GLU A 1 841 ? -65.182 -15.634 49.209 1.00 59.44 841 GLU A O 1
ATOM 6229 N N . VAL A 1 842 ? -66.790 -15.858 50.773 1.00 59.44 842 VAL A N 1
ATOM 6230 C CA . VAL A 1 842 ? -66.411 -14.671 51.543 1.00 59.44 842 VAL A CA 1
ATOM 6231 C C . VAL A 1 842 ? -66.052 -15.042 52.973 1.00 59.44 842 VAL A C 1
ATOM 6233 O O . VAL A 1 842 ? -66.793 -15.728 53.661 1.00 59.44 842 VAL A O 1
ATOM 6236 N N . SER A 1 843 ? -64.879 -14.594 53.408 1.00 58.31 843 SER A N 1
ATOM 6237 C CA . SER A 1 843 ? -64.348 -14.736 54.763 1.00 58.31 843 SER A CA 1
ATOM 6238 C C . SER A 1 843 ? -64.658 -13.481 55.565 1.00 58.31 843 SER A C 1
ATOM 6240 O O . SER A 1 843 ? -64.011 -12.456 55.363 1.00 58.31 843 SER A O 1
ATOM 6242 N N . GLY A 1 844 ? -65.643 -13.528 56.459 1.00 64.81 844 GLY A N 1
ATOM 6243 C CA . GLY A 1 844 ? -66.101 -12.315 57.132 1.00 64.81 844 GLY A CA 1
ATOM 6244 C C . GLY A 1 844 ? -66.612 -12.516 58.533 1.00 64.81 844 GLY A C 1
ATOM 6245 O O . GLY A 1 844 ? -67.213 -13.546 58.825 1.00 64.81 844 GLY A O 1
ATOM 6246 N N . THR A 1 845 ? -66.381 -11.511 59.372 1.00 57.31 845 THR A N 1
ATOM 6247 C CA . THR A 1 845 ? -66.973 -11.425 60.693 1.00 57.31 845 THR A CA 1
ATOM 6248 C C . THR A 1 845 ? -68.429 -10.997 60.590 1.00 57.31 845 THR A C 1
ATOM 6250 O O . THR A 1 845 ? -68.788 -9.873 60.232 1.00 57.31 845 THR A O 1
ATOM 6253 N N . LEU A 1 846 ? -69.305 -11.945 60.907 1.00 57.47 846 LEU A N 1
ATOM 6254 C CA . LEU A 1 846 ? -70.660 -11.645 61.322 1.00 57.47 846 LEU A CA 1
ATOM 6255 C C . LEU A 1 846 ? -70.602 -11.256 62.804 1.00 57.47 846 LEU A C 1
ATOM 6257 O O . LEU A 1 846 ? -70.291 -12.091 63.661 1.00 57.47 846 LEU A O 1
ATOM 6261 N N . ASN A 1 847 ? -70.930 -10.000 63.111 1.00 59.31 847 ASN A N 1
ATOM 6262 C CA . ASN A 1 847 ? -71.256 -9.596 64.476 1.00 59.31 847 ASN A CA 1
ATOM 6263 C C . ASN A 1 847 ? -72.603 -10.256 64.816 1.00 59.31 847 ASN A C 1
ATOM 6265 O O . ASN A 1 847 ? -73.666 -9.787 64.406 1.00 59.31 847 ASN A O 1
ATOM 6269 N N . VAL A 1 848 ? -72.539 -11.414 65.483 1.00 61.25 848 VAL A N 1
ATOM 6270 C CA . VAL A 1 848 ? -73.692 -12.311 65.672 1.00 61.25 848 VAL A CA 1
ATOM 6271 C C . VAL A 1 848 ? -74.835 -11.641 66.456 1.00 61.25 848 VAL A C 1
ATOM 6273 O O . VAL A 1 848 ? -75.986 -11.865 66.087 1.00 61.25 848 VAL A O 1
ATOM 6276 N N . PRO A 1 849 ? -74.572 -10.790 67.473 1.00 53.44 849 PRO A N 1
ATOM 6277 C CA . PRO A 1 849 ? -75.609 -9.961 68.094 1.00 53.44 849 PRO A CA 1
ATOM 6278 C C . PRO A 1 849 ? -76.242 -8.865 67.213 1.00 53.44 849 PRO A C 1
ATOM 6280 O O . PRO A 1 849 ? -77.392 -8.511 67.468 1.00 53.44 849 PRO A O 1
ATOM 6283 N N . GLU A 1 850 ? -75.533 -8.296 66.227 1.00 56.03 850 GLU A N 1
ATOM 6284 C CA . GLU A 1 850 ? -75.988 -7.105 65.469 1.00 56.03 850 GLU A CA 1
ATOM 6285 C C . GLU A 1 850 ? -76.475 -7.379 64.029 1.00 56.03 850 GLU A C 1
ATOM 6287 O O . GLU A 1 850 ? -76.919 -6.450 63.357 1.00 56.03 850 GLU A O 1
ATOM 6292 N N . GLU A 1 851 ? -76.374 -8.614 63.521 1.00 60.12 851 GLU A N 1
ATOM 6293 C CA . GLU A 1 851 ? -76.636 -9.003 62.111 1.00 60.12 851 GLU A CA 1
ATOM 6294 C C . GLU A 1 851 ? -75.819 -8.236 61.042 1.00 60.12 851 GLU A C 1
ATOM 6296 O O . GLU A 1 851 ? -76.043 -8.387 59.838 1.00 60.12 851 GLU A O 1
ATOM 6301 N N . LYS A 1 852 ? -74.823 -7.445 61.451 1.00 61.47 852 LYS A N 1
ATOM 6302 C CA . LYS A 1 852 ? -73.901 -6.756 60.542 1.00 61.47 852 LYS A CA 1
ATOM 6303 C C . LYS A 1 852 ? -72.841 -7.709 60.014 1.00 61.47 852 LYS A C 1
ATOM 6305 O O . LYS A 1 852 ? -72.162 -8.386 60.789 1.00 61.47 852 LYS A O 1
ATOM 6310 N N . PHE A 1 853 ? -72.667 -7.702 58.697 1.00 63.56 853 PHE A N 1
ATOM 6311 C CA . PHE A 1 853 ? -71.618 -8.453 58.030 1.00 63.56 853 PHE A CA 1
ATOM 6312 C C . PHE A 1 853 ? -70.456 -7.546 57.617 1.00 63.56 853 PHE A C 1
ATOM 6314 O O . PHE A 1 853 ? -70.629 -6.614 56.823 1.00 63.56 853 PHE A O 1
ATOM 6321 N N . SER A 1 854 ? -69.273 -7.876 58.130 1.00 60.94 854 SER A N 1
ATOM 6322 C CA . SER A 1 854 ? -68.001 -7.241 57.806 1.00 60.94 854 SER A CA 1
ATOM 6323 C C . SER A 1 854 ? -67.042 -8.318 57.295 1.00 60.94 854 SER A C 1
ATOM 6325 O O . SER A 1 854 ? -66.489 -9.088 58.071 1.00 60.94 854 SER A O 1
ATOM 6327 N N . GLY A 1 855 ? -66.889 -8.454 55.977 1.00 66.25 855 GLY A N 1
ATOM 6328 C CA . GLY A 1 855 ? -66.188 -9.586 55.383 1.00 66.25 855 GLY A CA 1
ATOM 6329 C C . GLY A 1 855 ? -65.490 -9.354 54.059 1.00 66.25 855 GLY A C 1
ATOM 6330 O O . GLY A 1 855 ? -65.946 -8.587 53.214 1.00 66.25 855 GLY A O 1
ATOM 6331 N N . GLN A 1 856 ? -64.405 -10.107 53.877 1.00 58.19 856 GLN A N 1
ATOM 6332 C CA . GLN A 1 856 ? -63.540 -10.099 52.708 1.00 58.19 856 GLN A CA 1
ATOM 6333 C C . GLN A 1 856 ? -63.555 -11.415 51.934 1.00 58.19 856 GLN A C 1
ATOM 6335 O O . GLN A 1 856 ? -63.305 -12.488 52.485 1.00 58.19 856 GLN A O 1
ATOM 6340 N N . GLY A 1 857 ? -63.778 -11.367 50.624 1.00 65.75 857 GLY A N 1
ATOM 6341 C CA . GLY A 1 857 ? -63.571 -12.554 49.808 1.00 65.75 857 GLY A CA 1
ATOM 6342 C C . GLY A 1 857 ? -63.980 -12.466 48.355 1.00 65.75 857 GLY A C 1
ATOM 6343 O O . GLY A 1 857 ? -64.311 -11.411 47.818 1.00 65.75 857 GLY A O 1
ATOM 6344 N N . LYS A 1 858 ? -63.830 -13.617 47.712 1.00 61.59 858 LYS A N 1
ATOM 6345 C CA . LYS A 1 858 ? -63.446 -13.755 46.317 1.00 61.59 858 LYS A CA 1
ATOM 6346 C C . LYS A 1 858 ? -64.658 -14.114 45.477 1.00 61.59 858 LYS A C 1
ATOM 6348 O O . LYS A 1 858 ? -65.188 -15.215 45.604 1.00 61.59 858 LYS A O 1
ATOM 6353 N N . VAL A 1 859 ? -65.064 -13.190 44.612 1.00 63.38 859 VAL A N 1
ATOM 6354 C CA . VAL A 1 859 ? -66.194 -13.336 43.695 1.00 63.38 859 VAL A CA 1
ATOM 6355 C C . VAL A 1 859 ? -65.731 -13.301 42.234 1.00 63.38 859 VAL A C 1
ATOM 6357 O O . VAL A 1 859 ? -64.959 -12.436 41.818 1.00 63.38 859 VAL A O 1
ATOM 6360 N N . GLU A 1 860 ? -66.179 -14.282 41.453 1.00 63.25 860 GLU A N 1
ATOM 6361 C CA . GLU A 1 860 ? -65.768 -14.499 40.058 1.00 63.25 860 GLU A CA 1
ATOM 6362 C C . GLU A 1 860 ? -66.687 -13.747 39.081 1.00 63.25 860 GLU A C 1
ATOM 6364 O O . GLU A 1 860 ? -67.912 -13.843 39.188 1.00 63.25 860 GLU A O 1
ATOM 6369 N N . GLN A 1 861 ? -66.109 -13.024 38.114 1.00 66.75 861 GLN A N 1
ATOM 6370 C CA . GLN A 1 861 ? -66.829 -12.282 37.073 1.00 66.75 861 GLN A CA 1
ATOM 6371 C C . GLN A 1 861 ? -67.534 -13.240 36.104 1.00 66.75 861 GLN A C 1
ATOM 6373 O O . GLN A 1 861 ? -66.892 -14.043 35.429 1.00 66.75 861 GLN A O 1
ATOM 6378 N N . ILE A 1 862 ? -68.856 -13.109 35.965 1.00 63.12 862 ILE A N 1
ATOM 6379 C CA . ILE A 1 862 ? -69.653 -13.977 35.079 1.00 63.12 862 ILE A CA 1
ATOM 6380 C C . ILE A 1 862 ? -69.703 -13.440 33.623 1.00 63.12 862 ILE A C 1
ATOM 6382 O O . ILE A 1 862 ? -70.070 -14.175 32.707 1.00 63.12 862 ILE A O 1
ATOM 6386 N N . GLN A 1 863 ? -69.291 -12.186 33.365 1.00 67.00 863 GLN A N 1
ATOM 6387 C CA . GLN A 1 863 ? -69.302 -11.564 32.026 1.00 67.00 863 GLN A CA 1
ATOM 6388 C C . GLN A 1 863 ? -68.213 -10.478 31.839 1.00 67.00 863 GLN A C 1
ATOM 6390 O O . GLN A 1 863 ? -68.038 -9.631 32.711 1.00 67.00 863 GLN A O 1
ATOM 6395 N N . ALA A 1 864 ? -67.505 -10.493 30.698 1.00 69.75 864 ALA A N 1
ATOM 6396 C CA . ALA A 1 864 ? -66.332 -9.652 30.383 1.00 69.75 864 ALA A CA 1
ATOM 6397 C C . ALA A 1 864 ? -66.643 -8.201 29.922 1.00 69.75 864 ALA A C 1
ATOM 6399 O O . ALA A 1 864 ? -67.795 -7.863 29.643 1.00 69.75 864 ALA A O 1
ATOM 6400 N N . TRP A 1 865 ? -65.605 -7.354 29.814 1.00 72.44 865 TRP A N 1
ATOM 6401 C CA . TRP A 1 865 ? -65.686 -5.906 29.534 1.00 72.44 865 TRP A CA 1
ATOM 6402 C C . TRP A 1 865 ? -64.631 -5.418 28.507 1.00 72.44 865 TRP A C 1
ATOM 6404 O O . TRP A 1 865 ? -63.705 -6.144 28.152 1.00 72.44 865 TRP A O 1
ATOM 6414 N N . THR A 1 866 ? -64.762 -4.186 28.000 1.00 64.94 866 THR A N 1
ATOM 6415 C CA . THR A 1 866 ? -63.906 -3.603 26.938 1.00 64.94 866 THR A CA 1
ATOM 6416 C C . THR A 1 866 ? -63.692 -2.103 27.136 1.00 64.94 866 THR A C 1
ATOM 6418 O O . THR A 1 866 ? -64.665 -1.378 27.354 1.00 64.94 866 THR A O 1
ATOM 6421 N N . ALA A 1 867 ? -62.453 -1.628 26.977 1.00 57.66 867 ALA A N 1
ATOM 6422 C CA . ALA A 1 867 ? -62.066 -0.224 27.113 1.00 57.66 867 ALA A CA 1
ATOM 6423 C C . ALA A 1 867 ? -60.981 0.168 26.085 1.00 57.66 867 ALA A C 1
ATOM 6425 O O . ALA A 1 867 ? -59.862 -0.343 26.099 1.00 57.66 867 ALA A O 1
ATOM 6426 N N . GLY A 1 868 ? -61.298 1.106 25.184 1.00 67.31 868 GLY A N 1
ATOM 6427 C CA . GLY A 1 868 ? -60.377 1.527 24.120 1.00 67.31 868 GLY A CA 1
ATOM 6428 C C . GLY A 1 868 ? -60.022 0.368 23.169 1.00 67.31 868 GLY A C 1
ATOM 6429 O O . GLY A 1 868 ? -60.918 -0.388 22.795 1.00 67.31 868 GLY A O 1
ATOM 6430 N N . PRO A 1 869 ? -58.746 0.198 22.765 1.00 62.81 869 PRO A N 1
ATOM 6431 C CA . PRO A 1 869 ? -58.303 -0.961 21.985 1.00 62.81 869 PRO A CA 1
ATOM 6432 C C . PRO A 1 869 ? -58.131 -2.240 22.830 1.00 62.81 869 PRO A C 1
ATOM 6434 O O . PRO A 1 869 ? -57.686 -3.250 22.288 1.00 62.81 869 PRO A O 1
ATOM 6437 N N . ALA A 1 870 ? -58.439 -2.206 24.134 1.00 62.34 870 ALA A N 1
ATOM 6438 C CA . ALA A 1 870 ? -58.219 -3.312 25.058 1.00 62.34 870 ALA A CA 1
ATOM 6439 C C . ALA A 1 870 ? -59.522 -4.005 25.504 1.00 62.34 870 ALA A C 1
ATOM 6441 O O . ALA A 1 870 ? -60.540 -3.372 25.786 1.00 62.34 870 ALA A O 1
ATOM 6442 N N . THR A 1 871 ? -59.472 -5.332 25.606 1.00 72.50 871 THR A N 1
ATOM 6443 C CA . THR A 1 871 ? -60.522 -6.184 26.192 1.00 72.50 871 THR A CA 1
ATOM 6444 C C . THR A 1 871 ? -60.052 -6.704 27.545 1.00 72.50 871 THR A C 1
ATOM 6446 O O . THR A 1 871 ? -58.884 -7.069 27.664 1.00 72.50 871 THR A O 1
ATOM 6449 N N . ILE A 1 872 ? -60.936 -6.745 28.546 1.00 74.00 872 ILE A N 1
ATOM 6450 C CA . ILE A 1 872 ? -60.634 -7.203 29.911 1.00 74.00 872 ILE A CA 1
ATOM 6451 C C . ILE A 1 872 ? -61.611 -8.320 30.298 1.00 74.00 872 ILE A C 1
ATOM 6453 O O . ILE A 1 872 ? -62.833 -8.144 30.256 1.00 74.00 872 ILE A O 1
ATOM 6457 N N . SER A 1 873 ? -61.082 -9.487 30.662 1.00 70.31 873 SER A N 1
ATOM 6458 C CA . SER A 1 873 ? -61.866 -10.714 30.868 1.00 70.31 873 SER A CA 1
ATOM 6459 C C . SER A 1 873 ? -61.289 -11.608 31.966 1.00 70.31 873 SER A C 1
ATOM 6461 O O . SER A 1 873 ? -60.152 -11.419 32.381 1.00 70.31 873 SER A O 1
ATOM 6463 N N . GLY A 1 874 ? -62.068 -12.589 32.436 1.00 66.69 874 GLY A N 1
ATOM 6464 C CA . GLY A 1 874 ? -61.607 -13.542 33.455 1.00 66.69 874 GLY A CA 1
ATOM 6465 C C . GLY A 1 874 ? -61.416 -12.927 34.846 1.00 66.69 874 GLY A C 1
ATOM 6466 O O . GLY A 1 874 ? -60.700 -13.492 35.666 1.00 66.69 874 GLY A O 1
ATOM 6467 N N . GLY A 1 875 ? -62.033 -11.771 35.109 1.00 68.69 875 GLY A N 1
ATOM 6468 C CA . GLY A 1 875 ? -61.852 -11.017 36.342 1.00 68.69 875 GLY A CA 1
ATOM 6469 C C . GLY A 1 875 ? -62.281 -11.789 37.587 1.00 68.69 875 GLY A C 1
ATOM 6470 O O . GLY A 1 875 ? -63.362 -12.377 37.633 1.00 68.69 875 GLY A O 1
ATOM 6471 N N . VAL A 1 876 ? -61.470 -11.753 38.639 1.00 64.06 876 VAL A N 1
ATOM 6472 C CA . VAL A 1 876 ? -61.841 -12.307 39.944 1.00 64.06 876 VAL A CA 1
ATOM 6473 C C . VAL A 1 876 ? -61.462 -11.318 41.036 1.00 64.06 876 VAL A C 1
ATOM 6475 O O . VAL A 1 876 ? -60.287 -10.995 41.195 1.00 64.06 876 VAL A O 1
ATOM 6478 N N . LEU A 1 877 ? -62.463 -10.835 41.775 1.00 67.31 877 LEU A N 1
ATOM 6479 C CA . LEU A 1 877 ? -62.347 -9.733 42.729 1.00 67.31 877 LEU A CA 1
ATOM 6480 C C . LEU A 1 877 ? -62.527 -10.238 44.164 1.00 67.31 877 LEU A C 1
ATOM 6482 O O . LEU A 1 877 ? -63.551 -10.825 44.499 1.00 67.31 877 LEU A O 1
ATOM 6486 N N . GLN A 1 878 ? -61.551 -9.975 45.023 1.00 67.88 878 GLN A N 1
ATOM 6487 C CA . GLN A 1 878 ? -61.587 -10.208 46.459 1.00 67.88 878 GLN A CA 1
ATOM 6488 C C . GLN A 1 878 ? -61.991 -8.915 47.182 1.00 67.88 878 GLN A C 1
ATOM 6490 O O . GLN A 1 878 ? -61.165 -8.065 47.498 1.00 67.88 878 GLN A O 1
ATOM 6495 N N . ALA A 1 879 ? -63.294 -8.746 47.395 1.00 67.75 879 ALA A N 1
ATOM 6496 C CA . ALA A 1 879 ? -63.907 -7.549 47.964 1.00 67.75 879 ALA A CA 1
ATOM 6497 C C . ALA A 1 879 ? -64.017 -7.643 49.492 1.00 67.75 879 ALA A C 1
ATOM 6499 O O . ALA A 1 879 ? -64.532 -8.638 49.993 1.00 67.75 879 ALA A O 1
ATOM 6500 N N . ASN A 1 880 ? -63.581 -6.603 50.208 1.00 59.91 880 ASN A N 1
ATOM 6501 C CA . ASN A 1 880 ? -63.673 -6.419 51.657 1.00 59.91 880 ASN A CA 1
ATOM 6502 C C . ASN A 1 880 ? -64.721 -5.358 52.017 1.00 59.91 880 ASN A C 1
ATOM 6504 O O . ASN A 1 880 ? -64.604 -4.177 51.675 1.00 59.91 880 ASN A O 1
ATOM 6508 N N . VAL A 1 881 ? -65.749 -5.797 52.728 1.00 59.09 881 VAL A N 1
ATOM 6509 C CA . VAL A 1 881 ? -66.939 -5.039 53.107 1.00 59.09 881 VAL A CA 1
ATOM 6510 C C . VAL A 1 881 ? -66.953 -4.879 54.628 1.00 59.09 881 VAL A C 1
ATOM 6512 O O . VAL A 1 881 ? -66.631 -5.828 55.326 1.00 59.09 881 VAL A O 1
ATOM 6515 N N . VAL A 1 882 ? -67.338 -3.722 55.165 1.00 62.88 882 VAL A N 1
ATOM 6516 C CA . VAL A 1 882 ? -67.497 -3.481 56.613 1.00 62.88 882 VAL A CA 1
ATOM 6517 C C . VAL A 1 882 ? -68.832 -2.783 56.850 1.00 62.88 882 VAL A C 1
ATOM 6519 O O . VAL A 1 882 ? -69.140 -1.818 56.155 1.00 62.88 882 VAL A O 1
ATOM 6522 N N . ASP A 1 883 ? -69.643 -3.284 57.784 1.00 61.47 883 ASP A N 1
ATOM 6523 C CA . ASP A 1 883 ? -71.012 -2.811 58.059 1.00 61.47 883 ASP A CA 1
ATOM 6524 C C . ASP A 1 883 ? -71.901 -2.723 56.791 1.00 61.47 883 ASP A C 1
ATOM 6526 O O . ASP A 1 883 ? -72.833 -1.922 56.703 1.00 61.47 883 ASP A O 1
ATOM 6530 N N . ASN A 1 884 ? -71.671 -3.629 55.829 1.00 59.94 884 ASN A N 1
ATOM 6531 C CA . ASN A 1 884 ? -72.256 -3.677 54.475 1.00 59.94 884 ASN A CA 1
ATOM 6532 C C . ASN A 1 884 ? -71.732 -2.635 53.450 1.00 59.94 884 ASN A C 1
ATOM 6534 O O . ASN A 1 884 ? -72.229 -2.600 52.324 1.00 59.94 884 ASN A O 1
ATOM 6538 N N . GLU A 1 885 ? -70.709 -1.835 53.770 1.00 58.50 885 GLU A N 1
ATOM 6539 C CA . GLU A 1 885 ? -70.051 -0.898 52.838 1.00 58.50 885 GLU A CA 1
ATOM 6540 C C . GLU A 1 885 ? -68.706 -1.430 52.318 1.00 58.50 885 GLU A C 1
ATOM 6542 O O . GLU A 1 885 ? -67.900 -1.944 53.087 1.00 58.50 885 GLU A O 1
ATOM 6547 N N . LEU A 1 886 ? -68.400 -1.267 51.025 1.00 68.88 886 LEU A N 1
ATOM 6548 C CA . LEU A 1 886 ? -67.115 -1.707 50.461 1.00 68.88 886 LEU A CA 1
ATOM 6549 C C . LEU A 1 886 ? -65.956 -0.806 50.932 1.00 68.88 886 LEU A C 1
ATOM 6551 O O . LEU A 1 886 ? -65.883 0.365 50.550 1.00 68.88 886 LEU A O 1
ATOM 6555 N N . ARG A 1 887 ? -65.027 -1.360 51.723 1.00 68.25 887 ARG A N 1
ATOM 6556 C CA . ARG A 1 887 ? -63.869 -0.640 52.288 1.00 68.25 887 ARG A CA 1
ATOM 6557 C C . ARG A 1 887 ? -62.546 -0.938 51.588 1.00 68.25 887 ARG A C 1
ATOM 6559 O O . ARG A 1 887 ? -61.697 -0.054 51.549 1.00 68.25 887 ARG A O 1
ATOM 6566 N N . SER A 1 888 ? -62.384 -2.116 50.993 1.00 61.56 888 SER A N 1
ATOM 6567 C CA . SER A 1 888 ? -61.304 -2.398 50.038 1.00 61.56 888 SER A CA 1
ATOM 6568 C C . SER A 1 888 ? -61.699 -3.500 49.051 1.00 61.56 888 SER A C 1
ATOM 6570 O O . SER A 1 888 ? -62.702 -4.179 49.250 1.00 61.56 888 SER A O 1
ATOM 6572 N N . ALA A 1 889 ? -60.971 -3.664 47.947 1.00 73.94 889 ALA A N 1
ATOM 6573 C CA . ALA A 1 889 ? -61.160 -4.772 47.006 1.00 73.94 889 ALA A CA 1
ATOM 6574 C C . ALA A 1 889 ? -59.898 -5.010 46.168 1.00 73.94 889 ALA A C 1
ATOM 6576 O O . ALA A 1 889 ? -59.388 -4.064 45.582 1.00 73.94 889 ALA A O 1
ATOM 6577 N N . SER A 1 890 ? -59.425 -6.250 46.073 1.00 65.19 890 SER A N 1
ATOM 6578 C CA . SER A 1 890 ? -58.239 -6.642 45.297 1.00 65.19 890 SER A CA 1
ATOM 6579 C C . SER A 1 890 ? -58.596 -7.707 44.263 1.00 65.19 890 SER A C 1
ATOM 6581 O O . SER A 1 890 ? -59.183 -8.726 44.608 1.00 65.19 890 SER A O 1
ATOM 6583 N N . GLY A 1 891 ? -58.312 -7.507 42.976 1.00 73.50 891 GLY A N 1
ATOM 6584 C CA . GLY A 1 891 ? -58.794 -8.421 41.940 1.00 73.50 891 GLY A CA 1
ATOM 6585 C C . GLY A 1 891 ? -58.041 -8.401 40.624 1.00 73.50 891 GLY A C 1
ATOM 6586 O O . GLY A 1 891 ? -57.671 -7.350 40.112 1.00 73.50 891 GLY A O 1
ATOM 6587 N N . GLY A 1 892 ? -57.873 -9.595 40.067 1.00 74.56 892 GLY A N 1
ATOM 6588 C CA . GLY A 1 892 ? -57.099 -9.849 38.862 1.00 74.56 892 GLY A CA 1
ATOM 6589 C C . GLY A 1 892 ? -57.946 -10.139 37.638 1.00 74.56 892 GLY A C 1
ATOM 6590 O O . GLY A 1 892 ? -58.865 -10.952 37.732 1.00 74.56 892 GLY A O 1
ATOM 6591 N N . ALA A 1 893 ? -57.617 -9.528 36.502 1.00 80.88 893 ALA A N 1
ATOM 6592 C CA . ALA A 1 893 ? -58.263 -9.746 35.210 1.00 80.88 893 ALA A CA 1
ATOM 6593 C C . ALA A 1 893 ? -57.247 -9.731 34.056 1.00 80.88 893 ALA A C 1
ATOM 6595 O O . ALA A 1 893 ? -56.269 -8.983 34.078 1.00 80.88 893 ALA A O 1
ATOM 6596 N N . ASP A 1 894 ? -57.504 -10.527 33.023 1.00 81.81 894 ASP A N 1
ATOM 6597 C CA . ASP A 1 894 ? -56.615 -10.672 31.871 1.00 81.81 894 ASP A CA 1
ATOM 6598 C C . ASP A 1 894 ? -56.950 -9.617 30.800 1.00 81.81 894 ASP A C 1
ATOM 6600 O O . ASP A 1 894 ? -58.125 -9.372 30.498 1.00 81.81 894 ASP A O 1
ATOM 6604 N N . ILE A 1 895 ? -55.919 -8.993 30.222 1.00 79.12 895 ILE A N 1
ATOM 6605 C CA . ILE A 1 895 ? -55.996 -7.901 29.241 1.00 79.12 895 ILE A CA 1
ATOM 6606 C C . ILE A 1 895 ? -55.569 -8.399 27.856 1.00 79.12 895 ILE A C 1
ATOM 6608 O O . ILE A 1 895 ? -54.528 -9.032 27.702 1.00 79.12 895 ILE A O 1
ATOM 6612 N N . LYS A 1 896 ? -56.309 -8.011 26.814 1.00 79.50 896 LYS A N 1
ATOM 6613 C CA . LYS A 1 896 ? -55.894 -8.152 25.407 1.00 79.50 896 LYS A CA 1
ATOM 6614 C C . LYS A 1 896 ? -55.923 -6.789 24.718 1.00 79.50 896 LYS A C 1
ATOM 6616 O O . LYS A 1 896 ? -57.010 -6.279 24.458 1.00 79.50 896 LYS A O 1
ATOM 6621 N N . ALA A 1 897 ? -54.761 -6.198 24.431 1.00 74.81 897 ALA A N 1
ATOM 6622 C CA . ALA A 1 897 ? -54.585 -4.823 23.930 1.00 74.81 897 ALA A CA 1
ATOM 6623 C C . ALA A 1 897 ? -54.336 -4.734 22.404 1.00 74.81 897 ALA A C 1
ATOM 6625 O O . ALA A 1 897 ? -53.753 -3.770 21.895 1.00 74.81 897 ALA A O 1
ATOM 6626 N N . GLY A 1 898 ? -54.774 -5.746 21.650 1.00 71.62 898 GLY A N 1
ATOM 6627 C CA . GLY A 1 898 ? -54.615 -5.808 20.196 1.00 71.62 898 GLY A CA 1
ATOM 6628 C C . GLY A 1 898 ? -53.143 -5.881 19.781 1.00 71.62 898 GLY A C 1
ATOM 6629 O O . GLY A 1 898 ? -52.366 -6.640 20.350 1.00 71.62 898 GLY A O 1
ATOM 6630 N N . LYS A 1 899 ? -52.729 -5.062 18.804 1.00 59.50 899 LYS A N 1
ATOM 6631 C CA . LYS A 1 899 ? -51.343 -5.048 18.288 1.00 59.50 899 LYS A CA 1
ATOM 6632 C C . LYS A 1 899 ? -50.277 -4.525 19.272 1.00 59.50 899 LYS A C 1
ATOM 6634 O O . LYS A 1 899 ? -49.127 -4.356 18.880 1.00 59.50 899 LYS A O 1
ATOM 6639 N N . PHE A 1 900 ? -50.671 -4.189 20.499 1.00 65.62 900 PHE A N 1
ATOM 6640 C CA . PHE A 1 900 ? -49.788 -3.701 21.560 1.00 65.62 900 PHE A CA 1
ATOM 6641 C C . PHE A 1 900 ? -49.638 -4.704 22.714 1.00 65.62 900 PHE A C 1
ATOM 6643 O O . PHE A 1 900 ? -49.101 -4.338 23.752 1.00 65.62 900 PHE A O 1
ATOM 6650 N N . GLY A 1 901 ? -50.089 -5.951 22.532 1.00 73.19 901 GLY A N 1
ATOM 6651 C CA . GLY A 1 901 ? -49.809 -7.051 23.453 1.00 73.19 901 GLY A CA 1
ATOM 6652 C C . GLY A 1 901 ? -51.024 -7.657 24.150 1.00 73.19 901 GLY A C 1
ATOM 6653 O O . GLY A 1 901 ? -52.163 -7.205 24.003 1.00 73.19 901 GLY A O 1
ATOM 6654 N N . GLU A 1 902 ? -50.753 -8.689 24.939 1.00 81.75 902 GLU A N 1
ATOM 6655 C CA . GLU A 1 902 ? -51.686 -9.302 25.885 1.00 81.75 902 GLU A CA 1
ATOM 6656 C C . GLU A 1 902 ? -51.013 -9.402 27.261 1.00 81.75 902 GLU A C 1
ATOM 6658 O O . GLU A 1 902 ? -49.794 -9.299 27.375 1.00 81.75 902 GLU A O 1
ATOM 6663 N N . GLY A 1 903 ? -51.794 -9.527 28.328 1.00 80.69 903 GLY A N 1
ATOM 6664 C CA . GLY A 1 903 ? -51.264 -9.423 29.681 1.00 80.69 903 GLY A CA 1
ATOM 6665 C C . GLY A 1 903 ? -52.335 -9.550 30.752 1.00 80.69 903 GLY A C 1
ATOM 6666 O O . GLY A 1 903 ? -53.390 -10.143 30.525 1.00 80.69 903 GLY A O 1
ATOM 6667 N N . ARG A 1 904 ? -52.077 -8.980 31.926 1.00 82.00 904 ARG A N 1
ATOM 6668 C CA . ARG A 1 904 ? -52.927 -9.101 33.111 1.00 82.00 904 ARG A CA 1
ATOM 6669 C C . ARG A 1 904 ? -52.814 -7.862 33.993 1.00 82.00 904 ARG A C 1
ATOM 6671 O O . ARG A 1 904 ? -51.762 -7.238 34.055 1.00 82.00 904 ARG A O 1
ATOM 6678 N N . ILE A 1 905 ? -53.887 -7.509 34.692 1.00 79.62 905 ILE A N 1
ATOM 6679 C CA . ILE A 1 905 ? -53.858 -6.501 35.752 1.00 79.62 905 ILE A CA 1
ATOM 6680 C C . ILE A 1 905 ? -54.520 -7.031 37.019 1.00 79.62 905 ILE A C 1
ATOM 6682 O O . ILE A 1 905 ? -55.646 -7.524 36.981 1.00 79.62 905 ILE A O 1
ATOM 6686 N N . ASP A 1 906 ? -53.820 -6.903 38.138 1.00 78.56 906 ASP A N 1
ATOM 6687 C CA . ASP A 1 906 ? -54.300 -7.176 39.485 1.00 78.56 906 ASP A CA 1
ATOM 6688 C C . ASP A 1 906 ? -54.473 -5.819 40.204 1.00 78.56 906 ASP A C 1
ATOM 6690 O O . ASP A 1 906 ? -53.505 -5.186 40.628 1.00 78.56 906 ASP A O 1
ATOM 6694 N N . VAL A 1 907 ? -55.718 -5.327 40.255 1.00 77.94 907 VAL A N 1
ATOM 6695 C CA . VAL A 1 907 ? -56.110 -3.996 40.762 1.00 77.94 907 VAL A CA 1
ATOM 6696 C C . VAL A 1 907 ? -56.561 -4.085 42.213 1.00 77.94 907 VAL A C 1
ATOM 6698 O O . VAL A 1 907 ? -57.423 -4.895 42.547 1.00 77.94 907 VAL A O 1
ATOM 6701 N N . ASN A 1 908 ? -56.058 -3.183 43.047 1.00 76.88 908 ASN A N 1
ATOM 6702 C CA . ASN A 1 908 ? -56.432 -3.024 44.444 1.00 76.88 908 ASN A CA 1
ATOM 6703 C C . ASN A 1 908 ? -57.124 -1.667 44.670 1.00 76.88 908 ASN A C 1
ATOM 6705 O O . ASN A 1 908 ? -56.776 -0.657 44.066 1.00 76.88 908 ASN A O 1
ATOM 6709 N N . TYR A 1 909 ? -58.100 -1.634 45.565 1.00 74.69 909 TYR A N 1
ATOM 6710 C CA . TYR A 1 909 ? -58.859 -0.457 45.983 1.00 74.69 909 TYR A CA 1
ATOM 6711 C C . TYR A 1 909 ? -58.947 -0.440 47.508 1.00 74.69 909 TYR A C 1
ATOM 6713 O O . TYR A 1 909 ? -59.122 -1.497 48.116 1.00 74.69 909 TYR A O 1
ATOM 6721 N N . MET A 1 910 ? -58.878 0.738 48.127 1.00 70.81 910 MET A N 1
ATOM 6722 C CA . MET A 1 910 ? -59.154 0.941 49.550 1.00 70.81 910 MET A CA 1
ATOM 6723 C C . MET A 1 910 ? -59.694 2.352 49.825 1.00 70.81 910 MET A C 1
ATOM 6725 O O . MET A 1 910 ? -59.239 3.323 49.227 1.00 70.81 910 MET A O 1
ATOM 6729 N N . ARG A 1 911 ? -60.623 2.486 50.773 1.00 67.69 911 ARG A N 1
ATOM 6730 C CA . ARG A 1 911 ? -61.132 3.784 51.243 1.00 67.69 911 ARG A CA 1
ATOM 6731 C C . ARG A 1 911 ? -60.347 4.260 52.466 1.00 67.69 911 ARG A C 1
ATOM 6733 O O . ARG A 1 911 ? -60.368 3.600 53.507 1.00 67.69 911 ARG A O 1
ATOM 6740 N N . ARG A 1 912 ? -59.675 5.410 52.360 1.00 69.50 912 ARG A N 1
ATOM 6741 C CA . ARG A 1 912 ? -58.796 5.996 53.390 1.00 69.50 912 ARG A CA 1
ATOM 6742 C C . ARG A 1 912 ? -59.420 7.309 53.892 1.00 69.50 912 ARG A C 1
ATOM 6744 O O . ARG A 1 912 ? -59.074 8.394 53.445 1.00 69.50 912 ARG A O 1
ATOM 6751 N N . GLY A 1 913 ? -60.374 7.197 54.820 1.00 71.31 913 GLY A N 1
ATOM 6752 C CA . GLY A 1 913 ? -61.232 8.314 55.245 1.00 71.31 913 GLY A CA 1
ATOM 6753 C C . GLY A 1 913 ? -62.468 8.431 54.349 1.00 71.31 913 GLY A C 1
ATOM 6754 O O . GLY A 1 913 ? -63.119 7.417 54.093 1.00 71.31 913 GLY A O 1
ATOM 6755 N N . ASP A 1 914 ? -62.764 9.640 53.868 1.00 66.56 914 ASP A N 1
ATOM 6756 C CA . ASP A 1 914 ? -63.772 9.881 52.819 1.00 66.56 914 ASP A CA 1
ATOM 6757 C C . ASP A 1 914 ? -63.183 9.753 51.394 1.00 66.56 914 ASP A C 1
ATOM 6759 O O . ASP A 1 914 ? -63.921 9.836 50.413 1.00 66.56 914 ASP A O 1
ATOM 6763 N N . GLU A 1 915 ? -61.864 9.553 51.263 1.00 56.69 915 GLU A N 1
ATOM 6764 C CA . GLU A 1 915 ? -61.160 9.455 49.979 1.00 56.69 915 GLU A CA 1
ATOM 6765 C C . GLU A 1 915 ? -60.973 7.998 49.517 1.00 56.69 915 GLU A C 1
ATOM 6767 O O . GLU A 1 915 ? -60.678 7.097 50.309 1.00 56.69 915 GLU A O 1
ATOM 6772 N N . ASP A 1 916 ? -61.124 7.781 48.209 1.00 74.56 916 ASP A N 1
ATOM 6773 C CA . ASP A 1 916 ? -61.039 6.478 47.546 1.00 74.56 916 ASP A CA 1
ATOM 6774 C C . ASP A 1 916 ? -59.695 6.318 46.821 1.00 74.56 916 ASP A C 1
ATOM 6776 O O . ASP A 1 916 ? -59.397 7.046 45.874 1.00 74.56 916 ASP A O 1
ATOM 6780 N N . ILE A 1 917 ? -58.891 5.344 47.254 1.00 72.06 917 ILE A N 1
ATOM 6781 C CA . ILE A 1 917 ? -57.546 5.063 46.737 1.00 72.06 917 ILE A CA 1
ATOM 6782 C C . ILE A 1 917 ? -57.576 3.793 45.884 1.00 72.06 917 ILE A C 1
ATOM 6784 O O . ILE A 1 917 ? -58.192 2.792 46.253 1.00 72.06 917 ILE A O 1
ATOM 6788 N N . ILE A 1 918 ? -56.886 3.823 44.742 1.00 80.38 918 ILE A N 1
ATOM 6789 C CA . ILE A 1 918 ? -56.726 2.690 43.823 1.00 80.38 918 ILE A CA 1
ATOM 6790 C C . ILE A 1 918 ? -55.237 2.524 43.510 1.00 80.38 918 ILE A C 1
ATOM 6792 O O . ILE A 1 918 ? -54.532 3.505 43.286 1.00 80.38 918 ILE A O 1
ATOM 6796 N N . TYR A 1 919 ? -54.779 1.277 43.509 1.00 74.56 919 TYR A N 1
ATOM 6797 C CA . TYR A 1 919 ? -53.396 0.845 43.332 1.00 74.56 919 TYR A CA 1
ATOM 6798 C C . TYR A 1 919 ? -53.373 -0.547 42.666 1.00 74.56 919 TYR A C 1
ATOM 6800 O O . TYR A 1 919 ? -54.424 -1.061 42.283 1.00 74.56 919 TYR A O 1
ATOM 6808 N N . GLY A 1 920 ? -52.211 -1.172 42.480 1.00 82.12 920 GLY A N 1
ATOM 6809 C CA . GLY A 1 920 ? -52.092 -2.519 41.907 1.00 82.12 920 GLY A CA 1
ATOM 6810 C C . GLY A 1 920 ? -51.145 -2.626 40.712 1.00 82.12 920 GLY A C 1
ATOM 6811 O O . GLY A 1 920 ? -50.535 -1.646 40.279 1.00 82.12 920 GLY A O 1
ATOM 6812 N N . LYS A 1 921 ? -51.015 -3.847 40.188 1.00 80.19 921 LYS A N 1
ATOM 6813 C CA . LYS A 1 921 ? -49.931 -4.275 39.297 1.00 80.19 921 LYS A CA 1
ATOM 6814 C C . LYS A 1 921 ? -50.460 -4.741 37.945 1.00 80.19 921 LYS A C 1
ATOM 6816 O O . LYS A 1 921 ? -51.367 -5.563 37.879 1.00 80.19 921 LYS A O 1
ATOM 6821 N N . ALA A 1 922 ? -49.870 -4.244 36.867 1.00 82.25 922 ALA A N 1
ATOM 6822 C CA . ALA A 1 922 ? -50.103 -4.678 35.499 1.00 82.25 922 ALA A CA 1
ATOM 6823 C C . ALA A 1 922 ? -48.863 -5.383 34.933 1.00 82.25 922 ALA A C 1
ATOM 6825 O O . ALA A 1 922 ? -47.727 -4.975 35.180 1.00 82.25 922 ALA A O 1
ATOM 6826 N N . THR A 1 923 ? -49.089 -6.409 34.123 1.00 78.19 923 THR A N 1
ATOM 6827 C CA . THR A 1 923 ? -48.104 -7.061 33.260 1.00 78.19 923 THR A CA 1
ATOM 6828 C C . THR A 1 923 ? -48.627 -7.057 31.825 1.00 78.19 923 THR A C 1
ATOM 6830 O O . THR A 1 923 ? -49.820 -7.259 31.592 1.00 78.19 923 THR A O 1
ATOM 6833 N N . LEU A 1 924 ? -47.761 -6.784 30.851 1.00 79.94 924 LEU A N 1
ATOM 6834 C CA . LEU A 1 924 ? -48.114 -6.698 29.434 1.00 79.94 924 LEU A CA 1
ATOM 6835 C C . LEU A 1 924 ? -46.950 -7.191 28.568 1.00 79.94 924 LEU A C 1
ATOM 6837 O O . LEU A 1 924 ? -45.890 -6.566 28.546 1.00 79.94 924 LEU A O 1
ATOM 6841 N N . ASP A 1 925 ? -47.176 -8.271 27.827 1.00 80.56 925 ASP A N 1
ATOM 6842 C CA . ASP A 1 925 ? -46.237 -8.837 26.859 1.00 80.56 925 ASP A CA 1
ATOM 6843 C C . ASP A 1 925 ? -46.587 -8.319 25.459 1.00 80.56 925 ASP A C 1
ATOM 6845 O O . ASP A 1 925 ? -47.708 -8.510 24.979 1.00 80.56 925 ASP A O 1
ATOM 6849 N N . PHE A 1 926 ? -45.649 -7.634 24.799 1.00 76.50 926 PHE A N 1
ATOM 6850 C CA . PHE A 1 926 ? -45.908 -6.873 23.575 1.00 76.50 926 PHE A CA 1
ATOM 6851 C C . PHE A 1 926 ? -44.905 -7.161 22.446 1.00 76.50 926 PHE A C 1
ATOM 6853 O O . PHE A 1 926 ? -43.689 -7.092 22.611 1.00 76.50 926 PHE A O 1
ATOM 6860 N N . GLU A 1 927 ? -45.446 -7.429 21.255 1.00 80.19 927 GLU A N 1
ATOM 6861 C CA . GLU A 1 927 ? -44.707 -7.684 20.010 1.00 80.19 927 GLU A CA 1
ATOM 6862 C C . GLU A 1 927 ? -45.230 -6.738 18.908 1.00 80.19 927 GLU A C 1
ATOM 6864 O O . GLU A 1 927 ? -46.090 -7.114 18.109 1.00 80.19 927 GLU A O 1
ATOM 6869 N N . PRO A 1 928 ? -44.804 -5.458 18.901 1.00 67.81 928 PRO A N 1
ATOM 6870 C CA . PRO A 1 928 ? -45.371 -4.428 18.024 1.00 67.81 928 PRO A CA 1
ATOM 6871 C C . PRO A 1 928 ? -44.824 -4.476 16.585 1.00 67.81 928 PRO A C 1
ATOM 6873 O O . PRO A 1 928 ? -45.367 -3.805 15.704 1.00 67.81 928 PRO A O 1
ATOM 6876 N N . HIS A 1 929 ? -43.747 -5.233 16.355 1.00 73.75 929 HIS A N 1
ATOM 6877 C CA . HIS A 1 929 ? -43.131 -5.522 15.058 1.00 73.75 929 HIS A CA 1
ATOM 6878 C C . HIS A 1 929 ? -42.372 -6.855 15.169 1.00 73.75 929 HIS A C 1
ATOM 6880 O O . HIS A 1 929 ? -41.898 -7.185 16.251 1.00 73.75 929 HIS A O 1
ATOM 6886 N N . ASP A 1 930 ? -42.187 -7.589 14.071 1.00 72.81 930 ASP A N 1
ATOM 6887 C CA . ASP A 1 930 ? -41.454 -8.876 14.051 1.00 72.81 930 ASP A CA 1
ATOM 6888 C C . ASP A 1 930 ? -40.031 -8.820 14.664 1.00 72.81 930 ASP A C 1
ATOM 6890 O O . ASP A 1 930 ? -39.565 -9.787 15.265 1.00 72.81 930 ASP A O 1
ATOM 6894 N N . ARG A 1 931 ? -39.373 -7.661 14.562 1.00 72.69 931 ARG A N 1
ATOM 6895 C CA . ARG A 1 931 ? -38.036 -7.337 15.085 1.00 72.69 931 ARG A CA 1
ATOM 6896 C C . ARG A 1 931 ? -38.014 -6.812 16.526 1.00 72.69 931 ARG A C 1
ATOM 6898 O O . ARG A 1 931 ? -36.944 -6.434 16.998 1.00 72.69 931 ARG A O 1
ATOM 6905 N N . MET A 1 932 ? -39.150 -6.731 17.224 1.00 73.31 932 MET A N 1
ATOM 6906 C CA . MET A 1 932 ? -39.220 -6.162 18.576 1.00 73.31 932 MET A CA 1
ATOM 6907 C C . MET A 1 932 ? -40.170 -6.945 19.486 1.00 73.31 932 MET A C 1
ATOM 6909 O O . MET A 1 932 ? -41.352 -7.080 19.184 1.00 73.31 932 MET A O 1
ATOM 6913 N N . LYS A 1 933 ? -39.668 -7.406 20.637 1.00 79.81 933 LYS A N 1
ATOM 6914 C CA . LYS A 1 933 ? -40.442 -8.142 21.654 1.00 79.81 933 LYS A CA 1
ATOM 6915 C C . LYS A 1 933 ? -40.097 -7.618 23.041 1.00 79.81 933 LYS A C 1
ATOM 6917 O O . LYS A 1 933 ? -38.916 -7.527 23.370 1.00 79.81 933 LYS A O 1
ATOM 6922 N N . GLY A 1 934 ? -41.092 -7.297 23.857 1.00 78.88 934 GLY A N 1
ATOM 6923 C CA . GLY A 1 934 ? -40.878 -6.781 25.206 1.00 78.88 934 GLY A CA 1
ATOM 6924 C C . GLY A 1 934 ? -41.927 -7.234 26.212 1.00 78.88 934 GLY A C 1
ATOM 6925 O O . GLY A 1 934 ? -43.005 -7.695 25.843 1.00 78.88 934 GLY A O 1
ATOM 6926 N N . GLN A 1 935 ? -41.593 -7.075 27.488 1.00 81.69 935 GLN A N 1
ATOM 6927 C CA . GLN A 1 935 ? -42.486 -7.274 28.623 1.00 81.69 935 GLN A CA 1
ATOM 6928 C C . GLN A 1 935 ? -42.439 -6.015 29.488 1.00 81.69 935 GLN A C 1
ATOM 6930 O O . GLN A 1 935 ? -41.363 -5.552 29.866 1.00 81.69 935 GLN A O 1
ATOM 6935 N N . LEU A 1 936 ? -43.601 -5.452 29.807 1.00 77.38 936 LEU A N 1
ATOM 6936 C CA . LEU A 1 936 ? -43.736 -4.343 30.744 1.00 77.38 936 LEU A CA 1
ATOM 6937 C C . LEU A 1 936 ? -44.480 -4.814 31.990 1.00 77.38 936 LEU A C 1
ATOM 6939 O O . LEU A 1 936 ? -45.632 -5.233 31.918 1.00 77.38 936 LEU A O 1
ATOM 6943 N N . ILE A 1 937 ? -43.821 -4.693 33.135 1.00 81.06 937 ILE A N 1
ATOM 6944 C CA . ILE A 1 937 ? -44.395 -4.843 34.467 1.00 81.06 937 ILE A CA 1
ATOM 6945 C C . ILE A 1 937 ? -44.489 -3.439 35.062 1.00 81.06 937 ILE A C 1
ATOM 6947 O O . ILE A 1 937 ? -43.493 -2.721 35.099 1.00 81.06 937 ILE A O 1
ATOM 6951 N N . ALA A 1 938 ? -45.664 -3.028 35.516 1.00 78.50 938 ALA A N 1
ATOM 6952 C CA . ALA A 1 938 ? -45.905 -1.694 36.054 1.00 78.50 938 ALA A CA 1
ATOM 6953 C C . ALA A 1 938 ? -46.809 -1.772 37.283 1.00 78.50 938 ALA A C 1
ATOM 6955 O O . ALA A 1 938 ? -47.686 -2.628 37.348 1.00 78.50 938 ALA A O 1
ATOM 6956 N N . GLU A 1 939 ? -46.601 -0.908 38.268 1.00 82.62 939 GLU A N 1
ATOM 6957 C CA . GLU A 1 939 ? -47.259 -1.026 39.566 1.00 82.62 939 GLU A CA 1
ATOM 6958 C C . GLU A 1 939 ? -47.517 0.352 40.170 1.00 82.62 939 GLU A C 1
ATOM 6960 O O . GLU A 1 939 ? -46.608 1.153 40.382 1.00 82.62 939 GLU A O 1
ATOM 6965 N N . LEU A 1 940 ? -48.792 0.633 40.419 1.00 79.88 940 LEU A N 1
ATOM 6966 C CA . LEU A 1 940 ? -49.246 1.776 41.195 1.00 79.88 940 LEU A CA 1
ATOM 6967 C C . LEU A 1 940 ? -49.269 1.335 42.663 1.00 79.88 940 LEU A C 1
ATOM 6969 O O . LEU A 1 940 ? -49.885 0.320 42.983 1.00 79.88 940 LEU A O 1
ATOM 6973 N N . THR A 1 941 ? -48.596 2.060 43.550 1.00 78.62 941 THR A N 1
ATOM 6974 C CA . THR A 1 941 ? -48.538 1.747 44.986 1.00 78.62 941 THR A CA 1
ATOM 6975 C C . THR A 1 941 ? -49.639 2.481 45.759 1.00 78.62 941 THR A C 1
ATOM 6977 O O . THR A 1 941 ? -50.287 3.389 45.233 1.00 78.62 941 THR A O 1
ATOM 6980 N N . GLU A 1 942 ? -49.872 2.097 47.018 1.00 76.69 942 GLU A N 1
ATOM 6981 C CA . GLU A 1 942 ? -50.946 2.658 47.861 1.00 76.69 942 GLU A CA 1
ATOM 6982 C C . GLU A 1 942 ? -50.861 4.175 48.084 1.00 76.69 942 GLU A C 1
ATOM 6984 O O . GLU A 1 942 ? -51.878 4.817 48.335 1.00 76.69 942 GLU A O 1
ATOM 6989 N N . ASP A 1 943 ? -49.668 4.760 47.966 1.00 70.06 943 ASP A N 1
ATOM 6990 C CA . ASP A 1 943 ? -49.452 6.205 48.103 1.00 70.06 943 ASP A CA 1
ATOM 6991 C C . ASP A 1 943 ? -49.567 6.952 46.758 1.00 70.06 943 ASP A C 1
ATOM 6993 O O . ASP A 1 943 ? -49.109 8.087 46.622 1.00 70.06 943 ASP A O 1
ATOM 6997 N N . GLY A 1 944 ? -50.128 6.305 45.729 1.00 70.19 944 GLY A N 1
ATOM 6998 C CA . GLY A 1 944 ? -50.280 6.861 44.382 1.00 70.19 944 GLY A CA 1
ATOM 6999 C C . GLY A 1 944 ? -48.965 7.024 43.611 1.00 70.19 944 GLY A C 1
ATOM 7000 O O . GLY A 1 944 ? -48.959 7.610 42.527 1.00 70.19 944 GLY A O 1
ATOM 7001 N N . LYS A 1 945 ? -47.844 6.515 44.142 1.00 72.81 945 LYS A N 1
ATOM 7002 C CA . LYS A 1 945 ? -46.560 6.459 43.430 1.00 72.81 945 LYS A CA 1
ATOM 7003 C C . LYS A 1 945 ? -46.584 5.330 42.404 1.00 72.81 945 LYS A C 1
ATOM 7005 O O . LYS A 1 945 ? -47.276 4.336 42.580 1.00 72.81 945 LYS A O 1
ATOM 7010 N N . PHE A 1 946 ? -45.791 5.466 41.350 1.00 74.50 946 PHE A N 1
ATOM 7011 C CA . PHE A 1 946 ? -45.706 4.481 40.276 1.00 74.50 946 PHE A CA 1
ATOM 7012 C C . PHE A 1 946 ? -44.288 3.918 40.185 1.00 74.50 946 PHE A C 1
ATOM 7014 O O . PHE A 1 946 ? -43.327 4.685 40.252 1.00 74.50 946 PHE A O 1
ATOM 7021 N N . ILE A 1 947 ? -44.180 2.600 40.029 1.00 75.69 947 ILE A N 1
ATOM 7022 C CA . ILE A 1 947 ? -42.937 1.835 39.862 1.00 75.69 947 ILE A CA 1
ATOM 7023 C C . ILE A 1 947 ? -43.106 0.834 38.710 1.00 75.69 947 ILE A C 1
ATOM 7025 O O . ILE A 1 947 ? -44.212 0.640 38.197 1.00 75.69 947 ILE A O 1
ATOM 7029 N N . GLY A 1 948 ? -42.032 0.179 38.270 1.00 80.38 948 GLY A N 1
ATOM 7030 C CA . GLY A 1 948 ? -42.154 -0.868 37.254 1.00 80.38 948 GLY A CA 1
ATOM 7031 C C . GLY A 1 948 ? -40.845 -1.297 36.608 1.00 80.38 948 GLY A C 1
ATOM 7032 O O . GLY A 1 948 ? -39.839 -0.598 36.687 1.00 80.38 948 GLY A O 1
ATOM 7033 N N . LYS A 1 949 ? -40.877 -2.440 35.919 1.00 79.81 949 LYS A N 1
ATOM 7034 C CA . LYS A 1 949 ? -39.779 -2.948 35.099 1.00 79.81 949 LYS A CA 1
ATOM 7035 C C . LYS A 1 949 ? -40.240 -3.247 33.675 1.00 79.81 949 LYS A C 1
ATOM 7037 O O . LYS A 1 949 ? -41.083 -4.112 33.462 1.00 79.81 949 LYS A O 1
ATOM 7042 N N . GLY A 1 950 ? -39.655 -2.558 32.703 1.00 79.38 950 GLY A N 1
ATOM 7043 C CA . GLY A 1 950 ? -39.756 -2.890 31.285 1.00 79.38 950 GLY A CA 1
ATOM 7044 C C . GLY A 1 950 ? -38.512 -3.631 30.800 1.00 79.38 950 GLY A C 1
ATOM 7045 O O . GLY A 1 950 ? -37.397 -3.293 31.195 1.00 79.38 950 GLY A O 1
ATOM 7046 N N . THR A 1 951 ? -38.693 -4.601 29.910 1.00 79.31 951 THR A N 1
ATOM 7047 C CA . THR A 1 951 ? -37.639 -5.214 29.091 1.00 79.31 951 THR A CA 1
ATOM 7048 C C . THR A 1 951 ? -38.066 -5.185 27.624 1.00 79.31 951 THR A C 1
ATOM 7050 O O . THR A 1 951 ? -39.248 -5.322 27.306 1.00 79.31 951 THR A O 1
ATOM 7053 N N . VAL A 1 952 ? -37.119 -4.983 26.711 1.00 75.00 952 VAL A N 1
ATOM 7054 C CA . VAL A 1 952 ? -37.354 -5.010 25.267 1.00 75.00 952 VAL A CA 1
ATOM 7055 C C . VAL A 1 952 ? -36.119 -5.525 24.531 1.00 75.00 952 VAL A C 1
ATOM 7057 O O . VAL A 1 952 ? -35.003 -5.052 24.727 1.00 75.00 952 VAL A O 1
ATOM 7060 N N . ASN A 1 953 ? -36.338 -6.502 23.662 1.00 76.62 953 ASN A N 1
ATOM 7061 C CA . ASN A 1 953 ? -35.369 -7.024 22.711 1.00 76.62 953 ASN A CA 1
ATOM 7062 C C . ASN A 1 953 ? -35.686 -6.443 21.329 1.00 76.62 953 ASN A C 1
ATOM 7064 O O . ASN A 1 953 ? -36.846 -6.430 20.910 1.00 76.62 953 ASN A O 1
ATOM 7068 N N . ILE A 1 954 ? -34.661 -5.940 20.644 1.00 71.31 954 ILE A N 1
ATOM 7069 C CA . ILE A 1 954 ? -34.745 -5.145 19.417 1.00 71.31 954 ILE A CA 1
ATOM 7070 C C . ILE A 1 954 ? -33.698 -5.661 18.425 1.00 71.31 954 ILE A C 1
ATOM 7072 O O . ILE A 1 954 ? -32.499 -5.507 18.639 1.00 71.31 954 ILE A O 1
ATOM 7076 N N . GLN A 1 955 ? -34.127 -6.220 17.299 1.00 76.62 955 GLN A N 1
ATOM 7077 C CA . GLN A 1 955 ? -33.234 -6.532 16.185 1.00 76.62 955 GLN A CA 1
ATOM 7078 C C . GLN A 1 955 ? -32.965 -5.247 15.381 1.00 76.62 955 GLN A C 1
ATOM 7080 O O . GLN A 1 955 ? -33.790 -4.821 14.570 1.00 76.62 955 GLN A O 1
ATOM 7085 N N . ILE A 1 956 ? -31.824 -4.607 15.656 1.00 72.31 956 ILE A N 1
ATOM 7086 C CA . ILE A 1 956 ? -31.414 -3.298 15.115 1.00 72.31 956 ILE A CA 1
ATOM 7087 C C . ILE A 1 956 ? -31.034 -3.428 13.635 1.00 72.31 956 ILE A C 1
ATOM 7089 O O . ILE A 1 956 ? -31.455 -2.623 12.805 1.00 72.31 956 ILE A O 1
ATOM 7093 N N . THR A 1 957 ? -30.281 -4.474 13.299 1.00 74.12 957 THR A N 1
ATOM 7094 C CA . THR A 1 957 ? -30.034 -4.939 11.926 1.00 74.12 957 THR A CA 1
ATOM 7095 C C . THR A 1 957 ? -30.159 -6.461 11.900 1.00 74.12 957 THR A C 1
ATOM 7097 O O . THR A 1 957 ? -30.361 -7.088 12.937 1.00 74.12 957 THR A O 1
ATOM 7100 N N . ASP A 1 958 ? -30.018 -7.088 10.734 1.00 70.94 958 ASP A N 1
ATOM 7101 C CA . ASP A 1 958 ? -30.055 -8.554 10.624 1.00 70.94 958 ASP A CA 1
ATOM 7102 C C . ASP A 1 958 ? -28.911 -9.228 11.420 1.00 70.94 958 ASP A C 1
ATOM 7104 O O . ASP A 1 958 ? -29.034 -10.389 11.807 1.00 70.94 958 ASP A O 1
ATOM 7108 N N . GLU A 1 959 ? -27.855 -8.469 11.742 1.00 69.88 959 GLU A N 1
ATOM 7109 C CA . GLU A 1 959 ? -26.619 -8.911 12.403 1.00 69.88 959 GLU A CA 1
ATOM 7110 C C . GLU A 1 959 ? -26.340 -8.191 13.741 1.00 69.88 959 GLU A C 1
ATOM 7112 O O . GLU A 1 959 ? -25.293 -8.416 14.347 1.00 69.88 959 GLU A O 1
ATOM 7117 N N . ILE A 1 960 ? -27.242 -7.322 14.223 1.00 73.38 960 ILE A N 1
ATOM 7118 C CA . ILE A 1 960 ? -27.081 -6.576 15.485 1.00 73.38 960 ILE A CA 1
ATOM 7119 C C . ILE A 1 960 ? -28.384 -6.606 16.290 1.00 73.38 960 ILE A C 1
ATOM 7121 O O . ILE A 1 960 ? -29.428 -6.131 15.838 1.00 73.38 960 ILE A O 1
ATOM 7125 N N . PHE A 1 961 ? -28.301 -7.104 17.523 1.00 76.31 961 PHE A N 1
ATOM 7126 C CA . PHE A 1 961 ? -29.425 -7.294 18.437 1.00 76.31 961 PHE A CA 1
ATOM 7127 C C . PHE A 1 961 ? -29.198 -6.495 19.721 1.00 76.31 961 PHE A C 1
ATOM 7129 O O . PHE A 1 961 ? -28.252 -6.755 20.463 1.00 76.31 961 PHE A O 1
ATOM 7136 N N . GLY A 1 962 ? -30.066 -5.522 19.981 1.00 73.19 962 GLY A N 1
ATOM 7137 C CA . GLY A 1 962 ? -30.130 -4.789 21.238 1.00 73.19 962 GLY A CA 1
ATOM 7138 C C . GLY A 1 962 ? -31.088 -5.450 22.228 1.00 73.19 962 GLY A C 1
ATOM 7139 O O . GLY A 1 962 ? -32.175 -5.889 21.864 1.00 73.19 962 GLY A O 1
ATOM 7140 N N . GLU A 1 963 ? -30.706 -5.462 23.491 1.00 80.62 963 GLU A N 1
ATOM 7141 C CA . GLU A 1 963 ? -31.526 -5.788 24.651 1.00 80.62 963 GLU A CA 1
ATOM 7142 C C . GLU A 1 963 ? -31.503 -4.552 25.556 1.00 80.62 963 GLU A C 1
ATOM 7144 O O . GLU A 1 963 ? -30.439 -3.997 25.822 1.00 80.62 963 GLU A O 1
ATOM 7149 N N . ALA A 1 964 ? -32.658 -4.068 25.999 1.00 73.94 964 ALA A N 1
ATOM 7150 C CA . ALA A 1 964 ? -32.752 -2.903 26.870 1.00 73.94 964 ALA A CA 1
ATOM 7151 C C . ALA A 1 964 ? -33.804 -3.132 27.950 1.00 73.94 964 ALA A C 1
ATOM 7153 O O . ALA A 1 964 ? -34.867 -3.701 27.707 1.00 73.94 964 ALA A O 1
ATOM 7154 N N . SER A 1 965 ? -33.520 -2.662 29.155 1.00 80.00 965 SER A N 1
ATOM 7155 C CA . SER A 1 965 ? -34.413 -2.749 30.296 1.00 80.00 965 SER A CA 1
ATOM 7156 C C . SER A 1 965 ? -34.360 -1.477 31.130 1.00 80.00 965 SER A C 1
ATOM 7158 O O . SER A 1 965 ? -33.334 -0.802 31.221 1.00 80.00 965 SER A O 1
ATOM 7160 N N . ILE A 1 966 ? -35.503 -1.151 31.719 1.00 68.56 966 ILE A N 1
ATOM 7161 C CA . ILE A 1 966 ? -35.721 0.015 32.566 1.00 68.56 966 ILE A CA 1
ATOM 7162 C C . ILE A 1 966 ? -36.430 -0.455 33.827 1.00 68.56 966 ILE A C 1
ATOM 7164 O O . ILE A 1 966 ? -37.454 -1.124 33.735 1.00 68.56 966 ILE A O 1
ATOM 7168 N N . THR A 1 967 ? -35.894 -0.118 34.995 1.00 80.06 967 THR A N 1
ATOM 7169 C CA . THR A 1 967 ? -36.483 -0.432 36.300 1.00 80.06 967 THR A CA 1
ATOM 7170 C C . THR A 1 967 ? -36.650 0.868 37.079 1.00 80.06 967 THR A C 1
ATOM 7172 O O . THR A 1 967 ? -35.666 1.447 37.529 1.00 80.06 967 THR A O 1
ATOM 7175 N N . LEU A 1 968 ? -37.889 1.342 37.205 1.00 75.94 968 LEU A N 1
ATOM 7176 C CA . LEU A 1 968 ? -38.279 2.433 38.095 1.00 75.94 968 LEU A CA 1
ATOM 7177 C C . LEU A 1 968 ? -38.557 1.835 39.480 1.00 75.94 968 LEU A C 1
ATOM 7179 O O . LEU A 1 968 ? -39.470 1.017 39.616 1.00 75.94 968 LEU A O 1
ATOM 7183 N N . THR A 1 969 ? -37.755 2.213 40.473 1.00 77.19 969 THR A N 1
ATOM 7184 C CA . THR A 1 969 ? -37.799 1.691 41.848 1.00 77.19 969 THR A CA 1
ATOM 7185 C C . THR A 1 969 ? -38.744 2.501 42.750 1.00 77.19 969 THR A C 1
ATOM 7187 O O . THR A 1 969 ? -39.296 3.523 42.340 1.00 77.19 969 THR A O 1
ATOM 7190 N N . GLU A 1 970 ? -38.937 2.069 44.001 1.00 72.19 970 GLU A N 1
ATOM 7191 C CA . GLU A 1 970 ? -39.812 2.739 44.982 1.00 72.19 970 GLU A CA 1
ATOM 7192 C C . GLU A 1 970 ? -39.247 4.069 45.510 1.00 72.19 970 GLU A C 1
ATOM 7194 O O . GLU A 1 970 ? -40.010 4.982 45.847 1.00 72.19 970 GLU A O 1
ATOM 7199 N N . GLU A 1 971 ? -37.923 4.235 45.473 1.00 74.75 971 GLU A N 1
ATOM 7200 C CA . GLU A 1 971 ? -37.225 5.517 45.642 1.00 74.75 971 GLU A CA 1
ATOM 7201 C C . GLU A 1 971 ? -37.450 6.468 44.448 1.00 74.75 971 GLU A C 1
ATOM 7203 O O . GLU A 1 971 ? -37.001 7.612 44.469 1.00 74.75 971 GLU A O 1
ATOM 7208 N N . GLN A 1 972 ? -38.140 6.003 43.399 1.00 74.19 972 GLN A N 1
ATOM 7209 C CA . GLN A 1 972 ? -38.247 6.627 42.076 1.00 74.19 972 GLN A CA 1
ATOM 7210 C C . GLN A 1 972 ? -36.895 6.775 41.361 1.00 74.19 972 GLN A C 1
ATOM 7212 O O . GLN A 1 972 ? -36.755 7.573 40.433 1.00 74.19 972 GLN A O 1
ATOM 7217 N N . HIS A 1 973 ? -35.909 5.961 41.750 1.00 75.12 973 HIS A N 1
ATOM 7218 C CA . HIS A 1 973 ? -34.662 5.824 41.010 1.00 75.12 973 HIS A CA 1
ATOM 7219 C C . HIS A 1 973 ? -34.929 5.021 39.730 1.00 75.12 973 HIS A C 1
ATOM 7221 O O . HIS A 1 973 ? -35.769 4.120 39.702 1.00 75.12 973 HIS A O 1
ATOM 7227 N N . VAL A 1 974 ? -34.241 5.365 38.641 1.00 66.75 974 VAL A N 1
ATOM 7228 C CA . VAL A 1 974 ? -34.422 4.716 37.336 1.00 66.75 974 VAL A CA 1
ATOM 7229 C C . VAL A 1 974 ? -33.132 4.006 36.966 1.00 66.75 974 VAL A C 1
ATOM 7231 O O . VAL A 1 974 ? -32.146 4.642 36.603 1.00 66.75 974 VAL A O 1
ATOM 7234 N N . ILE A 1 975 ? -33.147 2.680 37.051 1.00 75.38 975 ILE A N 1
ATOM 7235 C CA . ILE A 1 975 ? -32.036 1.824 36.640 1.00 75.38 975 ILE A CA 1
ATOM 7236 C C . ILE A 1 975 ? -32.247 1.433 35.179 1.00 75.38 975 ILE A C 1
ATOM 7238 O O . ILE A 1 975 ? -33.277 0.852 34.826 1.00 75.38 975 ILE A O 1
ATOM 7242 N N . LEU A 1 976 ? -31.276 1.754 34.329 1.00 66.62 976 LEU A N 1
ATOM 7243 C CA . LEU A 1 976 ? -31.225 1.352 32.927 1.00 66.62 976 LEU A CA 1
ATOM 7244 C C . LEU A 1 976 ? -30.134 0.296 32.753 1.00 66.62 976 LEU A C 1
ATOM 7246 O O . LEU A 1 976 ? -28.976 0.547 33.080 1.00 66.62 976 LEU A O 1
ATOM 7250 N N . ALA A 1 977 ? -30.487 -0.861 32.200 1.00 75.62 977 ALA A N 1
ATOM 7251 C CA . ALA A 1 977 ? -29.531 -1.915 31.869 1.00 75.62 977 ALA A CA 1
ATOM 7252 C C . ALA A 1 977 ? -29.800 -2.452 30.465 1.00 75.62 977 ALA A C 1
ATOM 7254 O O . ALA A 1 977 ? -30.958 -2.655 30.096 1.00 75.62 977 ALA A O 1
ATOM 7255 N N . GLY A 1 978 ? -28.757 -2.697 29.678 1.00 69.44 978 GLY A N 1
ATOM 7256 C CA . GLY A 1 978 ? -28.903 -3.180 28.309 1.00 69.44 978 GLY A CA 1
ATOM 7257 C C . GLY A 1 978 ? -27.650 -3.838 27.748 1.00 69.44 978 GLY A C 1
ATOM 7258 O O . GLY A 1 978 ? -26.560 -3.733 28.307 1.00 69.44 978 GLY A O 1
ATOM 7259 N N . ALA A 1 979 ? -27.821 -4.521 26.622 1.00 76.06 979 ALA A N 1
ATOM 7260 C CA . ALA A 1 979 ? -26.765 -5.170 25.866 1.00 76.06 979 ALA A CA 1
ATOM 7261 C C . ALA A 1 979 ? -26.943 -4.948 24.358 1.00 76.06 979 ALA A C 1
ATOM 7263 O O . ALA A 1 979 ? -28.050 -4.764 23.865 1.00 76.06 979 ALA A O 1
ATOM 7264 N N . VAL A 1 980 ? -25.847 -4.994 23.611 1.00 69.31 980 VAL A N 1
ATOM 7265 C CA . VAL A 1 980 ? -25.798 -4.984 22.151 1.00 69.31 980 VAL A CA 1
ATOM 7266 C C . VAL A 1 980 ? -24.922 -6.155 21.726 1.00 69.31 980 VAL A C 1
ATOM 7268 O O . VAL A 1 980 ? -23.757 -6.245 22.112 1.00 69.31 980 VAL A O 1
ATOM 7271 N N . ARG A 1 981 ? -25.507 -7.075 20.961 1.00 77.75 981 ARG A N 1
ATOM 7272 C CA . ARG A 1 981 ? -24.892 -8.322 20.500 1.00 77.75 981 ARG A CA 1
ATOM 7273 C C . ARG A 1 981 ? -24.721 -8.269 18.988 1.00 77.75 981 ARG A C 1
ATOM 7275 O O . ARG A 1 981 ? -25.684 -7.980 18.280 1.00 77.75 981 ARG A O 1
ATOM 7282 N N . MET A 1 982 ? -23.527 -8.578 18.498 1.00 82.31 982 MET A N 1
ATOM 7283 C CA . MET A 1 982 ? -23.171 -8.570 17.077 1.00 82.31 982 MET A CA 1
ATOM 7284 C C . MET A 1 982 ? -22.588 -9.948 16.711 1.00 82.31 982 MET A C 1
ATOM 7286 O O . MET A 1 982 ? -21.393 -10.171 16.910 1.00 82.31 982 MET A O 1
ATOM 7290 N N . PRO A 1 983 ? -23.411 -10.917 16.253 1.00 73.00 983 PRO A N 1
ATOM 7291 C CA . PRO A 1 983 ? -22.959 -12.293 16.022 1.00 73.00 983 PRO A CA 1
ATOM 7292 C C . PRO A 1 983 ? -22.079 -12.460 14.776 1.00 73.00 983 PRO A C 1
ATOM 7294 O O . PRO A 1 983 ? -21.345 -13.441 14.675 1.00 73.00 983 PRO A O 1
ATOM 7297 N N . GLY A 1 984 ? -22.171 -11.531 13.818 1.00 63.19 984 GLY A N 1
ATOM 7298 C CA . GLY A 1 984 ? -21.463 -11.611 12.541 1.00 63.19 984 GLY A CA 1
ATOM 7299 C C . GLY A 1 984 ? -19.932 -11.571 12.692 1.00 63.19 984 GLY A C 1
ATOM 7300 O O . GLY A 1 984 ? -19.430 -10.841 13.547 1.00 63.19 984 GLY A O 1
ATOM 7301 N N . PRO A 1 985 ? -19.173 -12.327 11.874 1.00 69.88 985 PRO A N 1
ATOM 7302 C CA . PRO A 1 985 ? -17.717 -12.241 11.829 1.00 69.88 985 PRO A CA 1
ATOM 7303 C C . PRO A 1 985 ? -17.267 -11.029 10.997 1.00 69.88 985 PRO A C 1
ATOM 7305 O O . PRO A 1 985 ? -17.252 -11.067 9.766 1.00 69.88 985 PRO A O 1
ATOM 7308 N N . PHE A 1 986 ? -16.853 -9.956 11.664 1.00 71.25 986 PHE A N 1
ATOM 7309 C CA . PHE A 1 986 ? -16.279 -8.776 11.023 1.00 71.25 986 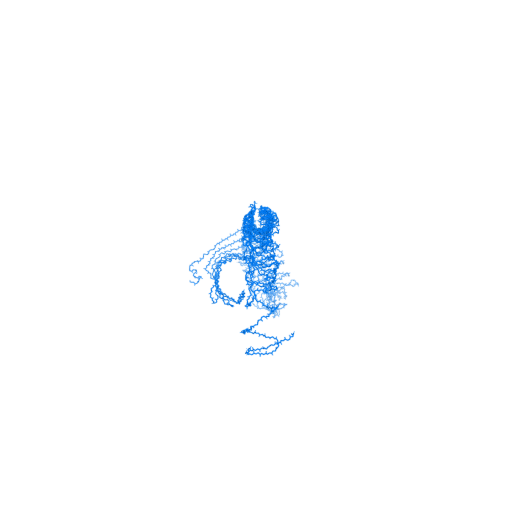PHE A CA 1
ATOM 7310 C C . PHE A 1 986 ? -14.803 -9.018 10.691 1.00 71.25 986 PHE A C 1
ATOM 7312 O O . PHE A 1 986 ? -14.010 -9.398 11.552 1.00 71.25 986 PHE A O 1
ATOM 7319 N N . THR A 1 987 ? -14.424 -8.787 9.435 1.00 66.12 987 THR A N 1
ATOM 7320 C CA . THR A 1 987 ? -13.027 -8.838 8.981 1.00 66.12 987 THR A CA 1
ATOM 7321 C C . THR A 1 987 ? -12.286 -7.579 9.434 1.00 66.12 987 THR A C 1
ATOM 7323 O O . THR A 1 987 ? -12.665 -6.476 9.050 1.00 66.12 987 THR A O 1
ATOM 7326 N N . LEU A 1 988 ? -11.235 -7.744 10.243 1.00 63.56 988 LEU A N 1
ATOM 7327 C CA . LEU A 1 988 ? -10.384 -6.647 10.728 1.00 63.56 988 LEU A CA 1
ATOM 7328 C C . LEU A 1 988 ? -9.228 -6.320 9.771 1.00 63.56 988 LEU A C 1
ATOM 7330 O O . LEU A 1 988 ? -8.799 -5.172 9.707 1.00 63.56 988 LEU A O 1
ATOM 7334 N N . PHE A 1 989 ? -8.753 -7.311 9.012 1.00 63.38 989 PHE A N 1
ATOM 7335 C CA . PHE A 1 989 ? -7.736 -7.149 7.971 1.00 63.38 989 PHE A CA 1
ATOM 7336 C C . PHE A 1 989 ? -8.131 -7.960 6.735 1.00 63.38 989 PHE A C 1
ATOM 7338 O O . PHE A 1 989 ? -8.379 -9.162 6.848 1.00 63.38 989 PHE A O 1
ATOM 7345 N N . GLU A 1 990 ? -8.189 -7.321 5.566 1.00 50.12 990 GLU A N 1
ATOM 7346 C CA . GLU A 1 990 ? -8.362 -8.031 4.294 1.00 50.12 990 GLU A CA 1
ATOM 7347 C C . GLU A 1 990 ? -7.125 -8.903 3.992 1.00 50.12 990 GLU A C 1
ATOM 7349 O O . GLU A 1 990 ? -6.020 -8.574 4.432 1.00 50.12 990 GLU A O 1
ATOM 7354 N N . PRO A 1 991 ? -7.276 -10.036 3.281 1.00 56.75 991 PRO A N 1
ATOM 7355 C CA . PRO A 1 991 ? -6.151 -10.914 3.003 1.00 56.75 991 PRO A CA 1
ATOM 7356 C C . PRO A 1 991 ? -5.316 -10.362 1.845 1.00 56.75 991 PRO A C 1
ATOM 7358 O O . PRO A 1 991 ? -5.845 -10.093 0.767 1.00 56.75 991 PRO A O 1
ATOM 7361 N N . GLU A 1 992 ? -3.998 -10.293 2.031 1.00 54.12 992 GLU A N 1
ATOM 7362 C CA . GLU A 1 992 ? -3.031 -10.048 0.955 1.00 54.12 992 GLU A CA 1
ATOM 7363 C C . GLU A 1 992 ? -2.376 -11.379 0.522 1.00 54.12 992 GLU A C 1
ATOM 7365 O O . GLU A 1 992 ? -1.335 -11.763 1.062 1.00 54.12 992 GLU A O 1
ATOM 7370 N N . PRO A 1 993 ? -2.972 -12.146 -0.417 1.00 64.88 993 PRO A N 1
ATOM 7371 C CA . PRO A 1 993 ? -2.373 -13.382 -0.913 1.00 64.88 993 PRO A CA 1
ATOM 7372 C C . PRO A 1 993 ? -1.189 -13.083 -1.842 1.00 64.88 993 PRO A C 1
ATOM 7374 O O . PRO A 1 993 ? -1.341 -12.501 -2.920 1.00 64.88 993 PRO A O 1
ATOM 7377 N N . TYR A 1 994 ? 0.002 -13.556 -1.476 1.00 56.31 994 TYR A N 1
ATOM 7378 C CA . TYR A 1 994 ? 1.148 -13.578 -2.375 1.00 56.31 994 TYR A CA 1
ATOM 7379 C C . TYR A 1 994 ? 1.013 -14.749 -3.353 1.00 56.31 994 TYR A C 1
ATOM 7381 O O . TYR A 1 994 ? 1.349 -15.892 -3.034 1.00 56.31 994 TYR A O 1
ATOM 7389 N N . LYS A 1 995 ? 0.529 -14.460 -4.564 1.00 64.81 995 LYS A N 1
ATOM 7390 C CA . LYS A 1 995 ? 0.432 -15.427 -5.665 1.00 64.81 995 LYS A CA 1
ATOM 7391 C C . LYS A 1 995 ? 1.583 -15.258 -6.656 1.00 64.81 995 LYS A C 1
ATOM 7393 O O . LYS A 1 995 ? 1.835 -14.160 -7.153 1.00 64.81 995 LYS A O 1
ATOM 7398 N N . LYS A 1 996 ? 2.255 -16.361 -6.992 1.00 56.31 996 LYS A N 1
ATOM 7399 C CA . LYS A 1 996 ? 3.334 -16.406 -7.983 1.00 56.31 996 LYS A CA 1
ATOM 7400 C C . LYS A 1 996 ? 3.249 -17.661 -8.844 1.00 56.31 996 LYS A C 1
ATOM 7402 O O . LYS A 1 996 ? 3.708 -18.731 -8.447 1.00 56.31 996 LYS A O 1
ATOM 7407 N N . ASP A 1 997 ? 2.715 -17.492 -10.048 1.00 62.78 997 ASP A N 1
ATOM 7408 C CA . ASP A 1 997 ? 2.607 -18.553 -11.048 1.00 62.78 997 ASP A CA 1
ATOM 7409 C C . ASP A 1 997 ? 3.876 -18.623 -11.916 1.00 62.78 997 ASP A C 1
ATOM 7411 O O . ASP A 1 997 ? 4.221 -17.682 -12.634 1.00 62.78 997 ASP A O 1
ATOM 7415 N N . LEU A 1 998 ? 4.586 -19.752 -11.854 1.00 54.47 998 LEU A N 1
ATOM 7416 C CA . LEU A 1 998 ? 5.725 -20.075 -12.713 1.00 54.47 998 LEU A CA 1
ATOM 7417 C C . LEU A 1 998 ? 5.281 -21.036 -13.818 1.00 54.47 998 LEU A C 1
ATOM 7419 O O . LEU A 1 998 ? 5.141 -22.236 -13.586 1.00 54.47 998 LEU A O 1
ATOM 7423 N N . THR A 1 999 ? 5.112 -20.531 -15.039 1.00 56.88 999 THR A N 1
ATOM 7424 C CA . THR A 1 999 ? 4.979 -21.380 -16.233 1.00 56.88 999 THR A CA 1
ATOM 7425 C C . THR A 1 999 ? 6.340 -22.005 -16.542 1.00 56.88 999 THR A C 1
ATOM 7427 O O . THR A 1 999 ? 7.258 -21.320 -16.990 1.00 56.88 999 THR A O 1
ATOM 7430 N N . LEU A 1 1000 ? 6.484 -23.303 -16.270 1.00 57.75 1000 LEU A N 1
ATOM 7431 C CA . LEU A 1 1000 ? 7.733 -24.057 -16.440 1.00 57.75 1000 LEU A CA 1
ATOM 7432 C C . LEU A 1 1000 ? 7.892 -24.601 -17.864 1.00 57.75 1000 LEU A C 1
ATOM 7434 O O . LEU A 1 1000 ? 9.008 -24.805 -18.339 1.00 57.75 1000 LEU A O 1
ATOM 7438 N N . LEU A 1 1001 ? 6.768 -24.840 -18.537 1.00 52.81 1001 LEU A N 1
ATOM 7439 C CA . LEU A 1 1001 ? 6.691 -25.306 -19.910 1.00 52.81 1001 LEU A CA 1
ATOM 7440 C C . LEU A 1 1001 ? 5.468 -24.665 -20.574 1.00 52.81 1001 LEU A C 1
ATOM 7442 O O . LEU A 1 1001 ? 4.365 -24.748 -20.043 1.00 52.81 1001 LEU A O 1
ATOM 7446 N N . ASP A 1 1002 ? 5.652 -24.073 -21.748 1.00 51.88 1002 ASP A N 1
ATOM 7447 C CA . ASP A 1 1002 ? 4.577 -23.802 -22.705 1.00 51.88 1002 ASP A CA 1
ATOM 7448 C C . ASP A 1 1002 ? 5.095 -24.221 -24.079 1.00 51.88 1002 ASP A C 1
ATOM 7450 O O . ASP A 1 1002 ? 6.018 -23.619 -24.633 1.00 51.88 1002 ASP A O 1
ATOM 7454 N N . THR A 1 1003 ? 4.561 -25.326 -24.592 1.00 51.94 1003 THR A N 1
ATOM 7455 C CA . THR A 1 1003 ? 4.905 -25.830 -25.919 1.00 51.94 1003 THR A CA 1
ATOM 7456 C C . THR A 1 1003 ? 3.647 -25.967 -26.747 1.00 51.94 1003 THR A C 1
ATOM 7458 O O . THR A 1 1003 ? 2.647 -26.535 -26.311 1.00 51.94 1003 THR A O 1
ATOM 7461 N N . SER A 1 1004 ? 3.706 -25.509 -27.995 1.00 47.31 1004 SER A N 1
ATOM 7462 C CA . SER A 1 1004 ? 2.717 -25.916 -28.982 1.00 47.31 1004 SER A CA 1
ATOM 7463 C C . SER A 1 1004 ? 3.374 -26.243 -30.311 1.00 47.31 1004 SER A C 1
ATOM 7465 O O . SER A 1 1004 ? 4.241 -25.514 -30.792 1.00 47.31 1004 SER A O 1
ATOM 7467 N N . PHE A 1 1005 ? 2.972 -27.371 -30.890 1.00 52.66 1005 PHE A N 1
ATOM 7468 C CA . PHE A 1 1005 ? 3.521 -27.887 -32.137 1.00 52.66 1005 PHE A CA 1
ATOM 7469 C C . PHE A 1 1005 ? 2.392 -28.266 -33.098 1.00 52.66 1005 PHE A C 1
ATOM 7471 O O . PHE A 1 1005 ? 1.354 -28.803 -32.701 1.00 52.66 1005 PHE A O 1
ATOM 7478 N N . LEU A 1 1006 ? 2.586 -27.942 -34.379 1.00 43.91 1006 LEU A N 1
ATOM 7479 C CA . LEU A 1 1006 ? 1.643 -28.274 -35.445 1.00 43.91 1006 LEU A CA 1
ATOM 7480 C C . LEU A 1 1006 ? 1.933 -29.678 -35.976 1.00 43.91 1006 LEU A C 1
ATOM 7482 O O . LEU A 1 1006 ? 3.025 -29.942 -36.483 1.00 43.91 1006 LEU A O 1
ATOM 7486 N N . VAL A 1 1007 ? 0.932 -30.552 -35.935 1.00 50.81 1007 VAL A N 1
ATOM 7487 C CA . VAL A 1 1007 ? 0.970 -31.847 -36.616 1.00 50.81 1007 VAL A CA 1
ATOM 7488 C C . VAL A 1 1007 ? 0.350 -31.657 -38.000 1.00 50.81 1007 VAL A C 1
ATOM 7490 O O . VAL A 1 1007 ? -0.859 -31.477 -38.137 1.00 50.81 1007 VAL A O 1
ATOM 7493 N N . TYR A 1 1008 ? 1.197 -31.640 -39.033 1.00 44.16 1008 TYR A N 1
ATOM 7494 C CA . TYR A 1 1008 ? 0.795 -31.355 -40.415 1.00 44.16 1008 TYR A CA 1
ATOM 7495 C C . TYR A 1 1008 ? 0.045 -32.529 -41.070 1.00 44.16 1008 TYR A C 1
ATOM 7497 O O . TYR A 1 1008 ? 0.590 -33.293 -41.866 1.00 44.16 1008 TYR A O 1
ATOM 7505 N N . THR A 1 1009 ? -1.247 -32.621 -40.774 1.00 46.59 1009 THR A N 1
ATOM 7506 C CA . THR A 1 1009 ? -2.256 -33.348 -41.556 1.00 46.59 1009 THR A CA 1
ATOM 7507 C C . THR A 1 1009 ? -3.488 -32.448 -41.755 1.00 46.59 1009 THR A C 1
ATOM 7509 O O . THR A 1 1009 ? -3.676 -31.506 -40.986 1.00 46.59 1009 THR A O 1
ATOM 7512 N N . PRO A 1 1010 ? -4.328 -32.659 -42.788 1.00 43.75 1010 PRO A N 1
ATOM 7513 C CA . PRO A 1 1010 ? -5.625 -31.985 -42.900 1.00 43.75 1010 PRO A CA 1
ATOM 7514 C C . PRO A 1 1010 ? -6.725 -32.792 -42.175 1.00 43.75 1010 PRO A C 1
ATOM 7516 O O . PRO A 1 1010 ? -6.845 -33.987 -42.461 1.00 43.75 1010 PRO A O 1
ATOM 7519 N N . PRO A 1 1011 ? -7.579 -32.188 -41.320 1.00 48.06 1011 PRO A N 1
ATOM 7520 C CA . PRO A 1 1011 ? -7.537 -30.811 -40.811 1.00 48.06 1011 PRO A CA 1
ATOM 7521 C C . PRO A 1 1011 ? -6.392 -30.599 -39.810 1.00 48.06 1011 PRO A C 1
ATOM 7523 O O . PRO A 1 1011 ? -5.972 -31.544 -39.147 1.00 48.06 1011 PRO A O 1
ATOM 7526 N N . MET A 1 1012 ? -5.911 -29.357 -39.684 1.00 49.47 1012 MET A N 1
ATOM 7527 C CA . MET A 1 1012 ? -4.736 -29.056 -38.860 1.00 49.47 1012 MET A CA 1
ATOM 7528 C C . MET A 1 1012 ? -4.991 -29.368 -37.385 1.00 49.47 1012 MET A C 1
ATOM 7530 O O . MET A 1 1012 ? -5.943 -28.864 -36.784 1.00 49.47 1012 MET A O 1
ATOM 7534 N N . VAL A 1 1013 ? -4.098 -30.164 -36.795 1.00 52.09 1013 VAL A N 1
ATOM 7535 C CA . VAL A 1 1013 ? -4.087 -30.457 -35.361 1.00 52.09 1013 VAL A CA 1
ATOM 7536 C C . VAL A 1 1013 ? -2.926 -29.702 -34.718 1.00 52.09 1013 VAL A C 1
ATOM 7538 O O . VAL A 1 1013 ? -1.759 -29.935 -35.042 1.00 52.09 1013 VAL A O 1
ATOM 7541 N N . LYS A 1 1014 ? -3.246 -28.793 -33.796 1.00 53.50 1014 LYS A N 1
ATOM 7542 C CA . LYS A 1 1014 ? -2.283 -28.111 -32.931 1.00 53.50 1014 LYS A CA 1
ATOM 7543 C C . LYS A 1 1014 ? -2.415 -28.695 -31.530 1.00 53.50 1014 LYS A C 1
ATOM 7545 O O . LYS A 1 1014 ? -3.453 -28.562 -30.887 1.00 53.50 1014 LYS A O 1
ATOM 7550 N N . VAL A 1 1015 ? -1.359 -29.343 -31.056 1.00 50.84 1015 VAL A N 1
ATOM 7551 C CA . VAL A 1 1015 ? -1.279 -29.772 -29.656 1.00 50.84 1015 VAL A CA 1
ATOM 7552 C C . VAL A 1 1015 ? -0.606 -28.654 -28.871 1.00 50.84 1015 VAL A C 1
ATOM 7554 O O . VAL A 1 1015 ? 0.422 -28.130 -29.304 1.00 50.84 1015 VAL A O 1
ATOM 7557 N N . ASN A 1 1016 ? -1.202 -28.281 -27.744 1.00 52.81 1016 ASN A N 1
ATOM 7558 C CA . ASN A 1 1016 ? -0.641 -27.371 -26.754 1.00 52.81 1016 ASN A CA 1
ATOM 7559 C C . ASN A 1 1016 ? -0.433 -28.181 -25.469 1.00 52.81 1016 ASN A C 1
ATOM 7561 O O . ASN A 1 1016 ? -1.337 -28.893 -25.032 1.00 52.81 1016 ASN A O 1
ATOM 7565 N N . ALA A 1 1017 ? 0.751 -28.090 -24.882 1.00 48.69 1017 ALA A N 1
ATOM 7566 C CA . ALA A 1 1017 ? 1.069 -28.698 -23.602 1.00 48.69 1017 ALA A CA 1
ATOM 7567 C C . ALA A 1 1017 ? 1.806 -27.660 -22.759 1.00 48.69 1017 ALA A C 1
ATOM 7569 O O . ALA A 1 1017 ? 2.954 -27.305 -23.059 1.00 48.69 1017 ALA A O 1
ATOM 7570 N N . SER A 1 1018 ? 1.122 -27.179 -21.725 1.00 51.84 1018 SER A N 1
ATOM 7571 C CA . SER A 1 1018 ? 1.662 -26.287 -20.712 1.00 51.84 1018 SER A CA 1
ATOM 7572 C C . SER A 1 1018 ? 1.770 -27.009 -19.369 1.00 51.84 1018 SER A C 1
ATOM 7574 O O . SER A 1 1018 ? 0.984 -27.896 -19.034 1.00 51.84 1018 SER A O 1
ATOM 7576 N N . ALA A 1 1019 ? 2.781 -26.645 -18.591 1.00 52.88 1019 ALA A N 1
ATOM 7577 C CA . ALA A 1 1019 ? 2.953 -27.099 -17.221 1.00 52.88 1019 ALA A CA 1
ATOM 7578 C C . ALA A 1 1019 ? 3.531 -25.961 -16.383 1.00 52.88 1019 ALA A C 1
ATOM 7580 O O . ALA A 1 1019 ? 4.388 -25.201 -16.847 1.00 52.88 1019 ALA A O 1
ATOM 7581 N N . GLY A 1 1020 ? 3.077 -25.841 -15.143 1.00 64.69 1020 GLY A N 1
ATOM 7582 C CA . GLY A 1 1020 ? 3.477 -24.759 -14.260 1.00 64.69 1020 GLY A CA 1
ATOM 7583 C C . GLY A 1 1020 ? 3.36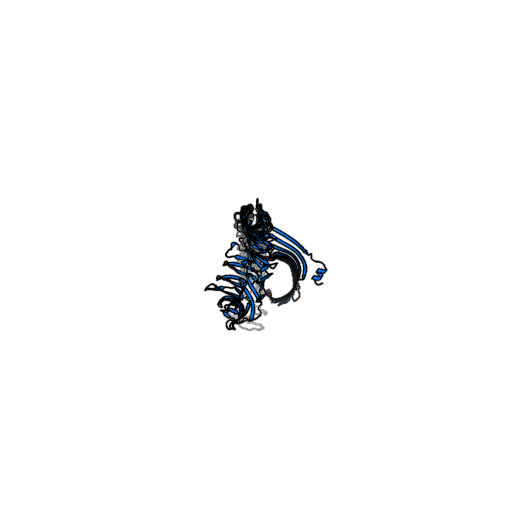9 -25.119 -12.790 1.00 64.69 1020 GLY A C 1
ATOM 7584 O O . GLY A 1 1020 ? 2.812 -26.149 -12.410 1.00 64.69 1020 GLY A O 1
ATOM 7585 N N . MET A 1 1021 ? 3.930 -24.253 -11.957 1.00 56.47 1021 MET A N 1
ATOM 7586 C CA . MET A 1 1021 ? 3.804 -24.318 -10.508 1.00 56.47 1021 MET A CA 1
ATOM 7587 C C . MET A 1 1021 ? 3.429 -22.934 -9.981 1.00 56.47 1021 MET A C 1
ATOM 7589 O O . MET A 1 1021 ? 4.201 -21.989 -10.119 1.00 56.47 1021 MET A O 1
ATOM 7593 N N . GLY A 1 1022 ? 2.240 -22.814 -9.400 1.00 62.16 1022 GLY A N 1
ATOM 7594 C CA . GLY A 1 1022 ? 1.810 -21.641 -8.650 1.00 62.16 1022 GLY A CA 1
ATOM 7595 C C . GLY A 1 1022 ? 2.065 -21.845 -7.165 1.00 62.16 1022 GLY A C 1
ATOM 7596 O O . GLY A 1 1022 ? 1.561 -22.803 -6.583 1.00 62.16 1022 GLY A O 1
ATOM 7597 N N . LEU A 1 1023 ? 2.824 -20.944 -6.545 1.00 64.94 1023 LEU A N 1
ATOM 7598 C CA . LEU A 1 1023 ? 2.816 -20.797 -5.091 1.00 64.94 1023 LEU A CA 1
ATOM 7599 C C . LEU A 1 1023 ? 1.841 -19.674 -4.740 1.00 64.94 1023 LEU A C 1
ATOM 7601 O O . LEU A 1 1023 ? 1.973 -18.564 -5.255 1.00 64.94 1023 LEU A O 1
ATOM 7605 N N . GLU A 1 1024 ? 0.881 -19.962 -3.872 1.00 71.69 1024 GLU A N 1
ATOM 7606 C CA . GLU A 1 1024 ? -0.042 -18.977 -3.318 1.00 71.69 1024 GLU A CA 1
ATOM 7607 C C . GLU A 1 1024 ? -0.011 -19.096 -1.797 1.00 71.69 1024 GLU A C 1
ATOM 7609 O O . GLU A 1 1024 ? -0.385 -20.123 -1.243 1.00 71.69 1024 GLU A O 1
ATOM 7614 N N . CYS A 1 1025 ? 0.502 -18.085 -1.105 1.00 63.69 1025 CYS A N 1
ATOM 7615 C CA . CYS A 1 1025 ? 0.579 -18.085 0.353 1.00 63.69 1025 CYS A CA 1
ATOM 7616 C C . CYS A 1 1025 ? 0.141 -16.740 0.923 1.00 63.69 1025 CYS A C 1
ATOM 7618 O O . CYS A 1 1025 ? 0.327 -15.694 0.304 1.00 63.69 1025 CYS A O 1
ATOM 7620 N N . GLY A 1 1026 ? -0.465 -16.762 2.104 1.00 71.50 1026 GLY A N 1
ATOM 7621 C CA . GLY A 1 1026 ? -1.033 -15.567 2.711 1.00 71.50 1026 GLY A CA 1
ATOM 7622 C C . GLY A 1 1026 ? -1.604 -15.835 4.094 1.00 71.50 1026 GLY A C 1
ATOM 7623 O O . GLY A 1 1026 ? -1.559 -16.951 4.612 1.00 71.50 1026 GLY A O 1
ATOM 7624 N N . ILE A 1 1027 ? -2.153 -14.789 4.699 1.00 72.12 1027 ILE A N 1
ATOM 7625 C CA . ILE A 1 1027 ? -2.844 -14.869 5.984 1.00 72.12 1027 ILE A CA 1
ATOM 7626 C C . ILE A 1 1027 ? -4.328 -14.612 5.713 1.00 72.12 1027 ILE A C 1
ATOM 7628 O O . ILE A 1 1027 ? -4.689 -13.610 5.098 1.00 72.12 1027 ILE A O 1
ATOM 7632 N N . LYS A 1 1028 ? -5.187 -15.552 6.118 1.00 69.75 1028 LYS A N 1
ATOM 7633 C CA . LYS A 1 1028 ? -6.644 -15.397 6.081 1.00 69.75 1028 LYS A CA 1
ATOM 7634 C C . LYS A 1 1028 ? -7.050 -14.348 7.126 1.00 69.75 1028 LYS A C 1
ATOM 7636 O O . LYS A 1 1028 ? -6.414 -14.282 8.183 1.00 69.75 1028 LYS A O 1
ATOM 7641 N N . PRO A 1 1029 ? -8.106 -13.556 6.872 1.00 65.56 1029 PRO A N 1
ATOM 7642 C CA . PRO A 1 1029 ? -8.487 -12.436 7.725 1.00 65.56 1029 PRO A CA 1
ATOM 7643 C C . PRO A 1 1029 ? -8.505 -12.755 9.217 1.00 65.56 1029 PRO A C 1
ATOM 7645 O O . PRO A 1 1029 ? -9.024 -13.794 9.631 1.00 65.56 1029 PRO A O 1
ATOM 7648 N N . LEU A 1 1030 ? -8.007 -11.824 10.035 1.00 73.19 1030 LEU A N 1
ATOM 7649 C CA . LEU A 1 1030 ? -8.410 -11.793 11.435 1.00 73.19 1030 LEU A CA 1
ATOM 7650 C C . LEU A 1 1030 ? -9.881 -11.386 11.476 1.00 73.19 1030 LEU A C 1
ATOM 7652 O O . LEU A 1 1030 ? -10.250 -10.299 11.028 1.00 73.19 1030 LEU A O 1
ATOM 7656 N N . THR A 1 1031 ? -10.710 -12.280 11.993 1.00 69.69 1031 THR A N 1
ATOM 7657 C CA . THR A 1 1031 ? -12.149 -12.085 12.152 1.00 69.69 1031 THR A CA 1
ATOM 7658 C C . THR A 1 1031 ? -12.488 -11.922 13.625 1.00 69.69 1031 THR A C 1
ATOM 7660 O O . THR A 1 1031 ? -11.963 -12.657 14.463 1.00 69.69 1031 THR A O 1
ATOM 7663 N N . ILE A 1 1032 ? -13.368 -10.966 13.926 1.00 76.25 1032 ILE A N 1
ATOM 7664 C CA . ILE A 1 1032 ? -13.983 -10.787 15.243 1.00 76.25 1032 ILE A CA 1
ATOM 7665 C C . ILE A 1 1032 ? -15.481 -11.089 15.149 1.00 76.25 1032 ILE A C 1
ATOM 7667 O O . ILE A 1 1032 ? -16.168 -10.529 14.299 1.00 76.25 1032 ILE A O 1
ATOM 7671 N N . ALA A 1 1033 ? -15.987 -11.987 15.988 1.00 75.31 1033 ALA A N 1
ATOM 7672 C CA . ALA A 1 1033 ? -17.377 -12.447 15.980 1.00 75.31 1033 ALA A CA 1
ATOM 7673 C C . ALA A 1 1033 ? -17.987 -12.405 17.388 1.00 75.31 1033 ALA A C 1
ATOM 7675 O O . ALA A 1 1033 ? -17.277 -12.192 18.371 1.00 75.31 1033 ALA A O 1
ATOM 7676 N N . ASN A 1 1034 ? -19.304 -12.621 17.488 1.00 82.31 1034 ASN A N 1
ATOM 7677 C CA . ASN A 1 1034 ? -20.030 -12.731 18.763 1.00 82.31 1034 ASN A CA 1
ATOM 7678 C C . ASN A 1 1034 ? -19.750 -11.589 19.759 1.00 82.31 1034 ASN A C 1
ATOM 7680 O O . ASN A 1 1034 ? -19.706 -11.810 20.968 1.00 82.31 1034 ASN A O 1
ATOM 7684 N N . VAL A 1 1035 ? -19.580 -10.358 19.263 1.00 77.38 1035 VAL A N 1
ATOM 7685 C CA . VAL A 1 1035 ? -19.264 -9.208 20.117 1.00 77.38 1035 VAL A CA 1
ATOM 7686 C C . VAL A 1 1035 ? -20.476 -8.875 20.984 1.00 77.38 1035 VAL A C 1
ATOM 7688 O O . VAL A 1 1035 ? -21.540 -8.555 20.452 1.00 77.38 1035 VAL A O 1
ATOM 7691 N N . VAL A 1 1036 ? -20.338 -8.928 22.308 1.00 77.62 1036 VAL A N 1
ATOM 7692 C CA . VAL A 1 1036 ? -21.393 -8.561 23.262 1.00 77.62 1036 VAL A CA 1
ATOM 7693 C C . VAL A 1 1036 ? -20.903 -7.423 24.144 1.00 77.62 1036 VAL A C 1
ATOM 7695 O O . VAL A 1 1036 ? -20.073 -7.626 25.021 1.00 77.62 1036 VAL A O 1
ATOM 7698 N N . LEU A 1 1037 ? -21.455 -6.233 23.918 1.00 76.06 1037 LEU A N 1
ATOM 7699 C CA . LEU A 1 1037 ? -21.322 -5.051 24.768 1.00 76.06 1037 LEU A CA 1
ATOM 7700 C C . LEU A 1 1037 ? -22.530 -5.006 25.711 1.00 76.06 1037 LEU A C 1
ATOM 7702 O O . LEU A 1 1037 ? -23.655 -4.998 25.229 1.00 76.06 1037 LEU A O 1
ATOM 7706 N N . SER A 1 1038 ? -22.349 -4.937 27.025 1.00 77.44 1038 SER A N 1
ATOM 7707 C CA . SER A 1 1038 ? -23.458 -4.798 27.985 1.00 77.44 1038 SER A CA 1
ATOM 7708 C C . SER A 1 1038 ? -23.124 -3.843 29.119 1.00 77.44 1038 SER A C 1
ATOM 7710 O O . SER A 1 1038 ? -21.961 -3.741 29.490 1.00 77.44 1038 SER A O 1
ATOM 7712 N N . GLY A 1 1039 ? -24.122 -3.181 29.698 1.00 68.88 1039 GLY A N 1
ATOM 7713 C CA . GLY A 1 1039 ? -23.926 -2.321 30.860 1.00 68.88 1039 GLY A CA 1
ATOM 7714 C C . GLY A 1 1039 ? -25.204 -1.997 31.623 1.00 68.88 1039 GLY A C 1
ATOM 7715 O O . GLY A 1 1039 ? -26.313 -2.162 31.114 1.00 68.88 1039 GLY A O 1
ATOM 7716 N N . GLU A 1 1040 ? -25.025 -1.529 32.853 1.00 79.88 1040 GLU A N 1
ATOM 7717 C CA . GLU A 1 1040 ? -26.085 -1.188 33.804 1.00 79.88 1040 GLU A CA 1
ATOM 7718 C C . GLU A 1 1040 ? -25.722 0.105 34.543 1.00 79.88 1040 GLU A C 1
ATOM 7720 O O . GLU A 1 1040 ? -24.570 0.304 34.928 1.00 79.88 1040 GLU A O 1
ATOM 7725 N N . CYS A 1 1041 ? -26.695 1.003 34.703 1.00 65.94 1041 CYS A N 1
ATOM 7726 C CA . CYS A 1 1041 ? -26.529 2.331 35.283 1.00 65.94 1041 CYS A CA 1
ATOM 7727 C C . CYS A 1 1041 ? -27.784 2.733 36.068 1.00 65.94 1041 CYS A C 1
ATOM 7729 O O . CYS A 1 1041 ? -28.892 2.734 35.529 1.00 65.94 1041 CYS A O 1
ATOM 7731 N N . ASN A 1 1042 ? -27.610 3.122 37.331 1.00 78.31 1042 ASN A N 1
ATOM 7732 C CA . ASN A 1 1042 ? -28.650 3.790 38.104 1.00 78.31 1042 ASN A CA 1
ATOM 7733 C C . ASN A 1 1042 ? -28.577 5.299 37.833 1.00 78.31 1042 ASN A C 1
ATOM 7735 O O . ASN A 1 1042 ? -27.581 5.929 38.175 1.00 78.31 1042 ASN A O 1
ATOM 7739 N N . LEU A 1 1043 ? -29.620 5.897 37.247 1.00 62.69 1043 LEU A N 1
ATOM 7740 C CA . LEU A 1 1043 ? -29.620 7.323 36.884 1.00 62.69 1043 LEU A CA 1
ATOM 7741 C C . LEU A 1 1043 ? -29.538 8.282 38.087 1.00 62.69 1043 LEU A C 1
ATOM 7743 O O . LEU A 1 1043 ? -29.332 9.477 37.883 1.00 62.69 1043 LEU A O 1
ATOM 7747 N N . MET A 1 1044 ? -29.692 7.775 39.313 1.00 64.19 1044 MET A N 1
ATOM 7748 C CA . MET A 1 1044 ? -29.589 8.550 40.556 1.00 64.19 1044 MET A CA 1
ATOM 7749 C C . MET A 1 1044 ? -28.271 8.319 41.319 1.00 64.19 1044 MET A C 1
ATOM 7751 O O . MET A 1 1044 ? -27.943 9.120 42.187 1.00 64.19 1044 MET A O 1
ATOM 7755 N N . GLU A 1 1045 ? -27.508 7.275 40.970 1.00 61.66 1045 GLU A N 1
ATOM 7756 C CA . GLU A 1 1045 ? -26.165 6.964 41.502 1.00 61.66 1045 GLU A CA 1
ATOM 7757 C C . GLU A 1 1045 ? -25.249 6.479 40.348 1.00 61.66 1045 GLU A C 1
ATOM 7759 O O . GLU A 1 1045 ? -24.859 5.304 40.286 1.00 61.66 1045 GLU A O 1
ATOM 7764 N N . PRO A 1 1046 ? -24.972 7.341 39.346 1.00 58.00 1046 PRO A N 1
ATOM 7765 C CA . PRO A 1 1046 ? -24.312 6.942 38.101 1.00 58.00 1046 PRO A CA 1
ATOM 7766 C C . PRO A 1 1046 ? -22.847 6.504 38.271 1.00 58.00 1046 PRO A C 1
ATOM 7768 O O . PRO A 1 1046 ? -22.319 5.816 37.397 1.00 58.00 1046 PRO A O 1
ATOM 7771 N N . GLU A 1 1047 ? -22.187 6.846 39.379 1.00 50.41 1047 GLU A N 1
ATOM 7772 C CA . GLU A 1 1047 ? -20.810 6.449 39.708 1.00 50.41 1047 GLU A CA 1
ATOM 7773 C C . GLU A 1 1047 ? -20.609 4.933 39.900 1.00 50.41 1047 GLU A C 1
ATOM 7775 O O . GLU A 1 1047 ? -19.471 4.459 39.858 1.00 50.41 1047 GLU A O 1
ATOM 7780 N N . PHE A 1 1048 ? -21.690 4.160 40.058 1.00 58.50 1048 PHE A N 1
ATOM 7781 C CA . PHE A 1 1048 ? -21.647 2.695 40.151 1.00 58.50 1048 PHE A CA 1
ATOM 7782 C C . PHE A 1 1048 ? -21.945 1.965 38.833 1.00 58.50 1048 PHE A C 1
ATOM 7784 O O . PHE A 1 1048 ? -22.040 0.736 38.834 1.00 58.50 1048 PHE A O 1
ATOM 7791 N N . ALA A 1 1049 ? -22.081 2.685 37.714 1.00 53.66 1049 ALA A N 1
ATOM 7792 C CA . ALA A 1 1049 ? -22.357 2.074 36.418 1.00 53.66 1049 ALA A CA 1
ATOM 7793 C C . ALA A 1 1049 ? -21.249 1.094 35.977 1.00 53.66 1049 ALA A C 1
ATOM 7795 O O . ALA A 1 1049 ? -20.056 1.379 36.097 1.00 53.66 1049 ALA A O 1
ATOM 7796 N N . GLY A 1 1050 ? -21.652 -0.062 35.445 1.00 63.31 1050 GLY A N 1
ATOM 7797 C CA . GLY A 1 1050 ? -20.751 -1.114 34.965 1.00 63.31 1050 GLY A CA 1
ATOM 7798 C C . GLY A 1 1050 ? -20.908 -1.375 33.468 1.00 63.31 1050 GLY A C 1
ATOM 7799 O O . GLY A 1 1050 ? -22.008 -1.247 32.930 1.00 63.31 1050 GLY A O 1
ATOM 7800 N N . LEU A 1 1051 ? -19.819 -1.770 32.806 1.00 59.78 1051 LEU A N 1
ATOM 7801 C CA . LEU A 1 1051 ? -19.767 -2.118 31.386 1.00 59.78 1051 LEU A CA 1
ATOM 7802 C C . LEU A 1 1051 ? -18.963 -3.414 31.179 1.00 59.78 1051 LEU A C 1
ATOM 7804 O O . LEU A 1 1051 ? -17.961 -3.646 31.844 1.00 59.78 1051 LEU A O 1
ATOM 7808 N N . SER A 1 1052 ? -19.364 -4.262 30.241 1.00 74.25 1052 SER A N 1
ATOM 7809 C CA . SER A 1 1052 ? -18.659 -5.491 29.863 1.00 74.25 1052 SER A CA 1
ATOM 7810 C C . SER A 1 1052 ? -18.656 -5.650 28.346 1.00 74.25 1052 SER A C 1
ATOM 7812 O O . SER A 1 1052 ? -19.617 -5.256 27.684 1.00 74.25 1052 SER A O 1
ATOM 7814 N N . ILE A 1 1053 ? -17.562 -6.181 27.803 1.00 71.50 1053 ILE A N 1
ATOM 7815 C CA . ILE A 1 1053 ? -17.341 -6.442 26.382 1.00 71.50 1053 ILE A CA 1
ATOM 7816 C C . ILE A 1 1053 ? -16.691 -7.820 26.246 1.00 71.50 1053 ILE A C 1
ATOM 7818 O O . ILE A 1 1053 ? -15.598 -8.045 26.762 1.00 71.50 1053 ILE A O 1
ATOM 7822 N N . SER A 1 1054 ? -17.322 -8.728 25.512 1.00 79.06 1054 SER A N 1
ATOM 7823 C CA . SER A 1 1054 ? -16.723 -10.001 25.090 1.00 79.06 1054 SER A CA 1
ATOM 7824 C C . SER A 1 1054 ? -16.774 -10.156 23.574 1.00 79.06 1054 SER A C 1
ATOM 7826 O O . SER A 1 1054 ? -17.607 -9.525 22.920 1.00 79.06 1054 SER A O 1
ATOM 7828 N N . ALA A 1 1055 ? -15.866 -10.955 23.009 1.00 73.62 1055 ALA A N 1
ATOM 7829 C CA . ALA A 1 1055 ? -15.830 -11.279 21.584 1.00 73.62 1055 ALA A CA 1
ATOM 7830 C C . ALA A 1 1055 ? -15.042 -12.571 21.312 1.00 73.62 1055 ALA A C 1
ATOM 7832 O O . ALA A 1 1055 ? -14.151 -12.936 22.078 1.00 73.62 1055 ALA A O 1
ATOM 7833 N N . ASP A 1 1056 ? -15.311 -13.205 20.172 1.00 80.69 1056 ASP A N 1
ATOM 7834 C CA . ASP A 1 1056 ? -14.510 -14.298 19.618 1.00 80.69 1056 ASP A CA 1
ATOM 7835 C C . ASP A 1 1056 ? -13.544 -13.752 18.554 1.00 80.69 1056 ASP A C 1
ATOM 7837 O O . ASP A 1 1056 ? -13.929 -12.920 17.734 1.00 80.69 1056 ASP A O 1
ATOM 7841 N N . LEU A 1 1057 ? -12.306 -14.245 18.522 1.00 76.38 1057 LEU A N 1
ATOM 7842 C CA . LEU A 1 1057 ? -11.261 -13.877 17.561 1.00 76.38 1057 LEU A CA 1
ATOM 7843 C C . LEU A 1 1057 ? -10.724 -15.121 16.845 1.00 76.38 1057 LEU A C 1
ATOM 7845 O O . LEU A 1 1057 ? -10.391 -16.117 17.495 1.00 76.38 1057 LEU A O 1
ATOM 7849 N N . SER A 1 1058 ? -10.571 -15.072 15.517 1.00 79.00 1058 SER A N 1
ATOM 7850 C CA . SER A 1 1058 ? -9.884 -16.141 14.773 1.00 79.00 1058 SER A CA 1
ATOM 7851 C C . SER A 1 1058 ? -9.173 -15.676 13.501 1.00 79.00 1058 SER A C 1
ATOM 7853 O O . SER A 1 1058 ? -9.655 -14.789 12.799 1.00 79.00 1058 SER A O 1
ATOM 7855 N N . SER A 1 1059 ? -8.026 -16.291 13.203 1.00 76.44 1059 SER A N 1
ATOM 7856 C CA . SER A 1 1059 ? -7.228 -16.082 11.983 1.00 76.44 1059 SER A CA 1
ATOM 7857 C C . SER A 1 1059 ? -6.436 -17.353 11.652 1.00 76.44 1059 SER A C 1
ATOM 7859 O O . SER A 1 1059 ? -6.266 -18.227 12.509 1.00 76.44 1059 SER A O 1
ATOM 7861 N N . SER A 1 1060 ? -5.928 -17.464 10.425 1.00 78.88 1060 SER A N 1
ATOM 7862 C CA . SER A 1 1060 ? -4.993 -18.521 10.042 1.00 78.88 1060 SER A CA 1
ATOM 7863 C C . SER A 1 1060 ? -4.024 -18.082 8.945 1.00 78.88 1060 SER A C 1
ATOM 7865 O O . SER A 1 1060 ? -4.370 -17.297 8.069 1.00 78.88 1060 SER A O 1
ATOM 7867 N N . ALA A 1 1061 ? -2.800 -18.603 8.969 1.00 71.31 1061 ALA A N 1
ATOM 7868 C CA . ALA A 1 1061 ? -1.822 -18.453 7.894 1.00 71.31 1061 ALA A CA 1
ATOM 7869 C C . ALA A 1 1061 ? -1.803 -19.718 7.030 1.00 71.31 1061 ALA A C 1
ATOM 7871 O O . ALA A 1 1061 ? -1.864 -20.819 7.575 1.00 71.31 1061 ALA A O 1
ATOM 7872 N N . TYR A 1 1062 ? -1.701 -19.583 5.706 1.00 79.00 1062 TYR A N 1
ATOM 7873 C CA . TYR A 1 1062 ? -1.707 -20.724 4.791 1.00 79.00 1062 TYR A CA 1
ATOM 7874 C C . TYR A 1 1062 ? -0.705 -20.601 3.635 1.00 79.00 1062 TYR A C 1
ATOM 7876 O O . TYR A 1 1062 ? -0.287 -19.507 3.245 1.00 79.00 1062 TYR A O 1
ATOM 7884 N N . ALA A 1 1063 ? -0.321 -21.750 3.081 1.00 69.44 1063 ALA A N 1
ATOM 7885 C CA . ALA A 1 1063 ? 0.508 -21.863 1.890 1.00 69.44 1063 ALA A CA 1
ATOM 7886 C C . ALA A 1 1063 ? 0.032 -23.023 1.003 1.00 69.44 1063 ALA A C 1
ATOM 7888 O O . ALA A 1 1063 ? 0.064 -24.182 1.412 1.00 69.44 1063 ALA A O 1
ATOM 7889 N N . ASP A 1 1064 ? -0.365 -22.688 -0.222 1.00 73.38 1064 ASP A N 1
ATOM 7890 C CA . ASP A 1 1064 ? -0.785 -23.585 -1.292 1.00 73.38 1064 ASP A CA 1
ATOM 7891 C C . ASP A 1 1064 ? 0.303 -23.688 -2.368 1.00 73.38 1064 ASP A C 1
ATOM 7893 O O . ASP A 1 1064 ? 0.518 -22.764 -3.161 1.00 73.38 1064 ASP A O 1
ATOM 7897 N N . LEU A 1 1065 ? 0.972 -24.839 -2.444 1.00 71.94 1065 LEU A N 1
ATOM 7898 C CA . LEU A 1 1065 ? 1.851 -25.174 -3.563 1.00 71.94 1065 LEU A CA 1
ATOM 7899 C C . LEU A 1 1065 ? 1.070 -25.980 -4.608 1.00 71.94 1065 LEU A C 1
ATOM 7901 O O . LEU A 1 1065 ? 0.818 -27.169 -4.423 1.00 71.94 1065 LEU A O 1
ATOM 7905 N N . ASN A 1 1066 ? 0.708 -25.336 -5.715 1.00 71.19 1066 ASN A N 1
ATOM 7906 C CA . ASN A 1 1066 ? -0.063 -25.913 -6.815 1.00 71.19 1066 ASN A CA 1
ATOM 7907 C C . ASN A 1 1066 ? 0.853 -26.243 -8.001 1.00 71.19 1066 ASN A C 1
ATOM 7909 O O . ASN A 1 1066 ? 1.304 -25.338 -8.697 1.00 71.19 1066 ASN A O 1
ATOM 7913 N N . ALA A 1 1067 ? 1.094 -27.518 -8.293 1.00 64.31 1067 ALA A N 1
ATOM 7914 C CA . ALA A 1 1067 ? 1.738 -27.961 -9.531 1.00 64.31 1067 ALA A CA 1
ATOM 7915 C C . ALA A 1 1067 ? 0.674 -28.429 -10.532 1.00 64.31 1067 ALA A C 1
ATOM 7917 O O . ALA A 1 1067 ? -0.091 -29.333 -10.211 1.00 64.31 1067 ALA A O 1
ATOM 7918 N N . PHE A 1 1068 ? 0.620 -27.849 -11.734 1.00 71.12 1068 PHE A N 1
ATOM 7919 C CA . PHE A 1 1068 ? -0.399 -28.168 -12.740 1.00 71.12 1068 PHE A CA 1
ATOM 7920 C C . PHE A 1 1068 ? 0.184 -28.506 -14.117 1.00 71.12 1068 PHE A C 1
ATOM 7922 O O . PHE A 1 1068 ? 1.240 -28.008 -14.515 1.00 71.12 1068 PHE A O 1
ATOM 7929 N N . ILE A 1 1069 ? -0.530 -29.357 -14.855 1.00 55.03 1069 ILE A N 1
ATOM 7930 C CA . ILE A 1 1069 ? -0.211 -29.784 -16.221 1.00 55.03 1069 ILE A CA 1
ATOM 7931 C C . ILE A 1 1069 ? -1.499 -29.699 -17.053 1.00 55.03 1069 ILE A C 1
ATOM 7933 O O . ILE A 1 1069 ? -2.422 -30.484 -16.835 1.00 55.03 1069 ILE A O 1
ATOM 7937 N N . GLU A 1 1070 ? -1.553 -28.770 -18.011 1.00 58.97 1070 GLU A N 1
ATOM 7938 C CA . GLU A 1 1070 ? -2.671 -28.582 -18.945 1.00 58.97 1070 GLU A CA 1
ATOM 7939 C C . GLU A 1 1070 ? -2.259 -29.042 -20.355 1.00 58.97 1070 GLU A C 1
ATOM 7941 O O . GLU A 1 1070 ? -1.437 -28.427 -21.037 1.00 58.97 1070 GLU A O 1
ATOM 7946 N N . GLY A 1 1071 ? -2.847 -30.147 -20.817 1.00 48.56 1071 GLY A N 1
ATOM 7947 C CA . GLY A 1 1071 ? -2.707 -30.624 -22.192 1.00 48.56 1071 GLY A CA 1
ATOM 7948 C C . GLY A 1 1071 ? -3.986 -30.369 -22.980 1.00 48.56 1071 GLY A C 1
ATOM 7949 O O . GLY A 1 1071 ? -5.010 -30.978 -22.669 1.00 48.56 1071 GLY A O 1
ATOM 7950 N N . SER A 1 1072 ? -3.941 -29.519 -24.014 1.00 55.97 1072 SER A N 1
ATOM 7951 C CA . SER A 1 1072 ? -5.069 -29.278 -24.927 1.00 55.97 1072 SER A CA 1
ATOM 7952 C C . SER A 1 1072 ? -4.740 -29.687 -26.366 1.00 55.97 1072 SER A C 1
ATOM 7954 O O . SER A 1 1072 ? -3.723 -29.306 -26.947 1.00 55.97 1072 SER A O 1
ATOM 7956 N N . VAL A 1 1073 ? -5.628 -30.472 -26.973 1.00 43.00 1073 VAL A N 1
ATOM 7957 C CA . VAL A 1 1073 ? -5.594 -30.797 -28.400 1.00 43.00 1073 VAL A CA 1
ATOM 7958 C C . VAL A 1 1073 ? -6.625 -29.917 -29.090 1.00 43.00 1073 VAL A C 1
ATOM 7960 O O . VAL A 1 1073 ? -7.824 -30.038 -28.827 1.00 43.00 1073 VAL A O 1
ATOM 7963 N N . SER A 1 1074 ? -6.168 -29.033 -29.979 1.00 47.41 1074 SER A N 1
ATOM 7964 C CA . SER A 1 1074 ? -7.044 -28.225 -30.821 1.00 47.41 1074 SER A CA 1
ATOM 7965 C C . SER A 1 1074 ? -6.992 -28.669 -32.282 1.00 47.41 1074 SER A C 1
ATOM 7967 O O . SER A 1 1074 ? -5.931 -28.819 -32.885 1.00 47.41 1074 SER A O 1
ATOM 7969 N N . VAL A 1 1075 ? -8.172 -28.895 -32.858 1.00 46.34 1075 VAL A N 1
ATOM 7970 C CA . VAL A 1 1075 ? -8.362 -29.273 -34.263 1.00 46.34 1075 VAL A CA 1
ATOM 7971 C C . VAL A 1 1075 ? -9.074 -28.125 -34.964 1.00 46.34 1075 VAL A C 1
ATOM 7973 O O . VAL A 1 1075 ? -10.191 -27.768 -34.578 1.00 46.34 1075 VAL A O 1
ATOM 7976 N N . SER A 1 1076 ? -8.442 -27.543 -35.983 1.00 48.59 1076 SER A N 1
ATOM 7977 C CA . SER A 1 1076 ? -8.998 -26.431 -36.755 1.00 48.59 1076 SER A CA 1
ATOM 7978 C C . SER A 1 1076 ? -9.351 -26.840 -38.187 1.00 48.59 1076 SER A C 1
ATOM 7980 O O . SER A 1 1076 ? -8.510 -27.220 -39.005 1.00 48.59 1076 SER A O 1
ATOM 7982 N N . ALA A 1 1077 ? -10.638 -26.708 -38.504 1.00 47.34 1077 ALA A N 1
ATOM 7983 C CA . ALA A 1 1077 ? -11.124 -26.546 -39.868 1.00 47.34 1077 ALA A CA 1
ATOM 7984 C C . ALA A 1 1077 ? -11.367 -25.047 -40.124 1.00 47.34 1077 ALA A C 1
ATOM 7986 O O . ALA A 1 1077 ? -11.596 -24.293 -39.183 1.00 47.34 1077 ALA A O 1
ATOM 7987 N N . ALA A 1 1078 ? -11.378 -24.609 -41.387 1.00 47.75 1078 ALA A N 1
ATOM 7988 C CA . ALA A 1 1078 ? -11.360 -23.188 -41.788 1.00 47.75 1078 ALA A CA 1
ATOM 7989 C C . ALA A 1 1078 ? -12.573 -22.313 -41.362 1.00 47.75 1078 ALA A C 1
ATOM 7991 O O . ALA A 1 1078 ? -12.692 -21.171 -41.800 1.00 47.75 1078 ALA A O 1
ATOM 7992 N N . VAL A 1 1079 ? -13.487 -22.849 -40.545 1.00 45.56 1079 VAL A N 1
ATOM 7993 C CA . VAL A 1 1079 ? -14.660 -22.149 -39.987 1.00 45.56 1079 VAL A CA 1
ATOM 7994 C C . VAL A 1 1079 ? -14.875 -22.451 -38.487 1.00 45.56 1079 VAL A C 1
ATOM 7996 O O . VAL A 1 1079 ? -15.607 -21.736 -37.802 1.00 45.56 1079 VAL A O 1
ATOM 7999 N N . VAL A 1 1080 ? -14.274 -23.526 -37.953 1.00 43.44 1080 VAL A N 1
ATOM 8000 C CA . VAL A 1 1080 ? -14.514 -24.038 -36.590 1.00 43.44 1080 VAL A CA 1
ATOM 8001 C C . VAL A 1 1080 ? -13.231 -24.646 -36.025 1.00 43.44 1080 VAL A C 1
ATOM 8003 O O . VAL A 1 1080 ? -12.632 -25.530 -36.643 1.00 43.44 1080 VAL A O 1
ATOM 8006 N N . ALA A 1 1081 ? -12.861 -24.226 -34.816 1.00 50.16 1081 ALA A N 1
ATOM 8007 C CA . ALA A 1 1081 ? -11.814 -24.841 -34.012 1.00 50.16 1081 ALA A CA 1
ATOM 8008 C C . ALA A 1 1081 ? -12.419 -25.475 -32.750 1.00 50.16 1081 ALA A C 1
ATOM 8010 O O . ALA A 1 1081 ? -13.079 -24.801 -31.952 1.00 50.16 1081 ALA A O 1
ATOM 8011 N N . VAL A 1 1082 ? -12.182 -26.773 -32.565 1.00 45.81 1082 VAL A N 1
ATOM 8012 C CA . VAL A 1 1082 ? -12.566 -27.518 -31.357 1.00 45.81 1082 VAL A CA 1
ATOM 8013 C C . VAL A 1 1082 ? -11.307 -27.788 -30.549 1.00 45.81 1082 VAL A C 1
ATOM 8015 O O . VAL A 1 1082 ? -10.337 -28.316 -31.083 1.00 45.81 1082 VAL A O 1
ATOM 8018 N N . GLU A 1 1083 ? -11.321 -27.420 -29.275 1.00 59.22 1083 GLU A N 1
ATOM 8019 C CA . GLU A 1 1083 ? -10.213 -27.576 -28.339 1.00 59.22 1083 GLU A CA 1
ATOM 8020 C C . GLU A 1 1083 ? -10.690 -28.380 -27.128 1.00 59.22 1083 GLU A C 1
ATOM 8022 O O . GLU A 1 1083 ? -11.580 -27.940 -26.401 1.00 59.22 1083 GLU A O 1
ATOM 8027 N N . ALA A 1 1084 ? -10.110 -29.556 -26.904 1.00 42.47 1084 ALA A N 1
ATOM 8028 C CA . ALA A 1 1084 ? -10.407 -30.401 -25.750 1.00 42.47 1084 ALA A CA 1
ATOM 8029 C C . ALA A 1 1084 ? -9.118 -30.692 -24.980 1.00 42.47 1084 ALA A C 1
ATOM 8031 O O . ALA A 1 1084 ? -8.066 -30.884 -25.593 1.00 42.47 1084 ALA A O 1
ATOM 8032 N N . GLY A 1 1085 ? -9.184 -30.709 -23.652 1.00 54.62 1085 GLY A N 1
ATOM 8033 C CA . GLY A 1 1085 ? -7.999 -30.865 -22.819 1.00 54.62 1085 GLY A CA 1
ATOM 8034 C C . GLY A 1 1085 ? -8.273 -31.371 -21.411 1.00 54.62 1085 GLY A C 1
ATOM 8035 O O . GLY A 1 1085 ? -9.411 -31.403 -20.943 1.00 54.62 1085 GLY A O 1
ATOM 8036 N N . LEU A 1 1086 ? -7.185 -31.771 -20.761 1.00 46.75 1086 LEU A N 1
ATOM 8037 C CA . LEU A 1 1086 ? -7.122 -32.194 -19.367 1.00 46.75 1086 LEU A CA 1
ATOM 8038 C C . LEU A 1 1086 ? -6.150 -31.266 -18.638 1.00 46.75 1086 LEU A C 1
ATOM 8040 O O . LEU A 1 1086 ? -5.016 -31.090 -19.087 1.00 46.75 1086 LEU A O 1
ATOM 8044 N N . ASN A 1 1087 ? -6.598 -30.710 -17.518 1.00 55.75 1087 ASN A N 1
ATOM 8045 C CA . ASN A 1 1087 ? -5.777 -30.017 -16.541 1.00 55.75 1087 ASN A CA 1
ATOM 8046 C C . ASN A 1 1087 ? -5.679 -30.878 -15.273 1.00 55.75 1087 ASN A C 1
ATOM 8048 O O . ASN A 1 1087 ? -6.684 -31.109 -14.600 1.00 55.75 1087 ASN A O 1
ATOM 8052 N N . ALA A 1 1088 ? -4.481 -31.364 -14.960 1.00 53.44 1088 ALA A N 1
ATOM 8053 C CA . ALA A 1 1088 ? -4.203 -32.122 -13.745 1.00 53.44 1088 ALA A CA 1
ATOM 8054 C C . ALA A 1 1088 ? -3.377 -31.264 -12.782 1.00 53.44 1088 ALA A C 1
ATOM 8056 O O . ALA A 1 1088 ? -2.266 -30.865 -13.129 1.00 53.44 1088 ALA A O 1
ATOM 8057 N N . ALA A 1 1089 ? -3.907 -30.996 -11.588 1.00 63.16 1089 ALA A N 1
ATOM 8058 C CA . ALA A 1 1089 ? -3.292 -30.134 -10.584 1.00 63.16 1089 ALA A CA 1
ATOM 8059 C C . ALA A 1 1089 ? -3.116 -30.862 -9.242 1.00 63.16 1089 ALA A C 1
ATOM 8061 O O . ALA A 1 1089 ? -4.082 -31.334 -8.644 1.00 63.16 1089 ALA A O 1
ATOM 8062 N N . LEU A 1 1090 ? -1.876 -30.931 -8.759 1.00 65.38 1090 LEU A N 1
ATOM 8063 C CA . LEU A 1 1090 ? -1.515 -31.398 -7.425 1.00 65.38 1090 LEU A CA 1
ATOM 8064 C C . LEU A 1 1090 ? -1.292 -30.179 -6.522 1.00 65.38 1090 LEU A C 1
ATOM 8066 O O . LEU A 1 1090 ? -0.420 -29.354 -6.788 1.00 65.38 1090 LEU A O 1
ATOM 8070 N N . ASN A 1 1091 ? -2.078 -30.083 -5.461 1.00 71.19 1091 ASN A N 1
ATOM 8071 C CA . ASN A 1 1091 ? -2.046 -29.035 -4.453 1.00 71.19 1091 ASN A CA 1
ATOM 8072 C C . ASN A 1 1091 ? -1.456 -29.598 -3.149 1.00 71.19 1091 ASN A C 1
ATOM 8074 O O . ASN A 1 1091 ? -1.863 -30.666 -2.700 1.00 71.19 1091 ASN A O 1
ATOM 8078 N N . LEU A 1 1092 ? -0.515 -28.889 -2.531 1.00 69.81 1092 LEU A N 1
ATOM 8079 C CA . LEU A 1 1092 ? -0.111 -29.109 -1.142 1.00 69.81 1092 LEU A CA 1
ATOM 8080 C C . LEU A 1 1092 ? -0.507 -27.875 -0.331 1.00 69.81 1092 LEU A C 1
ATOM 8082 O O . LEU A 1 1092 ? 0.121 -26.827 -0.479 1.00 69.81 1092 LEU A O 1
ATOM 8086 N N . HIS A 1 1093 ? -1.527 -28.030 0.510 1.00 75.50 1093 HIS A N 1
ATOM 8087 C CA . HIS A 1 1093 ? -2.027 -27.015 1.428 1.00 75.50 1093 HIS A CA 1
ATOM 8088 C C . HIS A 1 1093 ? -1.378 -27.191 2.804 1.00 75.50 1093 HIS A C 1
ATOM 8090 O O . HIS A 1 1093 ? -1.386 -28.285 3.373 1.00 75.50 1093 HIS A O 1
ATOM 8096 N N . LEU A 1 1094 ? -0.843 -26.113 3.364 1.00 70.88 1094 LEU A N 1
ATOM 8097 C CA . LEU A 1 1094 ? -0.408 -26.018 4.757 1.00 70.88 1094 LEU A CA 1
ATOM 8098 C C . LEU A 1 1094 ? -1.213 -24.889 5.406 1.00 70.88 1094 LEU A C 1
ATOM 8100 O O . LEU A 1 1094 ? -1.231 -23.798 4.846 1.00 70.88 1094 LEU A O 1
ATOM 8104 N N . GLU A 1 1095 ? -1.848 -25.110 6.558 1.00 78.25 1095 GLU A N 1
ATOM 8105 C CA . GLU A 1 1095 ? -2.624 -24.077 7.266 1.00 78.25 1095 GLU A CA 1
ATOM 8106 C C . GLU A 1 1095 ? -2.390 -24.123 8.782 1.00 78.25 1095 GLU A C 1
ATOM 8108 O O . GLU A 1 1095 ? -2.591 -25.156 9.417 1.00 78.25 1095 GLU A O 1
ATOM 8113 N N . ALA A 1 1096 ? -2.008 -22.986 9.365 1.00 66.75 1096 ALA A N 1
ATOM 8114 C CA . ALA A 1 1096 ? -1.855 -22.771 10.800 1.00 66.75 1096 ALA A CA 1
ATOM 8115 C C . ALA A 1 1096 ? -2.927 -21.797 11.308 1.00 66.75 1096 ALA A C 1
ATOM 8117 O O . ALA A 1 1096 ? -2.882 -20.611 10.985 1.00 66.75 1096 ALA A O 1
ATOM 8118 N N . ALA A 1 1097 ? -3.882 -22.282 12.099 1.00 74.69 1097 ALA A N 1
ATOM 8119 C CA . ALA A 1 1097 ? -5.016 -21.524 12.620 1.00 74.69 1097 ALA A CA 1
ATOM 8120 C C . ALA A 1 1097 ? -4.897 -21.238 14.124 1.00 74.69 1097 ALA A C 1
ATOM 8122 O O . ALA A 1 1097 ? -4.380 -22.055 14.885 1.00 74.69 1097 ALA A O 1
ATOM 8123 N N . ILE A 1 1098 ? -5.421 -20.087 14.558 1.00 69.44 1098 ILE A N 1
ATOM 8124 C CA . ILE A 1 1098 ? -5.489 -19.667 15.964 1.00 69.44 1098 ILE A CA 1
ATOM 8125 C C . ILE A 1 1098 ? -6.896 -19.131 16.269 1.00 69.44 1098 ILE A C 1
ATOM 8127 O O . ILE A 1 1098 ? -7.499 -18.435 15.447 1.00 69.44 1098 ILE A O 1
ATOM 8131 N N . ARG A 1 1099 ? -7.425 -19.458 17.455 1.00 77.62 1099 ARG A N 1
ATOM 8132 C CA . ARG A 1 1099 ? -8.708 -18.957 17.978 1.00 77.62 1099 ARG A CA 1
ATOM 8133 C C . ARG A 1 1099 ? -8.587 -18.542 19.441 1.00 77.62 1099 ARG A C 1
ATOM 8135 O O . ARG A 1 1099 ? -7.972 -19.273 20.222 1.00 77.62 1099 ARG A O 1
ATOM 8142 N N . ALA A 1 1100 ? -9.220 -17.432 19.809 1.00 71.56 1100 ALA A N 1
ATOM 8143 C CA . ALA A 1 1100 ? -9.289 -16.916 21.176 1.00 71.56 1100 ALA A CA 1
ATOM 8144 C C . ALA A 1 1100 ? -10.658 -16.281 21.479 1.00 71.56 1100 ALA A C 1
ATOM 8146 O O . ALA A 1 1100 ? -11.370 -15.912 20.550 1.00 71.56 1100 ALA A O 1
ATOM 8147 N N . THR A 1 1101 ? -11.032 -16.146 22.755 1.00 75.12 1101 THR A N 1
ATOM 8148 C CA . THR A 1 1101 ? -12.352 -15.604 23.161 1.00 75.12 1101 THR A CA 1
ATOM 8149 C C . THR A 1 1101 ? -12.240 -14.611 24.336 1.00 75.12 1101 THR A C 1
ATOM 8151 O O . THR A 1 1101 ? -12.619 -14.949 25.464 1.00 75.12 1101 THR A O 1
ATOM 8154 N N . PRO A 1 1102 ? -11.636 -13.422 24.141 1.00 72.06 1102 PRO A N 1
ATOM 8155 C CA . PRO A 1 1102 ? -11.445 -12.438 25.207 1.00 72.06 1102 PRO A CA 1
ATOM 8156 C C . PRO A 1 1102 ? -12.754 -11.931 25.831 1.00 72.06 1102 PRO A C 1
ATOM 8158 O O . PRO A 1 1102 ? -13.737 -11.649 25.144 1.00 72.06 1102 PRO A O 1
ATOM 8161 N N . THR A 1 1103 ? -12.730 -11.725 27.150 1.00 73.25 1103 THR A N 1
ATOM 8162 C CA . THR A 1 1103 ? -13.744 -10.947 27.881 1.00 73.25 1103 THR A CA 1
ATOM 8163 C C . THR A 1 1103 ? -13.080 -9.877 28.743 1.00 73.25 1103 THR A C 1
ATOM 8165 O O . THR A 1 1103 ? -12.170 -10.162 29.521 1.00 73.25 1103 THR A O 1
ATOM 8168 N N . ILE A 1 1104 ? -13.578 -8.649 28.609 1.00 67.88 1104 ILE A N 1
ATOM 8169 C CA . ILE A 1 1104 ? -13.204 -7.446 29.350 1.00 67.88 1104 ILE A CA 1
ATOM 8170 C C . ILE A 1 1104 ? -14.432 -7.010 30.153 1.00 67.88 1104 ILE A C 1
ATOM 8172 O O . ILE A 1 1104 ? -15.498 -6.799 29.584 1.00 67.88 1104 ILE A O 1
ATOM 8176 N N . THR A 1 1105 ? -14.309 -6.817 31.463 1.00 62.31 1105 THR A N 1
ATOM 8177 C CA . THR A 1 1105 ? -15.387 -6.211 32.269 1.00 62.31 1105 THR A CA 1
ATOM 8178 C C . THR A 1 1105 ? -14.841 -5.018 33.018 1.00 62.31 1105 THR A C 1
ATOM 8180 O O . THR A 1 1105 ? -13.915 -5.198 33.783 1.00 62.31 1105 THR A O 1
ATOM 8183 N N . ALA A 1 1106 ? -15.414 -3.832 32.825 1.00 56.81 1106 ALA A N 1
ATOM 8184 C CA . ALA A 1 1106 ? -15.086 -2.596 33.522 1.00 56.81 1106 ALA A CA 1
ATOM 8185 C C . ALA A 1 1106 ? -16.204 -2.232 34.517 1.00 56.81 1106 ALA A C 1
ATOM 8187 O O . ALA A 1 1106 ? -17.303 -1.832 34.141 1.00 56.81 1106 ALA A O 1
ATOM 8188 N N . ASN A 1 1107 ? -15.931 -2.382 35.808 1.00 63.72 1107 ASN A N 1
ATOM 8189 C CA . ASN A 1 1107 ? -16.824 -2.002 36.905 1.00 63.72 1107 ASN A CA 1
ATOM 8190 C C . ASN A 1 1107 ? -16.046 -1.153 37.927 1.00 63.72 1107 ASN A C 1
ATOM 8192 O O . ASN A 1 1107 ? -15.152 -0.414 37.524 1.00 63.72 1107 ASN A O 1
ATOM 8196 N N . ARG A 1 1108 ? -16.353 -1.260 39.233 1.00 59.00 1108 ARG A N 1
ATOM 8197 C CA . ARG A 1 1108 ? -15.565 -0.587 40.271 1.00 59.00 1108 ARG A CA 1
ATOM 8198 C C . ARG A 1 1108 ? -14.109 -0.959 40.184 1.00 59.00 1108 ARG A C 1
ATOM 8200 O O . ARG A 1 1108 ? -13.352 -0.085 39.807 1.00 59.00 1108 ARG A O 1
ATOM 8207 N N . ASN A 1 1109 ? -13.735 -2.215 40.446 1.00 60.22 1109 ASN A N 1
ATOM 8208 C CA . ASN A 1 1109 ? -12.355 -2.613 40.163 1.00 60.22 1109 ASN A CA 1
ATOM 8209 C C . ASN A 1 1109 ? -12.004 -2.184 38.779 1.00 60.22 1109 ASN A C 1
ATOM 8211 O O . ASN A 1 1109 ? -11.049 -1.445 38.682 1.00 60.22 1109 ASN A O 1
ATOM 8215 N N . GLY A 1 1110 ? -12.828 -2.562 37.800 1.00 61.88 1110 GLY A N 1
ATOM 8216 C CA . GLY A 1 1110 ? -12.598 -2.297 36.402 1.00 61.88 1110 GLY A CA 1
ATOM 8217 C C . GLY A 1 1110 ? -12.148 -3.542 35.658 1.00 61.88 1110 GLY A C 1
ATOM 8218 O O . GLY A 1 1110 ? -12.571 -4.634 36.024 1.00 61.88 1110 GLY A O 1
ATOM 8219 N N . LEU A 1 1111 ? -11.345 -3.330 34.610 1.00 60.44 1111 LEU A N 1
ATOM 8220 C CA . LEU A 1 1111 ? -10.901 -4.324 33.632 1.00 60.44 1111 LEU A CA 1
ATOM 8221 C C . LEU A 1 1111 ? -10.235 -5.565 34.247 1.00 60.44 1111 LEU A C 1
ATOM 8223 O O . LEU A 1 1111 ? -9.021 -5.672 34.350 1.00 60.44 1111 LEU A O 1
ATOM 8227 N N . SER A 1 1112 ? -11.026 -6.605 34.487 1.00 61.91 1112 SER A N 1
ATOM 8228 C CA . SER A 1 1112 ? -10.511 -7.975 34.430 1.00 61.91 1112 SER A CA 1
ATOM 8229 C C . SER A 1 1112 ? -10.394 -8.426 32.972 1.00 61.91 1112 SER A C 1
ATOM 8231 O O . SER A 1 1112 ? -11.383 -8.315 32.240 1.00 61.91 1112 SER A O 1
ATOM 8233 N N . PHE A 1 1113 ? -9.258 -9.012 32.585 1.00 62.62 1113 PHE A N 1
ATOM 8234 C CA . PHE A 1 1113 ? -9.066 -9.652 31.280 1.00 62.62 1113 PHE A CA 1
ATOM 8235 C C . PHE A 1 1113 ? -8.803 -11.160 31.425 1.00 62.62 1113 PHE A C 1
ATOM 8237 O O . PHE A 1 1113 ? -7.898 -11.574 32.158 1.00 62.62 1113 PHE A O 1
ATOM 8244 N N . ASP A 1 1114 ? -9.596 -11.968 30.719 1.00 68.62 1114 ASP A N 1
ATOM 8245 C CA . ASP A 1 1114 ? -9.467 -13.428 30.604 1.00 68.62 1114 ASP A CA 1
ATOM 8246 C C . ASP A 1 1114 ? -9.597 -13.799 29.118 1.00 68.62 1114 ASP A C 1
ATOM 8248 O O . ASP A 1 1114 ? -10.581 -13.423 28.472 1.00 68.62 1114 ASP A O 1
ATOM 8252 N N . MET A 1 1115 ? -8.593 -14.483 28.559 1.00 68.38 1115 MET A N 1
ATOM 8253 C CA . MET A 1 1115 ? -8.537 -14.821 27.133 1.00 68.38 1115 MET A CA 1
ATOM 8254 C C . MET A 1 1115 ? -7.989 -16.242 26.911 1.00 68.38 1115 MET A C 1
ATOM 8256 O O . MET A 1 1115 ? -6.772 -16.433 26.791 1.00 68.38 1115 MET A O 1
ATOM 8260 N N . PRO A 1 1116 ? -8.879 -17.245 26.788 1.00 74.00 1116 PRO A N 1
ATOM 8261 C CA . PRO A 1 1116 ? -8.512 -18.591 26.360 1.00 74.00 1116 PRO A CA 1
ATOM 8262 C C . PRO A 1 1116 ? -7.977 -18.569 24.927 1.00 74.00 1116 PRO A C 1
ATOM 8264 O O . PRO A 1 1116 ? -8.525 -17.856 24.086 1.00 74.00 1116 PRO A O 1
ATOM 8267 N N . VAL A 1 1117 ? -6.948 -19.371 24.628 1.00 67.88 1117 VAL A N 1
ATOM 8268 C CA . VAL A 1 1117 ? -6.317 -19.443 23.297 1.00 67.88 1117 VAL A CA 1
ATOM 8269 C C . VAL A 1 1117 ? -6.099 -20.896 22.865 1.00 67.88 1117 VAL A C 1
ATOM 8271 O O . VAL A 1 1117 ? -5.711 -21.764 23.651 1.00 67.88 1117 VAL A O 1
ATOM 8274 N N . SER A 1 1118 ? -6.315 -21.169 21.581 1.00 71.75 1118 SER A N 1
ATOM 8275 C CA . SER A 1 1118 ? -6.019 -22.453 20.940 1.00 71.75 1118 SER A CA 1
ATOM 8276 C C . SER A 1 1118 ? -5.365 -22.245 19.576 1.00 71.75 1118 SER A C 1
ATOM 8278 O O . SER A 1 1118 ? -5.735 -21.323 18.852 1.00 71.75 1118 SER A O 1
ATOM 8280 N N . ALA A 1 1119 ? -4.398 -23.097 19.237 1.00 64.19 1119 ALA A N 1
ATOM 8281 C CA . ALA A 1 1119 ? -3.652 -23.054 17.983 1.00 64.19 1119 ALA A CA 1
ATOM 8282 C C . ALA A 1 1119 ? -3.529 -24.458 17.372 1.00 64.19 1119 ALA A C 1
ATOM 8284 O O . ALA A 1 1119 ? -3.362 -25.437 18.103 1.00 64.19 1119 ALA A O 1
ATOM 8285 N N . GLU A 1 1120 ? -3.587 -24.558 16.046 1.00 73.94 1120 GLU A N 1
ATOM 8286 C CA . GLU A 1 1120 ? -3.475 -25.811 15.294 1.00 73.94 1120 GLU A CA 1
ATOM 8287 C C . GLU A 1 1120 ? -2.759 -25.584 13.955 1.00 73.94 1120 GLU A C 1
ATOM 8289 O O . GLU A 1 1120 ? -3.185 -24.769 13.143 1.00 73.94 1120 GLU A O 1
ATOM 8294 N N . LEU A 1 1121 ? -1.670 -26.316 13.719 1.00 64.75 1121 LEU A N 1
ATOM 8295 C CA . LEU A 1 1121 ? -0.980 -26.431 12.437 1.00 64.75 1121 LEU A CA 1
ATOM 8296 C C . LEU A 1 1121 ? -1.451 -27.701 11.730 1.00 64.75 1121 LEU A C 1
ATOM 8298 O O . LEU A 1 1121 ? -1.404 -28.781 12.311 1.00 64.75 1121 LEU A O 1
ATOM 8302 N N . SER A 1 1122 ? -1.827 -27.580 10.464 1.00 70.12 1122 SER A N 1
ATOM 8303 C CA . SER A 1 1122 ? -2.314 -28.661 9.612 1.00 70.12 1122 SER A CA 1
ATOM 8304 C C . SER A 1 1122 ? -1.609 -28.677 8.252 1.00 70.12 1122 SER A C 1
ATOM 8306 O O . SER A 1 1122 ? -1.106 -27.658 7.773 1.00 70.12 1122 SER A O 1
ATOM 8308 N N . ALA A 1 1123 ? -1.560 -29.852 7.632 1.00 66.44 1123 ALA A N 1
ATOM 8309 C CA . ALA A 1 1123 ? -1.025 -30.076 6.293 1.00 66.44 1123 ALA A CA 1
ATOM 8310 C C . ALA A 1 1123 ? -1.915 -31.072 5.542 1.00 66.44 1123 ALA A C 1
ATOM 8312 O O . ALA A 1 1123 ? -2.336 -32.061 6.141 1.00 66.44 1123 ALA A O 1
ATOM 8313 N N . ALA A 1 1124 ? -2.168 -30.845 4.252 1.00 70.56 1124 ALA A N 1
ATOM 8314 C CA . ALA A 1 1124 ? -2.976 -31.709 3.392 1.00 70.56 1124 ALA A CA 1
ATOM 8315 C C . ALA A 1 1124 ? -2.470 -31.705 1.938 1.00 70.56 1124 ALA A C 1
ATOM 8317 O O . ALA A 1 1124 ? -2.285 -30.649 1.336 1.00 70.56 1124 ALA A O 1
ATOM 8318 N N . LEU A 1 1125 ? -2.278 -32.888 1.348 1.00 65.88 1125 LEU A N 1
ATOM 8319 C CA . LEU A 1 1125 ? -1.933 -33.058 -0.069 1.00 65.88 1125 LEU A CA 1
ATOM 8320 C C . LEU A 1 1125 ? -3.184 -33.470 -0.858 1.00 65.88 1125 LEU A C 1
ATOM 8322 O O . LEU A 1 1125 ? -3.827 -34.455 -0.500 1.00 65.88 1125 LEU A O 1
ATOM 8326 N N . ARG A 1 1126 ? -3.526 -32.752 -1.932 1.00 72.62 1126 ARG A N 1
ATOM 8327 C CA . ARG A 1 1126 ? -4.768 -32.918 -2.705 1.00 72.62 1126 ARG A CA 1
ATOM 8328 C C . ARG A 1 1126 ? -4.513 -32.985 -4.214 1.00 72.62 1126 ARG A C 1
ATOM 8330 O O . ARG A 1 1126 ? -3.665 -32.267 -4.734 1.00 72.62 1126 ARG A O 1
ATOM 8337 N N . LEU A 1 1127 ? -5.267 -33.811 -4.938 1.00 62.72 1127 LEU A N 1
ATOM 8338 C CA . LEU A 1 1127 ? -5.201 -33.945 -6.400 1.00 62.72 1127 LEU A CA 1
ATOM 8339 C C . LEU A 1 1127 ? -6.541 -33.571 -7.051 1.00 62.72 1127 LEU A C 1
ATOM 8341 O O . LEU A 1 1127 ? -7.589 -34.086 -6.665 1.00 62.72 1127 LEU A O 1
ATOM 8345 N N . VAL A 1 1128 ? -6.491 -32.709 -8.068 1.00 65.25 1128 VAL A N 1
ATOM 8346 C CA . VAL A 1 1128 ? -7.639 -32.187 -8.828 1.00 65.25 1128 VAL A CA 1
ATOM 8347 C C . VAL A 1 1128 ? -7.436 -32.466 -10.320 1.00 65.25 1128 VAL A C 1
ATOM 8349 O O . VAL A 1 1128 ? -6.332 -32.294 -10.838 1.00 65.25 1128 VAL A O 1
ATOM 8352 N N . LEU A 1 1129 ? -8.487 -32.899 -11.024 1.00 56.47 1129 LEU A N 1
ATOM 8353 C CA . LEU A 1 1129 ? -8.438 -33.292 -12.440 1.00 56.47 1129 LEU A CA 1
ATOM 8354 C C . LEU A 1 1129 ? -9.618 -32.668 -13.216 1.00 56.47 1129 LEU A C 1
ATOM 8356 O O . LEU A 1 1129 ? -10.693 -33.260 -13.271 1.00 56.47 1129 LEU A O 1
ATOM 8360 N N . ASP A 1 1130 ? -9.433 -31.490 -13.822 1.00 60.06 1130 ASP A N 1
ATOM 8361 C CA . ASP A 1 1130 ? -10.467 -30.818 -14.632 1.00 60.06 1130 ASP A CA 1
ATOM 8362 C C . ASP A 1 1130 ? -10.356 -31.200 -16.117 1.00 60.06 1130 ASP A C 1
ATOM 8364 O O . ASP A 1 1130 ? -9.336 -30.968 -16.774 1.00 60.06 1130 ASP A O 1
ATOM 8368 N N . PHE A 1 1131 ? -11.433 -31.757 -16.669 1.00 57.00 1131 PHE A N 1
ATOM 8369 C CA . PHE A 1 1131 ? -11.562 -32.087 -18.088 1.00 57.00 1131 PHE A CA 1
ATOM 8370 C C . PHE A 1 1131 ? -12.413 -31.026 -18.788 1.00 57.00 1131 PHE A C 1
ATOM 8372 O O . PHE A 1 1131 ? -13.595 -30.879 -18.472 1.00 57.00 1131 PHE A O 1
ATOM 8379 N N . PHE A 1 1132 ? -11.868 -30.326 -19.789 1.00 66.94 1132 PHE A N 1
ATOM 8380 C CA . PHE A 1 1132 ? -12.589 -29.264 -20.500 1.00 66.94 1132 PHE A CA 1
ATOM 8381 C C . PHE A 1 1132 ? -12.710 -29.481 -22.011 1.00 66.94 1132 PHE A C 1
ATOM 8383 O O . PHE A 1 1132 ? -11.843 -30.048 -22.676 1.00 66.94 1132 PHE A O 1
ATOM 8390 N N . ALA A 1 1133 ? -13.772 -28.908 -22.576 1.00 47.34 1133 ALA A N 1
ATOM 8391 C CA . ALA A 1 1133 ? -13.973 -28.740 -24.009 1.00 47.34 1133 ALA A CA 1
ATOM 8392 C C . ALA A 1 1133 ? -14.409 -27.297 -24.314 1.00 47.34 1133 ALA A C 1
ATOM 8394 O O . ALA A 1 1133 ? -15.288 -26.737 -23.658 1.00 47.34 1133 ALA A O 1
ATOM 8395 N N . LYS A 1 1134 ? -13.781 -26.676 -25.311 1.00 66.81 1134 LYS A N 1
ATOM 8396 C CA . LYS A 1 1134 ? -13.957 -25.280 -25.734 1.00 66.81 1134 LYS A CA 1
ATOM 8397 C C . LYS A 1 1134 ? -14.158 -25.278 -27.258 1.00 66.81 1134 LYS A C 1
ATOM 8399 O O . LYS A 1 1134 ? -13.358 -25.856 -27.989 1.00 66.81 1134 LYS A O 1
ATOM 8404 N N . VAL A 1 1135 ? -15.211 -24.633 -27.764 1.00 50.94 1135 VAL A N 1
ATOM 8405 C CA . VAL A 1 1135 ? -15.467 -24.503 -29.214 1.00 50.94 1135 VAL A CA 1
ATOM 8406 C C . VAL A 1 1135 ? -15.418 -23.034 -29.613 1.00 50.94 1135 VAL A C 1
ATOM 8408 O O . VAL A 1 1135 ? -16.145 -22.195 -29.068 1.00 50.94 1135 VAL A O 1
ATOM 8411 N N . ARG A 1 1136 ? -14.554 -22.727 -30.582 1.00 57.06 1136 ARG A N 1
ATOM 8412 C CA . ARG A 1 1136 ? -14.357 -21.392 -31.154 1.00 57.06 1136 ARG A CA 1
ATOM 8413 C C . ARG A 1 1136 ? -14.790 -21.419 -32.620 1.00 57.06 1136 ARG A C 1
ATOM 8415 O O . ARG A 1 1136 ? -14.479 -22.360 -33.347 1.00 57.06 1136 ARG A O 1
ATOM 8422 N N . VAL A 1 1137 ? -15.520 -20.397 -33.053 1.00 45.25 1137 VAL A N 1
ATOM 8423 C CA . VAL A 1 1137 ? -16.017 -20.267 -34.431 1.00 45.25 1137 VAL A CA 1
ATOM 8424 C C . VAL A 1 1137 ? -15.534 -18.929 -34.978 1.00 45.25 1137 VAL A C 1
ATOM 8426 O O . VAL A 1 1137 ? -15.540 -17.918 -34.269 1.00 45.25 1137 VAL A O 1
ATOM 8429 N N . GLY A 1 1138 ? -15.073 -18.933 -36.223 1.00 45.06 1138 GLY A N 1
ATOM 8430 C CA . GLY A 1 1138 ? -14.482 -17.775 -36.884 1.00 45.06 1138 GLY A CA 1
ATOM 8431 C C . GLY A 1 1138 ? -14.095 -18.119 -38.315 1.00 45.06 1138 GLY A C 1
ATOM 8432 O O . GLY A 1 1138 ? -13.872 -19.285 -38.626 1.00 45.06 1138 GLY A O 1
ATOM 8433 N N . ILE A 1 1139 ? -14.058 -17.115 -39.187 1.00 43.19 1139 ILE A N 1
ATOM 8434 C CA . ILE A 1 1139 ? -13.759 -17.294 -40.612 1.00 43.19 1139 ILE A CA 1
ATOM 8435 C C . ILE A 1 1139 ? -12.372 -16.710 -40.883 1.00 43.19 1139 ILE A C 1
ATOM 8437 O O . ILE A 1 1139 ? -12.179 -15.505 -40.721 1.00 43.19 1139 ILE A O 1
ATOM 8441 N N . ASP A 1 1140 ? -11.428 -17.548 -41.312 1.00 40.94 1140 ASP A N 1
ATOM 8442 C CA . ASP A 1 1140 ? -10.114 -17.099 -41.784 1.00 40.94 1140 ASP A CA 1
ATOM 8443 C C . ASP A 1 1140 ? -10.201 -16.670 -43.253 1.00 40.94 1140 ASP A C 1
ATOM 8445 O O . ASP A 1 1140 ? -10.535 -17.470 -44.131 1.00 40.94 1140 ASP A O 1
ATOM 8449 N N . VAL A 1 1141 ? -9.868 -15.406 -43.538 1.00 42.88 1141 VAL A N 1
ATOM 8450 C CA . VAL A 1 1141 ? -9.822 -14.863 -44.909 1.00 42.88 1141 VAL A CA 1
ATOM 8451 C C . VAL A 1 1141 ? -8.528 -14.068 -45.116 1.00 42.88 1141 VAL A C 1
ATOM 8453 O O . VAL A 1 1141 ? -8.519 -12.845 -45.258 1.00 42.88 1141 VAL A O 1
ATOM 8456 N N . GLY A 1 1142 ? -7.400 -14.780 -45.133 1.00 51.31 1142 GLY A N 1
ATOM 8457 C CA . GLY A 1 1142 ? -6.070 -14.199 -45.340 1.00 51.31 1142 GLY A CA 1
ATOM 8458 C C . GLY A 1 1142 ? -5.432 -13.695 -44.044 1.00 51.31 1142 GLY A C 1
ATOM 8459 O O . GLY A 1 1142 ? -5.420 -14.402 -43.045 1.00 51.31 1142 GLY A O 1
ATOM 8460 N N . LEU A 1 1143 ? -4.869 -12.482 -44.062 1.00 33.19 1143 LEU A N 1
ATOM 8461 C CA . LEU A 1 1143 ? -4.086 -11.911 -42.948 1.00 33.19 1143 LEU A CA 1
ATOM 8462 C C . LEU A 1 1143 ? -4.921 -11.430 -41.742 1.00 33.19 1143 LEU A C 1
ATOM 8464 O O . LEU A 1 1143 ? -4.366 -10.845 -40.814 1.00 33.19 1143 LEU A O 1
ATOM 8468 N N . PHE A 1 1144 ? -6.234 -11.664 -41.739 1.00 35.62 1144 PHE A N 1
ATOM 8469 C CA . PHE A 1 1144 ? -7.139 -11.244 -40.671 1.00 35.62 1144 PHE A CA 1
ATOM 8470 C C . PHE A 1 1144 ? -7.999 -12.424 -40.216 1.00 35.62 1144 PHE A C 1
ATOM 8472 O O . PHE A 1 1144 ? -8.692 -13.040 -41.028 1.00 35.62 1144 PHE A O 1
ATOM 8479 N N . SER A 1 1145 ? -7.975 -12.696 -38.911 1.00 35.38 1145 SER A N 1
ATOM 8480 C CA . SER A 1 1145 ? -8.781 -13.728 -38.260 1.00 35.38 1145 SER A CA 1
ATOM 8481 C C . SER A 1 1145 ? -9.658 -13.093 -37.187 1.00 35.38 1145 SER A C 1
ATOM 8483 O O . SER A 1 1145 ? -9.170 -12.331 -36.350 1.00 35.38 1145 SER A O 1
ATOM 8485 N N . ILE A 1 1146 ? -10.956 -13.398 -37.204 1.00 45.66 1146 ILE A N 1
ATOM 8486 C CA . ILE A 1 1146 ? -11.907 -12.985 -36.166 1.00 45.66 1146 ILE A CA 1
ATOM 8487 C C . ILE A 1 1146 ? -12.539 -14.254 -35.595 1.00 45.66 1146 ILE A C 1
ATOM 8489 O O . ILE A 1 1146 ? -13.498 -14.792 -36.149 1.00 45.66 1146 ILE A O 1
ATOM 8493 N N . MET A 1 1147 ? -11.988 -14.736 -34.480 1.00 47.12 1147 MET A N 1
ATOM 8494 C CA . MET A 1 1147 ? -12.524 -15.876 -33.735 1.00 47.12 1147 MET A CA 1
ATOM 8495 C C . MET A 1 1147 ? -13.256 -15.424 -32.474 1.00 47.12 1147 MET A C 1
ATOM 8497 O O . MET A 1 1147 ? -12.762 -14.584 -31.722 1.00 47.12 1147 MET A O 1
ATOM 8501 N N . LYS A 1 1148 ? -14.402 -16.050 -32.196 1.00 40.25 1148 LYS A N 1
ATOM 8502 C CA . LYS A 1 1148 ? -15.127 -15.906 -30.929 1.00 40.25 1148 LYS A CA 1
ATOM 8503 C C . LYS A 1 1148 ? -15.385 -17.286 -30.325 1.00 40.25 1148 LYS A C 1
ATOM 8505 O O . LYS A 1 1148 ? -15.771 -18.219 -31.028 1.00 40.25 1148 LYS A O 1
ATOM 8510 N N . THR A 1 1149 ? -15.173 -17.429 -29.019 1.00 52.69 1149 THR A N 1
ATOM 8511 C CA . THR A 1 1149 ? -15.576 -18.637 -28.285 1.00 52.69 1149 THR A CA 1
ATOM 8512 C C . THR A 1 1149 ? -17.100 -18.680 -28.210 1.00 52.69 1149 THR A C 1
ATOM 8514 O O . THR A 1 1149 ? -17.721 -17.698 -27.805 1.00 52.69 1149 THR A O 1
ATOM 8517 N N . VAL A 1 1150 ? -17.698 -19.798 -28.624 1.00 43.34 1150 VAL A N 1
ATOM 8518 C CA . VAL A 1 1150 ? -19.161 -19.974 -28.695 1.00 43.34 1150 VAL A CA 1
ATOM 8519 C C . VAL A 1 1150 ? -19.663 -20.941 -27.621 1.00 43.34 1150 VAL A C 1
ATOM 8521 O O . VAL A 1 1150 ? -20.800 -20.821 -27.177 1.00 43.34 1150 VAL A O 1
ATOM 8524 N N . TRP A 1 1151 ? -18.817 -21.869 -27.162 1.00 46.56 1151 TRP A N 1
ATOM 8525 C CA . TRP A 1 1151 ? -19.174 -22.846 -26.133 1.00 46.56 1151 TRP A CA 1
ATOM 8526 C C . TRP A 1 1151 ? -17.960 -23.236 -25.276 1.00 46.56 1151 TRP A C 1
ATOM 8528 O O . TRP A 1 1151 ? -16.844 -23.339 -25.791 1.00 46.56 1151 TRP A O 1
ATOM 8538 N N . ARG A 1 1152 ? -18.184 -23.469 -23.978 1.00 62.53 1152 ARG A N 1
ATOM 8539 C CA . ARG A 1 1152 ? -17.229 -24.072 -23.035 1.00 62.53 1152 ARG A CA 1
ATOM 8540 C C . ARG A 1 1152 ? -17.992 -25.012 -22.104 1.00 62.53 1152 ARG A C 1
ATOM 8542 O O . ARG A 1 1152 ? -19.058 -24.653 -21.615 1.00 62.53 1152 ARG A O 1
ATOM 8549 N N . TYR A 1 1153 ? -17.401 -26.165 -21.833 1.00 45.28 1153 TYR A N 1
ATOM 8550 C CA . TYR A 1 1153 ? -17.815 -27.133 -20.825 1.00 45.28 1153 TYR A CA 1
ATOM 8551 C C . TYR A 1 1153 ? -16.569 -27.595 -20.062 1.00 45.28 1153 TYR A C 1
ATOM 8553 O O . TYR A 1 1153 ? -15.483 -27.663 -20.643 1.00 45.28 1153 TYR A O 1
ATOM 8561 N N . SER A 1 1154 ? -16.710 -27.862 -18.769 1.00 54.66 1154 SER A N 1
ATOM 8562 C CA . SER A 1 1154 ? -15.636 -28.341 -17.893 1.00 54.66 1154 SER A CA 1
ATOM 8563 C C . SER A 1 1154 ? -16.227 -29.194 -16.777 1.00 54.66 1154 SER A C 1
ATOM 8565 O O . SER A 1 1154 ? -17.326 -28.895 -16.301 1.00 54.66 1154 SER A O 1
ATOM 8567 N N . VAL A 1 1155 ? -15.519 -30.253 -16.394 1.00 46.03 1155 VAL A N 1
ATOM 8568 C CA . VAL A 1 1155 ? -15.907 -31.199 -15.346 1.00 46.03 1155 VAL A CA 1
ATOM 8569 C C . VAL A 1 1155 ? -14.676 -31.502 -14.503 1.00 46.03 1155 VAL A C 1
ATOM 8571 O O . VAL A 1 1155 ? -13.799 -32.256 -14.926 1.00 46.03 1155 VAL A O 1
ATOM 8574 N N . SER A 1 1156 ? -14.663 -30.952 -13.291 1.00 52.50 1156 SER A N 1
ATOM 8575 C CA . SER A 1 1156 ? -13.791 -31.398 -12.208 1.00 52.50 1156 SER A CA 1
ATOM 8576 C C . SER A 1 1156 ? -14.598 -32.307 -11.278 1.00 52.50 1156 SER A C 1
ATOM 8578 O O . SER A 1 1156 ? -15.695 -31.912 -10.873 1.00 52.50 1156 SER A O 1
ATOM 8580 N N . PRO A 1 1157 ? -14.085 -33.491 -10.906 1.00 58.00 1157 PRO A N 1
ATOM 8581 C CA . PRO A 1 1157 ? -14.471 -34.164 -9.671 1.00 58.00 1157 PRO A CA 1
ATOM 8582 C C . PRO A 1 1157 ? -14.064 -33.324 -8.451 1.00 58.00 1157 PRO A C 1
ATOM 8584 O O . PRO A 1 1157 ? -13.273 -32.380 -8.574 1.00 58.00 1157 PRO A O 1
ATOM 8587 N N . ASP A 1 1158 ? -14.553 -33.705 -7.272 1.00 58.44 1158 ASP A N 1
ATOM 8588 C CA . ASP A 1 1158 ? -14.044 -33.180 -6.004 1.00 58.44 1158 ASP A CA 1
ATOM 8589 C C . ASP A 1 1158 ? -12.557 -33.565 -5.800 1.00 58.44 1158 ASP A C 1
ATOM 8591 O O . ASP A 1 1158 ? -12.127 -34.616 -6.291 1.00 58.44 1158 ASP A O 1
ATOM 8595 N N . PRO A 1 1159 ? -11.749 -32.749 -5.092 1.00 62.50 1159 PRO A N 1
ATOM 8596 C CA . PRO A 1 1159 ? -10.336 -33.047 -4.854 1.00 62.50 1159 PRO A CA 1
ATOM 8597 C C . PRO A 1 1159 ? -10.133 -34.351 -4.067 1.00 62.50 1159 PRO A C 1
ATOM 8599 O O . PRO A 1 1159 ? -10.690 -34.508 -2.981 1.00 62.50 1159 PRO A O 1
ATOM 8602 N N . LEU A 1 1160 ? -9.273 -35.254 -4.554 1.00 60.72 1160 LEU A N 1
ATOM 8603 C CA . LEU A 1 1160 ? -8.822 -36.399 -3.753 1.00 60.72 1160 LEU A CA 1
ATOM 8604 C C . LEU A 1 1160 ? -7.772 -35.938 -2.741 1.00 60.72 1160 LEU A C 1
ATOM 8606 O O . LEU A 1 1160 ? -6.697 -35.489 -3.134 1.00 60.72 1160 LEU A O 1
ATOM 8610 N N . GLU A 1 1161 ? -8.056 -36.093 -1.451 1.00 63.78 1161 GLU A N 1
ATOM 8611 C CA . GLU A 1 1161 ? -7.096 -35.871 -0.369 1.00 63.78 1161 GLU A CA 1
ATOM 8612 C C . GLU A 1 1161 ? -6.245 -37.132 -0.150 1.00 63.78 1161 GLU A C 1
ATOM 8614 O O . GLU A 1 1161 ? -6.761 -38.213 0.125 1.00 63.78 1161 GLU A O 1
ATOM 8619 N N . LEU A 1 1162 ? -4.931 -37.002 -0.341 1.00 57.12 1162 LEU A N 1
ATOM 8620 C CA . LEU A 1 1162 ? -3.978 -38.114 -0.432 1.00 57.12 1162 LEU A CA 1
ATOM 8621 C C . LEU A 1 1162 ? -3.256 -38.403 0.892 1.00 57.12 1162 LEU A C 1
ATOM 8623 O O . LEU A 1 1162 ? -2.850 -39.538 1.130 1.00 57.12 1162 LEU A O 1
ATOM 8627 N N . ALA A 1 1163 ? -3.056 -37.377 1.722 1.00 59.44 1163 ALA A N 1
ATOM 8628 C CA . ALA A 1 1163 ? -2.476 -37.467 3.064 1.00 59.44 1163 ALA A CA 1
ATOM 8629 C C . ALA A 1 1163 ? -2.742 -36.167 3.842 1.00 59.44 1163 ALA A C 1
ATOM 8631 O O . ALA A 1 1163 ? -2.738 -35.091 3.238 1.00 59.44 1163 ALA A O 1
ATOM 8632 N N . SER A 1 1164 ? -2.893 -36.247 5.169 1.00 57.97 1164 SER A N 1
ATOM 8633 C CA . SER A 1 1164 ? -2.937 -35.077 6.057 1.00 57.97 1164 SER A CA 1
ATOM 8634 C C . SER A 1 1164 ? -2.265 -35.326 7.417 1.00 57.97 1164 SER A C 1
ATOM 8636 O O . SER A 1 1164 ? -2.032 -36.471 7.802 1.00 57.97 1164 SER A O 1
ATOM 8638 N N . MET A 1 1165 ? -1.908 -34.248 8.124 1.00 60.75 1165 MET A N 1
ATOM 8639 C CA . MET A 1 1165 ? -1.290 -34.233 9.463 1.00 60.75 1165 MET A CA 1
ATOM 8640 C C . MET A 1 1165 ? -1.762 -32.992 10.237 1.00 60.75 1165 MET A C 1
ATOM 8642 O O . MET A 1 1165 ? -1.895 -31.937 9.616 1.00 60.75 1165 MET A O 1
ATOM 8646 N N . SER A 1 1166 ? -1.926 -33.063 11.568 1.00 60.09 1166 SER A N 1
ATOM 8647 C CA . SER A 1 1166 ? -2.034 -31.854 12.405 1.00 60.09 1166 SER A CA 1
ATOM 8648 C C . SER A 1 1166 ? -1.314 -31.931 13.763 1.00 60.09 1166 SER A C 1
ATOM 8650 O O . SER A 1 1166 ? -0.992 -33.001 14.287 1.00 60.09 1166 SER A O 1
ATOM 8652 N N . ILE A 1 1167 ? -0.983 -30.752 14.297 1.00 56.00 1167 ILE A N 1
ATOM 8653 C CA . ILE A 1 1167 ? -0.250 -30.516 15.547 1.00 56.00 1167 ILE A CA 1
ATOM 8654 C C . ILE A 1 1167 ? -0.875 -29.294 16.223 1.00 56.00 1167 ILE A C 1
ATOM 8656 O O . ILE A 1 1167 ? -0.944 -28.235 15.606 1.00 56.00 1167 ILE A O 1
ATOM 8660 N N . GLY A 1 1168 ? -1.303 -29.401 17.479 1.00 59.00 1168 GLY A N 1
ATOM 8661 C CA . GLY A 1 1168 ? -2.007 -28.323 18.178 1.00 59.00 1168 GLY A CA 1
ATOM 8662 C C . GLY A 1 1168 ? -1.430 -27.968 19.544 1.00 59.00 1168 GLY A C 1
ATOM 8663 O O . GLY A 1 1168 ? -0.583 -28.670 20.094 1.00 59.00 1168 GLY A O 1
ATOM 8664 N N . ALA A 1 1169 ? -1.915 -26.868 20.112 1.00 57.66 1169 ALA A N 1
ATOM 8665 C CA . ALA A 1 1169 ? -1.676 -26.476 21.496 1.00 57.66 1169 ALA A CA 1
ATOM 8666 C C . ALA A 1 1169 ? -2.854 -25.654 22.044 1.00 57.66 1169 ALA A C 1
ATOM 8668 O O . ALA A 1 1169 ? -3.584 -25.001 21.292 1.00 57.66 1169 ALA A O 1
ATOM 8669 N N . ARG A 1 1170 ? -3.041 -25.667 23.366 1.00 62.00 1170 ARG A N 1
ATOM 8670 C CA . ARG A 1 1170 ? -4.044 -24.842 24.063 1.00 62.00 1170 ARG A CA 1
ATOM 8671 C C . ARG A 1 1170 ? -3.437 -24.170 25.282 1.00 62.00 1170 ARG A C 1
ATOM 8673 O O . ARG A 1 1170 ? -2.542 -24.739 25.900 1.00 62.00 1170 ARG A O 1
ATOM 8680 N N . GLY A 1 1171 ? -3.950 -22.996 25.630 1.00 58.06 1171 GLY A N 1
ATOM 8681 C CA . GLY A 1 1171 ? -3.521 -22.224 26.790 1.00 58.06 1171 GLY A CA 1
ATOM 8682 C C . GLY A 1 1171 ? -4.561 -21.208 27.251 1.00 58.06 1171 GLY A C 1
ATOM 8683 O O . GLY A 1 1171 ? -5.605 -21.037 26.620 1.00 58.06 1171 GLY A O 1
ATOM 8684 N N . ASN A 1 1172 ? -4.272 -20.525 28.355 1.00 60.69 1172 ASN A N 1
ATOM 8685 C CA . ASN A 1 1172 ? -5.036 -19.360 28.796 1.00 60.69 1172 ASN A CA 1
ATOM 8686 C C . ASN A 1 1172 ? -4.081 -18.248 29.245 1.00 60.69 1172 ASN A C 1
ATOM 8688 O O . ASN A 1 1172 ? -3.012 -18.534 29.791 1.00 60.69 1172 ASN A O 1
ATOM 8692 N N . VAL A 1 1173 ? -4.486 -16.999 29.022 1.00 57.09 1173 VAL A N 1
ATOM 8693 C CA . VAL A 1 1173 ? -3.775 -15.793 29.451 1.00 57.09 1173 VAL A CA 1
ATOM 8694 C C . VAL A 1 1173 ? -4.730 -14.935 30.266 1.00 57.09 1173 VAL A C 1
ATOM 8696 O O . VAL A 1 1173 ? -5.854 -14.655 29.847 1.00 57.09 1173 VAL A O 1
ATOM 8699 N N . ARG A 1 1174 ? -4.267 -14.497 31.437 1.00 53.69 1174 ARG A N 1
ATOM 8700 C CA . ARG A 1 1174 ? -4.982 -13.547 32.288 1.00 53.69 1174 ARG A CA 1
ATOM 8701 C C . ARG A 1 1174 ? -4.000 -12.473 32.756 1.00 53.69 1174 ARG A C 1
ATOM 8703 O O . ARG A 1 1174 ? -2.912 -12.804 33.222 1.00 53.69 1174 ARG A O 1
ATOM 8710 N N . ALA A 1 1175 ? -4.406 -11.207 32.737 1.00 51.34 1175 ALA A N 1
ATOM 8711 C CA . ALA A 1 1175 ? -3.517 -10.080 33.031 1.00 51.34 1175 ALA A CA 1
ATOM 8712 C C . ALA A 1 1175 ? -3.567 -9.614 34.502 1.00 51.34 1175 ALA A C 1
ATOM 8714 O O . ALA A 1 1175 ? -4.545 -8.957 34.815 1.00 51.34 1175 ALA A O 1
ATOM 8715 N N . GLY A 1 1176 ? -2.590 -9.959 35.377 1.00 53.03 1176 GLY A N 1
ATOM 8716 C CA . GLY A 1 1176 ? -2.350 -9.485 36.782 1.00 53.03 1176 GLY A CA 1
ATOM 8717 C C . GLY A 1 1176 ? -3.077 -10.187 38.006 1.00 53.03 1176 GLY A C 1
ATOM 8718 O O . GLY A 1 1176 ? -3.176 -11.405 37.985 1.00 53.03 1176 GLY A O 1
ATOM 8719 N N . PRO A 1 1177 ? -3.546 -9.479 39.074 1.00 45.38 1177 PRO A N 1
ATOM 8720 C CA . PRO A 1 1177 ? -2.768 -7.571 39.211 1.00 45.38 1177 PRO A CA 1
ATOM 8721 C C . PRO A 1 1177 ? -1.542 -7.650 40.138 1.00 45.38 1177 PRO A C 1
ATOM 8723 O O . PRO A 1 1177 ? -1.464 -6.643 40.784 1.00 45.38 1177 PRO A O 1
ATOM 8726 N N . ASP A 1 1178 ? -0.779 -8.675 40.587 1.00 48.09 1178 ASP A N 1
ATOM 8727 C CA . ASP A 1 1178 ? -0.415 -10.122 40.394 1.00 48.09 1178 ASP A CA 1
ATOM 8728 C C . ASP A 1 1178 ? 0.705 -10.502 39.446 1.00 48.09 1178 ASP A C 1
ATOM 8730 O O . ASP A 1 1178 ? 1.886 -10.499 39.799 1.00 48.09 1178 ASP A O 1
ATOM 8734 N N . GLY A 1 1179 ? 0.303 -10.904 38.261 1.00 51.72 1179 GLY A N 1
ATOM 8735 C CA . GLY A 1 1179 ? 1.164 -11.303 37.181 1.00 51.72 1179 GLY A CA 1
ATOM 8736 C C . GLY A 1 1179 ? 0.298 -11.643 35.989 1.00 51.72 1179 GLY A C 1
ATOM 8737 O O . GLY A 1 1179 ? -0.796 -12.197 36.128 1.00 51.72 1179 GLY A O 1
ATOM 8738 N N . PHE A 1 1180 ? 0.819 -11.415 34.793 1.00 59.28 1180 PHE A N 1
ATOM 8739 C CA . PHE A 1 1180 ? 0.585 -12.390 33.741 1.00 59.28 1180 PHE A CA 1
ATOM 8740 C C . PHE A 1 1180 ? 0.949 -13.772 34.276 1.00 59.28 1180 PHE A C 1
ATOM 8742 O O . PHE A 1 1180 ? 2.117 -14.080 34.531 1.00 59.28 1180 PHE A O 1
ATOM 8749 N N . SER A 1 1181 ? -0.071 -14.609 34.396 1.00 51.00 1181 SER A N 1
ATOM 8750 C CA . SER A 1 1181 ? 0.077 -16.051 34.391 1.00 51.00 1181 SER A CA 1
ATOM 8751 C C . SER A 1 1181 ? -0.422 -16.555 33.039 1.00 51.00 1181 SER A C 1
ATOM 8753 O O . SER A 1 1181 ? -1.528 -16.243 32.595 1.00 51.00 1181 SER A O 1
ATOM 8755 N N . ALA A 1 1182 ? 0.447 -17.295 32.356 1.00 58.50 1182 ALA A N 1
ATOM 8756 C CA . ALA A 1 1182 ? 0.183 -17.892 31.057 1.00 58.50 1182 ALA A CA 1
ATOM 8757 C C . ALA A 1 1182 ? 0.702 -19.331 31.066 1.00 58.50 1182 ALA A C 1
ATOM 8759 O O . ALA A 1 1182 ? 1.796 -19.605 31.564 1.00 58.50 1182 ALA A O 1
ATOM 8760 N N . THR A 1 1183 ? -0.089 -20.254 30.530 1.00 58.66 1183 THR A N 1
ATOM 8761 C CA . THR A 1 1183 ? 0.245 -21.682 30.447 1.00 58.66 1183 THR A CA 1
ATOM 8762 C C . THR A 1 1183 ? -0.176 -22.234 29.091 1.00 58.66 1183 THR A C 1
ATOM 8764 O O . THR A 1 1183 ? -1.183 -21.801 28.534 1.00 58.66 1183 THR A O 1
ATOM 8767 N N . MET A 1 1184 ? 0.590 -23.186 28.549 1.00 53.75 1184 MET A N 1
ATOM 8768 C CA . MET A 1 1184 ? 0.273 -23.882 27.297 1.00 53.75 1184 MET A CA 1
ATOM 8769 C C . MET A 1 1184 ? 0.659 -25.362 27.362 1.00 53.75 1184 MET A C 1
ATOM 8771 O O . MET A 1 1184 ? 1.732 -25.699 27.860 1.00 53.75 1184 MET A O 1
ATOM 8775 N N . GLU A 1 1185 ? -0.176 -26.225 26.782 1.00 63.38 1185 GLU A N 1
ATOM 8776 C CA . GLU A 1 1185 ? 0.090 -27.659 26.609 1.00 63.38 1185 GLU A CA 1
ATOM 8777 C C . GLU A 1 1185 ? -0.024 -28.072 25.124 1.00 63.38 1185 GLU A C 1
ATOM 8779 O O . GLU A 1 1185 ? -1.000 -27.695 24.463 1.00 63.38 1185 GLU A O 1
ATOM 8784 N N . PRO A 1 1186 ? 0.944 -28.838 24.576 1.00 54.78 1186 PRO A N 1
ATOM 8785 C CA . PRO A 1 1186 ? 0.928 -29.305 23.189 1.00 54.78 1186 PRO A CA 1
ATOM 8786 C C . PRO A 1 1186 ? 0.188 -30.642 23.005 1.00 54.78 1186 PRO A C 1
ATOM 8788 O O . PRO A 1 1186 ? 0.169 -31.499 23.887 1.00 54.78 1186 PRO A O 1
ATOM 8791 N N . GLN A 1 1187 ? -0.360 -30.855 21.808 1.00 65.50 1187 GLN A N 1
ATOM 8792 C CA . GLN A 1 1187 ? -1.025 -32.082 21.363 1.00 65.50 1187 GLN A CA 1
ATOM 8793 C C . GLN A 1 1187 ? -0.518 -32.463 19.961 1.00 65.50 1187 GLN A C 1
ATOM 8795 O O . GLN A 1 1187 ? -0.438 -31.617 19.074 1.00 65.50 1187 GLN A O 1
ATOM 8800 N N . TYR A 1 1188 ? -0.158 -33.731 19.747 1.00 54.47 1188 TYR A N 1
ATOM 8801 C CA . TYR A 1 1188 ? 0.465 -34.200 18.502 1.00 54.47 1188 TYR A CA 1
ATOM 8802 C C . TYR A 1 1188 ? -0.185 -35.497 18.006 1.00 54.47 1188 TYR A C 1
ATOM 8804 O O . TYR A 1 1188 ? -0.289 -36.459 18.770 1.00 54.47 1188 TYR A O 1
ATOM 8812 N N . GLN A 1 1189 ? -0.567 -35.543 16.725 1.00 58.97 1189 GLN A N 1
ATOM 8813 C CA . GLN A 1 1189 ? -0.984 -36.767 16.037 1.00 58.97 1189 GLN A CA 1
ATOM 8814 C C . GLN A 1 1189 ? -0.126 -36.981 14.774 1.00 58.97 1189 GLN A C 1
ATOM 8816 O O . GLN A 1 1189 ? -0.165 -36.155 13.862 1.00 58.97 1189 GLN A O 1
ATOM 8821 N N . PRO A 1 1190 ? 0.668 -38.069 14.691 1.00 54.66 1190 PRO A N 1
ATOM 8822 C CA . PRO A 1 1190 ? 1.444 -38.375 13.493 1.00 54.66 1190 PRO A CA 1
ATOM 8823 C C . PRO A 1 1190 ? 0.545 -38.889 12.352 1.00 54.66 1190 PRO A C 1
ATOM 8825 O O . PRO A 1 1190 ? -0.444 -39.575 12.622 1.00 54.66 1190 PRO A O 1
ATOM 8828 N N . PRO A 1 1191 ? 0.902 -38.630 11.082 1.00 55.09 1191 PRO A N 1
ATOM 8829 C CA . PRO A 1 1191 ? 0.138 -39.088 9.927 1.00 55.09 1191 PRO A CA 1
ATOM 8830 C C . PRO A 1 1191 ? 0.404 -40.568 9.618 1.00 55.09 1191 PRO A C 1
ATOM 8832 O O . PRO A 1 1191 ? 1.557 -41.009 9.589 1.00 55.09 1191 PRO A O 1
ATOM 8835 N N . ASP A 1 1192 ? -0.647 -41.330 9.306 1.00 58.06 1192 ASP A N 1
ATOM 8836 C CA . ASP A 1 1192 ? -0.502 -42.693 8.784 1.00 58.06 1192 ASP A CA 1
ATOM 8837 C C . ASP A 1 1192 ? -0.162 -42.662 7.285 1.00 58.06 1192 ASP A C 1
ATOM 8839 O O . ASP A 1 1192 ? -1.031 -42.681 6.416 1.00 58.06 1192 ASP A O 1
ATOM 8843 N N . MET A 1 1193 ? 1.138 -42.619 6.983 1.00 49.66 1193 MET A N 1
ATOM 8844 C CA . MET A 1 1193 ? 1.668 -42.743 5.619 1.00 49.66 1193 MET A CA 1
ATOM 8845 C C . MET A 1 1193 ? 1.949 -44.204 5.215 1.00 49.66 1193 MET A C 1
ATOM 8847 O O . MET A 1 1193 ? 2.848 -44.470 4.411 1.00 49.66 1193 MET A O 1
ATOM 8851 N N . SER A 1 1194 ? 1.231 -45.179 5.783 1.00 63.41 1194 SER A N 1
ATOM 8852 C CA . SER A 1 1194 ? 1.341 -46.573 5.353 1.00 63.41 1194 SER A CA 1
ATOM 8853 C C . SER A 1 1194 ? 0.859 -46.770 3.910 1.00 63.41 1194 SER A C 1
ATOM 8855 O O . SER A 1 1194 ? -0.008 -46.066 3.388 1.00 63.41 1194 SER A O 1
ATOM 8857 N N . ILE A 1 1195 ? 1.403 -47.799 3.254 1.00 55.94 1195 ILE A N 1
ATOM 8858 C CA . ILE A 1 1195 ? 0.991 -48.203 1.899 1.00 55.94 1195 ILE A CA 1
ATOM 8859 C C . ILE A 1 1195 ? -0.475 -48.683 1.876 1.00 55.94 1195 ILE A C 1
ATOM 8861 O O . ILE A 1 1195 ? -1.099 -48.678 0.818 1.00 55.94 1195 ILE A O 1
ATOM 8865 N N . GLU A 1 1196 ? -1.041 -49.079 3.019 1.00 58.69 1196 GLU A N 1
ATOM 8866 C CA . GLU A 1 1196 ? -2.455 -49.455 3.137 1.00 58.69 1196 GLU A CA 1
ATOM 8867 C C . GLU A 1 1196 ? -3.360 -48.219 3.283 1.00 58.69 1196 GLU A C 1
ATOM 8869 O O . GLU A 1 1196 ? -4.381 -48.146 2.598 1.00 58.69 1196 GLU A O 1
ATOM 8874 N N . GLY A 1 1197 ? -2.942 -47.197 4.043 1.00 59.31 1197 GLY A N 1
ATOM 8875 C CA . GLY A 1 1197 ? -3.622 -45.896 4.094 1.00 59.31 1197 GLY A CA 1
ATOM 8876 C C . GLY A 1 1197 ? -3.710 -45.219 2.720 1.00 59.31 1197 GLY A C 1
ATOM 8877 O O . GLY A 1 1197 ? -4.802 -44.877 2.263 1.00 59.31 1197 GLY A O 1
ATOM 8878 N N . LEU A 1 1198 ? -2.582 -45.127 2.002 1.00 53.56 1198 LEU A N 1
ATOM 8879 C CA . LEU A 1 1198 ? -2.524 -44.546 0.649 1.00 53.56 1198 LEU A CA 1
ATOM 8880 C C . LEU A 1 1198 ? -3.379 -45.299 -0.385 1.00 53.56 1198 LEU A C 1
ATOM 8882 O O . LEU A 1 1198 ? -3.938 -44.682 -1.289 1.00 53.56 1198 LEU A O 1
ATOM 8886 N N . LYS A 1 1199 ? -3.509 -46.625 -0.259 1.00 56.97 1199 LYS A N 1
ATOM 8887 C CA . LYS A 1 1199 ? -4.405 -47.430 -1.106 1.00 56.97 1199 LYS A CA 1
ATOM 8888 C C . LYS A 1 1199 ? -5.875 -47.149 -0.824 1.00 56.97 1199 LYS A C 1
ATOM 8890 O O . LYS A 1 1199 ? -6.641 -46.931 -1.758 1.00 56.97 1199 LYS A O 1
ATOM 8895 N N . SER A 1 1200 ? -6.243 -47.098 0.457 1.00 60.75 1200 SER A N 1
ATOM 8896 C CA . SER A 1 1200 ? -7.603 -46.785 0.901 1.00 60.75 1200 SER A CA 1
ATOM 8897 C C . SER A 1 1200 ? -8.058 -45.409 0.396 1.00 60.75 1200 SER A C 1
ATOM 8899 O O . SER A 1 1200 ? -9.143 -45.292 -0.169 1.00 60.75 1200 SER A O 1
ATOM 8901 N N . ALA A 1 1201 ? -7.192 -44.391 0.492 1.00 50.72 1201 ALA A N 1
ATOM 8902 C CA . ALA A 1 1201 ? -7.463 -43.036 -0.002 1.00 50.72 1201 ALA A CA 1
ATOM 8903 C C . ALA A 1 1201 ? -7.622 -42.951 -1.536 1.00 50.72 1201 ALA A C 1
ATOM 8905 O O . ALA A 1 1201 ? -8.401 -42.141 -2.034 1.00 50.72 1201 ALA A O 1
ATOM 8906 N N . LEU A 1 1202 ? -6.913 -43.798 -2.292 1.00 47.81 1202 LEU A N 1
ATOM 8907 C CA . LEU A 1 1202 ? -7.018 -43.876 -3.756 1.00 47.81 1202 LEU A CA 1
ATOM 8908 C C . LEU A 1 1202 ? -8.129 -44.823 -4.254 1.00 47.81 1202 LEU A C 1
ATOM 8910 O O . LEU A 1 1202 ? -8.409 -44.841 -5.453 1.00 47.81 1202 LEU A O 1
ATOM 8914 N N . GLY A 1 1203 ? -8.746 -45.616 -3.370 1.00 51.47 1203 GLY A N 1
ATOM 8915 C CA . GLY A 1 1203 ? -9.754 -46.621 -3.724 1.00 51.47 1203 GLY A CA 1
ATOM 8916 C C . GLY A 1 1203 ? -9.203 -47.850 -4.467 1.00 51.47 1203 GLY A C 1
ATOM 8917 O O . GLY A 1 1203 ? -9.879 -48.350 -5.370 1.00 51.47 1203 GLY A O 1
ATOM 8918 N N . ILE A 1 1204 ? -7.985 -48.307 -4.125 1.00 42.72 1204 ILE A N 1
ATOM 8919 C CA . ILE A 1 1204 ? -7.217 -49.364 -4.832 1.00 42.72 1204 ILE A CA 1
ATOM 8920 C C . ILE A 1 1204 ? -6.995 -50.617 -3.971 1.00 42.72 1204 ILE A C 1
ATOM 8922 O O . ILE A 1 1204 ? -6.351 -50.492 -2.906 1.00 42.72 1204 ILE A O 1
#

Solvent-accessible surface area (backbone atoms only — not comparable to full-atom values): 58920 Å² total; per-residue (Å²): 137,81,86,86,89,86,88,85,82,88,85,87,86,79,91,83,85,92,80,76,102,72,89,84,86,63,99,82,74,86,87,88,78,95,76,83,87,85,89,79,100,76,87,86,78,94,77,64,68,46,76,60,83,100,42,82,45,68,81,68,97,75,92,70,79,94,82,83,82,89,72,47,69,52,79,44,84,43,56,46,87,54,73,43,77,65,55,88,58,33,28,38,35,60,40,51,49,30,46,35,35,32,51,74,71,37,71,36,33,38,36,36,41,40,30,36,29,42,68,86,31,36,33,36,41,30,47,35,63,35,84,47,31,93,87,48,66,53,34,38,56,24,50,34,36,29,70,30,69,45,74,44,68,90,48,30,30,42,32,55,74,14,38,36,42,28,62,38,35,54,76,78,35,66,49,72,33,48,26,30,42,52,33,27,34,30,40,64,87,36,34,37,39,37,32,47,29,82,60,16,27,70,72,34,42,33,38,52,20,50,29,30,22,73,34,63,48,72,40,71,90,59,43,36,29,41,36,52,78,20,49,33,42,34,35,31,49,72,63,38,84,63,27,42,25,45,60,30,37,33,29,42,70,86,33,37,40,35,42,32,41,33,36,84,80,14,28,81,88,32,38,30,35,44,27,51,31,36,26,68,33,71,48,77,28,86,49,36,29,38,34,53,70,20,45,39,40,31,38,33,50,65,45,36,71,72,30,44,33,48,45,35,35,35,37,35,89,78,32,32,36,38,43,37,40,42,35,94,82,16,36,83,77,28,40,26,34,45,28,49,32,38,26,67,32,73,42,78,34,46,86,47,28,26,42,32,49,75,14,48,31,33,39,30,34,48,74,23,39,77,54,19,39,19,36,46,36,27,35,30,41,65,87,34,33,39,38,39,33,42,17,92,58,57,23,40,62,62,31,39,43,34,47,28,50,37,30,30,70,35,70,45,69,28,62,96,39,33,33,38,38,52,77,20,46,36,44,34,39,34,50,66,32,35,73,69,28,36,28,42,58,30,39,33,31,43,64,89,33,32,40,40,42,34,40,32,32,81,81,10,38,76,70,25,47,21,33,46,33,47,34,31,30,73,36,69,46,66,32,62,99,48,59,28,28,39,34,57,42,50,48,39,34,35,37,37,55,48,77,39,70,72,29,34,37,39,39,39,30,37,37,37,74,84,25,36,35,38,44,29,43,44,48,68,83,18,47,74,64,32,38,29,32,50,25,52,31,28,24,73,36,66,46,81,38,51,68,40,36,23,47,33,63,70,22,44,34,44,36,34,31,53,68,43,39,77,54,37,40,35,40,57,32,35,30,13,43,69,67,29,35,14,13,30,33,44,38,49,26,66,45,76,54,41,34,30,36,45,32,18,22,32,29,63,39,72,42,75,39,26,72,52,35,30,41,32,52,79,15,24,47,22,36,36,34,52,59,24,32,86,65,33,28,27,19,61,29,36,32,37,39,66,96,47,29,46,30,43,37,44,36,42,79,77,17,34,67,61,40,36,35,34,44,38,38,35,32,43,76,52,69,44,71,53,67,94,52,36,30,41,52,41,40,50,29,35,38,35,31,54,71,28,37,85,62,31,42,20,45,47,29,33,30,41,38,78,97,55,32,44,40,40,34,40,39,36,75,86,15,42,88,80,38,48,33,36,41,31,43,27,40,41,78,69,70,52,75,44,86,93,68,42,48,38,40,52,49,38,34,38,36,36,33,54,75,71,37,84,75,31,36,18,43,34,26,35,33,50,42,86,100,64,34,54,42,40,27,38,36,39,77,66,27,53,86,86,47,62,39,33,37,33,36,21,54,56,98,69,64,57,76,45,80,92,73,69,41,48,36,68,46,45,43,30,33,30,31,31,55,88,81,40,84,68,35,42,20,29,42,27,35,40,53,55,83,87,55,32,42,40,43,35,35,25,33,33,37,69,92,72,79,39,46,30,30,36,30,41,32,40,52,71,72,72,52,76,57,90,74,27,37,40,33,79,34,37,37,33,40,27,26,48,79,74,40,81,43,32,35,43,30,39,30,39,35,40,40,61,74,65,20,40,38,36,37,39,42,31,36,40,53,68,81,96,44,82,43,68,26,34,40,36,39,37,42,27,58,75,45,100,52,30,44,33,40,40,37,38,33,37,37,90,86,72,47,69,32,31,41,39,38,38,39,35,52,78,46,102,54,32,38,37,38,41,32,40,36,37,36,93,88,66,41,44,35,40,36,35,35,41,37,30,64,52,70,44,71,77,40,84,60,69,67,51,70,49,76,42,78,77,40,81,47,72,51,78,50,96,48,92,67,40,34,38,42,37,45,34,30,32,41,32,43,38,34,32,44,50,40,42,28,42,22,51,34,35,42,34,37,40,35,35,76,78,53,56,92,73,39,32,41,33,41,33,34,36,40,37,34,33,40,38,38,36,44,35,40,37,38,38,42,34,46,32,42,40,50,80,50,42,36,44,33,41,33,43,36,43,34,43,35,38,41,33,41,39,36,41,41,34,46,43,38,40,34,38,43,52,3,16,27,33,45,47,33,47,37,38,38,38,38,37,38,39,34,33,41,37,53,37,41,36,41,39,35,33,42,33,57,67,70,78,98,49,76,60,75,45,79,78,48,76,51,74,49,61,66,82,66,47,61,63,51,57,40,46,41,35,37,42,34,44,42,34,41,27,7,37,34,76,52,72,54,76,53,79,45,80,51,85,56,76,82,45,77,63,48,48,24,60,59,71,75,102

Mean predicted aligned error: 22.46 Å

Nearest PDB structures (foldseek):
  7pge-assembly1_B  TM=3.347E-01  e=2.386E+00  Escherichia coli
  6z8a-assembly1_A  TM=7.123E-02  e=1.128E+00  Pseudomonas aeruginosa PAO1
  8the-assembly1_A  TM=6.779E-02  e=6.289E+00  Pseudomonas aeruginosa

Radius of gyration: 77.24 Å; Cα contacts (8 Å, |Δi|>4): 3409; chains: 1; bounding box: 143×79×258 Å

Secondary structure (DSSP, 8-state):
-------------------SS-----TT------------S-------EEEETTEEEE-S-----TTS-----EEEEE---SPEE-STTEEEEEEEEEEEEEETTEEEEEEEEEEEEETTTEEEEEEEEESS-TTSPPEEEEEEEE-S-EE-SSSEEEETT-EEEEEEETTT-GGGS-EEEEEEEEETTTEEEEEEEEEE-SS---EEEEEEESS-EE-TTSSEEEPTT-EEEEEEETTEEEEEEEEEEEEETTTEEEEEEEPTT-BTTB--EEEEEEE-S-EEETTEEEPTT-EEEEEEETTEEEEEEEEEEEEETTTEEEEEEEPTT-BTTB--EEEEEEE-S-EEEETTEEEPTT-EEEEEEETTEEEEEEEEEEEEETTTEEEEEEEEEEEBTTB--EEEEEEESS-EEETTTEEEPTT-EEEEEE-SSSEEEEEEEEEEEETTTEEEEEEE-TT-BTTB--EEEEEEESS-EEPTTSSEEEPSEEEEEEEEETTEEEEEEEEEEEEETTTEEEEEEEEEEEBTTB--EEEEEEESS-EE-TTSEEE-TT-EEEEEEETTEEEEEEEEEEEEETTT--EEEEEEESSGGG-EEEEEE---S-EE-STTEEEPTT-EEEEEEETTEEEEEEEEEEEEETTTEEEEEEEEEEE-SS---EEEEEEESS-EEETTTEEEEEEEEEEEEETTEEEEEEEEEEEEETTTEEEEEEE-TT--SS---EEEEEEE-S-EEETTTEEEEEEEEEEEEETTEEEEEEEEEEEEETTTEEEEEEEEEEEBTTB--EEEEEE-SS-EEEGGGTEEE--EEEEEEEETTEEEEE-SEEEEEETTTEEEEEEEEEETTTTEEEEEEEEEESS-EEETTEEEEEEEEEEEEETTEEEEEEEEEEEE-GGG-EEEEEEEEEEETTEEEEEEEEEEEEEEETTEEEEEEEEE-TTS-EEEEEEEEEEEETTEEEEEEEEE-TT--EEEEEEEEE-S-EESS----EEEEEEEEEEEEEE-SSSEEEEEEEEEEEEEEEEEEEEEEEEEEEEEEETTSGGG-EEEEEEEEEEEEEEEEEEEEEEEEEEEETTEEEEEEEEEEEEEEEEEEEEE--EEEESSS--EEEEEEEEEEEEEEEEEEEEEEEEEEEEE-SS-EEEEEEEEEEEPPPPEEEEEEEEEEEEEEE--SS--EEEEEEEEE-----HHHHHHHHT-